Protein 3H3N (pdb70)

Structure (mmCIF, N/CA/C/O backbone):
data_3H3N
#
_entry.id   3H3N
#
_cell.length_a   96.812
_cell.length_b   200.464
_cell.length_c   56.505
_cell.angle_alpha   90.000
_cell.angle_beta   90.000
_cell.angle_gamma   90.000
#
_symmetry.space_group_name_H-M   'P 21 21 2'
#
loop_
_entity.id
_entity.type
_entity.pdbx_description
1 polymer 'Glycerol kinase'
2 non-polymer GLYCEROL
3 non-polymer 1,2-ETHANEDIOL
4 non-polymer 'PHOSPHATE ION'
5 water water
#
loop_
_atom_site.group_PDB
_atom_site.id
_atom_site.type_symbol
_atom_site.label_atom_id
_atom_site.label_alt_id
_atom_site.label_comp_id
_atom_site.label_asym_id
_atom_site.label_entity_id
_atom_site.label_seq_id
_atom_site.pdbx_PDB_ins_code
_atom_site.Cartn_x
_atom_site.Cartn_y
_atom_site.Cartn_z
_atom_site.occupancy
_atom_site.B_iso_or_equiv
_atom_site.auth_seq_id
_atom_site.auth_comp_id
_atom_site.auth_asym_id
_atom_site.auth_atom_id
_atom_site.pdbx_PDB_model_num
ATOM 1 N N . ALA A 1 2 ? -5.429 53.418 27.466 1.00 57.82 2 ALA X N 1
ATOM 2 C CA . ALA A 1 2 ? -4.086 53.766 26.922 1.00 57.05 2 ALA X CA 1
ATOM 3 C C . ALA A 1 2 ? -2.991 53.381 27.909 1.00 56.31 2 ALA X C 1
ATOM 4 O O . ALA A 1 2 ? -1.811 53.626 27.663 1.00 56.49 2 ALA X O 1
ATOM 6 N N . GLU A 1 3 ? -3.389 52.783 29.028 1.00 54.61 3 GLU X N 1
ATOM 7 C CA . GLU A 1 3 ? -2.434 52.355 30.044 1.00 53.13 3 GLU X CA 1
ATOM 8 C C . GLU A 1 3 ? -1.636 51.166 29.509 1.00 50.75 3 GLU X C 1
ATOM 9 O O . GLU A 1 3 ? -2.208 50.146 29.127 1.00 50.18 3 GLU X O 1
ATOM 15 N N . LYS A 1 4 ? -0.314 51.306 29.476 1.00 46.32 4 LYS X N 1
ATOM 16 C CA . LYS A 1 4 ? 0.561 50.247 28.976 1.00 43.20 4 LYS X CA 1
ATOM 17 C C . LYS A 1 4 ? 1.001 49.366 30.140 1.00 40.02 4 LYS X C 1
ATOM 18 O O . LYS A 1 4 ? 1.952 49.698 30.846 1.00 42.02 4 LYS X O 1
ATOM 24 N N . ASN A 1 5 ? 0.323 48.239 30.334 1.00 33.87 5 ASN X N 1
ATOM 25 C CA . ASN A 1 5 ? 0.653 47.340 31.438 1.00 34.80 5 ASN X CA 1
ATOM 26 C C . ASN A 1 5 ? 1.220 45.992 31.032 1.00 29.61 5 ASN X C 1
ATOM 27 O O . ASN A 1 5 ? 1.301 45.091 31.861 1.00 28.44 5 ASN X O 1
ATOM 32 N N . TYR A 1 6 ? 1.621 45.847 29.774 1.00 28.73 6 TYR X N 1
ATOM 33 C CA . TYR A 1 6 ? 2.147 44.569 29.305 1.00 27.55 6 TYR X CA 1
ATOM 34 C C . TYR A 1 6 ? 3.237 44.758 28.250 1.00 26.86 6 TYR X C 1
ATOM 35 O O . TYR A 1 6 ? 3.320 45.804 27.604 1.00 26.89 6 TYR X O 1
ATOM 44 N N . VAL A 1 7 ? 4.068 43.735 28.083 1.00 27.22 7 VAL X N 1
ATOM 45 C CA . VAL A 1 7 ? 5.123 43.748 27.073 1.00 26.58 7 VAL X CA 1
ATOM 46 C C . VAL A 1 7 ? 5.016 42.433 26.318 1.00 28.60 7 VAL X C 1
ATOM 47 O O . VAL A 1 7 ? 4.669 41.403 26.900 1.00 26.96 7 VAL X O 1
ATOM 51 N N . MET A 1 8 ? 5.297 42.458 25.022 1.00 25.74 8 MET X N 1
ATOM 52 C CA . MET A 1 8 ? 5.226 41.232 24.239 1.00 25.76 8 MET X CA 1
ATOM 53 C C . MET A 1 8 ? 6.609 40.826 23.766 1.00 26.00 8 MET X C 1
ATOM 54 O O . MET A 1 8 ? 7.436 41.673 23.437 1.00 26.80 8 MET X O 1
ATOM 59 N N . ALA A 1 9 ? 6.849 39.522 23.740 1.00 26.09 9 ALA X N 1
ATOM 60 C CA . ALA A 1 9 ? 8.114 38.982 23.277 1.00 26.89 9 ALA X CA 1
ATOM 61 C C . ALA A 1 9 ? 7.814 38.021 22.132 1.00 24.14 9 ALA X C 1
ATOM 62 O O . ALA A 1 9 ? 6.886 37.219 22.214 1.00 26.85 9 ALA X O 1
ATOM 64 N N . ILE A 1 10 ? 8.578 38.131 21.052 1.00 26.02 10 ILE X N 1
ATOM 65 C CA . ILE A 1 10 ? 8.416 37.240 19.907 1.00 28.28 10 ILE X CA 1
ATOM 66 C C . ILE A 1 10 ? 9.701 36.424 19.802 1.00 28.38 10 ILE X C 1
ATOM 67 O O . ILE A 1 10 ? 10.789 36.991 19.755 1.00 28.93 10 ILE X O 1
ATOM 72 N N . ASP A 1 11 ? 9.574 35.100 19.785 1.00 27.28 11 ASP X N 1
ATOM 73 C CA . ASP A 1 11 ? 10.728 34.218 19.670 1.00 26.74 11 ASP X CA 1
ATOM 74 C C . ASP A 1 11 ? 10.561 33.413 18.386 1.00 24.61 11 ASP X C 1
ATOM 75 O O . ASP A 1 11 ? 9.768 32.480 18.326 1.00 27.15 11 ASP X O 1
ATOM 80 N N . GLN A 1 12 ? 11.310 33.796 17.361 1.00 26.18 12 GLN X N 1
ATOM 81 C CA . GLN A 1 12 ? 11.245 33.142 16.057 1.00 24.21 12 GLN X CA 1
ATOM 82 C C . GLN A 1 12 ? 12.325 32.066 16.065 1.00 25.37 12 GLN X C 1
ATOM 83 O O . GLN A 1 12 ? 13.500 32.353 15.843 1.00 24.84 12 GLN X O 1
ATOM 89 N N . GLY A 1 13 ? 11.914 30.826 16.324 1.00 24.91 13 GLY X N 1
ATOM 90 C CA . GLY A 1 13 ? 12.860 29.727 16.401 1.00 24.97 13 GLY X CA 1
ATOM 91 C C . GLY A 1 13 ? 13.187 28.973 15.124 1.00 26.82 13 GLY X C 1
ATOM 92 O O . GLY A 1 13 ? 12.763 29.347 14.029 1.00 23.49 13 GLY X O 1
ATOM 93 N N . THR A 1 14 ? 13.944 27.888 15.274 1.00 22.47 14 THR X N 1
ATOM 94 C CA . THR A 1 14 ? 14.353 27.090 14.122 1.00 24.40 14 THR X CA 1
ATOM 95 C C . THR A 1 14 ? 13.208 26.337 13.452 1.00 24.41 14 THR X C 1
ATOM 96 O O . THR A 1 14 ? 13.114 26.308 12.224 1.00 24.79 14 THR X O 1
ATOM 100 N N . THR A 1 15 ? 12.325 25.745 14.245 1.00 22.45 15 THR X N 1
ATOM 101 C CA . THR A 1 15 ? 11.225 24.980 13.673 1.00 24.19 15 THR X CA 1
ATOM 102 C C . THR A 1 15 ? 9.835 25.493 14.053 1.00 24.92 15 THR X C 1
ATOM 103 O O . THR A 1 15 ? 8.831 24.957 13.591 1.00 25.63 15 THR X O 1
ATOM 107 N N . SER A 1 16 ? 9.778 26.530 14.887 1.00 22.95 16 SER X N 1
ATOM 108 C CA . SER A 1 16 ? 8.499 27.115 15.279 1.00 22.16 16 SER X CA 1
ATOM 109 C C . SER A 1 16 ? 8.705 28.551 15.752 1.00 22.82 16 SER X C 1
ATOM 110 O O . SER A 1 16 ? 9.821 28.954 16.062 1.00 23.19 16 SER X O 1
ATOM 113 N N . SER A 1 17 ? 7.620 29.314 15.796 1.00 20.36 17 SER X N 1
ATOM 114 C CA . SER A 1 17 ? 7.661 30.693 16.264 1.00 21.10 17 SER X CA 1
ATOM 115 C C . SER A 1 17 ? 6.749 30.766 17.481 1.00 24.88 17 SER X C 1
ATOM 116 O O . SER A 1 17 ? 5.822 29.970 17.614 1.00 23.51 17 SER X O 1
ATOM 119 N N . ARG A 1 18 ? 7.005 31.711 18.375 1.00 22.82 18 ARG X N 1
ATOM 120 C CA . ARG A 1 18 ? 6.162 31.821 19.552 1.00 26.40 18 ARG X CA 1
ATOM 121 C C . ARG A 1 18 ? 6.082 33.269 19.996 1.00 25.52 18 ARG X C 1
ATOM 122 O O . ARG A 1 18 ? 7.021 34.034 19.797 1.00 25.93 18 ARG X O 1
ATOM 130 N N . ALA A 1 19 ? 4.940 33.650 20.553 1.00 23.94 19 ALA X N 1
ATOM 131 C CA . ALA A 1 19 ? 4.760 35.010 21.051 1.00 22.83 19 ALA X CA 1
ATOM 132 C C . ALA A 1 19 ? 4.157 34.879 22.438 1.00 25.45 19 ALA X C 1
ATOM 133 O O . ALA A 1 19 ? 3.267 34.059 22.663 1.00 25.88 19 ALA X O 1
ATOM 135 N N . ILE A 1 20 ? 4.652 35.693 23.361 1.00 25.07 20 ILE X N 1
ATOM 136 C CA . ILE A 1 20 ? 4.192 35.655 24.744 1.00 26.07 20 ILE X CA 1
ATOM 137 C C . ILE A 1 20 ? 3.999 37.064 25.277 1.00 26.47 20 ILE X C 1
ATOM 138 O O . ILE A 1 20 ? 4.839 37.936 25.060 1.00 25.78 20 ILE X O 1
ATOM 143 N N . ILE A 1 21 ? 2.891 37.279 25.976 1.00 25.12 21 ILE X N 1
ATOM 144 C CA . ILE A 1 21 ? 2.610 38.582 26.564 1.00 26.68 21 ILE X CA 1
ATOM 145 C C . ILE A 1 21 ? 2.828 38.437 28.067 1.00 27.17 21 ILE X C 1
ATOM 146 O O . ILE A 1 21 ? 2.293 37.511 28.681 1.00 28.40 21 ILE X O 1
ATOM 151 N N . PHE A 1 22 ? 3.623 39.342 28.639 1.00 26.92 22 PHE X N 1
ATOM 152 C CA . PHE A 1 22 ? 3.951 39.330 30.073 1.00 27.93 22 PHE X CA 1
ATOM 153 C C . PHE A 1 22 ? 3.448 40.587 30.775 1.00 29.36 22 PHE X C 1
ATOM 154 O O . PHE A 1 22 ? 3.371 41.652 30.164 1.00 29.06 22 PHE X O 1
ATOM 162 N N . ASP A 1 23 ? 3.126 40.471 32.062 1.00 31.10 23 ASP X N 1
ATOM 163 C CA . ASP A 1 23 ? 2.696 41.642 32.823 1.00 33.71 23 ASP X CA 1
ATOM 164 C C . ASP A 1 23 ? 3.897 42.192 33.603 1.00 35.41 23 ASP X C 1
ATOM 165 O O . ASP A 1 23 ? 4.995 41.633 33.539 1.00 32.99 23 ASP X O 1
ATOM 170 N N . ARG A 1 24 ? 3.687 43.283 34.335 1.00 37.62 24 ARG X N 1
ATOM 171 C CA . ARG A 1 24 ? 4.756 43.929 35.102 1.00 40.92 24 ARG X CA 1
ATOM 172 C C . ARG A 1 24 ? 5.508 43.009 36.068 1.00 38.72 24 ARG X C 1
ATOM 173 O O . ARG A 1 24 ? 6.625 43.324 36.486 1.00 37.52 24 ARG X O 1
ATOM 181 N N . ASN A 1 25 ? 4.903 41.882 36.430 1.00 39.21 25 ASN X N 1
ATOM 182 C CA . ASN A 1 25 ? 5.547 40.941 37.345 1.00 37.64 25 ASN X CA 1
ATOM 183 C C . ASN A 1 25 ? 6.277 39.810 36.638 1.00 38.82 25 ASN X C 1
ATOM 184 O O . ASN A 1 25 ? 6.833 38.920 37.285 1.00 37.66 25 ASN X O 1
ATOM 189 N N . GLY A 1 26 ? 6.275 39.846 35.309 1.00 38.53 26 GLY X N 1
ATOM 190 C CA . GLY A 1 26 ? 6.949 38.812 34.548 1.00 37.31 26 GLY X CA 1
ATOM 191 C C . GLY A 1 26 ? 6.113 37.559 34.390 1.00 38.59 26 GLY X C 1
ATOM 192 O O . GLY A 1 26 ? 6.622 36.514 33.992 1.00 39.90 26 GLY X O 1
ATOM 193 N N . LYS A 1 27 ? 4.826 37.662 34.704 1.00 37.74 27 LYS X N 1
ATOM 194 C CA . LYS A 1 27 ? 3.913 36.528 34.591 1.00 38.96 27 LYS X CA 1
ATOM 195 C C . LYS A 1 27 ? 3.328 36.444 33.179 1.00 34.03 27 LYS X C 1
ATOM 196 O O . LYS A 1 27 ? 2.974 37.459 32.588 1.00 36.10 27 LYS X O 1
ATOM 202 N N . LYS A 1 28 ? 3.220 35.230 32.652 1.00 33.03 28 LYS X N 1
ATOM 203 C CA . LYS A 1 28 ? 2.668 35.031 31.314 1.00 34.44 28 LYS X CA 1
ATOM 204 C C . LYS A 1 28 ? 1.154 35.193 31.320 1.00 32.49 28 LYS X C 1
ATOM 205 O O . LYS A 1 28 ? 0.453 34.528 32.078 1.00 36.20 28 LYS X O 1
ATOM 211 N N . ILE A 1 29 ? 0.652 36.081 30.472 1.00 29.94 29 ILE X N 1
ATOM 212 C CA . ILE A 1 29 ? -0.781 36.327 30.379 1.00 31.54 29 ILE X CA 1
ATOM 213 C C . ILE A 1 29 ? -1.388 35.615 29.168 1.00 35.26 29 ILE X C 1
ATOM 214 O O . ILE A 1 29 ? -2.540 35.179 29.204 1.00 31.86 29 ILE X O 1
ATOM 219 N N . GLY A 1 30 ? -0.607 35.499 28.099 1.00 31.82 30 GLY X N 1
ATOM 220 C CA . GLY A 1 30 ? -1.086 34.838 26.895 1.00 30.76 30 GLY X CA 1
ATOM 221 C C . GLY A 1 30 ? 0.091 34.321 26.092 1.00 28.72 30 GLY X C 1
ATOM 222 O O . GLY A 1 30 ? 1.144 34.950 26.073 1.00 30.52 30 GLY X O 1
ATOM 223 N N . SER A 1 31 ? -0.077 33.179 25.434 1.00 28.18 31 SER X N 1
ATOM 224 C CA . SER A 1 31 ? 1.007 32.592 24.656 1.00 30.18 31 SER X CA 1
ATOM 225 C C . SER A 1 31 ? 0.474 31.812 23.458 1.00 31.07 31 SER X C 1
ATOM 226 O O . SER A 1 31 ? -0.636 31.283 23.502 1.00 29.36 31 SER X O 1
ATOM 229 N N . SER A 1 32 ? 1.277 31.738 22.398 1.00 27.99 32 SER X N 1
ATOM 230 C CA . SER A 1 32 ? 0.900 31.007 21.193 1.00 27.40 32 SER X CA 1
ATOM 231 C C . SER A 1 32 ? 2.163 30.526 20.476 1.00 23.36 32 SER X C 1
ATOM 232 O O . SER A 1 32 ? 3.178 31.223 20.448 1.00 24.41 32 SER X O 1
ATOM 235 N N . GLN A 1 33 ? 2.099 29.332 19.902 1.00 24.36 33 GLN X N 1
ATOM 236 C CA . GLN A 1 33 ? 3.245 28.765 19.196 1.00 24.38 33 GLN X CA 1
ATOM 237 C C . GLN A 1 33 ? 2.781 28.075 17.921 1.00 28.14 33 GLN X C 1
ATOM 238 O O . GLN A 1 33 ? 1.708 27.474 17.896 1.00 26.49 33 GLN X O 1
ATOM 244 N N . LYS A 1 34 ? 3.584 28.164 16.861 1.00 26.12 34 LYS X N 1
ATOM 245 C CA . LYS A 1 34 ? 3.217 27.534 15.597 1.00 28.46 34 LYS X CA 1
ATOM 246 C C . LYS A 1 34 ? 4.425 27.125 14.764 1.00 28.22 34 LYS X C 1
ATOM 247 O O . LYS A 1 34 ? 5.357 27.902 14.581 1.00 27.91 34 LYS X O 1
ATOM 253 N N . GLU A 1 35 ? 4.398 25.907 14.237 1.00 26.97 35 GLU X N 1
ATOM 254 C CA . GLU A 1 35 ? 5.498 25.435 13.408 1.00 24.56 35 GLU X CA 1
ATOM 255 C C . GLU A 1 35 ? 5.375 26.003 11.993 1.00 28.88 35 GLU X C 1
ATOM 256 O O . GLU A 1 35 ? 4.316 26.485 11.602 1.00 26.96 35 GLU X O 1
ATOM 262 N N . PHE A 1 36 ? 6.474 25.985 11.245 1.00 26.93 36 PHE X N 1
ATOM 263 C CA . PHE A 1 36 ? 6.461 26.440 9.854 1.00 26.23 36 PHE X CA 1
ATOM 264 C C . PHE A 1 36 ? 7.349 25.470 9.081 1.00 26.64 36 PHE X C 1
ATOM 265 O O . PHE A 1 36 ? 8.220 24.831 9.657 1.00 25.47 36 PHE X O 1
ATOM 273 N N . PRO A 1 37 ? 7.133 25.342 7.762 1.00 28.39 37 PRO X N 1
ATOM 274 C CA . PRO A 1 37 ? 7.892 24.436 6.889 1.00 29.28 37 PRO X CA 1
ATOM 275 C C . PRO A 1 37 ? 9.422 24.469 6.904 1.00 26.12 37 PRO X C 1
ATOM 276 O O . PRO A 1 37 ? 10.034 25.535 6.916 1.00 26.45 37 PRO X O 1
ATOM 280 N N . GLN A 1 38 ? 10.021 23.276 6.889 1.00 24.50 38 GLN X N 1
ATOM 281 C CA . GLN A 1 38 ? 11.475 23.109 6.843 1.00 23.87 38 GLN X CA 1
ATOM 282 C C . GLN A 1 38 ? 11.762 22.482 5.479 1.00 27.68 38 GLN X C 1
ATOM 283 O O . GLN A 1 38 ? 11.097 21.520 5.091 1.00 28.68 38 GLN X O 1
ATOM 289 N N . TYR A 1 39 ? 12.747 23.006 4.762 1.00 28.29 39 TYR X N 1
ATOM 290 C CA . TYR A 1 39 ? 13.076 22.482 3.439 1.00 28.08 39 TYR X CA 1
ATOM 291 C C . TYR A 1 39 ? 14.483 21.893 3.387 1.00 28.87 39 TYR X C 1
ATOM 292 O O . TYR A 1 39 ? 15.435 22.480 3.899 1.00 25.20 39 TYR X O 1
ATOM 301 N N . PHE A 1 40 ? 14.604 20.722 2.770 1.00 28.16 40 PHE X N 1
ATOM 302 C CA . PHE A 1 40 ? 15.890 20.036 2.655 1.00 31.22 40 PHE X CA 1
ATOM 303 C C . PHE A 1 40 ? 16.106 19.663 1.189 1.00 35.28 40 PHE X C 1
ATOM 304 O O . PHE A 1 40 ? 15.991 18.498 0.815 1.00 39.70 40 PHE X O 1
ATOM 312 N N . PRO A 1 41 ? 16.427 20.649 0.341 1.00 35.33 41 PRO X N 1
ATOM 313 C CA . PRO A 1 41 ? 16.645 20.399 -1.088 1.00 39.93 41 PRO X CA 1
ATOM 314 C C . PRO A 1 41 ? 17.759 19.419 -1.459 1.00 39.58 41 PRO X C 1
ATOM 315 O O . PRO A 1 41 ? 17.701 18.773 -2.507 1.00 40.64 41 PRO X O 1
ATOM 319 N N . LYS A 1 42 ? 18.763 19.299 -0.598 1.00 40.49 42 LYS X N 1
ATOM 320 C CA . LYS A 1 42 ? 19.883 18.403 -0.861 1.00 40.81 42 LYS X CA 1
ATOM 321 C C . LYS A 1 42 ? 20.445 17.942 0.478 1.00 39.52 42 LYS X C 1
ATOM 322 O O . LYS A 1 42 ? 20.320 18.647 1.475 1.00 35.65 42 LYS X O 1
ATOM 328 N N . SER A 1 43 ? 21.059 16.764 0.513 1.00 35.44 43 SER X N 1
ATOM 329 C CA . SER A 1 43 ? 21.611 16.273 1.766 1.00 35.84 43 SER X CA 1
ATOM 330 C C . SER A 1 43 ? 22.525 17.315 2.406 1.00 35.18 43 SER X C 1
ATOM 331 O O . SER A 1 43 ? 23.499 17.767 1.800 1.00 36.10 43 SER X O 1
ATOM 334 N N . GLY A 1 44 ? 22.194 17.703 3.633 1.00 31.95 44 GLY X N 1
ATOM 335 C CA . GLY A 1 44 ? 23.000 18.679 4.339 1.00 31.04 44 GLY X CA 1
ATOM 336 C C . GLY A 1 44 ? 22.485 20.101 4.220 1.00 31.02 44 GLY X C 1
ATOM 337 O O . GLY A 1 44 ? 22.908 20.973 4.975 1.00 29.90 44 GLY X O 1
ATOM 338 N N . TRP A 1 45 ? 21.584 20.334 3.269 1.00 29.13 45 TRP X N 1
ATOM 339 C CA . TRP A 1 45 ? 21.003 21.661 3.042 1.00 28.14 45 TRP X CA 1
ATOM 340 C C . TRP A 1 45 ? 19.750 21.859 3.878 1.00 26.96 45 TRP X C 1
ATOM 341 O O . TRP A 1 45 ? 18.906 20.965 3.967 1.00 25.44 45 TRP X O 1
ATOM 352 N N . VAL A 1 46 ? 19.624 23.040 4.477 1.00 26.24 46 VAL X N 1
ATOM 353 C CA . VAL A 1 46 ? 18.456 23.371 5.282 1.00 23.96 46 VAL X CA 1
ATOM 354 C C . VAL A 1 46 ? 18.028 24.791 4.927 1.00 21.70 46 VAL X C 1
ATOM 355 O O . VAL A 1 46 ? 18.823 25.719 5.009 1.00 24.10 46 VAL X O 1
ATOM 359 N N . GLU A 1 47 ? 16.776 24.952 4.511 1.00 21.41 47 GLU X N 1
ATOM 360 C CA . GLU A 1 47 ? 16.284 26.272 4.125 1.00 23.37 47 GLU X CA 1
ATOM 361 C C . GLU A 1 47 ? 14.893 26.540 4.691 1.00 22.74 47 GLU X C 1
ATOM 362 O O . GLU A 1 47 ? 14.147 25.606 4.999 1.00 24.48 47 GLU X O 1
ATOM 368 N N . HIS A 1 48 ? 14.568 27.825 4.839 1.00 22.26 48 HIS X N 1
ATOM 369 C CA . HIS A 1 48 ? 13.258 28.277 5.327 1.00 23.42 48 HIS X CA 1
ATOM 370 C C . HIS A 1 48 ? 12.730 29.309 4.330 1.00 27.31 48 HIS X C 1
ATOM 371 O O . HIS A 1 48 ? 13.513 30.018 3.695 1.00 27.87 48 HIS X O 1
ATOM 378 N N . ASN A 1 49 ? 11.412 29.395 4.199 1.00 22.37 49 ASN X N 1
ATOM 379 C CA . ASN A 1 49 ? 10.814 30.416 3.344 1.00 26.73 49 ASN X CA 1
ATOM 380 C C . ASN A 1 49 ? 10.589 31.600 4.296 1.00 27.34 49 ASN X C 1
ATOM 381 O O . ASN A 1 49 ? 9.807 31.497 5.244 1.00 25.65 49 ASN X O 1
ATOM 386 N N . ALA A 1 50 ? 11.292 32.704 4.058 1.00 28.04 50 ALA X N 1
ATOM 387 C CA . ALA A 1 50 ? 11.186 33.889 4.913 1.00 26.46 50 ALA X CA 1
ATOM 388 C C . ALA A 1 50 ? 9.765 34.451 5.005 1.00 27.77 50 ALA X C 1
ATOM 389 O O . ALA A 1 50 ? 9.400 35.071 6.004 1.00 26.97 50 ALA X O 1
ATOM 391 N N . ASN A 1 51 ? 8.966 34.248 3.962 1.00 27.13 51 ASN X N 1
ATOM 392 C CA . ASN A 1 51 ? 7.594 34.728 3.997 1.00 27.98 51 ASN X CA 1
ATOM 393 C C . ASN A 1 51 ? 6.755 33.825 4.890 1.00 28.84 51 ASN X C 1
ATOM 394 O O . ASN A 1 51 ? 5.832 34.291 5.553 1.00 26.23 51 ASN X O 1
ATOM 399 N N . GLU A 1 52 ? 7.076 32.533 4.913 1.00 26.05 52 GLU X N 1
ATOM 400 C CA . GLU A 1 52 ? 6.337 31.605 5.756 1.00 25.89 52 GLU X CA 1
ATOM 401 C C . GLU A 1 52 ? 6.717 31.872 7.214 1.00 24.57 52 GLU X C 1
ATOM 402 O O . GLU A 1 52 ? 5.896 31.718 8.112 1.00 24.87 52 GLU X O 1
ATOM 408 N N . ILE A 1 53 ? 7.962 32.272 7.442 1.00 24.04 53 ILE X N 1
ATOM 409 C CA . ILE A 1 53 ? 8.390 32.602 8.800 1.00 24.03 53 ILE X CA 1
ATOM 410 C C . ILE A 1 53 ? 7.571 33.821 9.241 1.00 26.82 53 ILE X C 1
ATOM 411 O O . ILE A 1 53 ? 7.040 33.848 10.351 1.00 26.62 53 ILE X O 1
ATOM 416 N N . TRP A 1 54 ? 7.455 34.818 8.363 1.00 24.72 54 TRP X N 1
ATOM 417 C CA . TRP A 1 54 ? 6.692 36.020 8.688 1.00 25.50 54 TRP X CA 1
ATOM 418 C C . TRP A 1 54 ? 5.251 35.653 9.013 1.00 26.35 54 TRP X C 1
ATOM 419 O O . TRP A 1 54 ? 4.684 36.159 9.970 1.00 27.42 54 TRP X O 1
ATOM 430 N N . ASN A 1 55 ? 4.655 34.766 8.226 1.00 23.91 55 ASN X N 1
ATOM 431 C CA . ASN A 1 55 ? 3.277 34.383 8.501 1.00 24.33 55 ASN X CA 1
ATOM 432 C C . ASN A 1 55 ? 3.127 33.655 9.834 1.00 24.56 55 ASN X C 1
ATOM 433 O O . ASN A 1 55 ? 2.124 33.830 10.522 1.00 28.24 55 ASN X O 1
ATOM 438 N N . SER A 1 56 ? 4.123 32.853 10.207 1.00 24.07 56 SER X N 1
ATOM 439 C CA . SER A 1 56 ? 4.044 32.142 11.477 1.00 21.96 56 SER X CA 1
ATOM 440 C C . SER A 1 56 ? 4.105 33.139 12.633 1.00 23.89 56 SER X C 1
ATOM 441 O O . SER A 1 56 ? 3.487 32.919 13.669 1.00 22.30 56 SER X O 1
ATOM 444 N N . VAL A 1 57 ? 4.839 34.234 12.443 1.00 22.84 57 VAL X N 1
ATOM 445 C CA . VAL A 1 57 ? 4.962 35.268 13.475 1.00 23.75 57 VAL X CA 1
ATOM 446 C C . VAL A 1 57 ? 3.645 36.033 13.571 1.00 24.75 57 VAL X C 1
ATOM 447 O O . VAL A 1 57 ? 3.185 36.357 14.666 1.00 25.75 57 VAL X O 1
ATOM 451 N N . GLN A 1 58 ? 3.032 36.314 12.426 1.00 25.14 58 GLN X N 1
ATOM 452 C CA . GLN A 1 58 ? 1.745 36.997 12.433 1.00 24.73 58 GLN X CA 1
ATOM 453 C C . GLN A 1 58 ? 0.732 36.125 13.169 1.00 24.90 58 GLN X C 1
ATOM 454 O O . GLN A 1 58 ? -0.098 36.631 13.929 1.00 25.83 58 GLN X O 1
ATOM 460 N N . SER A 1 59 ? 0.796 34.811 12.942 1.00 19.79 59 SER X N 1
ATOM 461 C CA . SER A 1 59 ? -0.134 33.883 13.572 1.00 22.03 59 SER X CA 1
ATOM 462 C C . SER A 1 59 ? -0.006 33.832 15.088 1.00 24.94 59 SER X C 1
ATOM 463 O O . SER A 1 59 ? -1.015 33.876 15.799 1.00 25.37 59 SER X O 1
ATOM 466 N N . VAL A 1 60 ? 1.222 33.749 15.589 1.00 23.73 60 VAL X N 1
ATOM 467 C CA . VAL A 1 60 ? 1.397 33.655 17.034 1.00 23.43 60 VAL X CA 1
ATOM 468 C C . VAL A 1 60 ? 1.152 34.973 17.758 1.00 23.00 60 VAL X C 1
ATOM 469 O O . VAL A 1 60 ? 0.734 34.970 18.906 1.00 24.47 60 VAL X O 1
ATOM 473 N N . ILE A 1 61 ? 1.402 36.096 17.095 1.00 22.65 61 ILE X N 1
ATOM 474 C CA . ILE A 1 61 ? 1.132 37.390 17.716 1.00 23.97 61 ILE X CA 1
ATOM 475 C C . ILE A 1 61 ? -0.380 37.449 17.946 1.00 27.75 61 ILE X C 1
ATOM 476 O O . ILE A 1 61 ? -0.845 37.792 19.034 1.00 27.53 61 ILE X O 1
ATOM 481 N N . ALA A 1 62 ? -1.148 37.095 16.919 1.00 24.85 62 ALA X N 1
ATOM 482 C CA . ALA A 1 62 ? -2.603 37.100 17.047 1.00 25.92 62 ALA X CA 1
ATOM 483 C C . ALA A 1 62 ? -3.029 36.083 18.103 1.00 27.05 62 ALA X C 1
ATOM 484 O O . ALA A 1 62 ? -3.870 36.376 18.955 1.00 28.76 62 ALA X O 1
ATOM 486 N N . GLY A 1 63 ? -2.444 34.888 18.045 1.00 24.95 63 GLY X N 1
ATOM 487 C CA . GLY A 1 63 ? -2.773 33.850 19.006 1.00 26.51 63 GLY X CA 1
ATOM 488 C C . GLY A 1 63 ? -2.561 34.278 20.452 1.00 27.51 63 GLY X C 1
ATOM 489 O O . GLY A 1 63 ? -3.366 33.941 21.317 1.00 26.44 63 GLY X O 1
ATOM 490 N N . ALA A 1 64 ? -1.483 35.015 20.715 1.00 27.18 64 ALA X N 1
ATOM 491 C CA . ALA A 1 64 ? -1.180 35.475 22.073 1.00 26.93 64 ALA X CA 1
ATOM 492 C C . ALA A 1 64 ? -2.223 36.480 22.539 1.00 26.61 64 ALA X C 1
ATOM 493 O O . ALA A 1 64 ? -2.660 36.440 23.689 1.00 28.95 64 ALA X O 1
ATOM 495 N N . PHE A 1 65 ? -2.613 37.394 21.657 1.00 25.64 65 PHE X N 1
ATOM 496 C CA . PHE A 1 65 ? -3.634 38.367 22.019 1.00 28.03 65 PHE X CA 1
ATOM 497 C C . PHE A 1 65 ? -4.946 37.639 22.270 1.00 31.05 65 PHE X C 1
ATOM 498 O O . PHE A 1 65 ? -5.661 37.950 23.218 1.00 28.60 65 PHE X O 1
ATOM 506 N N . ILE A 1 66 ? -5.271 36.659 21.432 1.00 26.08 66 ILE X N 1
ATOM 507 C CA . ILE A 1 66 ? -6.521 35.933 21.637 1.00 25.90 66 ILE X CA 1
ATOM 508 C C . ILE A 1 66 ? -6.556 35.197 22.980 1.00 28.71 66 ILE X C 1
ATOM 509 O O . ILE A 1 66 ? -7.559 35.253 23.688 1.00 32.13 66 ILE X O 1
ATOM 514 N N . GLU A 1 67 ? -5.474 34.515 23.348 1.00 25.53 67 GLU X N 1
ATOM 515 C CA . GLU A 1 67 ? -5.485 33.788 24.615 1.00 30.74 67 GLU X CA 1
ATOM 516 C C . GLU A 1 67 ? -5.500 34.721 25.822 1.00 33.37 67 GLU X C 1
ATOM 517 O O . GLU A 1 67 ? -6.117 34.410 26.839 1.00 34.92 67 GLU X O 1
ATOM 523 N N . SER A 1 68 ? -4.827 35.860 25.702 1.00 32.64 68 SER X N 1
ATOM 524 C CA . SER A 1 68 ? -4.731 36.819 26.802 1.00 36.51 68 SER X CA 1
ATOM 525 C C . SER A 1 68 ? -5.938 37.732 26.978 1.00 37.63 68 SER X C 1
ATOM 526 O O . SER A 1 68 ? -6.260 38.127 28.100 1.00 37.95 68 SER X O 1
ATOM 529 N N . GLY A 1 69 ? -6.592 38.083 25.876 1.00 37.08 69 GLY X N 1
ATOM 530 C CA . GLY A 1 69 ? -7.740 38.968 25.963 1.00 39.35 69 GLY X CA 1
ATOM 531 C C . GLY A 1 69 ? -7.295 40.404 26.181 1.00 39.10 69 GLY X C 1
ATOM 532 O O . GLY A 1 69 ? -8.093 41.261 26.550 1.00 36.59 69 GLY X O 1
ATOM 533 N N . ILE A 1 70 ? -6.010 40.658 25.945 1.00 37.01 70 ILE X N 1
ATOM 534 C CA . ILE A 1 70 ? -5.417 41.981 26.100 1.00 38.42 70 ILE X CA 1
ATOM 535 C C . ILE A 1 70 ? -5.521 42.762 24.795 1.00 37.18 70 ILE X C 1
ATOM 536 O O . ILE A 1 70 ? -5.473 42.179 23.716 1.00 40.65 70 ILE X O 1
ATOM 541 N N . ARG A 1 71 ? -5.674 44.080 24.892 1.00 35.70 71 ARG X N 1
ATOM 542 C CA . ARG A 1 71 ? -5.753 44.909 23.695 1.00 38.77 71 ARG X CA 1
ATOM 543 C C . ARG A 1 71 ? -4.349 45.308 23.268 1.00 38.18 71 ARG X C 1
ATOM 544 O O . ARG A 1 71 ? -3.471 45.514 24.104 1.00 39.77 71 ARG X O 1
ATOM 552 N N . PRO A 1 72 ? -4.116 45.418 21.954 1.00 39.36 72 PRO X N 1
ATOM 553 C CA . PRO A 1 72 ? -2.792 45.803 21.461 1.00 39.83 72 PRO X CA 1
ATOM 554 C C . PRO A 1 72 ? -2.343 47.164 22.005 1.00 38.76 72 PRO X C 1
ATOM 555 O O . PRO A 1 72 ? -1.158 47.387 22.241 1.00 38.62 72 PRO X O 1
ATOM 559 N N . GLU A 1 73 ? -3.295 48.066 22.222 1.00 36.93 73 GLU X N 1
ATOM 560 C CA . GLU A 1 73 ? -2.976 49.398 22.727 1.00 39.73 73 GLU X CA 1
ATOM 561 C C . GLU A 1 73 ? -2.466 49.387 24.168 1.00 37.14 73 GLU X C 1
ATOM 562 O O . GLU A 1 73 ? -2.058 50.423 24.692 1.00 40.71 73 GLU X O 1
ATOM 568 N N . ALA A 1 74 ? -2.487 48.220 24.804 1.00 35.18 74 ALA X N 1
ATOM 569 C CA . ALA A 1 74 ? -2.025 48.088 26.184 1.00 36.45 74 ALA X CA 1
ATOM 570 C C . ALA A 1 74 ? -0.591 47.567 26.251 1.00 33.05 74 ALA X C 1
ATOM 571 O O . ALA A 1 74 ? -0.055 47.338 27.335 1.00 33.91 74 ALA X O 1
ATOM 573 N N . ILE A 1 75 ? 0.022 47.374 25.088 1.00 33.10 75 ILE X N 1
ATOM 574 C CA . ILE A 1 75 ? 1.399 46.882 25.014 1.00 29.14 75 ILE X CA 1
ATOM 575 C C . ILE A 1 75 ? 2.382 48.051 25.096 1.00 28.24 75 ILE X C 1
ATOM 576 O O . ILE A 1 75 ? 2.309 48.991 24.306 1.00 30.97 75 ILE X O 1
ATOM 581 N N . ALA A 1 76 ? 3.297 47.986 26.060 1.00 31.51 76 ALA X N 1
ATOM 582 C CA . ALA A 1 76 ? 4.297 49.036 26.270 1.00 30.82 76 ALA X CA 1
ATOM 583 C C . ALA A 1 76 ? 5.494 48.930 25.329 1.00 29.91 76 ALA X C 1
ATOM 584 O O . ALA A 1 76 ? 6.124 49.938 24.990 1.00 29.49 76 ALA X O 1
ATOM 586 N N . GLY A 1 77 ? 5.813 47.710 24.912 1.00 28.16 77 GLY X N 1
ATOM 587 C CA . GLY A 1 77 ? 6.947 47.521 24.024 1.00 23.92 77 GLY X CA 1
ATOM 588 C C . GLY A 1 77 ? 7.044 46.094 23.522 1.00 24.62 77 GLY X C 1
ATOM 589 O O . GLY A 1 77 ? 6.458 45.177 24.096 1.00 24.27 77 GLY X O 1
ATOM 590 N N . ILE A 1 78 ? 7.786 45.899 22.442 1.00 24.83 78 ILE X N 1
ATOM 591 C CA . ILE A 1 78 ? 7.942 44.564 21.875 1.00 24.93 78 ILE X CA 1
ATOM 592 C C . ILE A 1 78 ? 9.414 44.184 21.859 1.00 26.60 78 ILE X C 1
ATOM 593 O O . ILE A 1 78 ? 10.262 45.003 21.517 1.00 22.85 78 ILE X O 1
ATOM 598 N N . GLY A 1 79 ? 9.705 42.946 22.245 1.00 26.78 79 GLY X N 1
ATOM 599 C CA . GLY A 1 79 ? 11.067 42.448 22.229 1.00 24.69 79 GLY X CA 1
ATOM 600 C C . GLY A 1 79 ? 11.085 41.328 21.204 1.00 25.33 79 GLY X C 1
ATOM 601 O O . GLY A 1 79 ? 10.125 40.565 21.113 1.00 26.99 79 GLY X O 1
ATOM 602 N N . ILE A 1 80 ? 12.159 41.234 20.428 1.00 24.38 80 ILE X N 1
ATOM 603 C CA . ILE A 1 80 ? 12.278 40.202 19.408 1.00 24.03 80 ILE X CA 1
ATOM 604 C C . ILE A 1 80 ? 13.543 39.383 19.591 1.00 24.70 80 ILE X C 1
ATOM 605 O O . ILE A 1 80 ? 14.633 39.933 19.780 1.00 27.09 80 ILE X O 1
ATOM 610 N N . THR A 1 81 ? 13.398 38.064 19.561 1.00 21.78 81 THR X N 1
ATOM 611 C CA . THR A 1 81 ? 14.557 37.189 19.663 1.00 24.02 81 THR X CA 1
ATOM 612 C C . THR A 1 81 ? 14.442 36.143 18.547 1.00 23.73 81 THR X C 1
ATOM 613 O O . THR A 1 81 ? 13.338 35.813 18.113 1.00 23.34 81 THR X O 1
ATOM 617 N N . ASN A 1 82 ? 15.569 35.608 18.091 1.00 22.56 82 ASN X N 1
ATOM 618 C CA . ASN A 1 82 ? 15.526 34.713 16.931 1.00 22.68 82 ASN X CA 1
ATOM 619 C C . ASN A 1 82 ? 16.638 33.689 16.805 1.00 23.23 82 ASN X C 1
ATOM 620 O O . ASN A 1 82 ? 17.702 33.833 17.405 1.00 23.02 82 ASN X O 1
ATOM 625 N N . GLN A 1 83 ? 16.380 32.682 15.965 1.00 23.40 83 GLN X N 1
ATOM 626 C CA . GLN A 1 83 ? 17.365 31.660 15.625 1.00 23.36 83 GLN X CA 1
ATOM 627 C C . GLN A 1 83 ? 18.463 32.522 14.990 1.00 21.83 83 GLN X C 1
ATOM 628 O O . GLN A 1 83 ? 18.179 33.383 14.144 1.00 22.44 83 GLN X O 1
ATOM 634 N N . ARG A 1 84 ? 19.708 32.307 15.382 1.00 22.07 84 ARG X N 1
ATOM 635 C CA . ARG A 1 84 ? 20.786 33.126 14.855 1.00 24.36 84 ARG X CA 1
ATOM 636 C C . ARG A 1 84 ? 21.356 32.621 13.526 1.00 25.11 84 ARG X C 1
ATOM 637 O O . ARG A 1 84 ? 20.964 31.562 13.042 1.00 25.28 84 ARG X O 1
ATOM 645 N N . GLU A 1 85 ? 22.260 33.410 12.947 1.00 26.99 85 GLU X N 1
ATOM 646 C CA . GLU A 1 85 ? 22.950 33.090 11.689 1.00 25.98 85 GLU X CA 1
ATOM 647 C C . GLU A 1 85 ? 22.104 32.958 10.425 1.00 26.05 85 GLU X C 1
ATOM 648 O O . GLU A 1 85 ? 22.530 33.389 9.346 1.00 30.02 85 GLU X O 1
ATOM 654 N N . THR A 1 86 ? 20.932 32.337 10.550 1.00 22.25 86 THR X N 1
ATOM 655 C CA . THR A 1 86 ? 20.005 32.156 9.439 1.00 23.20 86 THR X CA 1
ATOM 656 C C . THR A 1 86 ? 19.944 33.455 8.641 1.00 26.99 86 THR X C 1
ATOM 657 O O . THR A 1 86 ? 19.728 34.530 9.190 1.00 25.01 86 THR X O 1
ATOM 661 N N . THR A 1 87 ? 20.116 33.329 7.330 1.00 24.65 87 THR X N 1
ATOM 662 C CA . THR A 1 87 ? 20.226 34.486 6.447 1.00 27.03 87 THR X CA 1
ATOM 663 C C . THR A 1 87 ? 19.137 34.723 5.413 1.00 26.55 87 THR X C 1
ATOM 664 O O . THR A 1 87 ? 18.733 33.806 4.713 1.00 24.74 87 THR X O 1
ATOM 668 N N . VAL A 1 88 ? 18.674 35.968 5.318 1.00 23.08 88 VAL X N 1
ATOM 669 C CA . VAL A 1 88 ? 17.668 36.332 4.333 1.00 26.55 88 VAL X CA 1
ATOM 670 C C . VAL A 1 88 ? 18.238 37.473 3.492 1.00 27.73 88 VAL X C 1
ATOM 671 O O . VAL A 1 88 ? 18.933 38.342 4.012 1.00 26.10 88 VAL X O 1
ATOM 675 N N . VAL A 1 89 ? 17.984 37.441 2.188 1.00 27.49 89 VAL X N 1
ATOM 676 C CA . VAL A 1 89 ? 18.416 38.528 1.305 1.00 29.18 89 VAL X CA 1
ATOM 677 C C . VAL A 1 89 ? 17.148 38.884 0.550 1.00 27.80 89 VAL X C 1
ATOM 678 O O . VAL A 1 89 ? 16.493 38.009 0.004 1.00 26.88 89 VAL X O 1
ATOM 682 N N . TRP A 1 90 ? 16.775 40.161 0.544 1.00 28.75 90 TRP X N 1
ATOM 683 C CA . TRP A 1 90 ? 15.546 40.557 -0.131 1.00 29.35 90 TRP X CA 1
ATOM 684 C C . TRP A 1 90 ? 15.654 41.878 -0.898 1.00 27.28 90 TRP X C 1
ATOM 685 O O . TRP A 1 90 ? 16.600 42.639 -0.721 1.00 27.14 90 TRP X O 1
ATOM 696 N N . ASP A 1 91 ? 14.681 42.124 -1.766 1.00 29.05 91 ASP X N 1
ATOM 697 C CA . ASP A 1 91 ? 14.662 43.345 -2.564 1.00 36.80 91 ASP X CA 1
ATOM 698 C C . ASP A 1 91 ? 14.058 44.457 -1.713 1.00 34.45 91 ASP X C 1
ATOM 699 O O . ASP A 1 91 ? 12.951 44.315 -1.198 1.00 36.41 91 ASP X O 1
ATOM 704 N N . LYS A 1 92 ? 14.787 45.558 -1.567 1.00 41.79 92 LYS X N 1
ATOM 705 C CA . LYS A 1 92 ? 14.319 46.670 -0.743 1.00 46.11 92 LYS X CA 1
ATOM 706 C C . LYS A 1 92 ? 13.004 47.287 -1.204 1.00 46.19 92 LYS X C 1
ATOM 707 O O . LYS A 1 92 ? 12.166 47.658 -0.380 1.00 48.05 92 LYS X O 1
ATOM 713 N N . THR A 1 93 ? 12.810 47.392 -2.513 1.00 46.93 93 THR X N 1
ATOM 714 C CA . THR A 1 93 ? 11.586 47.994 -3.026 1.00 47.10 93 THR X CA 1
ATOM 715 C C . THR A 1 93 ? 10.351 47.106 -2.921 1.00 46.78 93 THR X C 1
ATOM 716 O O . THR A 1 93 ? 9.302 47.559 -2.468 1.00 49.08 93 THR X O 1
ATOM 720 N N . THR A 1 94 ? 10.468 45.845 -3.326 1.00 43.88 94 THR X N 1
ATOM 721 C CA . THR A 1 94 ? 9.331 44.930 -3.278 1.00 41.68 94 THR X CA 1
ATOM 722 C C . THR A 1 94 ? 9.215 44.181 -1.951 1.00 41.10 94 THR X C 1
ATOM 723 O O . THR A 1 94 ? 8.137 43.706 -1.594 1.00 40.28 94 THR X O 1
ATOM 727 N N . GLY A 1 95 ? 10.331 44.067 -1.237 1.00 43.47 95 GLY X N 1
ATOM 728 C CA . GLY A 1 95 ? 10.330 43.361 0.032 1.00 41.69 95 GLY X CA 1
ATOM 729 C C . GLY A 1 95 ? 10.242 41.856 -0.149 1.00 43.18 95 GLY X C 1
ATOM 730 O O . GLY A 1 95 ? 9.961 41.116 0.802 1.00 40.24 95 GLY X O 1
ATOM 731 N N . GLN A 1 96 ? 10.474 41.395 -1.375 1.00 39.67 96 GLN X N 1
ATOM 732 C CA . GLN A 1 96 ? 10.420 39.967 -1.662 1.00 38.19 96 GLN X CA 1
ATOM 733 C C . GLN A 1 96 ? 11.792 39.319 -1.565 1.00 33.87 96 GLN X C 1
ATOM 734 O O . GLN A 1 96 ? 12.752 39.791 -2.167 1.00 32.17 96 GLN X O 1
ATOM 740 N N . PRO A 1 97 ? 11.909 38.235 -0.782 1.00 31.49 97 PRO X N 1
ATOM 741 C CA . PRO A 1 97 ? 13.204 37.558 -0.658 1.00 29.75 97 PRO X CA 1
ATOM 742 C C . PRO A 1 97 ? 13.624 37.091 -2.059 1.00 25.28 97 PRO X C 1
ATOM 743 O O . PRO A 1 97 ? 12.765 36.758 -2.875 1.00 32.31 97 PRO X O 1
ATOM 747 N N . ILE A 1 98 ? 14.924 37.062 -2.337 1.00 28.62 98 ILE X N 1
ATOM 748 C CA . ILE A 1 98 ? 15.393 36.629 -3.658 1.00 31.80 98 ILE X CA 1
ATOM 749 C C . ILE A 1 98 ? 15.384 35.111 -3.791 1.00 34.41 98 ILE X C 1
ATOM 750 O O . ILE A 1 98 ? 15.516 34.573 -4.892 1.00 34.10 98 ILE X O 1
ATOM 755 N N . ALA A 1 99 ? 15.216 34.433 -2.658 1.00 31.03 99 ALA X N 1
ATOM 756 C CA . ALA A 1 99 ? 15.179 32.973 -2.594 1.00 30.65 99 ALA X CA 1
ATOM 757 C C . ALA A 1 99 ? 14.913 32.586 -1.141 1.00 30.41 99 ALA X C 1
ATOM 758 O O . ALA A 1 99 ? 14.693 33.455 -0.299 1.00 29.18 99 ALA X O 1
ATOM 760 N N . ASN A 1 100 ? 14.929 31.290 -0.847 1.00 30.92 100 ASN X N 1
ATOM 761 C CA . ASN A 1 100 ? 14.707 30.834 0.521 1.00 29.87 100 ASN X CA 1
ATOM 762 C C . ASN A 1 100 ? 15.820 31.337 1.421 1.00 29.78 100 ASN X C 1
ATOM 763 O O . ASN A 1 100 ? 16.932 31.610 0.964 1.00 28.21 100 ASN X O 1
ATOM 768 N N . ALA A 1 101 ? 15.519 31.468 2.710 1.00 27.25 101 ALA X N 1
ATOM 769 C CA . ALA A 1 101 ? 16.534 31.866 3.666 1.00 22.88 101 ALA X CA 1
ATOM 770 C C . ALA A 1 101 ? 17.369 30.604 3.898 1.00 25.47 101 ALA X C 1
ATOM 771 O O . ALA A 1 101 ? 16.853 29.494 3.784 1.00 26.02 101 ALA X O 1
ATOM 773 N N . ILE A 1 102 ? 18.651 30.772 4.203 1.00 23.27 102 ILE X N 1
ATOM 774 C CA . ILE A 1 102 ? 19.531 29.635 4.471 1.00 19.66 102 ILE X CA 1
ATOM 775 C C . ILE A 1 102 ? 19.659 29.562 5.994 1.00 22.19 102 ILE X C 1
ATOM 776 O O . ILE A 1 102 ? 20.109 30.512 6.636 1.00 23.38 102 ILE X O 1
ATOM 781 N N . VAL A 1 103 ? 19.243 28.434 6.558 1.00 20.62 103 VAL X N 1
ATOM 782 C CA . VAL A 1 103 ? 19.260 28.226 8.006 1.00 18.51 103 VAL X CA 1
ATOM 783 C C . VAL A 1 103 ? 20.657 27.992 8.582 1.00 23.44 103 VAL X C 1
ATOM 784 O O . VAL A 1 103 ? 21.559 27.525 7.885 1.00 23.49 103 VAL X O 1
ATOM 788 N N . TRP A 1 104 ? 20.841 28.332 9.856 1.00 20.50 104 TRP X N 1
ATOM 789 C CA . TRP A 1 104 ? 22.130 28.132 10.505 1.00 21.54 104 TRP X CA 1
ATOM 790 C C . TRP A 1 104 ? 22.598 26.671 10.400 1.00 22.19 104 TRP X C 1
ATOM 791 O O . TRP A 1 104 ? 23.800 26.395 10.385 1.00 23.72 104 TRP X O 1
ATOM 802 N N . GLN A 1 105 ? 21.645 25.750 10.308 1.00 22.50 105 GLN X N 1
ATOM 803 C CA . GLN A 1 105 ? 21.948 24.318 10.217 1.00 24.40 105 GLN X CA 1
ATOM 804 C C . GLN A 1 105 ? 22.518 23.883 8.868 1.00 27.07 105 GLN X C 1
ATOM 805 O O . GLN A 1 105 ? 23.163 22.840 8.771 1.00 26.91 105 GLN X O 1
ATOM 811 N N . SER A 1 106 ? 22.269 24.672 7.831 1.00 24.86 106 SER X N 1
ATOM 812 C CA . SER A 1 106 ? 22.712 24.315 6.481 1.00 26.00 106 SER X CA 1
ATOM 813 C C . SER A 1 106 ? 24.220 24.254 6.250 1.00 26.16 106 SER X C 1
ATOM 814 O O . SER A 1 106 ? 24.973 25.069 6.767 1.00 29.30 106 SER X O 1
ATOM 817 N N . ARG A 1 107 ? 24.644 23.281 5.445 1.00 26.71 107 ARG X N 1
ATOM 818 C CA . ARG A 1 107 ? 26.055 23.114 5.118 1.00 27.74 107 ARG X CA 1
ATOM 819 C C . ARG A 1 107 ? 26.284 23.459 3.648 1.00 29.48 107 ARG X C 1
ATOM 820 O O . ARG A 1 107 ? 27.384 23.275 3.129 1.00 28.10 107 ARG X O 1
ATOM 828 N N . GLN A 1 108 ? 25.259 23.982 2.985 1.00 25.87 108 GLN X N 1
ATOM 829 C CA . GLN A 1 108 ? 25.374 24.289 1.562 1.00 27.22 108 GLN X CA 1
ATOM 830 C C . GLN A 1 108 ? 26.477 25.258 1.165 1.00 30.99 108 GLN X C 1
ATOM 831 O O . GLN A 1 108 ? 26.950 25.218 0.026 1.00 33.33 108 GLN X O 1
ATOM 837 N N . SER A 1 109 ? 26.896 26.124 2.082 1.00 27.75 109 SER X N 1
ATOM 838 C CA . SER A 1 109 ? 27.958 27.070 1.770 1.00 28.05 109 SER X CA 1
ATOM 839 C C . SER A 1 109 ? 29.326 26.614 2.290 1.00 29.82 109 SER X C 1
ATOM 840 O O . SER A 1 109 ? 30.266 27.405 2.338 1.00 32.02 109 SER X O 1
ATOM 843 N N . SER A 1 110 ? 29.454 25.339 2.655 1.00 28.73 110 SER X N 1
ATOM 844 C CA . SER A 1 110 ? 30.730 24.856 3.178 1.00 31.79 110 SER X CA 1
ATOM 845 C C . SER A 1 110 ? 31.895 24.958 2.189 1.00 33.57 110 SER X C 1
ATOM 846 O O . SER A 1 110 ? 33.025 25.196 2.597 1.00 35.07 110 SER X O 1
ATOM 849 N N . PRO A 1 111 ? 31.643 24.777 0.880 1.00 33.33 111 PRO X N 1
ATOM 850 C CA . PRO A 1 111 ? 32.752 24.882 -0.078 1.00 35.57 111 PRO X CA 1
ATOM 851 C C . PRO A 1 111 ? 33.389 26.273 -0.050 1.00 35.28 111 PRO X C 1
ATOM 852 O O . PRO A 1 111 ? 34.591 26.426 -0.272 1.00 38.64 111 PRO X O 1
ATOM 856 N N . ILE A 1 112 ? 32.575 27.287 0.224 1.00 35.35 112 ILE X N 1
ATOM 857 C CA . ILE A 1 112 ? 33.063 28.661 0.301 1.00 35.35 112 ILE X CA 1
ATOM 858 C C . ILE A 1 112 ? 33.900 28.819 1.564 1.00 33.13 112 ILE X C 1
ATOM 859 O O . ILE A 1 112 ? 34.971 29.425 1.542 1.00 36.80 112 ILE X O 1
ATOM 864 N N . ALA A 1 113 ? 33.408 28.266 2.668 1.00 32.81 113 ALA X N 1
ATOM 865 C CA . ALA A 1 113 ? 34.114 28.332 3.937 1.00 33.98 113 ALA X CA 1
ATOM 866 C C . ALA A 1 113 ? 35.460 27.611 3.830 1.00 37.43 113 ALA X C 1
ATOM 867 O O . ALA A 1 113 ? 36.490 28.122 4.282 1.00 38.34 113 ALA X O 1
ATOM 869 N N . ASP A 1 114 ? 35.444 26.424 3.227 1.00 38.28 114 ASP X N 1
ATOM 870 C CA . ASP A 1 114 ? 36.661 25.634 3.050 1.00 40.06 114 ASP X CA 1
ATOM 871 C C . ASP A 1 114 ? 37.720 26.416 2.283 1.00 37.70 114 ASP X C 1
ATOM 872 O O . ASP A 1 114 ? 38.895 26.409 2.653 1.00 39.24 114 ASP X O 1
ATOM 877 N N . GLN A 1 115 ? 37.300 27.087 1.215 1.00 39.30 115 GLN X N 1
ATOM 878 C CA . GLN A 1 115 ? 38.220 27.871 0.402 1.00 41.29 115 GLN X CA 1
ATOM 879 C C . GLN A 1 115 ? 38.864 28.977 1.233 1.00 41.74 115 GLN X C 1
ATOM 880 O O . GLN A 1 115 ? 40.057 29.246 1.099 1.00 40.31 115 GLN X O 1
ATOM 886 N N . LEU A 1 116 ? 38.073 29.615 2.093 1.00 41.32 116 LEU X N 1
ATOM 887 C CA . LEU A 1 116 ? 38.583 30.682 2.951 1.00 39.25 116 LEU X CA 1
ATOM 888 C C . LEU A 1 116 ? 39.681 30.165 3.878 1.00 40.78 116 LEU X C 1
ATOM 889 O O . LEU A 1 116 ? 40.645 30.874 4.169 1.00 39.55 116 LEU X O 1
ATOM 894 N N . LYS A 1 117 ? 39.533 28.927 4.343 1.00 39.99 117 LYS X N 1
ATOM 895 C CA . LYS A 1 117 ? 40.526 28.330 5.226 1.00 41.24 117 LYS X CA 1
ATOM 896 C C . LYS A 1 117 ? 41.815 27.999 4.479 1.00 41.32 117 LYS X C 1
ATOM 897 O O . LYS A 1 117 ? 42.912 28.261 4.975 1.00 40.14 117 LYS X O 1
ATOM 903 N N . VAL A 1 118 ? 41.682 27.427 3.286 1.00 41.67 118 VAL X N 1
ATOM 904 C CA . VAL A 1 118 ? 42.848 27.077 2.483 1.00 42.49 118 VAL X CA 1
ATOM 905 C C . VAL A 1 118 ? 43.694 28.318 2.198 1.00 46.31 118 VAL X C 1
ATOM 906 O O . VAL A 1 118 ? 44.915 28.228 2.060 1.00 44.71 118 VAL X O 1
ATOM 910 N N . ASP A 1 119 ? 43.041 29.474 2.115 1.00 46.16 119 ASP X N 1
ATOM 911 C CA . ASP A 1 119 ? 43.742 30.727 1.853 1.00 48.83 119 ASP X CA 1
ATOM 912 C C . ASP A 1 119 ? 44.426 31.285 3.102 1.00 47.70 119 ASP X C 1
ATOM 913 O O . ASP A 1 119 ? 45.067 32.334 3.046 1.00 52.02 119 ASP X O 1
ATOM 918 N N . GLY A 1 120 ? 44.278 30.586 4.224 1.00 44.02 120 GLY X N 1
ATOM 919 C CA . GLY A 1 120 ? 44.905 31.010 5.465 1.00 45.00 120 GLY X CA 1
ATOM 920 C C . GLY A 1 120 ? 44.264 32.180 6.198 1.00 45.55 120 GLY X C 1
ATOM 921 O O . GLY A 1 120 ? 44.939 32.879 6.956 1.00 44.17 120 GLY X O 1
ATOM 922 N N . HIS A 1 121 ? 42.965 32.385 6.001 1.00 44.36 121 HIS X N 1
ATOM 923 C CA . HIS A 1 121 ? 42.267 33.496 6.645 1.00 43.23 121 HIS X CA 1
ATOM 924 C C . HIS A 1 121 ? 41.749 33.212 8.050 1.00 46.16 121 HIS X C 1
ATOM 925 O O . HIS A 1 121 ? 41.182 34.097 8.691 1.00 44.93 121 HIS X O 1
ATOM 932 N N . THR A 1 122 ? 41.944 31.988 8.530 1.00 45.11 122 THR X N 1
ATOM 933 C CA . THR A 1 122 ? 41.474 31.602 9.857 1.00 46.55 122 THR X CA 1
ATOM 934 C C . THR A 1 122 ? 41.842 32.571 10.985 1.00 49.79 122 THR X C 1
ATOM 935 O O . THR A 1 122 ? 40.959 33.127 11.638 1.00 49.37 122 THR X O 1
ATOM 939 N N . GLU A 1 123 ? 43.134 32.772 11.222 1.00 48.80 123 GLU X N 1
ATOM 940 C CA . GLU A 1 123 ? 43.564 33.672 12.290 1.00 51.73 123 GLU X CA 1
ATOM 941 C C . GLU A 1 123 ? 42.994 35.077 12.101 1.00 49.89 123 GLU X C 1
ATOM 942 O O . GLU A 1 123 ? 42.588 35.725 13.066 1.00 50.67 123 GLU X O 1
ATOM 948 N N . MET A 1 124 ? 42.962 35.535 10.853 1.00 50.09 124 MET X N 1
ATOM 949 C CA . MET A 1 124 ? 42.449 36.858 10.515 1.00 50.81 124 MET X CA 1
ATOM 950 C C . MET A 1 124 ? 40.981 37.005 10.908 1.00 50.48 124 MET X C 1
ATOM 951 O O . MET A 1 124 ? 40.601 37.965 11.579 1.00 46.47 124 MET X O 1
ATOM 956 N N . ILE A 1 125 ? 40.159 36.050 10.483 1.00 45.57 125 ILE X N 1
ATOM 957 C CA . ILE A 1 125 ? 38.737 36.073 10.799 1.00 44.08 125 ILE X CA 1
ATOM 958 C C . ILE A 1 125 ? 38.510 35.987 12.305 1.00 42.91 125 ILE X C 1
ATOM 959 O O . ILE A 1 125 ? 37.678 36.708 12.855 1.00 40.69 125 ILE X O 1
ATOM 964 N N . HIS A 1 126 ? 39.256 35.113 12.973 1.00 41.54 126 HIS X N 1
ATOM 965 C CA . HIS A 1 126 ? 39.102 34.944 14.411 1.00 42.75 126 HIS X CA 1
ATOM 966 C C . HIS A 1 126 ? 39.416 36.220 15.182 1.00 42.36 126 HIS X C 1
ATOM 967 O O . HIS A 1 126 ? 38.728 36.545 16.144 1.00 42.05 126 HIS X O 1
ATOM 974 N N . GLU A 1 127 ? 40.462 36.927 14.762 1.00 42.76 127 GLU X N 1
ATOM 975 C CA . GLU A 1 127 ? 40.872 38.176 15.406 1.00 43.95 127 GLU X CA 1
ATOM 976 C C . GLU A 1 127 ? 39.764 39.221 15.378 1.00 41.72 127 GLU X C 1
ATOM 977 O O . GLU A 1 127 ? 39.483 39.878 16.378 1.00 44.13 127 GLU X O 1
ATOM 983 N N . LYS A 1 128 ? 39.160 39.379 14.208 1.00 37.36 128 LYS X N 1
ATOM 984 C CA . LYS A 1 128 ? 38.109 40.361 13.999 1.00 36.01 128 LYS X CA 1
ATOM 985 C C . LYS A 1 128 ? 36.723 39.990 14.521 1.00 34.63 128 LYS X C 1
ATOM 986 O O . LYS A 1 128 ? 36.040 40.829 15.107 1.00 33.38 128 LYS X O 1
ATOM 992 N N . THR A 1 129 ? 36.315 38.740 14.309 1.00 31.35 129 THR X N 1
ATOM 993 C CA . THR A 1 129 ? 34.975 38.292 14.693 1.00 34.18 129 THR X CA 1
ATOM 994 C C . THR A 1 129 ? 34.832 37.406 15.927 1.00 33.00 129 THR X C 1
ATOM 995 O O . THR A 1 129 ? 33.731 37.279 16.467 1.00 33.59 129 THR X O 1
ATOM 999 N N . GLY A 1 130 ? 35.924 36.787 16.359 1.00 28.82 130 GLY X N 1
ATOM 1000 C CA . GLY A 1 130 ? 35.875 35.894 17.506 1.00 32.34 130 GLY X CA 1
ATOM 1001 C C . GLY A 1 130 ? 35.333 34.525 17.111 1.00 31.93 130 GLY X C 1
ATOM 1002 O O . GLY A 1 130 ? 35.182 33.635 17.951 1.00 32.43 130 GLY X O 1
ATOM 1003 N N . LEU A 1 131 ? 35.060 34.343 15.822 1.00 33.93 131 LEU X N 1
ATOM 1004 C CA . LEU A 1 131 ? 34.502 33.085 15.336 1.00 34.75 131 LEU X CA 1
ATOM 1005 C C . LEU A 1 131 ? 35.486 32.203 14.571 1.00 38.18 131 LEU X C 1
ATOM 1006 O O . LEU A 1 131 ? 36.607 32.608 14.264 1.00 38.81 131 LEU X O 1
ATOM 1011 N N . VAL A 1 132 ? 35.039 30.987 14.272 1.00 40.34 132 VAL X N 1
ATOM 1012 C CA . VAL A 1 132 ? 35.820 30.013 13.517 1.00 42.11 132 VAL X CA 1
ATOM 1013 C C . VAL A 1 132 ? 35.236 30.063 12.107 1.00 43.04 132 VAL X C 1
ATOM 1014 O O . VAL A 1 132 ? 34.050 30.328 11.950 1.00 42.94 132 VAL X O 1
ATOM 1018 N N . ILE A 1 133 ? 36.048 29.828 11.081 1.00 40.89 133 ILE X N 1
ATOM 1019 C CA . ILE A 1 133 ? 35.523 29.859 9.720 1.00 37.61 133 ILE X CA 1
ATOM 1020 C C . ILE A 1 133 ? 34.690 28.604 9.480 1.00 38.30 133 ILE X C 1
ATOM 1021 O O . ILE A 1 133 ? 35.220 27.495 9.473 1.00 35.27 133 ILE X O 1
ATOM 1026 N N . ASP A 1 134 ? 33.387 28.783 9.281 1.00 34.50 134 ASP X N 1
ATOM 1027 C CA . ASP A 1 134 ? 32.493 27.651 9.052 1.00 33.84 134 ASP X CA 1
ATOM 1028 C C . ASP A 1 134 ? 31.219 28.108 8.358 1.00 31.91 134 ASP X C 1
ATOM 1029 O O . ASP A 1 134 ? 30.850 29.277 8.435 1.00 31.35 134 ASP X O 1
ATOM 1034 N N . ALA A 1 135 ? 30.542 27.178 7.692 1.00 29.24 135 ALA X N 1
ATOM 1035 C CA . ALA A 1 135 ? 29.301 27.480 6.984 1.00 28.99 135 ALA X CA 1
ATOM 1036 C C . ALA A 1 135 ? 28.155 27.796 7.956 1.00 32.40 135 ALA X C 1
ATOM 1037 O O . ALA A 1 135 ? 27.072 28.202 7.550 1.00 30.29 135 ALA X O 1
ATOM 1039 N N . TYR A 1 136 ? 28.410 27.604 9.241 1.00 29.18 136 TYR X N 1
ATOM 1040 C CA . TYR A 1 136 ? 27.420 27.861 10.288 1.00 30.33 136 TYR X CA 1
ATOM 1041 C C . TYR A 1 136 ? 27.023 29.341 10.324 1.00 30.10 136 TYR X C 1
ATOM 1042 O O . TYR A 1 136 ? 25.849 29.687 10.499 1.00 30.43 136 TYR X O 1
ATOM 1051 N N . PHE A 1 137 ? 28.003 30.207 10.110 1.00 30.21 137 PHE X N 1
ATOM 1052 C CA . PHE A 1 137 ? 27.775 31.647 10.159 1.00 31.52 137 PHE X CA 1
ATOM 1053 C C . PHE A 1 137 ? 27.225 32.285 8.878 1.00 28.96 137 PHE X C 1
ATOM 1054 O O . PHE A 1 137 ? 27.312 31.718 7.790 1.00 29.44 137 PHE X O 1
ATOM 1062 N N . SER A 1 138 ? 26.643 33.473 9.023 1.00 29.55 138 SER X N 1
ATOM 1063 C CA . SER A 1 138 ? 26.011 34.186 7.914 1.00 26.81 138 SER X CA 1
ATOM 1064 C C . SER A 1 138 ? 26.862 34.535 6.694 1.00 26.38 138 SER X C 1
ATOM 1065 O O . SER A 1 138 ? 26.370 34.472 5.566 1.00 26.38 138 SER X O 1
ATOM 1068 N N . ALA A 1 139 ? 28.118 34.905 6.923 1.00 24.37 139 ALA X N 1
ATOM 1069 C CA . ALA A 1 139 ? 29.022 35.333 5.854 1.00 29.77 139 ALA X CA 1
ATOM 1070 C C . ALA A 1 139 ? 29.015 34.488 4.588 1.00 28.82 139 ALA X C 1
ATOM 1071 O O . ALA A 1 139 ? 28.746 34.995 3.494 1.00 29.99 139 ALA X O 1
ATOM 1073 N N . THR A 1 140 ? 29.301 33.199 4.727 1.00 29.86 140 THR X N 1
ATOM 1074 C CA . THR A 1 140 ? 29.339 32.345 3.551 1.00 30.22 140 THR X CA 1
ATOM 1075 C C . THR A 1 140 ? 27.958 32.092 2.956 1.00 27.51 140 THR X C 1
ATOM 1076 O O . THR A 1 140 ? 27.843 31.764 1.776 1.00 28.91 140 THR X O 1
ATOM 1080 N N . LYS A 1 141 ? 26.905 32.263 3.757 1.00 26.36 141 LYS X N 1
ATOM 1081 C CA . LYS A 1 141 ? 25.541 32.068 3.262 1.00 25.43 141 LYS X CA 1
ATOM 1082 C C . LYS A 1 141 ? 25.160 33.195 2.299 1.00 26.29 141 LYS X C 1
ATOM 1083 O O . LYS A 1 141 ? 24.483 32.968 1.292 1.00 26.89 141 LYS X O 1
ATOM 1089 N N . VAL A 1 142 ? 25.584 34.415 2.615 1.00 28.90 142 VAL X N 1
ATOM 1090 C CA . VAL A 1 142 ? 25.298 35.545 1.741 1.00 27.77 142 VAL X CA 1
ATOM 1091 C C . VAL A 1 142 ? 26.075 35.329 0.437 1.00 26.56 142 VAL X C 1
ATOM 1092 O O . VAL A 1 142 ? 25.536 35.510 -0.660 1.00 31.19 142 VAL X O 1
ATOM 1096 N N . ARG A 1 143 ? 27.336 34.927 0.566 1.00 29.11 143 ARG X N 1
ATOM 1097 C CA . ARG A 1 143 ? 28.173 34.672 -0.607 1.00 31.22 143 ARG X CA 1
ATOM 1098 C C . ARG A 1 143 ? 27.509 33.615 -1.485 1.00 30.91 143 ARG X C 1
ATOM 1099 O O . ARG A 1 143 ? 27.426 33.768 -2.707 1.00 34.91 143 ARG X O 1
ATOM 1107 N N . TRP A 1 144 ? 27.028 32.545 -0.856 1.00 30.31 144 TRP X N 1
ATOM 1108 C CA . TRP A 1 144 ? 26.362 31.480 -1.586 1.00 29.67 144 TRP X CA 1
ATOM 1109 C C . TRP A 1 144 ? 25.199 32.049 -2.383 1.00 30.68 144 TRP X C 1
ATOM 1110 O O . TRP A 1 144 ? 25.019 31.728 -3.561 1.00 31.06 144 TRP X O 1
ATOM 1121 N N . LEU A 1 145 ? 24.396 32.886 -1.731 1.00 31.38 145 LEU X N 1
ATOM 1122 C CA . LEU A 1 145 ? 23.248 33.487 -2.396 1.00 31.15 145 LEU X CA 1
ATOM 1123 C C . LEU A 1 145 ? 23.684 34.402 -3.545 1.00 31.42 145 LEU X C 1
ATOM 1124 O O . LEU A 1 145 ? 23.060 34.409 -4.605 1.00 32.36 145 LEU X O 1
ATOM 1129 N N . LEU A 1 146 ? 24.758 35.158 -3.348 1.00 31.40 146 LEU X N 1
ATOM 1130 C CA . LEU A 1 146 ? 25.221 36.055 -4.406 1.00 35.51 146 LEU X CA 1
ATOM 1131 C C . LEU A 1 146 ? 25.910 35.303 -5.552 1.00 37.04 146 LEU X C 1
ATOM 1132 O O . LEU A 1 146 ? 26.070 35.844 -6.646 1.00 39.94 146 LEU X O 1
ATOM 1137 N N . ASP A 1 147 ? 26.302 34.057 -5.301 1.00 39.67 147 ASP X N 1
ATOM 1138 C CA . ASP A 1 147 ? 26.957 33.230 -6.317 1.00 39.58 147 ASP X CA 1
ATOM 1139 C C . ASP A 1 147 ? 25.951 32.406 -7.105 1.00 39.63 147 ASP X C 1
ATOM 1140 O O . ASP A 1 147 ? 26.056 32.263 -8.324 1.00 41.65 147 ASP X O 1
ATOM 1145 N N . ASN A 1 148 ? 24.968 31.866 -6.395 1.00 37.52 148 ASN X N 1
ATOM 1146 C CA . ASN A 1 148 ? 23.992 30.972 -6.999 1.00 36.67 148 ASN X CA 1
ATOM 1147 C C . ASN A 1 148 ? 22.633 31.482 -7.441 1.00 36.74 148 ASN X C 1
ATOM 1148 O O . ASN A 1 148 ? 21.940 30.789 -8.181 1.00 33.55 148 ASN X O 1
ATOM 1153 N N . ILE A 1 149 ? 22.227 32.664 -6.993 1.00 37.07 149 ILE X N 1
ATOM 1154 C CA . ILE A 1 149 ? 20.932 33.190 -7.414 1.00 33.41 149 ILE X CA 1
ATOM 1155 C C . ILE A 1 149 ? 21.186 34.087 -8.628 1.00 37.80 149 ILE X C 1
ATOM 1156 O O . ILE A 1 149 ? 21.864 35.106 -8.526 1.00 34.15 149 ILE X O 1
ATOM 1161 N N . GLU A 1 150 ? 20.654 33.687 -9.778 1.00 40.02 150 GLU X N 1
ATOM 1162 C CA . GLU A 1 150 ? 20.852 34.430 -11.022 1.00 43.90 150 GLU X CA 1
ATOM 1163 C C . GLU A 1 150 ? 20.606 35.935 -10.932 1.00 41.93 150 GLU X C 1
ATOM 1164 O O . GLU A 1 150 ? 19.513 36.381 -10.573 1.00 41.99 150 GLU X O 1
ATOM 1170 N N . GLY A 1 151 ? 21.643 36.705 -11.256 1.00 40.86 151 GLY X N 1
ATOM 1171 C CA . GLY A 1 151 ? 21.549 38.156 -11.251 1.00 39.95 151 GLY X CA 1
ATOM 1172 C C . GLY A 1 151 ? 21.586 38.843 -9.900 1.00 38.96 151 GLY X C 1
ATOM 1173 O O . GLY A 1 151 ? 21.555 40.071 -9.834 1.00 38.16 151 GLY X O 1
ATOM 1174 N N . ALA A 1 152 ? 21.666 38.064 -8.825 1.00 36.39 152 ALA X N 1
ATOM 1175 C CA . ALA A 1 152 ? 21.683 38.626 -7.475 1.00 35.75 152 ALA X CA 1
ATOM 1176 C C . ALA A 1 152 ? 22.882 39.528 -7.184 1.00 31.03 152 ALA X C 1
ATOM 1177 O O . ALA A 1 152 ? 22.725 40.595 -6.590 1.00 32.13 152 ALA X O 1
ATOM 1179 N N . GLN A 1 153 ? 24.078 39.110 -7.585 1.00 32.26 153 GLN X N 1
ATOM 1180 C CA . GLN A 1 153 ? 25.263 39.922 -7.335 1.00 32.64 153 GLN X CA 1
ATOM 1181 C C . GLN A 1 153 ? 25.120 41.295 -7.992 1.00 35.10 153 GLN X C 1
ATOM 1182 O O . GLN A 1 153 ? 25.479 42.314 -7.403 1.00 32.16 153 GLN X O 1
ATOM 1188 N N . GLU A 1 154 ? 24.589 41.315 -9.213 1.00 38.32 154 GLU X N 1
ATOM 1189 C CA . GLU A 1 154 ? 24.408 42.568 -9.940 1.00 40.79 154 GLU X CA 1
ATOM 1190 C C . GLU A 1 154 ? 23.418 43.465 -9.204 1.00 40.69 154 GLU X C 1
ATOM 1191 O O . GLU A 1 154 ? 23.673 44.656 -9.008 1.00 40.81 154 GLU X O 1
ATOM 1197 N N . LYS A 1 155 ? 22.284 42.891 -8.812 1.00 36.72 155 LYS X N 1
ATOM 1198 C CA . LYS A 1 155 ? 21.266 43.640 -8.081 1.00 36.43 155 LYS X CA 1
ATOM 1199 C C . LYS A 1 155 ? 21.876 44.222 -6.809 1.00 35.92 155 LYS X C 1
ATOM 1200 O O . LYS A 1 155 ? 21.631 45.377 -6.464 1.00 38.54 155 LYS X O 1
ATOM 1206 N N . ALA A 1 156 ? 22.676 43.415 -6.119 1.00 38.48 156 ALA X N 1
ATOM 1207 C CA . ALA A 1 156 ? 23.324 43.852 -4.888 1.00 36.44 156 ALA X CA 1
ATOM 1208 C C . ALA A 1 156 ? 24.286 45.007 -5.156 1.00 38.19 156 ALA X C 1
ATOM 1209 O O . ALA A 1 156 ? 24.341 45.968 -4.383 1.00 37.19 156 ALA X O 1
ATOM 1211 N N . ASP A 1 157 ? 25.043 44.918 -6.246 1.00 39.21 157 ASP X N 1
ATOM 1212 C CA . ASP A 1 157 ? 25.984 45.982 -6.591 1.00 41.04 157 ASP X CA 1
ATOM 1213 C C . ASP A 1 157 ? 25.222 47.251 -6.959 1.00 39.92 157 ASP X C 1
ATOM 1214 O O . ASP A 1 157 ? 25.748 48.357 -6.831 1.00 42.90 157 ASP X O 1
ATOM 1219 N N . ASN A 1 158 ? 23.982 47.088 -7.415 1.00 37.12 158 ASN X N 1
ATOM 1220 C CA . ASN A 1 158 ? 23.146 48.227 -7.780 1.00 37.74 158 ASN X CA 1
ATOM 1221 C C . ASN A 1 158 ? 22.337 48.738 -6.585 1.00 35.63 158 ASN X C 1
ATOM 1222 O O . ASN A 1 158 ? 21.414 49.530 -6.753 1.00 35.09 158 ASN X O 1
ATOM 1227 N N . GLY A 1 159 ? 22.685 48.265 -5.388 1.00 36.51 159 GLY X N 1
ATOM 1228 C CA . GLY A 1 159 ? 22.005 48.689 -4.170 1.00 35.14 159 GLY X CA 1
ATOM 1229 C C . GLY A 1 159 ? 20.519 48.395 -4.089 1.00 33.85 159 GLY X C 1
ATOM 1230 O O . GLY A 1 159 ? 19.765 49.133 -3.455 1.00 38.00 159 GLY X O 1
ATOM 1231 N N . GLU A 1 160 ? 20.087 47.305 -4.711 1.00 30.85 160 GLU X N 1
ATOM 1232 C CA . GLU A 1 160 ? 18.675 46.952 -4.709 1.00 31.88 160 GLU X CA 1
ATOM 1233 C C . GLU A 1 160 ? 18.351 45.840 -3.717 1.00 33.50 160 GLU X C 1
ATOM 1234 O O . GLU A 1 160 ? 17.180 45.552 -3.471 1.00 34.86 160 GLU X O 1
ATOM 1240 N N . LEU A 1 161 ? 19.384 45.221 -3.157 1.00 30.93 161 LEU X N 1
ATOM 1241 C CA . LEU A 1 161 ? 19.191 44.114 -2.222 1.00 32.24 161 LEU X CA 1
ATOM 1242 C C . LEU A 1 161 ? 19.627 44.416 -0.792 1.00 31.49 161 LEU X C 1
ATOM 1243 O O . LEU A 1 161 ? 20.552 45.188 -0.559 1.00 29.79 161 LEU X O 1
ATOM 1248 N N . LEU A 1 162 ? 18.950 43.786 0.166 1.00 31.37 162 LEU X N 1
ATOM 1249 C CA . LEU A 1 162 ? 19.274 43.964 1.575 1.00 28.29 162 LEU X CA 1
ATOM 1250 C C . LEU A 1 162 ? 19.522 42.604 2.227 1.00 28.11 162 LEU X C 1
ATOM 1251 O O . LEU A 1 162 ? 18.869 41.628 1.887 1.00 27.65 162 LEU X O 1
ATOM 1256 N N . PHE A 1 163 ? 20.478 42.556 3.149 1.00 25.53 163 PHE X N 1
ATOM 1257 C CA . PHE A 1 163 ? 20.799 41.335 3.877 1.00 28.52 163 PHE X CA 1
ATOM 1258 C C . PHE A 1 163 ? 20.271 41.477 5.292 1.00 28.98 163 PHE X C 1
ATOM 1259 O O . PHE A 1 163 ? 20.158 42.585 5.819 1.00 27.65 163 PHE X O 1
ATOM 1267 N N . GLY A 1 164 ? 19.958 40.352 5.914 1.00 28.00 164 GLY X N 1
ATOM 1268 C CA . GLY A 1 164 ? 19.496 40.410 7.276 1.00 26.61 164 GLY X CA 1
ATOM 1269 C C . GLY A 1 164 ? 19.321 39.054 7.909 1.00 24.78 164 GLY X C 1
ATOM 1270 O O . GLY A 1 164 ? 18.944 38.078 7.256 1.00 25.91 164 GLY X O 1
ATOM 1271 N N . THR A 1 165 ? 19.645 38.987 9.192 1.00 25.51 165 THR X N 1
ATOM 1272 C CA . THR A 1 165 ? 19.418 37.771 9.938 1.00 27.09 165 THR X CA 1
ATOM 1273 C C . THR A 1 165 ? 17.921 37.908 10.230 1.00 27.94 165 THR X C 1
ATOM 1274 O O . THR A 1 165 ? 17.304 38.894 9.810 1.00 25.26 165 THR X O 1
ATOM 1278 N N . ILE A 1 166 ? 17.328 36.947 10.928 1.00 23.98 166 ILE X N 1
ATOM 1279 C CA . ILE A 1 166 ? 15.895 36.976 11.190 1.00 25.97 166 ILE X CA 1
ATOM 1280 C C . ILE A 1 166 ? 15.383 38.181 11.984 1.00 26.47 166 ILE X C 1
ATOM 1281 O O . ILE A 1 166 ? 14.298 38.683 11.705 1.00 24.74 166 ILE X O 1
ATOM 1286 N N . ASP A 1 167 ? 16.152 38.653 12.958 1.00 25.94 167 ASP X N 1
ATOM 1287 C CA . ASP A 1 167 ? 15.728 39.823 13.727 1.00 28.44 167 ASP X CA 1
ATOM 1288 C C . ASP A 1 167 ? 15.494 41.009 12.782 1.00 27.79 167 ASP X C 1
ATOM 1289 O O . ASP A 1 167 ? 14.457 41.671 12.848 1.00 29.04 167 ASP X O 1
ATOM 1294 N N . SER A 1 168 ? 16.452 41.253 11.888 1.00 27.31 168 SER X N 1
ATOM 1295 C CA . SER A 1 168 ? 16.372 42.362 10.931 1.00 27.64 168 SER X CA 1
ATOM 1296 C C . SER A 1 168 ? 15.181 42.208 9.986 1.00 27.11 168 SER X C 1
ATOM 1297 O O . SER A 1 168 ? 14.504 43.179 9.657 1.00 29.28 168 SER X O 1
ATOM 1300 N N . TRP A 1 169 ? 14.929 40.980 9.549 1.00 23.66 169 TRP X N 1
ATOM 1301 C CA . TRP A 1 169 ? 13.811 40.696 8.653 1.00 25.86 169 TRP X CA 1
ATOM 1302 C C . TRP A 1 169 ? 12.471 41.007 9.330 1.00 25.91 169 TRP X C 1
ATOM 1303 O O . TRP A 1 169 ? 11.577 41.602 8.724 1.00 26.72 169 TRP X O 1
ATOM 1314 N N . LEU A 1 170 ? 12.333 40.621 10.595 1.00 24.33 170 LEU X N 1
ATOM 1315 C CA . LEU A 1 170 ? 11.079 40.857 11.315 1.00 23.46 170 LEU X CA 1
ATOM 1316 C C . LEU A 1 170 ? 10.804 42.335 11.560 1.00 25.82 170 LEU X C 1
ATOM 1317 O O . LEU A 1 170 ? 9.666 42.788 11.450 1.00 28.99 170 LEU X O 1
ATOM 1322 N N . VAL A 1 171 ? 11.842 43.080 11.913 1.00 26.60 171 VAL X N 1
ATOM 1323 C CA . VAL A 1 171 ? 11.677 44.504 12.155 1.00 26.70 171 VAL X CA 1
ATOM 1324 C C . VAL A 1 171 ? 11.354 45.206 10.837 1.00 29.37 171 VAL X C 1
ATOM 1325 O O . VAL A 1 171 ? 10.580 46.163 10.801 1.00 28.34 171 VAL X O 1
ATOM 1329 N N . TRP A 1 172 ? 11.943 44.724 9.749 1.00 27.74 172 TRP X N 1
ATOM 1330 C CA . TRP A 1 172 ? 11.676 45.323 8.446 1.00 26.64 172 TRP X CA 1
ATOM 1331 C C . TRP A 1 172 ? 10.187 45.132 8.153 1.00 25.88 172 TRP X C 1
ATOM 1332 O O . TRP A 1 172 ? 9.506 46.056 7.712 1.00 28.31 172 TRP X O 1
ATOM 1343 N N . LYS A 1 173 ? 9.674 43.934 8.419 1.00 25.84 173 LYS X N 1
ATOM 1344 C CA . LYS A 1 173 ? 8.256 43.654 8.191 1.00 29.86 173 LYS X CA 1
ATOM 1345 C C . LYS A 1 173 ? 7.343 44.479 9.106 1.00 31.42 173 LYS X C 1
ATOM 1346 O O . LYS A 1 173 ? 6.335 45.028 8.657 1.00 31.80 173 LYS X O 1
ATOM 1352 N N . LEU A 1 174 ? 7.691 44.555 10.389 1.00 30.27 174 LEU X N 1
ATOM 1353 C CA . LEU A 1 174 ? 6.883 45.298 11.359 1.00 28.61 174 LEU X CA 1
ATOM 1354 C C . LEU A 1 174 ? 6.820 46.792 11.069 1.00 29.56 174 LEU X C 1
ATOM 1355 O O . LEU A 1 174 ? 5.819 47.440 11.366 1.00 33.03 174 LEU X O 1
ATOM 1360 N N . THR A 1 175 ? 7.886 47.331 10.488 1.00 29.42 175 THR X N 1
ATOM 1361 C CA . THR A 1 175 ? 7.942 48.756 10.160 1.00 31.21 175 THR X CA 1
ATOM 1362 C C . THR A 1 175 ? 7.686 48.971 8.668 1.00 34.65 175 THR X C 1
ATOM 1363 O O . THR A 1 175 ? 7.866 50.075 8.150 1.00 34.12 175 THR X O 1
ATOM 1367 N N . ASP A 1 176 ? 7.256 47.906 7.997 1.00 34.84 176 ASP X N 1
ATOM 1368 C CA . ASP A 1 176 ? 6.980 47.917 6.562 1.00 37.90 176 ASP X CA 1
ATOM 1369 C C . ASP A 1 176 ? 8.046 48.654 5.756 1.00 38.24 176 ASP X C 1
ATOM 1370 O O . ASP A 1 176 ? 7.752 49.594 5.007 1.00 37.98 176 ASP X O 1
ATOM 1375 N N . GLY A 1 177 ? 9.293 48.227 5.937 1.00 35.69 177 GLY X N 1
ATOM 1376 C CA . GLY A 1 177 ? 10.407 48.806 5.204 1.00 36.73 177 GLY X CA 1
ATOM 1377 C C . GLY A 1 177 ? 11.033 50.110 5.666 1.00 36.35 177 GLY X C 1
ATOM 1378 O O . GLY A 1 177 ? 11.950 50.605 5.011 1.00 37.77 177 GLY X O 1
ATOM 1379 N N . GLN A 1 178 ? 10.577 50.677 6.777 1.00 34.80 178 GLN X N 1
ATOM 1380 C CA . GLN A 1 178 ? 11.155 51.938 7.231 1.00 37.82 178 GLN X CA 1
ATOM 1381 C C . GLN A 1 178 ? 12.410 51.797 8.076 1.00 36.39 178 GLN X C 1
ATOM 1382 O O . GLN A 1 178 ? 13.218 52.721 8.148 1.00 34.65 178 GLN X O 1
ATOM 1388 N N . VAL A 1 179 ? 12.581 50.639 8.705 1.00 34.11 179 VAL X N 1
ATOM 1389 C CA . VAL A 1 179 ? 13.743 50.402 9.549 1.00 29.97 179 VAL X CA 1
ATOM 1390 C C . VAL A 1 179 ? 14.466 49.108 9.166 1.00 30.68 179 VAL X C 1
ATOM 1391 O O . VAL A 1 179 ? 13.852 48.050 9.072 1.00 28.72 179 VAL X O 1
ATOM 1395 N N . HIS A 1 180 ? 15.773 49.209 8.947 1.00 31.13 180 HIS X N 1
ATOM 1396 C CA . HIS A 1 180 ? 16.604 48.053 8.600 1.00 32.34 180 HIS X CA 1
ATOM 1397 C C . HIS A 1 180 ? 17.747 48.068 9.605 1.00 30.24 180 HIS X C 1
ATOM 1398 O O . HIS A 1 180 ? 18.753 48.754 9.426 1.00 31.26 180 HIS X O 1
ATOM 1405 N N . VAL A 1 181 ? 17.588 47.299 10.673 1.00 27.77 181 VAL X N 1
ATOM 1406 C CA . VAL A 1 181 ? 18.579 47.287 11.732 1.00 26.19 181 VAL X CA 1
ATOM 1407 C C . VAL A 1 181 ? 18.789 45.885 12.289 1.00 27.31 181 VAL X C 1
ATOM 1408 O O . VAL A 1 181 ? 18.043 44.964 11.982 1.00 26.85 181 VAL X O 1
ATOM 1412 N N . THR A 1 182 ? 19.824 45.744 13.105 1.00 26.64 182 THR X N 1
ATOM 1413 C CA . THR A 1 182 ? 20.143 44.491 13.764 1.00 30.50 182 THR X CA 1
ATOM 1414 C C . THR A 1 182 ? 20.854 44.888 15.052 1.00 30.17 182 THR X C 1
ATOM 1415 O O . THR A 1 182 ? 21.368 46.002 15.153 1.00 29.52 182 THR X O 1
ATOM 1419 N N . ASP A 1 183 ? 20.859 44.001 16.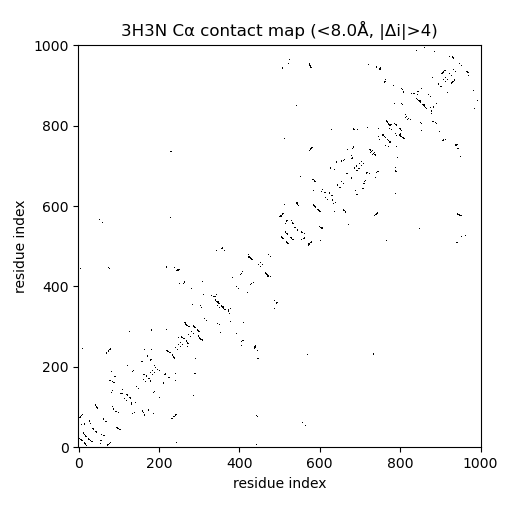040 1.00 29.41 183 ASP X N 1
ATOM 1420 C CA . ASP A 1 183 ? 21.522 44.281 17.310 1.00 30.64 183 ASP X CA 1
ATOM 1421 C C . ASP A 1 183 ? 22.936 43.701 17.324 1.00 28.04 183 ASP X C 1
ATOM 1422 O O . ASP A 1 183 ? 23.288 42.879 16.479 1.00 28.68 183 ASP X O 1
ATOM 1427 N N . TYR A 1 184 ? 23.735 44.117 18.302 1.00 27.16 184 TYR X N 1
ATOM 1428 C CA . TYR A 1 184 ? 25.110 43.632 18.442 1.00 29.79 184 TYR X CA 1
ATOM 1429 C C . TYR A 1 184 ? 25.244 42.113 18.480 1.00 28.63 184 TYR X C 1
ATOM 1430 O O . TYR A 1 184 ? 26.161 41.549 17.877 1.00 30.00 184 TYR X O 1
ATOM 1439 N N . SER A 1 185 ? 24.360 41.454 19.220 1.00 24.95 185 SER X N 1
ATOM 1440 C CA . SER A 1 185 ? 24.460 40.009 19.364 1.00 26.41 185 SER X CA 1
ATOM 1441 C C . SER A 1 185 ? 24.267 39.275 18.047 1.00 29.73 185 SER X C 1
ATOM 1442 O O . SER A 1 185 ? 25.067 38.405 17.704 1.00 32.21 185 SER X O 1
ATOM 1445 N N . ASN A 1 186 ? 23.230 39.629 17.299 1.00 27.91 186 ASN X N 1
ATOM 1446 C CA . ASN A 1 186 ? 22.996 38.984 16.012 1.00 26.87 186 ASN X CA 1
ATOM 1447 C C . ASN A 1 186 ? 24.093 39.358 15.015 1.00 29.90 186 ASN X C 1
ATOM 1448 O O . ASN A 1 186 ? 24.535 38.526 14.230 1.00 27.72 186 ASN X O 1
ATOM 1453 N N . ALA A 1 187 ? 24.543 40.608 15.048 1.00 27.42 187 ALA X N 1
ATOM 1454 C CA . ALA A 1 187 ? 25.588 41.044 14.121 1.00 30.31 187 ALA X CA 1
ATOM 1455 C C . ALA A 1 187 ? 26.894 40.277 14.334 1.00 27.98 187 ALA X C 1
ATOM 1456 O O . ALA A 1 187 ? 27.607 39.960 13.376 1.00 28.00 187 ALA X O 1
ATOM 1458 N N . SER A 1 188 ? 27.208 39.962 15.586 1.00 25.35 188 SER X N 1
ATOM 1459 C CA . SER A 1 188 ? 28.452 39.257 15.871 1.00 28.85 188 SER X CA 1
ATOM 1460 C C . SER A 1 188 ? 28.468 37.823 15.350 1.00 29.61 188 SER X C 1
ATOM 1461 O O . SER A 1 188 ? 29.534 37.233 15.184 1.00 34.16 188 SER X O 1
ATOM 1464 N N . ARG A 1 189 ? 27.291 37.269 15.080 1.00 30.51 189 ARG X N 1
ATOM 1465 C CA . ARG A 1 189 ? 27.183 35.894 14.586 1.00 25.04 189 ARG X CA 1
ATOM 1466 C C . ARG A 1 189 ? 27.274 35.805 13.065 1.00 27.85 189 ARG X C 1
ATOM 1467 O O . ARG A 1 189 ? 27.230 34.713 12.497 1.00 27.97 189 ARG X O 1
ATOM 1475 N N . THR A 1 190 ? 27.401 36.947 12.400 1.00 27.78 190 THR X N 1
ATOM 1476 C CA . THR A 1 190 ? 27.458 36.948 10.935 1.00 26.77 190 THR X CA 1
ATOM 1477 C C . THR A 1 190 ? 28.829 36.632 10.348 1.00 30.27 190 THR X C 1
ATOM 1478 O O . THR A 1 190 ? 28.918 36.204 9.203 1.00 30.97 190 THR X O 1
ATOM 1482 N N . MET A 1 191 ? 29.879 36.851 11.135 1.00 28.53 191 MET X N 1
ATOM 1483 C CA . MET A 1 191 ? 31.269 36.663 10.707 1.00 28.06 191 MET X CA 1
ATOM 1484 C C . MET A 1 191 ? 31.631 37.773 9.713 1.00 31.03 191 MET X C 1
ATOM 1485 O O . MET A 1 191 ? 32.580 37.650 8.937 1.00 33.36 191 MET X O 1
ATOM 1490 N N . LEU A 1 192 ? 30.860 38.859 9.749 1.00 29.31 192 LEU X N 1
ATOM 1491 C CA . LEU A 1 192 ? 31.082 40.018 8.881 1.00 29.98 192 LEU X CA 1
ATOM 1492 C C . LEU A 1 192 ? 31.232 41.258 9.757 1.00 31.66 192 LEU X C 1
ATOM 1493 O O . LEU A 1 192 ? 31.458 42.365 9.260 1.00 31.37 192 LEU X O 1
ATOM 1498 N N . TYR A 1 193 ? 31.110 41.062 11.064 1.00 29.78 193 TYR X N 1
ATOM 1499 C CA . TYR A 1 193 ? 31.171 42.168 12.009 1.00 31.37 193 TYR X CA 1
ATOM 1500 C C . TYR A 1 193 ? 32.386 42.103 12.923 1.00 29.37 193 TYR X C 1
ATOM 1501 O O . TYR A 1 193 ? 32.673 41.062 13.512 1.00 25.68 193 TYR X O 1
ATOM 1510 N N . ASN A 1 194 ? 33.107 43.215 13.027 1.00 30.25 194 ASN X N 1
ATOM 1511 C CA . ASN A 1 194 ? 34.274 43.284 13.896 1.00 32.74 194 ASN X CA 1
ATOM 1512 C C . ASN A 1 194 ? 33.736 43.572 15.292 1.00 32.13 194 ASN X C 1
ATOM 1513 O O . ASN A 1 194 ? 33.208 44.661 15.552 1.00 30.38 194 ASN X O 1
ATOM 1518 N N . ILE A 1 195 ? 33.880 42.597 16.183 1.00 33.76 195 ILE X N 1
ATOM 1519 C CA . ILE A 1 195 ? 33.375 42.715 17.546 1.00 33.16 195 ILE X CA 1
ATOM 1520 C C . ILE A 1 195 ? 34.251 43.513 18.504 1.00 33.88 195 ILE X C 1
ATOM 1521 O O . ILE A 1 195 ? 33.876 43.712 19.660 1.00 34.15 195 ILE X O 1
ATOM 1526 N N . HIS A 1 196 ? 35.412 43.962 18.036 1.00 37.20 196 HIS X N 1
ATOM 1527 C CA . HIS A 1 196 ? 36.307 44.749 18.877 1.00 36.51 196 HIS X CA 1
ATOM 1528 C C . HIS A 1 196 ? 36.197 46.236 18.541 1.00 39.50 196 HIS X C 1
ATOM 1529 O O . HIS A 1 196 ? 36.262 47.090 19.428 1.00 38.78 196 HIS X O 1
ATOM 1536 N N . LYS A 1 197 ? 36.022 46.539 17.259 1.00 35.74 197 LYS X N 1
ATOM 1537 C CA . LYS A 1 197 ? 35.880 47.920 16.810 1.00 34.89 197 LYS X CA 1
ATOM 1538 C C . LYS A 1 197 ? 34.395 48.270 16.729 1.00 34.70 197 LYS X C 1
ATOM 1539 O O . LYS A 1 197 ? 34.025 49.442 16.627 1.00 32.39 197 LYS X O 1
ATOM 1545 N N . LEU A 1 198 ? 33.554 47.239 16.770 1.00 33.59 198 LEU X N 1
ATOM 1546 C CA . LEU A 1 198 ? 32.107 47.391 16.696 1.00 31.59 198 LEU X CA 1
ATOM 1547 C C . LEU A 1 198 ? 31.674 48.081 15.409 1.00 35.69 198 LEU X C 1
ATOM 1548 O O . LEU A 1 198 ? 31.077 49.162 15.433 1.00 32.75 198 LEU X O 1
ATOM 1553 N N . GLU A 1 199 ? 31.996 47.445 14.284 1.00 32.93 199 GLU X N 1
ATOM 1554 C CA . GLU A 1 199 ? 31.647 47.949 12.960 1.00 34.12 199 GLU X CA 1
ATOM 1555 C C . GLU A 1 199 ? 31.712 46.799 11.973 1.00 31.94 199 GLU X C 1
ATOM 1556 O O . GLU A 1 199 ? 32.402 45.811 12.217 1.00 32.30 199 GLU X O 1
ATOM 1562 N N . TRP A 1 200 ? 30.997 46.927 10.860 1.00 31.67 200 TRP X N 1
ATOM 1563 C CA . TRP A 1 200 ? 31.047 45.899 9.831 1.00 31.27 200 TRP X CA 1
ATOM 1564 C C . TRP A 1 200 ? 32.495 45.940 9.339 1.00 35.57 200 TRP X C 1
ATOM 1565 O O . TRP A 1 200 ? 33.062 47.025 9.164 1.00 33.83 200 TRP X O 1
ATOM 1576 N N . ASP A 1 201 ? 33.089 44.771 9.119 1.00 33.80 201 ASP X N 1
ATOM 1577 C CA . ASP A 1 201 ? 34.484 44.694 8.690 1.00 37.78 201 ASP X CA 1
ATOM 1578 C C . ASP A 1 201 ? 34.673 44.814 7.181 1.00 39.30 201 ASP X C 1
ATOM 1579 O O . ASP A 1 201 ? 34.414 43.869 6.439 1.00 35.81 201 ASP X O 1
ATOM 1584 N N . GLN A 1 202 ? 35.146 45.974 6.735 1.00 38.74 202 GLN X N 1
ATOM 1585 C CA . GLN A 1 202 ? 35.358 46.221 5.313 1.00 42.23 202 GLN X CA 1
ATOM 1586 C C . GLN A 1 202 ? 36.298 45.209 4.658 1.00 41.57 202 GLN X C 1
ATOM 1587 O O . GLN A 1 202 ? 36.129 44.865 3.491 1.00 44.66 202 GLN X O 1
ATOM 1593 N N . GLU A 1 203 ? 37.283 44.736 5.410 1.00 41.85 203 GLU X N 1
ATOM 1594 C CA . GLU A 1 203 ? 38.248 43.776 4.885 1.00 45.51 203 GLU X CA 1
ATOM 1595 C C . GLU A 1 203 ? 37.564 42.461 4.513 1.00 44.10 203 GLU X C 1
ATOM 1596 O O . GLU A 1 203 ? 37.792 41.909 3.434 1.00 43.32 203 GLU X O 1
ATOM 1602 N N . ILE A 1 204 ? 36.719 41.963 5.408 1.00 41.77 204 ILE X N 1
ATOM 1603 C CA . ILE A 1 204 ? 36.005 40.717 5.162 1.00 40.51 204 ILE X CA 1
ATOM 1604 C C . ILE A 1 204 ? 34.958 40.902 4.066 1.00 38.54 204 ILE X C 1
ATOM 1605 O O . ILE A 1 204 ? 34.770 40.026 3.217 1.00 39.93 204 ILE X O 1
ATOM 1610 N N . LEU A 1 205 ? 34.280 42.047 4.084 1.00 37.76 205 LEU X N 1
ATOM 1611 C CA . LEU A 1 205 ? 33.266 42.342 3.081 1.00 35.71 205 LEU X CA 1
ATOM 1612 C C . LEU A 1 205 ? 33.891 42.361 1.689 1.00 38.79 205 LEU X C 1
ATOM 1613 O O . LEU A 1 205 ? 33.319 41.840 0.732 1.00 37.50 205 LEU X O 1
ATOM 1618 N N . ASP A 1 206 ? 35.066 42.971 1.588 1.00 41.78 206 ASP X N 1
ATOM 1619 C CA . ASP A 1 206 ? 35.772 43.059 0.318 1.00 46.64 206 ASP X CA 1
ATOM 1620 C C . ASP A 1 206 ? 36.188 41.655 -0.109 1.00 45.94 206 ASP X C 1
ATOM 1621 O O . ASP A 1 206 ? 36.041 41.274 -1.272 1.00 44.87 206 ASP X O 1
ATOM 1626 N N . LEU A 1 207 ? 36.698 40.889 0.849 1.00 44.71 207 LEU X N 1
ATOM 1627 C CA . LEU A 1 207 ? 37.137 39.521 0.602 1.00 44.56 207 LEU X CA 1
ATOM 1628 C C . LEU A 1 207 ? 36.015 38.662 0.013 1.00 44.19 207 LEU X C 1
ATOM 1629 O O . LEU A 1 207 ? 36.248 37.853 -0.887 1.00 43.06 207 LEU X O 1
ATOM 1634 N N . LEU A 1 208 ? 34.795 38.846 0.510 1.00 40.38 208 LEU X N 1
ATOM 1635 C CA . LEU A 1 208 ? 33.656 38.068 0.029 1.00 40.72 208 LEU X CA 1
ATOM 1636 C C . LEU A 1 208 ? 32.811 38.787 -1.015 1.00 38.13 208 LEU X C 1
ATOM 1637 O O . LEU A 1 208 ? 31.766 38.291 -1.422 1.00 34.88 208 LEU X O 1
ATOM 1642 N N . ASN A 1 209 ? 33.269 39.957 -1.446 1.00 40.70 209 ASN X N 1
ATOM 1643 C CA . ASN A 1 209 ? 32.566 40.753 -2.447 1.00 40.05 209 ASN X CA 1
ATOM 1644 C C . ASN A 1 209 ? 31.107 41.035 -2.098 1.00 39.12 209 ASN X C 1
ATOM 1645 O O . ASN A 1 209 ? 30.215 40.927 -2.944 1.00 36.74 209 ASN X O 1
ATOM 1650 N N . ILE A 1 210 ? 30.874 41.399 -0.842 1.00 37.28 210 ILE X N 1
ATOM 1651 C CA . ILE A 1 210 ? 29.535 41.731 -0.370 1.00 35.57 210 ILE X CA 1
ATOM 1652 C C . ILE A 1 210 ? 29.455 43.252 -0.215 1.00 36.50 210 ILE X C 1
ATOM 1653 O O . ILE A 1 210 ? 30.183 43.837 0.590 1.00 35.55 210 ILE X O 1
ATOM 1658 N N . PRO A 1 211 ? 28.578 43.907 -0.990 1.00 35.83 211 PRO X N 1
ATOM 1659 C CA . PRO A 1 211 ? 28.406 45.366 -0.939 1.00 39.48 211 PRO X CA 1
ATOM 1660 C C . PRO A 1 211 ? 27.843 45.845 0.404 1.00 41.04 211 PRO X C 1
ATOM 1661 O O . PRO A 1 211 ? 27.000 45.178 0.998 1.00 42.30 211 PRO X O 1
ATOM 1665 N N . SER A 1 212 ? 28.300 47.007 0.864 1.00 42.53 212 SER X N 1
ATOM 1666 C CA . SER A 1 212 ? 27.841 47.574 2.132 1.00 39.98 212 SER X CA 1
ATOM 1667 C C . SER A 1 212 ? 26.387 48.032 2.078 1.00 39.85 212 SER X C 1
ATOM 1668 O O . SER A 1 212 ? 25.717 48.123 3.107 1.00 40.53 212 SER X O 1
ATOM 1671 N N . SER A 1 213 ? 25.907 48.321 0.872 1.00 35.83 213 SER X N 1
ATOM 1672 C CA . SER A 1 213 ? 24.534 48.757 0.664 1.00 37.38 213 SER X CA 1
ATOM 1673 C C . SER A 1 213 ? 23.528 47.715 1.155 1.00 38.14 213 SER X C 1
ATOM 1674 O O . SER A 1 213 ? 22.359 48.026 1.387 1.00 39.69 213 SER X O 1
ATOM 1677 N N . MET A 1 214 ? 23.981 46.477 1.304 1.00 35.41 214 MET X N 1
ATOM 1678 C CA . MET A 1 214 ? 23.106 45.400 1.761 1.00 34.81 214 MET X CA 1
ATOM 1679 C C . MET A 1 214 ? 22.948 45.362 3.283 1.00 32.12 214 MET X C 1
ATOM 1680 O O . MET A 1 214 ? 21.965 44.826 3.795 1.00 33.56 214 MET X O 1
ATOM 1685 N N . LEU A 1 215 ? 23.921 45.926 3.988 1.00 31.10 215 LEU X N 1
ATOM 1686 C CA . LEU A 1 215 ? 23.967 45.875 5.447 1.00 30.23 215 LEU X CA 1
ATOM 1687 C C . LEU A 1 215 ? 23.112 46.835 6.280 1.00 33.05 215 LEU X C 1
ATOM 1688 O O . LEU A 1 215 ? 23.005 48.021 5.979 1.00 33.57 215 LEU X O 1
ATOM 1693 N N . PRO A 1 216 ? 22.496 46.315 7.356 1.00 34.08 216 PRO X N 1
ATOM 1694 C CA . PRO A 1 216 ? 21.647 47.107 8.256 1.00 33.14 216 PRO X CA 1
ATOM 1695 C C . PRO A 1 216 ? 22.482 47.869 9.273 1.00 34.71 216 PRO X C 1
ATOM 1696 O O . PRO A 1 216 ? 23.655 47.558 9.478 1.00 36.95 216 PRO X O 1
ATOM 1700 N N . GLU A 1 217 ? 21.889 48.878 9.904 1.00 32.13 217 GLU X N 1
ATOM 1701 C CA . GLU A 1 217 ? 22.614 49.614 10.932 1.00 32.30 217 GLU X CA 1
ATOM 1702 C C . GLU A 1 217 ? 22.690 48.666 12.125 1.00 30.19 217 GLU X C 1
ATOM 1703 O O . GLU A 1 217 ? 21.781 47.874 12.342 1.00 33.81 217 GLU X O 1
ATOM 1709 N N . VAL A 1 218 ? 23.767 48.737 12.893 1.00 29.95 218 VAL X N 1
ATOM 1710 C CA . VAL A 1 218 ? 23.895 47.880 14.067 1.00 28.54 218 VAL X CA 1
ATOM 1711 C C . VAL A 1 218 ? 23.693 48.736 15.310 1.00 32.43 218 VAL X C 1
ATOM 1712 O O . VAL A 1 218 ? 24.336 49.774 15.459 1.00 33.23 218 VAL X O 1
ATOM 1716 N N . LYS A 1 219 ? 22.789 48.315 16.191 1.00 27.75 219 LYS X N 1
ATOM 1717 C CA . LYS A 1 219 ? 22.524 49.062 17.419 1.00 31.54 219 LYS X CA 1
ATOM 1718 C C . LYS A 1 219 ? 22.560 48.160 18.651 1.00 29.15 219 LYS X C 1
ATOM 1719 O O . LYS A 1 219 ? 22.825 46.960 18.541 1.00 30.18 219 LYS X O 1
ATOM 1725 N N . SER A 1 220 ? 22.303 48.741 19.821 1.00 28.32 220 SER X N 1
ATOM 1726 C CA . SER A 1 220 ? 22.324 47.984 21.077 1.00 25.54 220 SER X CA 1
ATOM 1727 C C . SER A 1 220 ? 21.135 47.041 21.184 1.00 27.74 220 SER X C 1
ATOM 1728 O O . SER A 1 220 ? 20.235 47.070 20.349 1.00 28.60 220 SER X O 1
ATOM 1731 N N . ASN A 1 221 ? 21.136 46.220 22.230 1.00 24.86 221 ASN X N 1
ATOM 1732 C CA . ASN A 1 221 ? 20.075 45.240 22.459 1.00 27.55 221 ASN X CA 1
ATOM 1733 C C . ASN A 1 221 ? 18.867 45.785 23.210 1.00 28.22 221 ASN X C 1
ATOM 1734 O O . ASN A 1 221 ? 17.848 45.098 23.340 1.00 25.90 221 ASN X O 1
ATOM 1739 N N . SER A 1 222 ? 18.976 47.011 23.711 1.00 27.87 222 SER X N 1
ATOM 1740 C CA . SER A 1 222 ? 17.877 47.603 24.456 1.00 28.62 222 SER X CA 1
ATOM 1741 C C . SER A 1 222 ? 17.719 49.087 24.147 1.00 29.62 222 SER X C 1
ATOM 1742 O O . SER A 1 222 ? 18.349 49.933 24.775 1.00 29.40 222 SER X O 1
ATOM 1745 N N . GLU A 1 223 ? 16.874 49.393 23.172 1.00 30.76 223 GLU X N 1
ATOM 1746 C CA . GLU A 1 223 ? 16.621 50.773 22.789 1.00 31.57 223 GLU X CA 1
ATOM 1747 C C . GLU A 1 223 ? 15.480 50.756 21.783 1.00 31.93 223 GLU X C 1
ATOM 1748 O O . GLU A 1 223 ? 15.231 49.734 21.143 1.00 30.56 223 GLU X O 1
ATOM 1754 N N . VAL A 1 224 ? 14.774 51.872 21.658 1.00 31.98 224 VAL X N 1
ATOM 1755 C CA . VAL A 1 224 ? 13.660 51.944 20.719 1.00 30.90 224 VAL X CA 1
ATOM 1756 C C . VAL A 1 224 ? 14.194 52.091 19.299 1.00 31.66 224 VAL X C 1
ATOM 1757 O O . VAL A 1 224 ? 14.704 53.147 18.923 1.00 31.43 224 VAL X O 1
ATOM 1761 N N . TYR A 1 225 ? 14.069 51.023 18.517 1.00 30.27 225 TYR X N 1
ATOM 1762 C CA . TYR A 1 225 ? 14.540 51.014 17.140 1.00 31.82 225 TYR X CA 1
ATOM 1763 C C . TYR A 1 225 ? 13.543 51.706 16.227 1.00 32.62 225 TYR X C 1
ATOM 1764 O O . TYR A 1 225 ? 13.883 52.171 15.137 1.00 30.93 225 TYR X O 1
ATOM 1773 N N . GLY A 1 226 ? 12.301 51.751 16.686 1.00 32.76 226 GLY X N 1
ATOM 1774 C CA . GLY A 1 226 ? 11.240 52.363 15.916 1.00 31.15 226 GLY X CA 1
ATOM 1775 C C . GLY A 1 226 ? 9.933 51.861 16.476 1.00 29.13 226 GLY X C 1
ATOM 1776 O O . GLY A 1 226 ? 9.883 51.401 17.617 1.00 32.86 226 GLY X O 1
ATOM 1777 N N . HIS A 1 227 ? 8.872 51.944 15.683 1.00 30.49 227 HIS X N 1
ATOM 1778 C CA . HIS A 1 227 ? 7.568 51.487 16.128 1.00 34.49 227 HIS X CA 1
ATOM 1779 C C . HIS A 1 227 ? 6.876 50.758 14.997 1.00 32.46 227 HIS X C 1
ATOM 1780 O O . HIS A 1 227 ? 7.204 50.959 13.824 1.00 31.36 227 HIS X O 1
ATOM 1787 N N . THR A 1 228 ? 5.933 49.894 15.350 1.00 33.26 228 THR X N 1
ATOM 1788 C CA . THR A 1 228 ? 5.197 49.148 14.347 1.00 34.98 228 THR X CA 1
ATOM 1789 C C . THR A 1 228 ? 4.313 50.112 13.566 1.00 36.34 228 THR X C 1
ATOM 1790 O O . THR A 1 228 ? 3.863 51.127 14.102 1.00 34.33 228 THR X O 1
ATOM 1794 N N . ARG A 1 229 ? 4.088 49.810 12.292 1.00 33.92 229 ARG X N 1
ATOM 1795 C CA . ARG A 1 229 ? 3.211 50.642 11.481 1.00 38.03 229 ARG X CA 1
ATOM 1796 C C . ARG A 1 229 ? 1.822 50.389 12.052 1.00 41.03 229 ARG X C 1
ATOM 1797 O O . ARG A 1 229 ? 1.522 49.271 12.480 1.00 37.65 229 ARG X O 1
ATOM 1805 N N . SER A 1 230 ? 0.979 51.416 12.069 1.00 40.76 230 SER X N 1
ATOM 1806 C CA . SER A 1 230 ? -0.369 51.267 12.609 1.00 43.86 230 SER X CA 1
ATOM 1807 C C . SER A 1 230 ? -1.067 50.041 12.035 1.00 43.05 230 SER X C 1
ATOM 1808 O O . SER A 1 230 ? -1.643 49.244 12.776 1.00 44.11 230 SER X O 1
ATOM 1811 N N . TYR A 1 231 ? -1.001 49.878 10.716 1.00 41.34 231 TYR X N 1
ATOM 1812 C CA . TYR A 1 231 ? -1.648 48.741 10.071 1.00 42.17 231 TYR X CA 1
ATOM 1813 C C . TYR A 1 231 ? -0.907 47.425 10.267 1.00 41.68 231 TYR X C 1
ATOM 1814 O O . TYR A 1 231 ? -1.354 46.382 9.799 1.00 41.96 231 TYR X O 1
ATOM 1823 N N . ARG A 1 232 ? 0.226 47.474 10.959 1.00 40.03 232 ARG X N 1
ATOM 1824 C CA . ARG A 1 232 ? 1.002 46.267 11.224 1.00 37.92 232 ARG X CA 1
ATOM 1825 C C . ARG A 1 232 ? 0.795 45.771 12.655 1.00 38.55 232 ARG X C 1
ATOM 1826 O O . ARG A 1 232 ? 1.311 44.722 13.036 1.00 36.03 232 ARG X O 1
ATOM 1834 N N . PHE A 1 233 ? 0.051 46.526 13.456 1.00 40.14 233 PHE X N 1
ATOM 1835 C CA . PHE A 1 233 ? -0.200 46.101 14.825 1.00 38.98 233 PHE X CA 1
ATOM 1836 C C . PHE A 1 233 ? -1.587 46.507 15.318 1.00 38.80 233 PHE X C 1
ATOM 1837 O O . PHE A 1 233 ? -1.749 47.187 16.336 1.00 39.00 233 PHE X O 1
ATOM 1845 N N . TYR A 1 234 ? -2.585 46.088 14.550 1.00 37.91 234 TYR X N 1
ATOM 1846 C CA . TYR A 1 234 ? -3.980 46.318 14.868 1.00 37.69 234 TYR X CA 1
ATOM 1847 C C . TYR A 1 234 ? -4.352 47.758 15.220 1.00 37.85 234 TYR X C 1
ATOM 1848 O O . TYR A 1 234 ? -5.132 47.998 16.142 1.00 38.51 234 TYR X O 1
ATOM 1857 N N . GLY A 1 235 ? -3.791 48.707 14.477 1.00 37.84 235 GLY X N 1
ATOM 1858 C CA . GLY A 1 235 ? -4.099 50.110 14.695 1.00 39.93 235 GLY X CA 1
ATOM 1859 C C . GLY A 1 235 ? -3.172 50.894 15.601 1.00 40.17 235 GLY X C 1
ATOM 1860 O O . GLY A 1 235 ? -3.255 52.121 15.651 1.00 38.21 235 GLY X O 1
ATOM 1861 N N . SER A 1 236 ? -2.287 50.200 16.310 1.00 41.01 236 SER X N 1
ATOM 1862 C CA . SER A 1 236 ? -1.362 50.853 17.229 1.00 40.68 236 SER X CA 1
ATOM 1863 C C . SER A 1 236 ? 0.066 50.942 16.710 1.00 39.69 236 SER X C 1
ATOM 1864 O O . SER A 1 236 ? 0.523 50.095 15.943 1.00 38.37 236 SER X O 1
ATOM 1867 N N . GLU A 1 237 ? 0.762 51.989 17.135 1.00 41.26 237 GLU X N 1
ATOM 1868 C CA . GLU A 1 237 ? 2.155 52.182 16.774 1.00 41.22 237 GLU X CA 1
ATOM 1869 C C . GLU A 1 237 ? 2.896 51.824 18.057 1.00 41.50 237 GLU X C 1
ATOM 1870 O O . GLU A 1 237 ? 3.079 52.664 18.939 1.00 42.92 237 GLU X O 1
ATOM 1876 N N . VAL A 1 238 ? 3.296 50.560 18.162 1.00 37.00 238 VAL X N 1
ATOM 1877 C CA . VAL A 1 238 ? 3.987 50.060 19.342 1.00 35.15 238 VAL X CA 1
ATOM 1878 C C . VAL A 1 238 ? 5.502 50.073 19.183 1.00 33.16 238 VAL X C 1
ATOM 1879 O O . VAL A 1 238 ? 6.036 49.689 18.139 1.00 32.35 238 VAL X O 1
ATOM 1883 N N . PRO A 1 239 ? 6.215 50.517 20.229 1.00 31.16 239 PRO X N 1
ATOM 1884 C CA . PRO A 1 239 ? 7.677 50.587 20.214 1.00 30.08 239 PRO X CA 1
ATOM 1885 C C . PRO A 1 239 ? 8.315 49.207 20.123 1.00 29.52 239 PRO X C 1
ATOM 1886 O O . PRO A 1 239 ? 7.912 48.288 20.833 1.00 28.43 239 PRO X O 1
ATOM 1890 N N . ILE A 1 240 ? 9.289 49.064 19.227 1.00 29.55 240 ILE X N 1
ATOM 1891 C CA . ILE A 1 240 ? 10.037 47.814 19.091 1.00 25.77 240 ILE X CA 1
ATOM 1892 C C . ILE A 1 240 ? 11.300 48.241 19.821 1.00 29.08 240 ILE X C 1
ATOM 1893 O O . ILE A 1 240 ? 12.055 49.072 19.320 1.00 27.74 240 ILE X O 1
ATOM 1898 N N . ALA A 1 241 ? 11.522 47.687 21.009 1.00 25.29 241 ALA X N 1
ATOM 1899 C CA . ALA A 1 241 ? 12.638 48.132 21.838 1.00 28.93 241 ALA X CA 1
ATOM 1900 C C . ALA A 1 241 ? 13.618 47.125 22.417 1.00 29.22 241 ALA X C 1
ATOM 1901 O O . ALA A 1 241 ? 14.449 47.483 23.252 1.00 28.86 241 ALA X O 1
ATOM 1903 N N . GLY A 1 242 ? 13.530 45.875 21.989 1.00 26.50 242 GLY X N 1
ATOM 1904 C CA . GLY A 1 242 ? 14.451 44.871 22.482 1.00 29.56 242 GLY X CA 1
ATOM 1905 C C . GLY A 1 242 ? 14.749 43.914 21.343 1.00 30.04 242 GLY X C 1
ATOM 1906 O O . GLY A 1 242 ? 13.828 43.490 20.653 1.00 26.18 242 GLY X O 1
ATOM 1907 N N . MET A 1 243 ? 16.023 43.600 21.127 1.00 29.40 243 MET X N 1
ATOM 1908 C CA . MET A 1 243 ? 16.437 42.676 20.067 1.00 30.29 243 MET X 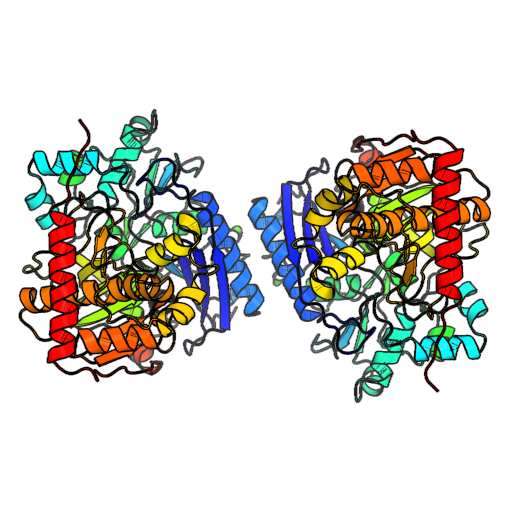CA 1
ATOM 1909 C C . MET A 1 243 ? 17.684 41.912 20.501 1.00 29.72 243 MET X C 1
ATOM 1910 O O . MET A 1 243 ? 18.620 42.501 21.042 1.00 29.41 243 MET X O 1
ATOM 1915 N N . ALA A 1 244 ? 17.702 40.604 20.258 1.00 26.65 244 ALA X N 1
ATOM 1916 C CA . ALA A 1 244 ? 18.864 39.790 20.614 1.00 24.23 244 ALA X CA 1
ATOM 1917 C C . ALA A 1 244 ? 18.755 38.398 20.005 1.00 23.21 244 ALA X C 1
ATOM 1918 O O . ALA A 1 244 ? 17.651 37.902 19.796 1.00 26.57 244 ALA X O 1
ATOM 1920 N N . GLY A 1 245 ? 19.896 37.773 19.719 1.00 24.51 245 GLY X N 1
ATOM 1921 C CA . GLY A 1 245 ? 19.869 36.412 19.191 1.00 23.65 245 GLY X CA 1
ATOM 1922 C C . GLY A 1 245 ? 19.283 35.556 20.304 1.00 26.01 245 GLY X C 1
ATOM 1923 O O . GLY A 1 245 ? 19.500 35.853 21.482 1.00 26.52 245 GLY X O 1
ATOM 1924 N N . ASP A 1 246 ? 18.569 34.487 19.967 1.00 22.72 246 ASP X N 1
ATOM 1925 C CA . ASP A 1 246 ? 17.933 33.680 21.003 1.00 23.57 246 ASP X CA 1
ATOM 1926 C C . ASP A 1 246 ? 18.801 33.175 22.148 1.00 25.80 246 ASP X C 1
ATOM 1927 O O . ASP A 1 246 ? 18.380 33.217 23.309 1.00 29.67 246 ASP X O 1
ATOM 1932 N N . GLN A 1 247 ? 20.009 32.718 21.857 1.00 25.69 247 GLN X N 1
ATOM 1933 C CA . GLN A 1 247 ? 20.858 32.216 22.931 1.00 27.10 247 GLN X CA 1
ATOM 1934 C C . GLN A 1 247 ? 21.322 33.331 23.875 1.00 28.53 247 GLN X C 1
ATOM 1935 O O . GLN A 1 247 ? 21.471 33.104 25.075 1.00 27.11 247 GLN X O 1
ATOM 1941 N N . GLN A 1 248 ? 21.542 34.528 23.337 1.00 28.61 248 GLN X N 1
ATOM 1942 C CA . GLN A 1 248 ? 21.957 35.660 24.162 1.00 28.88 248 GLN X CA 1
ATOM 1943 C C . GLN A 1 248 ? 20.757 36.156 24.966 1.00 29.42 248 GLN X C 1
ATOM 1944 O O . GLN A 1 248 ? 20.902 36.591 26.108 1.00 33.66 248 GLN X O 1
ATOM 1950 N N . ALA A 1 249 ? 19.568 36.083 24.371 1.00 28.04 249 ALA X N 1
ATOM 1951 C CA . ALA A 1 249 ? 18.356 36.504 25.065 1.00 28.85 249 ALA X CA 1
ATOM 1952 C C . ALA A 1 249 ? 18.137 35.589 26.267 1.00 27.98 249 ALA X C 1
ATOM 1953 O O . ALA A 1 249 ? 17.709 36.039 27.328 1.00 33.17 249 ALA X O 1
ATOM 1955 N N . ALA A 1 250 ? 18.438 34.303 26.103 1.00 26.00 250 ALA X N 1
ATOM 1956 C CA . ALA A 1 250 ? 18.269 33.346 27.196 1.00 24.13 250 ALA X CA 1
ATOM 1957 C C . ALA A 1 250 ? 19.255 33.657 28.323 1.00 28.69 250 ALA X C 1
ATOM 1958 O O . ALA A 1 250 ? 18.921 33.522 29.505 1.00 29.19 250 ALA X O 1
ATOM 1960 N N . LEU A 1 251 ? 20.471 34.060 27.957 1.00 28.35 251 LEU X N 1
ATOM 1961 C CA . LEU A 1 251 ? 21.487 34.418 28.943 1.00 31.24 251 LEU X CA 1
ATOM 1962 C C . LEU A 1 251 ? 20.939 35.600 29.746 1.00 32.86 251 LEU X C 1
ATOM 1963 O O . LEU A 1 251 ? 21.038 35.634 30.975 1.00 30.89 251 LEU X O 1
ATOM 1968 N N . PHE A 1 252 ? 20.349 36.565 29.049 1.00 29.83 252 PHE X N 1
ATOM 1969 C CA . PHE A 1 252 ? 19.790 37.732 29.723 1.00 29.99 252 PHE X CA 1
ATOM 1970 C C . PHE A 1 252 ? 18.594 37.329 30.580 1.00 31.86 252 PHE X C 1
ATOM 1971 O O . PHE A 1 252 ? 18.434 37.816 31.699 1.00 32.32 252 PHE X O 1
ATOM 1979 N N . GLY A 1 253 ? 17.763 36.429 30.056 1.00 28.93 253 GLY X N 1
ATOM 1980 C CA . GLY A 1 253 ? 16.594 35.967 30.782 1.00 30.31 253 GLY X CA 1
ATOM 1981 C C . GLY A 1 253 ? 16.929 35.148 32.019 1.00 33.83 253 GLY X C 1
ATOM 1982 O O . GLY A 1 253 ? 16.128 35.070 32.950 1.00 34.53 253 GLY X O 1
ATOM 1983 N N . GLN A 1 254 ? 18.108 34.531 32.024 1.00 33.29 254 GLN X N 1
ATOM 1984 C CA . GLN A 1 254 ? 18.564 33.727 33.157 1.00 34.52 254 GLN X CA 1
ATOM 1985 C C . GLN A 1 254 ? 19.202 34.660 34.176 1.00 35.28 254 GLN X C 1
ATOM 1986 O O . GLN A 1 254 ? 19.640 34.227 35.242 1.00 34.47 254 GLN X O 1
ATOM 1992 N N . MET A 1 255 ? 19.240 35.942 33.828 1.00 33.31 255 MET X N 1
ATOM 1993 C CA . MET A 1 255 ? 19.837 36.984 34.653 1.00 35.00 255 MET X CA 1
ATOM 1994 C C . MET A 1 255 ? 21.324 36.742 34.895 1.00 37.21 255 MET X C 1
ATOM 1995 O O . MET A 1 255 ? 21.856 37.022 35.969 1.00 34.89 255 MET X O 1
ATOM 2000 N N . ALA A 1 256 ? 21.991 36.219 33.869 1.00 34.13 256 ALA X N 1
ATOM 2001 C CA . ALA A 1 256 ? 23.425 35.955 33.931 1.00 33.09 256 ALA X CA 1
ATOM 2002 C C . ALA A 1 256 ? 24.113 37.250 33.506 1.00 32.38 256 ALA X C 1
ATOM 2003 O O . ALA A 1 256 ? 24.706 37.334 32.426 1.00 32.91 256 ALA X O 1
ATOM 2005 N N . PHE A 1 257 ? 24.028 38.255 34.375 1.00 33.09 257 PHE X N 1
ATOM 2006 C CA . PHE A 1 257 ? 24.583 39.574 34.108 1.00 34.61 257 PHE X CA 1
ATOM 2007 C C . PHE A 1 257 ? 26.044 39.765 34.484 1.00 37.61 257 PHE X C 1
ATOM 2008 O O . PHE A 1 257 ? 26.658 40.749 34.076 1.00 37.42 257 PHE X O 1
ATOM 2016 N N . GLU A 1 258 ? 26.605 38.842 35.257 1.00 33.86 258 GLU X N 1
ATOM 2017 C CA . GLU A 1 258 ? 27.990 38.989 35.678 1.00 37.70 258 GLU X CA 1
ATOM 2018 C C . GLU A 1 258 ? 28.970 37.987 35.089 1.00 36.84 258 GLU X C 1
ATOM 2019 O O . GLU A 1 258 ? 28.595 36.892 34.664 1.00 36.66 258 GLU X O 1
ATOM 2025 N N . LYS A 1 259 ? 30.238 38.387 35.086 1.00 36.93 259 LYS X N 1
ATOM 2026 C CA . LYS A 1 259 ? 31.329 37.572 34.576 1.00 37.63 259 LYS X CA 1
ATOM 2027 C C . LYS A 1 259 ? 31.304 36.208 35.253 1.00 37.23 259 LYS X C 1
ATOM 2028 O O . LYS A 1 259 ? 31.159 36.119 36.470 1.00 38.15 259 LYS X O 1
ATOM 2034 N N . GLY A 1 260 ? 31.431 35.147 34.462 1.00 35.15 260 GLY X N 1
ATOM 2035 C CA . GLY A 1 260 ? 31.420 33.810 35.026 1.00 32.37 260 GLY X CA 1
ATOM 2036 C C . GLY A 1 260 ? 30.072 33.108 35.024 1.00 34.62 260 GLY X C 1
ATOM 2037 O O . GLY A 1 260 ? 30.022 31.877 35.044 1.00 36.17 260 GLY X O 1
ATOM 2038 N N . MET A 1 261 ? 28.981 33.869 35.013 1.00 32.59 261 MET X N 1
ATOM 2039 C CA . MET A 1 261 ? 27.650 33.266 35.002 1.00 33.69 261 MET X CA 1
ATOM 2040 C C . MET A 1 261 ? 27.445 32.539 33.674 1.00 31.05 261 MET X C 1
ATOM 2041 O O . MET A 1 261 ? 27.678 33.095 32.592 1.00 31.53 261 MET X O 1
ATOM 2046 N N . ILE A 1 262 ? 27.009 31.288 33.771 1.00 32.48 262 ILE X N 1
ATOM 2047 C CA . ILE A 1 262 ? 26.852 30.440 32.597 1.00 32.42 262 ILE X CA 1
ATOM 2048 C C . ILE A 1 262 ? 25.537 29.664 32.534 1.00 32.59 262 ILE X C 1
ATOM 2049 O O . ILE A 1 262 ? 24.989 29.254 33.556 1.00 30.64 262 ILE X O 1
ATOM 2054 N N . LYS A 1 263 ? 25.038 29.457 31.318 1.00 29.99 263 LYS X N 1
ATOM 2055 C CA . LYS A 1 263 ? 23.795 28.722 31.124 1.00 28.88 263 LYS X CA 1
ATOM 2056 C C . LYS A 1 263 ? 23.867 27.815 29.899 1.00 29.51 263 LYS X C 1
ATOM 2057 O O . LYS A 1 263 ? 24.771 27.938 29.074 1.00 30.82 263 LYS X O 1
ATOM 2063 N N . ASN A 1 264 ? 22.914 26.895 29.804 1.00 26.80 264 ASN X N 1
ATOM 2064 C CA . ASN A 1 264 ? 22.819 25.989 28.663 1.00 25.07 264 ASN X CA 1
ATOM 2065 C C . ASN A 1 264 ? 21.338 25.922 28.293 1.00 28.76 264 ASN X C 1
ATOM 2066 O O . ASN A 1 264 ? 20.489 25.689 29.151 1.00 31.46 264 ASN X O 1
ATOM 2071 N N . THR A 1 265 ? 21.027 26.165 27.024 1.00 26.66 265 THR X N 1
ATOM 2072 C CA . THR A 1 265 ? 19.644 26.110 26.550 1.00 26.64 265 THR X CA 1
ATOM 2073 C C . THR A 1 265 ? 19.501 24.860 25.687 1.00 28.77 265 THR X C 1
ATOM 2074 O O . THR A 1 265 ? 20.235 24.695 24.711 1.00 30.83 265 THR X O 1
ATOM 2078 N N . TYR A 1 266 ? 18.575 23.972 26.054 1.00 25.74 266 TYR X N 1
ATOM 2079 C CA . TYR A 1 266 ? 18.357 22.741 25.297 1.00 30.22 266 TYR X CA 1
ATOM 2080 C C . TYR A 1 266 ? 17.168 22.900 24.350 1.00 30.07 266 TYR X C 1
ATOM 2081 O O . TYR A 1 266 ? 16.019 22.996 24.787 1.00 30.33 266 TYR X O 1
ATOM 2090 N N . GLY A 1 267 ? 17.458 22.937 23.053 1.00 31.28 267 GLY X N 1
ATOM 2091 C CA . GLY A 1 267 ? 16.419 23.084 22.051 1.00 24.99 267 GLY X CA 1
ATOM 2092 C C . GLY A 1 267 ? 16.786 22.273 20.822 1.00 26.09 267 GLY X C 1
ATOM 2093 O O . GLY A 1 267 ? 17.288 21.157 20.939 1.00 25.08 267 GLY X O 1
ATOM 2094 N N . THR A 1 268 ? 16.559 22.832 19.640 1.00 25.92 268 THR X N 1
ATOM 2095 C CA . THR A 1 268 ? 16.879 22.124 18.407 1.00 26.25 268 THR X CA 1
ATOM 2096 C C . THR A 1 268 ? 18.354 21.734 18.466 1.00 25.63 268 THR X C 1
ATOM 2097 O O . THR A 1 268 ? 18.746 20.628 18.070 1.00 24.79 268 THR X O 1
ATOM 2101 N N . GLY A 1 269 ? 19.154 22.666 18.973 1.00 27.23 269 GLY X N 1
ATOM 2102 C CA . GLY A 1 269 ? 20.571 22.443 19.182 1.00 26.33 269 GLY X CA 1
ATOM 2103 C C . GLY A 1 269 ? 20.756 22.802 20.647 1.00 28.41 269 GLY X C 1
ATOM 2104 O O . GLY A 1 269 ? 19.791 23.186 21.297 1.00 28.20 269 GLY X O 1
ATOM 2105 N N . ALA A 1 270 ? 21.960 22.669 21.188 1.00 24.06 270 ALA X N 1
ATOM 2106 C CA . ALA A 1 270 ? 22.190 23.042 22.585 1.00 25.06 270 ALA X CA 1
ATOM 2107 C C . ALA A 1 270 ? 23.300 24.075 22.575 1.00 27.13 270 ALA X C 1
ATOM 2108 O O . ALA A 1 270 ? 24.276 23.939 21.828 1.00 26.16 270 ALA X O 1
ATOM 2110 N N . PHE A 1 271 ? 23.164 25.117 23.389 1.00 23.57 271 PHE X N 1
ATOM 2111 C CA . PHE A 1 271 ? 24.171 26.166 23.393 1.00 24.41 271 PHE X CA 1
ATOM 2112 C C . PHE A 1 271 ? 24.547 26.633 24.785 1.00 26.88 271 PHE X C 1
ATOM 2113 O O . PHE A 1 271 ? 23.715 27.140 25.533 1.00 27.18 271 PHE X O 1
ATOM 2121 N N . ILE A 1 272 ? 25.817 26.436 25.119 1.00 24.81 272 ILE X N 1
ATOM 2122 C CA . ILE A 1 272 ? 26.349 26.832 26.412 1.00 27.89 272 ILE X CA 1
ATOM 2123 C C . ILE A 1 272 ? 26.949 28.217 26.239 1.00 28.43 272 ILE X C 1
ATOM 2124 O O . ILE A 1 272 ? 27.802 28.429 25.368 1.00 27.38 272 ILE X O 1
ATOM 2129 N N . VAL A 1 273 ? 26.500 29.159 27.064 1.00 27.21 273 VAL X N 1
ATOM 2130 C CA . VAL A 1 273 ? 26.973 30.531 26.982 1.00 24.29 273 VAL X CA 1
ATOM 2131 C C . VAL A 1 273 ? 27.404 31.061 28.342 1.00 29.37 273 VAL X C 1
ATOM 2132 O O . VAL A 1 273 ? 26.655 30.958 29.316 1.00 26.72 273 VAL X O 1
ATOM 2136 N N . MET A 1 274 ? 28.610 31.622 28.403 1.00 24.42 274 MET X N 1
ATOM 2137 C CA . MET A 1 274 ? 29.111 32.204 29.648 1.00 27.47 274 MET X CA 1
ATOM 2138 C C . MET A 1 274 ? 29.414 33.688 29.466 1.00 28.98 274 MET X C 1
ATOM 2139 O O . MET A 1 274 ? 30.038 34.091 28.483 1.00 28.21 274 MET X O 1
ATOM 2144 N N . ASN A 1 275 ? 28.955 34.504 30.410 1.00 26.74 275 ASN X N 1
ATOM 2145 C CA . ASN A 1 275 ? 29.189 35.947 30.363 1.00 28.12 275 ASN X CA 1
ATOM 2146 C C . ASN A 1 275 ? 30.650 36.185 30.758 1.00 29.35 275 ASN X C 1
ATOM 2147 O O . ASN A 1 275 ? 31.095 35.679 31.786 1.00 30.97 275 ASN X O 1
ATOM 2152 N N . THR A 1 276 ? 31.397 36.932 29.949 1.00 30.23 276 THR X N 1
ATOM 2153 C CA . THR A 1 276 ? 32.800 37.206 30.266 1.00 32.80 276 THR X CA 1
ATOM 2154 C C . THR A 1 276 ? 33.075 38.677 30.556 1.00 34.56 276 THR X C 1
ATOM 2155 O O . THR A 1 276 ? 34.234 39.100 30.596 1.00 33.39 276 THR X O 1
ATOM 2159 N N . GLY A 1 277 ? 32.011 39.454 30.740 1.00 33.74 277 GLY X N 1
ATOM 2160 C CA . GLY A 1 277 ? 32.168 40.865 31.046 1.00 33.52 277 GLY X CA 1
ATOM 2161 C C . GLY A 1 277 ? 32.515 41.783 29.891 1.00 35.81 277 GLY X C 1
ATOM 2162 O O . GLY A 1 277 ? 32.400 41.415 28.722 1.00 32.41 277 GLY X O 1
ATOM 2163 N N . GLU A 1 278 ? 32.955 42.993 30.224 1.00 34.74 278 GLU X N 1
ATOM 2164 C CA . GLU A 1 278 ? 33.303 43.980 29.209 1.00 38.66 278 GLU X CA 1
ATOM 2165 C C . GLU A 1 278 ? 34.649 43.716 28.553 1.00 43.32 278 GLU X C 1
ATOM 2166 O O . GLU A 1 278 ? 34.975 44.315 27.528 1.00 43.08 278 GLU X O 1
ATOM 2172 N N . GLU A 1 279 ? 35.422 42.812 29.144 1.00 50.97 279 GLU X N 1
ATOM 2173 C CA . GLU A 1 279 ? 36.741 42.467 28.625 1.00 60.55 279 GLU X CA 1
ATOM 2174 C C . GLU A 1 279 ? 36.899 40.971 28.388 1.00 65.32 279 GLU X C 1
ATOM 2175 O O . GLU A 1 279 ? 37.006 40.193 29.336 1.00 69.16 279 GLU X O 1
ATOM 2181 N N . PRO A 1 280 ? 36.908 40.544 27.116 1.00 69.39 280 PRO X N 1
ATOM 2182 C CA . PRO A 1 280 ? 37.066 39.118 26.815 1.00 72.63 280 PRO X CA 1
ATOM 2183 C C . PRO A 1 280 ? 38.499 38.664 27.110 1.00 74.77 280 PRO X C 1
ATOM 2184 O O . PRO A 1 280 ? 39.068 37.845 26.387 1.00 77.50 280 PRO X O 1
ATOM 2188 N N . GLN A 1 281 ? 39.070 39.215 28.178 1.00 75.28 281 GLN X N 1
ATOM 2189 C CA . GLN A 1 281 ? 40.430 38.900 28.607 1.00 74.98 281 GLN X CA 1
ATOM 2190 C C . GLN A 1 281 ? 40.512 37.429 29.003 1.00 74.00 281 GLN X C 1
ATOM 2191 O O . GLN A 1 281 ? 40.155 37.065 30.125 1.00 74.71 281 GLN X O 1
ATOM 2197 N N . LEU A 1 282 ? 40.682 36.530 28.114 1.00 71.03 282 LEU X N 1
ATOM 2198 C CA . LEU A 1 282 ? 41.185 35.172 28.312 1.00 69.16 282 LEU X CA 1
ATOM 2199 C C . LEU A 1 282 ? 41.340 34.377 27.022 1.00 66.25 282 LEU X C 1
ATOM 2200 O O . LEU A 1 282 ? 41.230 34.915 25.920 1.00 67.80 282 LEU X O 1
ATOM 2205 N N . SER A 1 283 ? 41.599 33.086 27.179 1.00 62.49 283 SER X N 1
ATOM 2206 C CA . SER A 1 283 ? 41.750 32.184 26.049 1.00 57.70 283 SER X CA 1
ATOM 2207 C C . SER A 1 283 ? 40.360 31.691 25.655 1.00 53.79 283 SER X C 1
ATOM 2208 O O . SER A 1 283 ? 39.512 31.465 26.516 1.00 54.25 283 SER X O 1
ATOM 2211 N N . ASP A 1 284 ? 40.124 31.538 24.358 1.00 49.55 284 ASP X N 1
ATOM 2212 C CA . ASP A 1 284 ? 38.836 31.056 23.879 1.00 46.74 284 ASP X CA 1
ATOM 2213 C C . ASP A 1 284 ? 39.068 29.874 22.948 1.00 44.58 284 ASP X C 1
ATOM 2214 O O . ASP A 1 284 ? 38.314 29.650 22.002 1.00 43.21 284 ASP X O 1
ATOM 2219 N N . ASN A 1 285 ? 40.125 29.119 23.231 1.00 45.11 285 ASN X N 1
ATOM 2220 C CA . ASN A 1 285 ? 40.488 27.956 22.432 1.00 44.60 285 ASN X CA 1
ATOM 2221 C C . ASN A 1 285 ? 39.347 26.947 22.332 1.00 41.79 285 ASN X C 1
ATOM 2222 O O . ASN A 1 285 ? 38.778 26.539 23.344 1.00 43.27 285 ASN X O 1
ATOM 2227 N N . ASP A 1 286 ? 39.030 26.551 21.103 1.00 37.86 286 ASP X N 1
ATOM 2228 C CA . ASP A 1 286 ? 37.964 25.590 20.817 1.00 37.19 286 ASP X CA 1
ATOM 2229 C C . ASP A 1 286 ? 36.556 26.125 21.050 1.00 36.01 286 ASP X C 1
ATOM 2230 O O . ASP A 1 286 ? 35.577 25.386 20.917 1.00 35.71 286 ASP X O 1
ATOM 2235 N N . LEU A 1 287 ? 36.450 27.405 21.390 1.00 32.38 287 LEU X N 1
ATOM 2236 C CA . LEU A 1 287 ? 35.145 28.017 21.625 1.00 31.04 287 LEU X CA 1
ATOM 2237 C C . LEU A 1 287 ? 34.955 29.244 20.754 1.00 31.53 287 LEU X C 1
ATOM 2238 O O . LEU A 1 287 ? 35.810 29.579 19.933 1.00 32.85 287 LEU X O 1
ATOM 2243 N N . LEU A 1 288 ? 33.819 29.906 20.931 1.00 30.15 288 LEU X N 1
ATOM 2244 C CA . LEU A 1 288 ? 33.508 31.101 20.169 1.00 28.53 288 LEU X CA 1
ATOM 2245 C C . LEU A 1 288 ? 33.458 32.291 21.105 1.00 31.03 288 LEU X C 1
ATOM 2246 O O . LEU A 1 288 ? 32.939 32.186 22.211 1.00 31.07 288 LEU X O 1
ATOM 2251 N N . THR A 1 289 ? 34.012 33.415 20.664 1.00 31.71 289 THR X N 1
ATOM 2252 C CA . THR A 1 289 ? 33.962 34.641 21.445 1.00 33.46 289 THR X CA 1
ATOM 2253 C C . THR A 1 289 ? 32.920 35.452 20.701 1.00 34.85 289 THR X C 1
ATOM 2254 O O . THR A 1 289 ? 33.059 35.710 19.504 1.00 32.10 289 THR X O 1
ATOM 2258 N N . THR A 1 290 ? 31.863 35.839 21.398 1.00 30.39 290 THR X N 1
ATOM 2259 C CA . THR A 1 290 ? 30.801 36.585 20.754 1.00 33.15 290 THR X CA 1
ATOM 2260 C C . THR A 1 290 ? 30.297 37.690 21.667 1.00 32.09 290 THR X C 1
ATOM 2261 O O . THR A 1 290 ? 30.721 37.805 22.820 1.00 32.24 290 THR X O 1
ATOM 2265 N N . ILE A 1 291 ? 29.403 38.516 21.142 1.00 30.41 291 ILE X N 1
ATOM 2266 C CA . ILE A 1 291 ? 28.839 39.588 21.941 1.00 31.26 291 ILE X CA 1
ATOM 2267 C C . ILE A 1 291 ? 27.591 39.073 22.639 1.00 32.23 291 ILE X C 1
ATOM 2268 O O . ILE A 1 291 ? 26.659 38.588 21.993 1.00 33.16 291 ILE X O 1
ATOM 2273 N N . GLY A 1 292 ? 27.589 39.164 23.964 1.00 31.90 292 GLY X N 1
ATOM 2274 C CA . GLY A 1 292 ? 26.445 38.718 24.734 1.00 27.74 292 GLY X CA 1
ATOM 2275 C C . GLY A 1 292 ? 25.311 39.705 24.568 1.00 30.08 292 GLY X C 1
ATOM 2276 O O . GLY A 1 292 ? 24.204 39.339 24.186 1.00 28.67 292 GLY X O 1
ATOM 2277 N N . TYR A 1 293 ? 25.590 40.972 24.849 1.00 27.98 293 TYR X N 1
ATOM 2278 C CA . TYR A 1 293 ? 24.587 42.010 24.717 1.00 27.51 293 TYR X CA 1
ATOM 2279 C C . TYR A 1 293 ? 25.202 43.362 25.037 1.00 26.50 293 TYR X C 1
ATOM 2280 O O . TYR A 1 293 ? 26.207 43.444 25.753 1.00 29.39 293 TYR X O 1
ATOM 2289 N N . GLY A 1 294 ? 24.615 44.405 24.461 1.00 24.87 294 GLY X N 1
ATOM 2290 C CA . GLY A 1 294 ? 25.070 45.759 24.706 1.00 23.55 294 GLY X CA 1
ATOM 2291 C C . GLY A 1 294 ? 23.937 46.548 25.334 1.00 29.36 294 GLY X C 1
ATOM 2292 O O . GLY A 1 294 ? 22.849 46.624 24.766 1.00 30.22 294 GLY X O 1
ATOM 2293 N N . ILE A 1 295 ? 24.172 47.110 26.521 1.00 29.57 295 ILE X N 1
ATOM 2294 C CA . ILE A 1 295 ? 23.156 47.920 27.195 1.00 32.45 295 ILE X CA 1
ATOM 2295 C C . ILE A 1 295 ? 23.829 49.020 28.005 1.00 29.95 295 ILE X C 1
ATOM 2296 O O . ILE A 1 295 ? 24.977 48.878 28.425 1.00 28.98 295 ILE X O 1
ATOM 2301 N N . ASN A 1 296 ? 23.105 50.114 28.219 1.00 37.07 296 ASN X N 1
ATOM 2302 C CA . ASN A 1 296 ? 23.630 51.236 28.987 1.00 36.25 296 ASN X CA 1
ATOM 2303 C C . ASN A 1 296 ? 24.986 51.704 28.459 1.00 34.34 296 ASN X C 1
ATOM 2304 O O . ASN A 1 296 ? 25.875 52.052 29.235 1.00 37.37 296 ASN X O 1
ATOM 2309 N N . GLY A 1 297 ? 25.140 51.697 27.137 1.00 33.72 297 GLY X N 1
ATOM 2310 C CA . GLY A 1 297 ? 26.378 52.149 26.521 1.00 33.59 297 GLY X CA 1
ATOM 2311 C C . GLY A 1 297 ? 27.605 51.271 26.697 1.00 35.93 297 GLY X C 1
ATOM 2312 O O . GLY A 1 297 ? 28.710 51.685 26.347 1.00 36.36 297 GLY X O 1
ATOM 2313 N N . LYS A 1 298 ? 27.418 50.067 27.232 1.00 30.58 298 LYS X N 1
ATOM 2314 C CA . LYS A 1 298 ? 28.517 49.129 27.443 1.00 32.12 298 LYS X CA 1
ATOM 2315 C C . LYS A 1 298 ? 28.266 47.859 26.647 1.00 31.39 298 LYS X C 1
ATOM 2316 O O . LYS A 1 298 ? 27.129 47.558 26.304 1.00 30.54 298 LYS X O 1
ATOM 2322 N N . VAL A 1 299 ? 29.334 47.123 26.355 1.00 30.52 299 VAL X N 1
ATOM 2323 C CA . VAL A 1 299 ? 29.225 45.883 25.599 1.00 30.39 299 VAL X CA 1
ATOM 2324 C C . VAL A 1 299 ? 29.768 44.728 26.420 1.00 29.93 299 VAL X C 1
ATOM 2325 O O . VAL A 1 299 ? 30.915 44.755 26.878 1.00 30.37 299 VAL X O 1
ATOM 2329 N N . TYR A 1 300 ? 28.934 43.713 26.610 1.00 28.69 300 TYR X N 1
ATOM 2330 C CA . TYR A 1 300 ? 29.313 42.542 27.385 1.00 28.13 300 TYR X CA 1
ATOM 2331 C C . TYR A 1 300 ? 29.554 41.360 26.457 1.00 30.95 300 TYR X C 1
ATOM 2332 O O . TYR A 1 300 ? 28.691 40.984 25.669 1.00 28.52 300 TYR X O 1
ATOM 2341 N N . TYR A 1 301 ? 30.749 40.795 26.549 1.00 27.54 301 TYR X N 1
ATOM 2342 C CA . TYR A 1 301 ? 31.136 39.665 25.717 1.00 25.60 301 TYR X CA 1
ATOM 2343 C C . TYR A 1 301 ? 30.775 38.333 26.354 1.00 27.51 301 TYR X C 1
ATOM 2344 O O . TYR A 1 301 ? 30.410 38.262 27.527 1.00 26.46 301 TYR X O 1
ATOM 2353 N N . ALA A 1 302 ? 30.868 37.271 25.565 1.00 28.77 302 ALA X N 1
ATOM 2354 C CA . ALA A 1 302 ? 30.547 35.952 26.065 1.00 28.30 302 ALA X CA 1
ATOM 2355 C C . ALA A 1 302 ? 31.395 34.879 25.391 1.00 29.57 302 ALA X C 1
ATOM 2356 O O . ALA A 1 302 ? 31.971 35.101 24.333 1.00 27.40 302 ALA X O 1
ATOM 2358 N N . LEU A 1 303 ? 31.539 33.774 26.000 1.00 27.01 303 LEU X N 1
ATOM 2359 C CA . LEU A 1 303 ? 32.106 32.638 25.469 1.00 30.61 303 LEU X CA 1
ATOM 2360 C C . LEU A 1 303 ? 31.060 31.588 25.180 1.00 29.90 303 LEU X C 1
ATOM 2361 O O . LEU A 1 303 ? 30.326 31.318 25.961 1.00 29.15 303 LEU X O 1
ATOM 2366 N N . GLU A 1 304 ? 31.094 30.994 24.007 1.00 27.50 304 GLU X N 1
ATOM 2367 C CA . GLU A 1 304 ? 30.047 30.043 23.654 1.00 28.27 304 GLU X CA 1
ATOM 2368 C C . GLU A 1 304 ? 30.531 28.725 23.058 1.00 30.76 304 GLU X C 1
ATOM 2369 O O . GLU A 1 304 ? 31.522 28.680 22.328 1.00 32.00 304 GLU X O 1
ATOM 2375 N N . GLY A 1 305 ? 29.803 27.660 23.381 1.00 29.16 305 GLY X N 1
ATOM 2376 C CA . GLY A 1 305 ? 30.091 26.335 22.860 1.00 30.53 305 GLY X CA 1
ATOM 2377 C C . GLY A 1 305 ? 28.808 25.871 22.189 1.00 31.28 305 GLY X C 1
ATOM 2378 O O . GLY A 1 305 ? 27.775 25.733 22.844 1.00 32.08 305 GLY X O 1
ATOM 2379 N N . SER A 1 306 ? 28.867 25.629 20.886 1.00 31.17 306 SER X N 1
ATOM 2380 C CA . SER A 1 306 ? 27.692 25.223 20.128 1.00 32.56 306 SER X CA 1
ATOM 2381 C C . SER A 1 306 ? 27.607 23.724 19.837 1.00 32.48 306 SER X C 1
ATOM 2382 O O . SER A 1 306 ? 28.559 23.131 19.332 1.00 30.15 306 SER X O 1
ATOM 2385 N N . ILE A 1 307 ? 26.463 23.125 20.166 1.00 29.45 307 ILE X N 1
ATOM 2386 C CA . ILE A 1 307 ? 26.197 21.712 19.903 1.00 28.42 307 ILE X CA 1
ATOM 2387 C C . ILE A 1 307 ? 25.037 21.758 18.905 1.00 28.18 307 ILE X C 1
ATOM 2388 O O . ILE A 1 307 ? 23.884 21.962 19.283 1.00 28.23 307 ILE X O 1
ATOM 2393 N N . PHE A 1 308 ? 25.348 21.566 17.630 1.00 27.90 308 PHE X N 1
ATOM 2394 C CA . PHE A 1 308 ? 24.345 21.679 16.572 1.00 28.79 308 PHE X CA 1
ATOM 2395 C C . PHE A 1 308 ? 23.118 20.780 16.634 1.00 28.51 308 PHE X C 1
ATOM 2396 O O . PHE A 1 308 ? 21.994 21.233 16.399 1.00 26.71 308 PHE X O 1
ATOM 2404 N N . VAL A 1 309 ? 23.331 19.507 16.929 1.00 25.59 309 VAL X N 1
ATOM 2405 C CA . VAL A 1 309 ? 22.236 18.554 16.976 1.00 29.18 309 VAL X CA 1
ATOM 2406 C C . VAL A 1 309 ? 21.930 18.089 18.387 1.00 29.40 309 VAL X C 1
ATOM 2407 O O . VAL A 1 309 ? 22.762 17.454 19.028 1.00 27.98 309 VAL X O 1
ATOM 2411 N N . ALA A 1 310 ? 20.733 18.432 18.857 1.00 28.09 310 ALA X N 1
ATOM 2412 C CA . ALA A 1 310 ? 20.260 18.055 20.184 1.00 28.41 310 ALA X CA 1
ATOM 2413 C C . ALA A 1 310 ? 18.817 17.560 20.207 1.00 27.97 310 ALA X C 1
ATOM 2414 O O . ALA A 1 310 ? 18.568 16.368 20.389 1.00 32.13 310 ALA X O 1
ATOM 2416 N N . GLY A 1 311 ? 17.868 18.473 20.014 1.00 29.05 311 GLY X N 1
ATOM 2417 C CA . GLY A 1 311 ? 16.483 18.097 19.817 1.00 25.80 311 GLY X CA 1
ATOM 2418 C C . GLY A 1 311 ? 16.252 17.546 18.420 1.00 28.37 311 GLY X C 1
ATOM 2419 O O . GLY A 1 311 ? 15.390 16.688 18.222 1.00 28.56 311 GLY X O 1
ATOM 2420 N N . SER A 1 312 ? 17.021 18.023 17.444 1.00 25.03 312 SER X N 1
ATOM 2421 C CA . SER A 1 312 ? 16.856 17.538 16.080 1.00 29.59 312 SER X CA 1
ATOM 2422 C C . SER A 1 312 ? 17.233 16.060 15.964 1.00 30.21 312 SER X C 1
ATOM 2423 O O . SER A 1 312 ? 16.837 15.395 15.010 1.00 29.39 312 SER X O 1
ATOM 2426 N N . ALA A 1 313 ? 17.985 15.543 16.934 1.00 29.53 313 ALA X N 1
ATOM 2427 C CA . ALA A 1 313 ? 18.361 14.127 16.916 1.00 28.73 313 ALA X CA 1
ATOM 2428 C C . ALA A 1 313 ? 17.104 13.318 17.209 1.00 30.27 313 ALA X C 1
ATOM 2429 O O . ALA A 1 313 ? 16.900 12.235 16.662 1.00 33.22 313 ALA X O 1
ATOM 2431 N N . ILE A 1 314 ? 16.259 13.855 18.082 1.00 31.12 314 ILE X N 1
ATOM 2432 C CA . ILE A 1 314 ? 15.011 13.194 18.426 1.00 31.90 314 ILE X CA 1
ATOM 2433 C C . ILE A 1 314 ? 14.040 13.294 17.250 1.00 31.34 314 ILE X C 1
ATOM 2434 O O . ILE A 1 314 ? 13.265 12.373 17.004 1.00 31.84 314 ILE X O 1
ATOM 2439 N N . GLN A 1 315 ? 14.086 14.410 16.524 1.00 30.13 315 GLN X N 1
ATOM 2440 C CA . GLN A 1 315 ? 13.238 14.599 15.351 1.00 31.93 315 GLN X CA 1
ATOM 2441 C C . GLN A 1 315 ? 13.612 13.536 14.320 1.00 29.03 315 GLN X C 1
ATOM 2442 O O . GLN A 1 315 ? 12.760 13.009 13.605 1.00 28.96 315 GLN X O 1
ATOM 2448 N N . TRP A 1 316 ? 14.904 13.235 14.248 1.00 28.77 316 TRP X N 1
ATOM 2449 C CA . TRP A 1 316 ? 15.405 12.239 13.311 1.00 29.39 316 TRP X CA 1
ATOM 2450 C C . TRP A 1 316 ? 14.899 10.841 13.663 1.00 26.15 316 TRP X C 1
ATOM 2451 O O . TRP A 1 316 ? 14.562 10.065 12.772 1.00 27.41 316 TRP X O 1
ATOM 2462 N N . LEU A 1 317 ? 14.841 10.519 14.954 1.00 25.03 317 LEU X N 1
ATOM 2463 C CA . LEU A 1 317 ? 14.354 9.210 15.381 1.00 25.82 317 LEU X CA 1
ATOM 2464 C C . LEU A 1 317 ? 12.895 9.078 14.974 1.00 29.38 317 LEU X C 1
ATOM 2465 O O . LEU A 1 317 ? 12.429 8.001 14.604 1.00 29.81 317 LEU X O 1
ATOM 2470 N N . ARG A 1 318 ? 12.184 10.197 15.045 1.00 29.46 318 ARG X N 1
ATOM 2471 C CA . ARG A 1 318 ? 10.767 10.244 14.707 1.00 28.95 318 ARG X CA 1
ATOM 2472 C C . ARG A 1 318 ? 10.480 10.219 13.202 1.00 31.67 318 ARG X C 1
ATOM 2473 O O . ARG A 1 318 ? 9.676 9.407 12.731 1.00 32.31 318 ARG X O 1
ATOM 2481 N N . ASP A 1 319 ? 11.138 11.098 12.450 1.00 29.47 319 ASP X N 1
ATOM 2482 C CA . ASP A 1 319 ? 10.906 11.204 11.010 1.00 30.72 319 ASP X CA 1
ATOM 2483 C C . ASP A 1 319 ? 11.818 10.380 10.115 1.00 34.55 319 ASP X C 1
ATOM 2484 O O . ASP A 1 319 ? 11.393 9.936 9.047 1.00 35.75 319 ASP X O 1
ATOM 2489 N N . GLY A 1 320 ? 13.067 10.194 10.537 1.00 34.30 320 GLY X N 1
ATOM 2490 C CA . GLY A 1 320 ? 14.016 9.424 9.747 1.00 33.06 320 GLY X CA 1
ATOM 2491 C C . GLY A 1 320 ? 13.887 7.928 9.966 1.00 34.16 320 GLY X C 1
ATOM 2492 O O . GLY A 1 320 ? 13.435 7.201 9.083 1.00 34.01 320 GLY X O 1
ATOM 2493 N N . LEU A 1 321 ? 14.284 7.464 11.146 1.00 34.92 321 LEU X N 1
ATOM 2494 C CA . LEU A 1 321 ? 14.203 6.044 11.467 1.00 36.81 321 LEU X CA 1
ATOM 2495 C C . LEU A 1 321 ? 12.784 5.591 11.807 1.00 37.27 321 LEU X C 1
ATOM 2496 O O . LEU A 1 321 ? 12.483 4.397 11.733 1.00 34.39 321 LEU X O 1
ATOM 2501 N N . ARG A 1 322 ? 11.918 6.536 12.174 1.00 35.59 322 ARG X N 1
ATOM 2502 C CA . ARG A 1 322 ? 10.536 6.215 12.545 1.00 36.07 322 ARG X CA 1
ATOM 2503 C C . ARG A 1 322 ? 10.541 5.225 13.709 1.00 37.37 322 ARG X C 1
ATOM 2504 O O . ARG A 1 322 ? 9.727 4.300 13.775 1.00 38.26 322 ARG X O 1
ATOM 2512 N N . MET A 1 323 ? 11.473 5.448 14.627 1.00 35.07 323 MET X N 1
ATOM 2513 C CA . MET A 1 323 ? 11.661 4.614 15.806 1.00 36.14 323 MET X CA 1
ATOM 2514 C C . MET A 1 323 ? 10.691 4.978 16.932 1.00 35.82 323 MET X C 1
ATOM 2515 O O . MET A 1 323 ? 10.303 4.124 17.730 1.00 38.20 323 MET X O 1
ATOM 2520 N N . ILE A 1 324 ? 10.309 6.248 17.000 1.00 34.67 324 ILE X N 1
ATOM 2521 C CA . ILE A 1 324 ? 9.381 6.714 18.028 1.00 39.97 324 ILE X CA 1
ATOM 2522 C C . ILE A 1 324 ? 8.219 7.414 17.332 1.00 41.93 324 ILE X C 1
ATOM 2523 O O . ILE A 1 324 ? 8.383 7.952 16.234 1.00 41.18 324 ILE X O 1
ATOM 2528 N N . GLU A 1 325 ? 7.052 7.407 17.968 1.00 45.38 325 GLU X N 1
ATOM 2529 C CA . GLU A 1 325 ? 5.865 8.026 17.383 1.00 48.48 325 GLU X CA 1
ATOM 2530 C C . GLU A 1 325 ? 5.854 9.538 17.574 1.00 47.75 325 GLU X C 1
ATOM 2531 O O . GLU A 1 325 ? 5.473 10.283 16.671 1.00 47.99 325 GLU X O 1
ATOM 2537 N N . THR A 1 326 ? 6.263 9.985 18.755 1.00 46.20 326 THR X N 1
ATOM 2538 C CA . THR A 1 326 ? 6.314 11.410 19.060 1.00 49.05 326 THR X CA 1
ATOM 2539 C C . THR A 1 326 ? 7.625 11.704 19.772 1.00 48.36 326 THR X C 1
ATOM 2540 O O . THR A 1 326 ? 8.212 10.820 20.392 1.00 47.78 326 THR X O 1
ATOM 2544 N N . SER A 1 327 ? 8.083 12.946 19.683 1.00 48.71 327 SER X N 1
ATOM 2545 C CA . SER A 1 327 ? 9.331 13.330 20.325 1.00 47.05 327 SER X CA 1
ATOM 2546 C C . SER A 1 327 ? 9.282 13.169 21.843 1.00 47.90 327 SER X C 1
ATOM 2547 O O . SER A 1 327 ? 10.248 12.713 22.451 1.00 48.98 327 SER X O 1
ATOM 2550 N N . PRO A 1 328 ? 8.159 13.541 22.479 1.00 48.53 328 PRO X N 1
ATOM 2551 C CA . PRO A 1 328 ? 8.071 13.399 23.937 1.00 47.74 328 PRO X CA 1
ATOM 2552 C C . PRO A 1 328 ? 8.141 11.932 24.366 1.00 48.93 328 PRO X C 1
ATOM 2553 O O . PRO A 1 328 ? 8.545 11.616 25.488 1.00 49.63 328 PRO X O 1
ATOM 2557 N N . GLN A 1 329 ? 7.738 11.044 23.463 1.00 47.69 329 GLN X N 1
ATOM 2558 C CA . GLN A 1 329 ? 7.747 9.607 23.721 1.00 47.61 329 GLN X CA 1
ATOM 2559 C C . GLN A 1 329 ? 9.167 9.115 24.014 1.00 46.85 329 GLN X C 1
ATOM 2560 O O . GLN A 1 329 ? 9.363 8.116 24.712 1.00 46.58 329 GLN X O 1
ATOM 2566 N N . SER A 1 330 ? 10.155 9.825 23.481 1.00 41.66 330 SER X N 1
ATOM 2567 C CA . SER A 1 330 ? 11.550 9.458 23.686 1.00 42.57 330 SER X CA 1
ATOM 2568 C C . SER A 1 330 ? 11.893 9.345 25.171 1.00 42.67 330 SER X C 1
ATOM 2569 O O . SER A 1 330 ? 12.618 8.437 25.575 1.00 44.04 330 SER X O 1
ATOM 2572 N N . GLU A 1 331 ? 11.369 10.261 25.982 1.00 43.32 331 GLU X N 1
ATOM 2573 C CA . GLU A 1 331 ? 11.638 10.247 27.420 1.00 44.26 331 GLU X CA 1
ATOM 2574 C C . GLU A 1 331 ? 11.093 8.974 28.062 1.00 42.14 331 GLU X C 1
ATOM 2575 O O . GLU A 1 331 ? 11.740 8.370 28.917 1.00 43.38 331 GLU X O 1
ATOM 2581 N N . GLU A 1 332 ? 9.898 8.577 27.639 1.00 42.73 332 GLU X N 1
ATOM 2582 C CA . GLU A 1 332 ? 9.254 7.380 28.159 1.00 44.07 332 GLU X CA 1
ATOM 2583 C C . GLU A 1 332 ? 10.064 6.126 27.833 1.00 43.79 332 GLU X C 1
ATOM 2584 O O . GLU A 1 332 ? 10.263 5.262 28.690 1.00 41.18 332 GLU X O 1
ATOM 2590 N N . LEU A 1 333 ? 10.539 6.038 26.595 1.00 41.48 333 LEU X N 1
ATOM 2591 C CA . LEU A 1 333 ? 11.324 4.893 26.150 1.00 39.26 333 LEU X CA 1
ATOM 2592 C C . LEU A 1 333 ? 12.696 4.806 26.816 1.00 39.70 333 LEU X C 1
ATOM 2593 O O . LEU A 1 333 ? 13.129 3.724 27.218 1.00 41.87 333 LEU X O 1
ATOM 2598 N N . ALA A 1 334 ? 13.376 5.942 26.939 1.00 36.63 334 ALA X N 1
ATOM 2599 C CA . ALA A 1 334 ? 14.706 5.965 27.539 1.00 37.58 334 ALA X CA 1
ATOM 2600 C C . ALA A 1 334 ? 14.688 5.581 29.014 1.00 39.40 334 ALA X C 1
ATOM 2601 O O . ALA A 1 334 ? 15.626 4.958 29.510 1.00 37.94 334 ALA X O 1
ATOM 2603 N N . ALA A 1 335 ? 13.620 5.952 29.711 1.00 40.52 335 ALA X N 1
ATOM 2604 C CA . ALA A 1 335 ? 13.502 5.640 31.129 1.00 41.15 335 ALA X CA 1
ATOM 2605 C C . ALA A 1 335 ? 13.376 4.134 31.353 1.00 40.45 335 ALA X C 1
ATOM 2606 O O . ALA A 1 335 ? 13.623 3.642 32.451 1.00 41.46 335 ALA X O 1
ATOM 2608 N N . LYS A 1 336 ? 13.009 3.403 30.306 1.00 39.95 336 LYS X N 1
ATOM 2609 C CA . LYS A 1 336 ? 12.839 1.958 30.412 1.00 42.67 336 LYS X CA 1
ATOM 2610 C C . LYS A 1 336 ? 14.024 1.132 29.921 1.00 43.26 336 LYS X C 1
ATOM 2611 O O . LYS A 1 336 ? 13.956 -0.097 29.910 1.00 42.43 336 LYS X O 1
ATOM 2617 N N . ALA A 1 337 ? 15.104 1.797 29.517 1.00 43.38 337 ALA X N 1
ATOM 2618 C CA . ALA A 1 337 ? 16.289 1.091 29.027 1.00 44.55 337 ALA X CA 1
ATOM 2619 C C . ALA A 1 337 ? 16.916 0.248 30.136 1.00 47.13 337 ALA X C 1
ATOM 2620 O O . ALA A 1 337 ? 17.124 0.731 31.247 1.00 41.66 337 ALA X O 1
ATOM 2622 N N . LYS A 1 338 ? 17.219 -1.009 29.823 1.00 51.18 338 LYS X N 1
ATOM 2623 C CA . LYS A 1 338 ? 17.815 -1.925 30.794 1.00 53.93 338 LYS X CA 1
ATOM 2624 C C . LYS A 1 338 ? 19.253 -2.304 30.453 1.00 55.50 338 LYS X C 1
ATOM 2625 O O . LYS A 1 338 ? 19.877 -3.090 31.167 1.00 57.83 338 LYS X O 1
ATOM 2631 N N . GLY A 1 339 ? 19.775 -1.745 29.365 1.00 56.12 339 GLY X N 1
ATOM 2632 C CA . GLY A 1 339 ? 21.134 -2.053 28.956 1.00 56.40 339 GLY X CA 1
ATOM 2633 C C . GLY A 1 339 ? 22.210 -1.582 29.920 1.00 57.51 339 GLY X C 1
ATOM 2634 O O . GLY A 1 339 ? 21.945 -0.813 30.846 1.00 56.79 339 GLY X O 1
ATOM 2635 N N . ASP A 1 340 ? 23.435 -2.048 29.699 1.00 58.14 340 ASP X N 1
ATOM 2636 C CA . ASP A 1 340 ? 24.561 -1.678 30.548 1.00 57.85 340 ASP X CA 1
ATOM 2637 C C . ASP A 1 340 ? 24.951 -0.218 30.346 1.00 54.96 340 ASP X C 1
ATOM 2638 O O . ASP A 1 340 ? 25.883 0.279 30.978 1.00 56.86 340 ASP X O 1
ATOM 2643 N N . ASN A 1 341 ? 24.231 0.464 29.461 1.00 51.60 341 ASN X N 1
ATOM 2644 C CA . ASN A 1 341 ? 24.498 1.868 29.172 1.00 47.85 341 ASN X CA 1
ATOM 2645 C C . ASN A 1 341 ? 25.895 2.008 28.571 1.00 44.81 341 ASN X C 1
ATOM 2646 O O . ASN A 1 341 ? 26.672 2.882 28.961 1.00 45.21 341 ASN X O 1
ATOM 2651 N N . GLU A 1 342 ? 26.206 1.140 27.615 1.00 42.03 342 GLU X N 1
ATOM 2652 C CA . GLU A 1 342 ? 27.508 1.161 26.968 1.00 41.13 342 GLU X CA 1
ATOM 2653 C C . GLU A 1 342 ? 27.383 1.482 25.481 1.00 39.55 342 GLU X C 1
ATOM 2654 O O . GLU A 1 342 ? 28.368 1.440 24.747 1.00 34.92 342 GLU X O 1
ATOM 2660 N N . VAL A 1 343 ? 26.161 1.794 25.053 1.00 34.37 343 VAL X N 1
ATOM 2661 C CA . VAL A 1 343 ? 25.879 2.152 23.665 1.00 30.84 343 VAL X CA 1
ATOM 2662 C C . VAL A 1 343 ? 26.068 3.661 23.553 1.00 30.43 343 VAL X C 1
ATOM 2663 O O . VAL A 1 343 ? 25.598 4.412 24.403 1.00 29.77 343 VAL X O 1
ATOM 2667 N N . TYR A 1 344 ? 26.761 4.106 22.512 1.00 25.59 344 TYR X N 1
ATOM 2668 C CA . TYR A 1 344 ? 26.990 5.533 22.325 1.00 24.09 344 TYR X CA 1
ATOM 2669 C C . TYR A 1 344 ? 26.500 5.991 20.965 1.00 27.49 344 TYR X C 1
ATOM 2670 O O . TYR A 1 344 ? 26.790 5.357 19.952 1.00 28.82 344 TYR X O 1
ATOM 2679 N N . VAL A 1 345 ? 25.744 7.085 20.954 1.00 24.59 345 VAL X N 1
ATOM 2680 C CA . VAL A 1 345 ? 25.251 7.658 19.709 1.00 26.14 345 VAL X CA 1
ATOM 2681 C C . VAL A 1 345 ? 25.891 9.037 19.623 1.00 29.28 345 VAL X C 1
ATOM 2682 O O . VAL A 1 345 ? 25.821 9.818 20.570 1.00 28.49 345 VAL X O 1
ATOM 2686 N N . VAL A 1 346 ? 26.546 9.312 18.500 1.00 24.88 346 VAL X N 1
ATOM 2687 C CA . VAL A 1 346 ? 27.206 10.592 18.266 1.00 27.52 346 VAL X CA 1
ATOM 2688 C C . VAL A 1 346 ? 26.472 11.142 17.043 1.00 30.67 346 VAL X C 1
ATOM 2689 O O . VAL A 1 346 ? 26.858 10.887 15.911 1.00 27.26 346 VAL X O 1
ATOM 2693 N N . PRO A 1 347 ? 25.410 11.902 17.298 1.00 32.49 347 PRO X N 1
ATOM 2694 C CA . PRO A 1 347 ? 24.575 12.465 16.231 1.00 32.23 347 PRO X CA 1
ATOM 2695 C C . PRO A 1 347 ? 25.193 13.701 15.581 1.00 35.55 347 PRO X C 1
ATOM 2696 O O . PRO A 1 347 ? 24.602 14.780 15.615 1.00 36.69 347 PRO X O 1
ATOM 2700 N N . ALA A 1 348 ? 26.372 13.532 14.993 1.00 29.26 348 ALA X N 1
ATOM 2701 C CA . ALA A 1 348 ? 27.047 14.609 14.276 1.00 29.93 348 ALA X CA 1
ATOM 2702 C C . ALA A 1 348 ? 26.631 14.621 12.815 1.00 29.58 348 ALA X C 1
ATOM 2703 O O . ALA A 1 348 ? 27.479 14.590 11.928 1.00 29.72 348 ALA X O 1
ATOM 2705 N N . PHE A 1 349 ? 25.324 14.683 12.574 1.00 27.56 349 PHE X N 1
ATOM 2706 C CA . PHE A 1 349 ? 24.777 14.671 11.221 1.00 31.49 349 PHE X CA 1
ATOM 2707 C C . PHE A 1 349 ? 25.444 15.655 10.275 1.00 33.43 349 PHE X C 1
ATOM 2708 O O . PHE A 1 349 ? 25.681 15.339 9.110 1.00 34.48 349 PHE X O 1
ATOM 2716 N N . THR A 1 350 ? 25.728 16.853 10.773 1.00 35.05 350 THR X N 1
ATOM 2717 C CA . THR A 1 350 ? 26.347 17.888 9.955 1.00 34.94 350 THR X CA 1
ATOM 2718 C C . THR A 1 350 ? 27.699 18.312 10.513 1.00 37.09 350 THR X C 1
ATOM 2719 O O . THR A 1 350 ? 28.085 19.477 10.408 1.00 42.52 350 THR X O 1
ATOM 2723 N N . GLY A 1 351 ? 28.415 17.359 11.102 1.00 32.95 351 GLY X N 1
ATOM 2724 C CA . GLY A 1 351 ? 29.715 17.649 11.678 1.00 33.99 351 GLY X CA 1
ATOM 2725 C C . GLY A 1 351 ? 29.645 17.812 13.185 1.00 34.71 351 GLY X C 1
ATOM 2726 O O . GLY A 1 351 ? 28.560 17.901 13.755 1.00 33.32 351 GLY X O 1
ATOM 2727 N N . LEU A 1 352 ? 30.802 17.846 13.837 1.00 33.02 352 LEU X N 1
ATOM 2728 C CA . LEU A 1 352 ? 30.854 18.006 15.286 1.00 34.77 352 LEU X CA 1
ATOM 2729 C C . LEU A 1 352 ? 31.031 19.463 15.663 1.00 34.74 352 LEU X C 1
ATOM 2730 O O . LEU A 1 352 ? 31.834 20.174 15.058 1.00 32.55 352 LEU X O 1
ATOM 2735 N N . GLY A 1 353 ? 30.276 19.898 16.667 1.00 35.35 353 GLY X N 1
ATOM 2736 C CA . GLY A 1 353 ? 30.371 21.265 17.135 1.00 34.52 353 GLY X CA 1
ATOM 2737 C C . GLY A 1 353 ? 31.492 21.402 18.148 1.00 34.95 353 GLY X C 1
ATOM 2738 O O . GLY A 1 353 ? 32.426 20.599 18.157 1.00 33.57 353 GLY X O 1
ATOM 2739 N N . ALA A 1 354 ? 31.394 22.408 19.010 1.00 31.52 354 ALA X N 1
ATOM 2740 C CA . ALA A 1 354 ? 32.412 22.660 20.020 1.00 30.16 354 ALA X CA 1
ATOM 2741 C C . ALA A 1 354 ? 32.515 21.485 20.985 1.00 31.01 354 ALA X C 1
ATOM 2742 O O . ALA A 1 354 ? 31.520 20.839 21.296 1.00 32.12 354 ALA X O 1
ATOM 2744 N N . PRO A 1 355 ? 33.729 21.193 21.475 1.00 33.03 355 PRO X N 1
ATOM 2745 C CA . PRO A 1 355 ? 34.991 21.883 21.185 1.00 34.32 355 PRO X CA 1
ATOM 2746 C C . PRO A 1 355 ? 35.738 21.275 19.996 1.00 33.82 355 PRO X C 1
ATOM 2747 O O . PRO A 1 355 ? 36.904 21.591 19.766 1.00 34.15 355 PRO X O 1
ATOM 2751 N N . TYR A 1 356 ? 35.064 20.410 19.246 1.00 33.55 356 TYR X N 1
ATOM 2752 C CA . TYR A 1 356 ? 35.683 19.722 18.110 1.00 33.85 356 TYR X CA 1
ATOM 2753 C C . TYR A 1 356 ? 35.789 20.526 16.822 1.00 37.86 356 TYR X C 1
ATOM 2754 O O . TYR A 1 356 ? 36.870 20.639 16.245 1.00 37.75 356 TYR X O 1
ATOM 2763 N N . TRP A 1 357 ? 34.663 21.063 16.364 1.00 37.01 357 TRP X N 1
ATOM 2764 C CA . TRP A 1 357 ? 34.625 21.840 15.130 1.00 39.02 357 TRP X CA 1
ATOM 2765 C C . TRP A 1 357 ? 35.168 21.022 13.956 1.00 38.82 357 TRP X C 1
ATOM 2766 O O . TRP A 1 357 ? 36.030 21.475 13.205 1.00 40.05 357 TRP X O 1
ATOM 2777 N N . ASP A 1 358 ? 34.645 19.808 13.816 1.00 33.85 358 ASP X N 1
ATOM 2778 C CA . ASP A 1 358 ? 35.038 18.886 12.753 1.00 31.99 358 ASP X CA 1
ATOM 2779 C C . ASP A 1 358 ? 33.857 18.787 11.793 1.00 35.44 358 ASP X C 1
ATOM 2780 O O . ASP A 1 358 ? 32.924 18.018 12.026 1.00 34.35 358 ASP X O 1
ATOM 2785 N N . SER A 1 359 ? 33.896 19.563 10.714 1.00 33.29 359 SER X N 1
ATOM 2786 C CA . SER A 1 359 ? 32.802 19.571 9.749 1.00 35.59 359 SER X CA 1
ATOM 2787 C C . SER A 1 359 ? 32.701 18.319 8.884 1.00 32.78 359 SER X C 1
ATOM 2788 O O . SER A 1 359 ? 31.676 18.091 8.254 1.00 34.91 359 SER X O 1
ATOM 2791 N N . GLU A 1 360 ? 33.754 17.508 8.864 1.00 32.70 360 GLU X N 1
ATOM 2792 C CA . GLU A 1 360 ? 33.774 16.292 8.051 1.00 33.85 360 GLU X CA 1
ATOM 2793 C C . GLU A 1 360 ? 33.173 15.059 8.728 1.00 31.46 360 GLU X C 1
ATOM 2794 O O . GLU A 1 360 ? 32.799 14.096 8.056 1.00 29.42 360 GLU X O 1
ATOM 2800 N N . ALA A 1 361 ? 33.086 15.079 10.051 1.00 28.11 361 ALA X N 1
ATOM 2801 C CA . ALA A 1 361 ? 32.533 13.942 10.780 1.00 28.49 361 ALA X CA 1
ATOM 2802 C C . ALA A 1 361 ? 31.041 13.803 10.498 1.00 25.30 361 ALA X C 1
ATOM 2803 O O . ALA A 1 361 ? 30.364 14.790 10.207 1.00 25.36 361 ALA X O 1
ATOM 2805 N N . ARG A 1 362 ? 30.529 12.578 10.572 1.00 25.63 362 ARG X N 1
ATOM 2806 C CA . ARG A 1 362 ? 29.105 12.341 10.346 1.00 24.83 362 ARG X CA 1
ATOM 2807 C C . ARG A 1 362 ? 28.565 11.511 11.506 1.00 26.12 362 ARG X C 1
ATOM 2808 O O . ARG A 1 362 ? 29.329 11.079 12.369 1.00 28.63 362 ARG X O 1
ATOM 2816 N N . GLY A 1 363 ? 27.253 11.296 11.534 1.00 25.68 363 GLY X N 1
ATOM 2817 C CA . GLY A 1 363 ? 26.656 10.539 12.623 1.00 26.48 363 GLY X CA 1
ATOM 2818 C C . GLY A 1 363 ? 27.149 9.110 12.765 1.00 26.24 363 GLY X C 1
ATOM 2819 O O . GLY A 1 363 ? 27.349 8.409 11.775 1.00 25.71 363 GLY X O 1
ATOM 2820 N N . ALA A 1 364 ? 27.338 8.670 14.007 1.00 24.85 364 ALA X N 1
ATOM 2821 C CA . ALA A 1 364 ? 27.814 7.312 14.253 1.00 23.68 364 ALA X CA 1
ATOM 2822 C C . ALA A 1 364 ? 27.227 6.703 15.520 1.00 23.86 364 ALA X C 1
ATOM 2823 O O . ALA A 1 364 ? 26.708 7.411 16.394 1.00 24.42 364 ALA X O 1
ATOM 2825 N N . VAL A 1 365 ? 27.307 5.378 15.606 1.00 23.95 365 VAL X N 1
ATOM 2826 C CA . VAL A 1 365 ? 26.813 4.650 16.766 1.00 24.49 365 VAL X CA 1
ATOM 2827 C C . VAL A 1 365 ? 27.837 3.569 17.115 1.00 25.34 365 VAL X C 1
ATOM 2828 O O . VAL A 1 365 ? 28.389 2.936 16.218 1.00 26.68 365 VAL X O 1
ATOM 2832 N N . PHE A 1 366 ? 28.080 3.361 18.411 1.00 24.74 366 PHE X N 1
ATOM 2833 C CA . PHE A 1 366 ? 29.048 2.364 18.884 1.00 26.64 366 PHE X CA 1
ATOM 2834 C C . PHE A 1 366 ? 28.548 1.503 20.048 1.00 30.60 366 PHE X C 1
ATOM 2835 O O . PHE A 1 366 ? 27.587 1.856 20.739 1.00 27.66 366 PHE X O 1
ATOM 2843 N N . GLY A 1 367 ? 29.232 0.381 20.265 1.00 28.57 367 GLY X N 1
ATOM 2844 C CA . GLY A 1 367 ? 28.887 -0.516 21.356 1.00 29.58 367 GLY X CA 1
ATOM 2845 C C . GLY A 1 367 ? 27.608 -1.311 21.207 1.00 30.18 367 GLY X C 1
ATOM 2846 O O . GLY A 1 367 ? 27.011 -1.722 22.204 1.00 31.50 367 GLY X O 1
ATOM 2847 N N . LEU A 1 368 ? 27.187 -1.555 19.972 1.00 26.74 368 LEU X N 1
ATOM 2848 C CA . LEU A 1 368 ? 25.957 -2.302 19.734 1.00 27.57 368 LEU X CA 1
ATOM 2849 C C . LEU A 1 368 ? 26.128 -3.805 19.924 1.00 29.57 368 LEU X C 1
ATOM 2850 O O . LEU A 1 368 ? 27.107 -4.389 19.466 1.00 30.05 368 LEU X O 1
ATOM 2855 N N . THR A 1 369 ? 25.174 -4.423 20.608 1.00 29.28 369 THR X N 1
ATOM 2856 C CA . THR A 1 369 ? 25.213 -5.866 20.830 1.00 32.44 369 THR X CA 1
ATOM 2857 C C . THR A 1 369 ? 23.850 -6.443 20.492 1.00 32.68 369 THR X C 1
ATOM 2858 O O . THR A 1 369 ? 22.903 -5.701 20.231 1.00 30.11 369 THR X O 1
ATOM 2862 N N . ARG A 1 370 ? 23.740 -7.768 20.510 1.00 34.34 370 ARG X N 1
ATOM 2863 C CA . ARG A 1 370 ? 22.473 -8.414 20.192 1.00 33.90 370 ARG X CA 1
ATOM 2864 C C . ARG A 1 370 ? 21.391 -7.996 21.180 1.00 31.55 370 ARG X C 1
ATOM 2865 O O . ARG A 1 370 ? 20.210 -8.023 20.861 1.00 33.98 370 ARG X O 1
ATOM 2873 N N . GLY A 1 371 ? 21.810 -7.617 22.381 1.00 33.62 371 GLY X N 1
ATOM 2874 C CA . GLY A 1 371 ? 20.862 -7.226 23.409 1.00 32.51 371 GLY X CA 1
ATOM 2875 C C . GLY A 1 371 ? 20.428 -5.773 23.391 1.00 33.00 371 GLY X C 1
ATOM 2876 O O . GLY A 1 371 ? 19.608 -5.372 24.213 1.00 33.24 371 GLY X O 1
ATOM 2877 N N . THR A 1 372 ? 20.964 -4.981 22.467 1.00 29.43 372 THR X N 1
ATOM 2878 C CA . THR A 1 372 ? 20.598 -3.565 22.381 1.00 28.33 372 THR X CA 1
ATOM 2879 C C . THR A 1 372 ? 19.158 -3.408 21.912 1.00 29.94 372 THR X C 1
ATOM 2880 O O . THR A 1 372 ? 18.783 -3.895 20.847 1.00 31.43 372 THR X O 1
ATOM 2884 N N . THR A 1 373 ? 18.360 -2.703 22.707 1.00 31.37 373 THR X N 1
ATOM 2885 C CA . THR A 1 373 ? 16.951 -2.483 22.397 1.00 30.48 373 THR X CA 1
ATOM 2886 C C . THR A 1 373 ? 16.675 -1.057 21.931 1.00 29.51 373 THR X C 1
ATOM 2887 O O . THR A 1 373 ? 17.534 -0.184 22.010 1.00 29.23 373 THR X O 1
ATOM 2891 N N . LYS A 1 374 ? 15.455 -0.837 21.457 1.00 29.52 374 LYS X N 1
ATOM 2892 C CA . LYS A 1 374 ? 15.033 0.488 21.024 1.00 29.35 374 LYS X CA 1
ATOM 2893 C C . LYS A 1 374 ? 15.215 1.448 22.199 1.00 30.57 374 LYS X C 1
ATOM 2894 O O . LYS A 1 374 ? 15.690 2.565 22.030 1.00 29.55 374 LYS X O 1
ATOM 2900 N N . GLU A 1 375 ? 14.838 0.994 23.392 1.00 29.00 375 GLU X N 1
ATOM 2901 C CA . GLU A 1 375 ? 14.952 1.806 24.597 1.00 31.57 375 GLU X CA 1
ATOM 2902 C C . GLU A 1 375 ? 16.390 2.262 24.818 1.00 29.51 375 GLU X C 1
ATOM 2903 O O . GLU A 1 375 ? 16.632 3.429 25.103 1.00 31.02 375 GLU X O 1
ATOM 2909 N N . ASP A 1 376 ? 17.337 1.332 24.696 1.00 29.71 376 ASP X N 1
ATOM 2910 C CA . ASP A 1 376 ? 18.756 1.649 24.870 1.00 28.21 376 ASP X CA 1
ATOM 2911 C C . ASP A 1 376 ? 19.231 2.640 23.800 1.00 28.45 376 ASP X C 1
ATOM 2912 O O . ASP A 1 376 ? 19.982 3.571 24.085 1.00 30.54 376 ASP X O 1
ATOM 2917 N N . PHE A 1 377 ? 18.800 2.425 22.564 1.00 28.80 377 PHE X N 1
ATOM 2918 C CA . PHE A 1 377 ? 19.202 3.292 21.462 1.00 28.31 377 PHE X CA 1
ATOM 2919 C C . PHE A 1 377 ? 18.698 4.720 21.695 1.00 28.77 377 PHE X C 1
ATOM 2920 O O . PHE A 1 377 ? 19.445 5.689 21.547 1.00 25.50 377 PHE X O 1
ATOM 2928 N N . VAL A 1 378 ? 17.428 4.850 22.065 1.00 27.50 378 VAL X N 1
ATOM 2929 C CA . VAL A 1 378 ? 16.855 6.169 22.319 1.00 28.08 378 VAL X CA 1
ATOM 2930 C C . VAL A 1 378 ? 17.549 6.838 23.512 1.00 27.22 378 VAL X C 1
ATOM 2931 O O . VAL A 1 378 ? 17.824 8.036 23.481 1.00 25.60 378 VAL X O 1
ATOM 2935 N N . ARG A 1 379 ? 17.829 6.070 24.564 1.00 27.46 379 ARG X N 1
ATOM 2936 C CA . ARG A 1 379 ? 18.502 6.632 25.730 1.00 25.92 379 ARG X CA 1
ATOM 2937 C C . ARG A 1 379 ? 19.879 7.164 25.343 1.00 27.56 379 ARG X C 1
ATOM 2938 O O . ARG A 1 379 ? 20.271 8.251 25.763 1.00 27.99 379 ARG X O 1
ATOM 2946 N N . ALA A 1 380 ? 20.610 6.398 24.542 1.00 26.75 380 ALA X N 1
ATOM 2947 C CA . ALA A 1 380 ? 21.947 6.823 24.120 1.00 27.16 380 ALA X CA 1
ATOM 2948 C C . ALA A 1 380 ? 21.860 8.125 23.317 1.00 25.66 380 ALA X C 1
ATOM 2949 O O . ALA A 1 380 ? 22.703 9.018 23.456 1.00 29.08 380 ALA X O 1
ATOM 2951 N N . THR A 1 381 ? 20.840 8.227 22.474 1.00 26.60 381 THR X N 1
ATOM 2952 C CA . THR A 1 381 ? 20.661 9.423 21.656 1.00 25.49 381 THR X CA 1
ATOM 2953 C C . THR A 1 381 ? 20.415 10.644 22.550 1.00 26.89 381 THR X C 1
ATOM 2954 O O . THR A 1 381 ? 20.968 11.714 22.315 1.00 28.40 381 THR X O 1
ATOM 2958 N N . LEU A 1 382 ? 19.606 10.477 23.593 1.00 26.81 382 LEU X N 1
ATOM 2959 C CA . LEU A 1 382 ? 19.318 11.576 24.517 1.00 28.15 382 LEU X CA 1
ATOM 2960 C C . LEU A 1 382 ? 20.546 11.997 25.320 1.00 31.74 382 LEU X C 1
ATOM 2961 O O . LEU A 1 382 ? 20.791 13.187 25.527 1.00 29.58 382 LEU X O 1
ATOM 2966 N N . GLN A 1 383 ? 21.321 11.015 25.765 1.00 28.61 383 GLN X N 1
ATOM 2967 C CA . GLN A 1 383 ? 22.511 11.280 26.564 1.00 27.65 383 GLN X CA 1
ATOM 2968 C C . GLN A 1 383 ? 23.624 12.023 25.827 1.00 28.72 383 GLN X C 1
ATOM 2969 O O . GLN A 1 383 ? 24.464 12.667 26.447 1.00 24.14 383 GLN X O 1
ATOM 2975 N N . ALA A 1 384 ? 23.625 11.941 24.503 1.00 26.16 384 ALA X N 1
ATOM 2976 C CA . ALA A 1 384 ? 24.660 12.591 23.713 1.00 25.90 384 ALA X CA 1
ATOM 2977 C C . ALA A 1 384 ? 24.814 14.079 24.009 1.00 25.57 384 ALA X C 1
ATOM 2978 O O . ALA A 1 384 ? 25.935 14.595 24.085 1.00 25.19 384 ALA X O 1
ATOM 2980 N N . VAL A 1 385 ? 23.701 14.778 24.186 1.00 25.06 385 VAL X N 1
ATOM 2981 C CA . VAL A 1 385 ? 23.792 16.208 24.439 1.00 28.16 385 VAL X CA 1
ATOM 2982 C C . VAL A 1 385 ? 24.378 16.481 25.822 1.00 27.74 385 VAL X C 1
ATOM 2983 O O . VAL A 1 385 ? 25.033 17.498 26.033 1.00 27.97 385 VAL X O 1
ATOM 2987 N N . ALA A 1 386 ? 24.160 15.560 26.755 1.00 29.68 386 ALA X N 1
ATOM 2988 C CA . ALA A 1 386 ? 24.692 15.723 28.103 1.00 29.87 386 ALA X CA 1
ATOM 2989 C C . ALA A 1 386 ? 26.213 15.550 28.077 1.00 30.27 386 ALA X C 1
ATOM 2990 O O . ALA A 1 386 ? 26.941 16.285 28.746 1.00 29.06 386 ALA X O 1
ATOM 2992 N N . TYR A 1 387 ? 26.687 14.578 27.299 1.00 28.28 387 TYR X N 1
ATOM 2993 C CA . TYR A 1 387 ? 28.121 14.323 27.188 1.00 27.78 387 TYR X CA 1
ATOM 2994 C C . TYR A 1 387 ? 28.852 15.487 26.529 1.00 27.62 387 TYR X C 1
ATOM 2995 O O . TYR A 1 387 ? 29.872 15.959 27.032 1.00 28.46 387 TYR X O 1
ATOM 3004 N N . GLN A 1 388 ? 28.326 15.963 25.407 1.00 25.58 388 GLN X N 1
ATOM 3005 C CA . GLN A 1 388 ? 28.985 17.056 24.722 1.00 26.46 388 GLN X CA 1
ATOM 3006 C C . GLN A 1 388 ? 28.918 18.348 25.520 1.00 25.69 388 GLN X C 1
ATOM 3007 O O . GLN A 1 388 ? 29.796 19.203 25.392 1.00 27.53 388 GLN X O 1
ATOM 3013 N N . SER A 1 389 ? 27.891 18.505 26.352 1.00 26.14 389 SER X N 1
ATOM 3014 C CA . SER A 1 389 ? 27.810 19.707 27.179 1.00 27.04 389 SER X CA 1
ATOM 3015 C C . SER A 1 389 ? 28.981 19.676 28.164 1.00 29.65 389 SER X C 1
ATOM 3016 O O . SER A 1 389 ? 29.533 20.718 28.523 1.00 30.27 389 SER X O 1
ATOM 3019 N N . LYS A 1 390 ? 29.364 18.478 28.598 1.00 28.61 390 LYS X N 1
ATOM 3020 C CA . LYS A 1 390 ? 30.500 18.352 29.498 1.00 31.23 390 LYS X CA 1
ATOM 3021 C C . LYS A 1 390 ? 31.783 18.692 28.733 1.00 30.45 390 LYS X C 1
ATOM 3022 O O . LYS A 1 390 ? 32.663 19.367 29.269 1.00 31.71 390 LYS X O 1
ATOM 3028 N N . ASP A 1 391 ? 31.892 18.235 27.483 1.00 32.13 391 ASP X N 1
ATOM 3029 C CA . ASP A 1 391 ? 33.078 18.532 26.675 1.00 30.89 391 ASP X CA 1
ATOM 3030 C C . ASP A 1 391 ? 33.266 20.051 26.612 1.00 31.66 391 ASP X C 1
ATOM 3031 O O . ASP A 1 391 ? 34.383 20.560 26.725 1.00 30.49 391 ASP X O 1
ATOM 3036 N N . VAL A 1 392 ? 32.162 20.768 26.414 1.00 27.06 392 VAL X N 1
ATOM 3037 C CA . VAL A 1 392 ? 32.194 22.223 26.315 1.00 30.20 392 VAL X CA 1
ATOM 3038 C C . VAL A 1 392 ? 32.514 22.918 27.639 1.00 28.36 392 VAL X C 1
ATOM 3039 O O . VAL A 1 392 ? 33.332 23.835 27.684 1.00 30.52 392 VAL X O 1
ATOM 3043 N N . ILE A 1 393 ? 31.864 22.489 28.713 1.00 30.23 393 ILE X N 1
ATOM 3044 C CA . ILE A 1 393 ? 32.088 23.096 30.021 1.00 34.39 393 ILE X CA 1
ATOM 3045 C C . ILE A 1 393 ? 33.509 22.849 30.523 1.00 35.10 393 ILE X C 1
ATOM 3046 O O . ILE A 1 393 ? 34.107 23.721 31.160 1.00 36.68 393 ILE X O 1
ATOM 3051 N N . ASP A 1 394 ? 34.057 21.670 30.241 1.00 34.60 394 ASP X N 1
ATOM 3052 C CA . ASP A 1 394 ? 35.428 21.38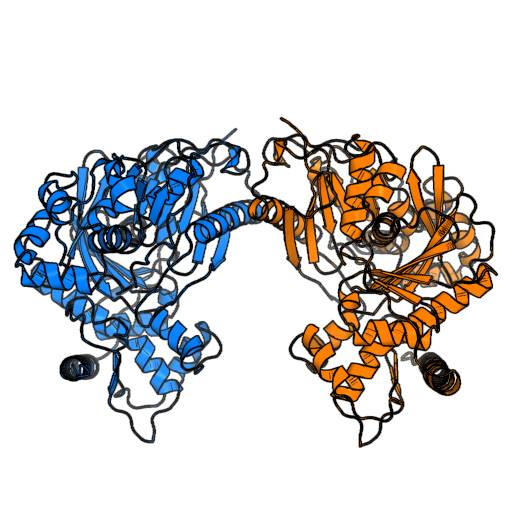4 30.658 1.00 35.21 394 ASP X CA 1
ATOM 3053 C C . ASP A 1 394 ? 36.366 22.322 29.912 1.00 36.77 394 ASP X C 1
ATOM 3054 O O . ASP A 1 394 ? 37.358 22.794 30.469 1.00 36.58 394 ASP X O 1
ATOM 3059 N N . THR A 1 395 ? 36.048 22.585 28.647 1.00 30.27 395 THR X N 1
ATOM 3060 C CA . THR A 1 395 ? 36.851 23.483 27.824 1.00 33.01 395 THR X CA 1
ATOM 3061 C C . THR A 1 395 ? 36.772 24.917 28.347 1.00 36.33 395 THR X C 1
ATOM 3062 O O . THR A 1 395 ? 37.776 25.629 28.374 1.00 38.41 395 THR X O 1
ATOM 3066 N N . MET A 1 396 ? 35.580 25.349 28.750 1.00 36.60 396 MET X N 1
ATOM 3067 C CA . MET A 1 396 ? 35.418 26.704 29.270 1.00 36.85 396 MET X CA 1
ATOM 3068 C C . MET A 1 396 ? 36.225 26.890 30.547 1.00 40.91 396 MET X C 1
ATOM 3069 O O . MET A 1 396 ? 36.865 27.925 30.746 1.00 42.16 396 MET X O 1
ATOM 3074 N N . LYS A 1 397 ? 36.186 25.883 31.411 1.00 42.21 397 LYS X N 1
ATOM 3075 C CA . LYS A 1 397 ? 36.918 25.936 32.667 1.00 45.89 397 LYS X CA 1
ATOM 3076 C C . LYS A 1 397 ? 38.416 26.082 32.390 1.00 47.80 397 LYS X C 1
ATOM 3077 O O . LYS A 1 397 ? 39.094 26.880 33.035 1.00 48.04 397 LYS X O 1
ATOM 3083 N N . LYS A 1 398 ? 38.928 25.328 31.418 1.00 47.86 398 LYS X N 1
ATOM 3084 C CA . LYS A 1 398 ? 40.345 25.410 31.071 1.00 49.69 398 LYS X CA 1
ATOM 3085 C C . LYS A 1 398 ? 40.717 26.754 30.453 1.00 50.41 398 LYS X C 1
ATOM 3086 O O . LYS A 1 398 ? 41.778 27.305 30.748 1.00 51.17 398 LYS X O 1
ATOM 3092 N N . ASP A 1 399 ? 39.846 27.281 29.597 1.00 49.62 399 ASP X N 1
ATOM 3093 C CA . ASP A 1 399 ? 40.106 28.560 28.946 1.00 52.35 399 ASP X CA 1
ATOM 3094 C C . ASP A 1 399 ? 40.005 29.737 29.913 1.00 54.53 399 ASP X C 1
ATOM 3095 O O . ASP A 1 399 ? 40.824 30.654 29.872 1.00 54.87 399 ASP X O 1
ATOM 3100 N N . SER A 1 400 ? 38.999 29.707 30.782 1.00 56.95 400 SER X N 1
ATOM 3101 C CA . SER A 1 400 ? 38.792 30.780 31.749 1.00 60.16 400 SER X CA 1
ATOM 3102 C C . SER A 1 400 ? 39.656 30.589 32.990 1.00 61.99 400 SER X C 1
ATOM 3103 O O . SER A 1 400 ? 39.951 31.547 33.706 1.00 62.08 400 SER X O 1
ATOM 3106 N N . GLY A 1 401 ? 40.056 29.348 33.242 1.00 64.69 401 GLY X N 1
ATOM 3107 C CA . GLY A 1 401 ? 40.886 29.058 34.397 1.00 66.21 401 GLY X CA 1
ATOM 3108 C C . GLY A 1 401 ? 40.118 29.017 35.705 1.00 67.92 401 GLY X C 1
ATOM 3109 O O . GLY A 1 401 ? 40.625 28.514 36.708 1.00 69.12 401 GLY X O 1
ATOM 3110 N N . ILE A 1 402 ? 38.896 29.543 35.701 1.00 68.81 402 ILE X N 1
ATOM 3111 C CA . ILE A 1 402 ? 38.068 29.558 36.903 1.00 69.11 402 ILE X CA 1
ATOM 3112 C C . ILE A 1 402 ? 37.316 28.245 37.083 1.00 68.83 402 ILE X C 1
ATOM 3113 O O . ILE A 1 402 ? 37.441 27.327 36.274 1.00 68.39 402 ILE X O 1
ATOM 3118 N N . ASP A 1 403 ? 36.531 28.165 38.152 1.00 69.03 403 ASP X N 1
ATOM 3119 C CA . ASP A 1 403 ? 35.758 26.965 38.440 1.00 67.23 403 ASP X CA 1
ATOM 3120 C C . ASP A 1 403 ? 34.281 27.244 38.176 1.00 62.38 403 ASP X C 1
ATOM 3121 O O . ASP A 1 403 ? 33.810 28.364 38.369 1.00 62.55 403 ASP X O 1
ATOM 3126 N N . ILE A 1 404 ? 33.556 26.224 37.727 1.00 56.69 404 ILE X N 1
ATOM 3127 C CA . ILE A 1 404 ? 32.135 26.366 37.428 1.00 51.48 404 ILE X CA 1
ATOM 3128 C C . ILE A 1 404 ? 31.309 25.447 38.322 1.00 49.19 404 ILE X C 1
ATOM 3129 O O . ILE A 1 404 ? 31.095 24.279 38.000 1.00 50.42 404 ILE X O 1
ATOM 3134 N N . PRO A 1 405 ? 30.835 25.967 39.462 1.00 46.82 405 PRO X N 1
ATOM 3135 C CA . PRO A 1 405 ? 30.032 25.195 40.412 1.00 45.17 405 PRO X CA 1
ATOM 3136 C C . PRO A 1 405 ? 28.533 25.142 40.122 1.00 43.02 405 PRO X C 1
ATOM 3137 O O . PRO A 1 405 ? 27.815 24.340 40.718 1.00 40.63 405 PRO X O 1
ATOM 3141 N N . LEU A 1 406 ? 28.054 25.984 39.212 1.00 42.16 406 LEU X N 1
ATOM 3142 C CA . LEU A 1 406 ? 26.626 26.005 38.914 1.00 38.98 406 LEU X CA 1
ATOM 3143 C C . LEU A 1 406 ? 26.281 26.273 37.451 1.00 37.44 406 LEU X C 1
ATOM 3144 O O . LEU A 1 406 ? 26.801 27.207 36.838 1.00 37.88 406 LEU X O 1
ATOM 3149 N N . LEU A 1 407 ? 25.394 25.451 36.901 1.00 36.22 407 LEU X N 1
ATOM 3150 C CA . LEU A 1 407 ? 24.957 25.625 35.519 1.00 34.80 407 LEU X CA 1
ATOM 3151 C C . LEU A 1 407 ? 23.451 25.870 35.493 1.00 34.48 407 LEU X C 1
ATOM 3152 O O . LEU A 1 407 ? 22.681 25.072 36.019 1.00 34.45 407 LEU X O 1
ATOM 3157 N N . LYS A 1 408 ? 23.036 26.988 34.904 1.00 33.00 408 LYS X N 1
ATOM 3158 C CA . LYS A 1 408 ? 21.613 27.297 34.795 1.00 32.93 408 LYS X CA 1
ATOM 3159 C C . LYS A 1 408 ? 21.146 26.718 33.467 1.00 31.13 408 LYS X C 1
ATOM 3160 O O . LYS A 1 408 ? 21.854 26.822 32.467 1.00 31.95 408 LYS X O 1
ATOM 3166 N N . VAL A 1 409 ? 19.974 26.090 33.457 1.00 30.05 409 VAL X N 1
ATOM 3167 C CA . VAL A 1 409 ? 19.461 25.503 32.227 1.00 28.58 409 VAL X CA 1
ATOM 3168 C C . VAL A 1 409 ? 18.025 25.903 31.912 1.00 31.45 409 VAL X C 1
ATOM 3169 O O . VAL A 1 409 ? 17.250 26.282 32.796 1.00 30.26 409 VAL X O 1
ATOM 3173 N N . ASP A 1 410 ? 17.682 25.817 30.633 1.00 28.55 410 ASP X N 1
ATOM 3174 C CA . ASP A 1 410 ? 16.353 26.173 30.162 1.00 31.86 410 ASP X CA 1
ATOM 3175 C C . ASP A 1 410 ? 16.147 25.535 28.795 1.00 33.09 410 ASP X C 1
ATOM 3176 O O . ASP A 1 410 ? 17.021 24.813 28.304 1.00 29.63 410 ASP X O 1
ATOM 3181 N N . GLY A 1 411 ? 14.999 25.804 28.183 1.00 33.57 411 GLY X N 1
ATOM 3182 C CA . GLY A 1 411 ? 14.711 25.226 26.885 1.00 37.62 411 GLY X CA 1
ATOM 3183 C C . GLY A 1 411 ? 13.742 24.066 27.009 1.00 41.10 411 GLY X C 1
ATOM 3184 O O . GLY A 1 411 ? 13.556 23.514 28.093 1.00 38.50 411 GLY X O 1
ATOM 3185 N N . GLY A 1 412 ? 13.133 23.686 25.891 1.00 42.53 412 GLY X N 1
ATOM 3186 C CA . GLY A 1 412 ? 12.173 22.598 25.896 1.00 45.13 412 GLY X CA 1
ATOM 3187 C C . GLY A 1 412 ? 12.627 21.279 26.497 1.00 46.75 412 GLY X C 1
ATOM 3188 O O . GLY A 1 412 ? 11.930 20.710 27.337 1.00 48.45 412 GLY X O 1
ATOM 3189 N N . ALA A 1 413 ? 13.787 20.786 26.073 1.00 47.32 413 ALA X N 1
ATOM 3190 C CA . ALA A 1 413 ? 14.303 19.510 26.562 1.00 46.43 413 ALA X CA 1
ATOM 3191 C C . ALA A 1 413 ? 14.656 19.502 28.046 1.00 46.48 413 ALA X C 1
ATOM 3192 O O . ALA A 1 413 ? 14.813 18.437 28.646 1.00 46.80 413 ALA X O 1
ATOM 3194 N N . ALA A 1 414 ? 14.786 20.684 28.639 1.00 42.81 414 ALA X N 1
ATOM 3195 C CA . ALA A 1 414 ? 15.122 20.784 30.052 1.00 41.42 414 ALA X CA 1
ATOM 3196 C C . ALA A 1 414 ? 13.976 20.263 30.917 1.00 40.84 414 ALA X C 1
ATOM 3197 O O . ALA A 1 414 ? 14.141 20.044 32.118 1.00 41.35 414 ALA X O 1
ATOM 3199 N N . LYS A 1 415 ? 12.819 20.060 30.296 1.00 41.03 415 LYS X N 1
ATOM 3200 C CA . LYS A 1 415 ? 11.637 19.567 31.002 1.00 42.15 415 LYS X CA 1
ATOM 3201 C C . LYS A 1 415 ? 11.792 18.110 31.444 1.00 40.62 415 LYS X C 1
ATOM 3202 O O . LYS A 1 415 ? 11.097 17.652 32.348 1.00 38.38 415 LYS X O 1
ATOM 3208 N N . ASN A 1 416 ? 12.710 17.392 30.801 1.00 40.95 416 ASN X N 1
ATOM 3209 C CA . ASN A 1 416 ? 12.981 15.982 31.100 1.00 37.43 416 ASN X CA 1
ATOM 3210 C C . ASN A 1 416 ? 13.827 15.845 32.372 1.00 39.66 416 ASN X C 1
ATOM 3211 O O . ASN A 1 416 ? 15.042 16.049 32.336 1.00 35.21 416 ASN X O 1
ATOM 3216 N N . ASP A 1 417 ? 13.196 15.483 33.488 1.00 35.33 417 ASP X N 1
ATOM 3217 C CA . ASP A 1 417 ? 13.912 15.353 34.757 1.00 38.70 417 ASP X CA 1
ATOM 3218 C C . ASP A 1 417 ? 15.052 14.343 34.738 1.00 38.09 417 ASP X C 1
ATOM 3219 O O . ASP A 1 417 ? 16.108 14.583 35.324 1.00 39.19 417 ASP X O 1
ATOM 3224 N N . LEU A 1 418 ? 14.839 13.212 34.075 1.00 38.52 418 LEU X N 1
ATOM 3225 C CA . LEU A 1 418 ? 15.866 12.186 34.003 1.00 38.39 418 LEU X CA 1
ATOM 3226 C C . LEU A 1 418 ? 17.108 12.698 33.284 1.00 36.39 418 LEU X C 1
ATOM 3227 O O . LEU A 1 418 ? 18.229 12.403 33.695 1.00 33.16 418 LEU X O 1
ATOM 3232 N N . LEU A 1 419 ? 16.905 13.472 32.219 1.00 34.36 419 LEU X N 1
ATOM 3233 C CA . LEU A 1 419 ? 18.026 14.015 31.459 1.00 33.21 419 LEU X CA 1
ATOM 3234 C C . LEU A 1 419 ? 18.785 15.082 32.244 1.00 30.76 419 LEU X C 1
ATOM 3235 O O . LEU A 1 419 ? 20.015 15.110 32.221 1.00 30.89 419 LEU X O 1
ATOM 3240 N N . MET A 1 420 ? 18.063 15.960 32.937 1.00 30.08 420 MET X N 1
ATOM 3241 C CA . MET A 1 420 ? 18.729 17.002 33.711 1.00 31.48 420 MET X CA 1
ATOM 3242 C C . MET A 1 420 ? 19.507 16.392 34.875 1.00 31.86 420 MET X C 1
ATOM 3243 O O . MET A 1 420 ? 20.584 16.874 35.230 1.00 31.58 420 MET X O 1
ATOM 3248 N N . GLN A 1 421 ? 18.976 15.321 35.458 1.00 33.35 421 GLN X N 1
ATOM 3249 C CA . GLN A 1 421 ? 19.669 14.662 36.561 1.00 34.44 421 GLN X CA 1
ATOM 3250 C C . GLN A 1 421 ? 20.940 14.023 36.008 1.00 34.61 421 GLN X C 1
ATOM 3251 O O . GLN A 1 421 ? 21.996 14.059 36.643 1.00 35.51 421 GLN X O 1
ATOM 3257 N N . PHE A 1 422 ? 20.829 13.438 34.818 1.00 33.72 422 PHE X N 1
ATOM 3258 C CA . PHE A 1 422 ? 21.974 12.803 34.174 1.00 31.72 422 PHE X CA 1
ATOM 3259 C C . PHE A 1 422 ? 23.031 13.865 33.889 1.00 31.88 422 PHE X C 1
ATOM 3260 O O . PHE A 1 422 ? 24.228 13.638 34.073 1.00 29.71 422 PHE X O 1
ATOM 3268 N N . GLN A 1 423 ? 22.582 15.029 33.433 1.00 30.31 423 GLN X N 1
ATOM 3269 C CA . GLN A 1 423 ? 23.499 16.124 33.134 1.00 31.66 423 GLN X CA 1
ATOM 3270 C C . GLN A 1 423 ? 24.289 16.521 34.377 1.00 33.52 423 GLN X C 1
ATOM 3271 O O . GLN A 1 423 ? 25.508 16.669 34.325 1.00 29.94 423 GLN X O 1
ATOM 3277 N N . ALA A 1 424 ? 23.596 16.699 35.497 1.00 33.85 424 ALA X N 1
ATOM 3278 C CA . ALA A 1 424 ? 24.268 17.080 36.733 1.00 35.49 424 ALA X CA 1
ATOM 3279 C C . ALA A 1 424 ? 25.210 15.968 37.185 1.00 35.34 424 ALA X C 1
ATOM 3280 O O . ALA A 1 424 ? 26.323 16.234 37.646 1.00 36.04 424 ALA X O 1
ATOM 3282 N N . ASP A 1 425 ? 24.760 14.723 37.044 1.00 36.25 425 ASP X N 1
ATOM 3283 C CA . ASP A 1 425 ? 25.560 13.566 37.438 1.00 35.49 425 ASP X CA 1
ATOM 3284 C C . ASP A 1 425 ? 26.888 13.477 36.697 1.00 37.84 425 ASP X C 1
ATOM 3285 O O . ASP A 1 425 ? 27.934 13.273 37.309 1.00 35.71 425 ASP X O 1
ATOM 3290 N N . ILE A 1 426 ? 26.845 13.633 35.377 1.00 35.78 426 ILE X N 1
ATOM 3291 C CA . ILE A 1 426 ? 28.054 13.539 34.571 1.00 35.24 426 ILE X CA 1
ATOM 3292 C C . ILE A 1 426 ? 28.991 14.734 34.766 1.00 35.39 426 ILE X C 1
ATOM 3293 O O . ILE A 1 426 ? 30.212 14.583 34.725 1.00 34.00 426 ILE X O 1
ATOM 3298 N N . LEU A 1 427 ? 28.429 15.919 34.989 1.00 35.25 427 LEU X N 1
ATOM 3299 C CA . LEU A 1 427 ? 29.241 17.122 35.186 1.00 39.24 427 LEU X CA 1
ATOM 3300 C C . LEU A 1 427 ? 29.799 17.220 36.603 1.00 40.35 427 LEU X C 1
ATOM 3301 O O . LEU A 1 427 ? 30.868 17.799 36.825 1.00 38.15 427 LEU X O 1
ATOM 3306 N N . ASP A 1 428 ? 29.057 16.658 37.552 1.00 41.82 428 ASP X N 1
ATOM 3307 C CA . ASP A 1 428 ? 29.420 16.695 38.964 1.00 43.15 428 ASP X CA 1
ATOM 3308 C C . ASP A 1 428 ? 29.338 18.126 39.494 1.00 45.34 428 ASP X C 1
ATOM 3309 O O . ASP A 1 428 ? 30.181 18.567 40.274 1.00 45.92 428 ASP X O 1
ATOM 3314 N N . ILE A 1 429 ? 28.323 18.854 39.040 1.00 42.91 429 ILE X N 1
ATOM 3315 C CA . ILE A 1 429 ? 28.087 20.228 39.475 1.00 44.07 429 ILE X CA 1
ATOM 3316 C C . ILE A 1 429 ? 26.577 20.410 39.520 1.00 43.02 429 ILE X C 1
ATOM 3317 O O . ILE A 1 429 ? 25.841 19.638 38.905 1.00 44.15 429 ILE X O 1
ATOM 3322 N N . ASP A 1 430 ? 26.109 21.415 40.250 1.00 41.36 430 ASP X N 1
ATOM 3323 C CA . ASP A 1 430 ? 24.674 21.642 40.348 1.00 39.56 430 ASP X CA 1
ATOM 3324 C C . ASP A 1 430 ? 24.095 22.226 39.067 1.00 36.06 430 ASP X C 1
ATOM 3325 O O . ASP A 1 430 ? 24.702 23.088 38.428 1.00 37.89 430 ASP X O 1
ATOM 3330 N N . VAL A 1 431 ? 22.917 21.736 38.704 1.00 34.66 431 VAL X N 1
ATOM 3331 C CA . VAL A 1 431 ? 22.213 22.188 37.515 1.00 35.76 431 VAL X CA 1
ATOM 3332 C C . VAL A 1 431 ? 20.884 22.773 37.970 1.00 37.54 431 VAL X C 1
ATOM 3333 O O . VAL A 1 431 ? 20.025 22.056 38.489 1.00 37.98 431 VAL X O 1
ATOM 3337 N N . GLN A 1 432 ? 20.721 24.078 37.781 1.00 34.48 432 GLN X N 1
ATOM 3338 C CA . GLN A 1 432 ? 19.500 24.753 38.200 1.00 34.55 432 GLN X CA 1
ATOM 3339 C C . GLN A 1 432 ? 18.603 25.096 37.018 1.00 30.71 432 GLN X C 1
ATOM 3340 O O . GLN A 1 432 ? 18.956 25.928 36.182 1.00 32.59 432 GLN X O 1
ATOM 3346 N N . ARG A 1 433 ? 17.442 24.456 36.960 1.00 30.84 433 ARG X N 1
ATOM 3347 C CA . ARG A 1 433 ? 16.493 24.691 35.878 1.00 32.85 433 ARG X CA 1
ATOM 3348 C C . ARG A 1 433 ? 15.642 25.926 36.146 1.00 36.08 433 ARG X C 1
ATOM 3349 O O . ARG A 1 433 ? 15.217 26.166 37.279 1.00 35.80 433 ARG X O 1
ATOM 3357 N N . ALA A 1 434 ? 15.401 26.715 35.101 1.00 34.37 434 ALA X N 1
ATOM 3358 C CA . ALA A 1 434 ? 14.599 27.928 35.227 1.00 36.96 434 ALA X CA 1
ATOM 3359 C C . ALA A 1 434 ? 13.141 27.606 35.549 1.00 38.93 434 ALA X C 1
ATOM 3360 O O . ALA A 1 434 ? 12.599 26.606 35.080 1.00 38.25 434 ALA X O 1
ATOM 3362 N N . ALA A 1 435 ? 12.513 28.465 36.349 1.00 41.56 435 ALA X N 1
ATOM 3363 C CA . ALA A 1 435 ? 11.114 28.290 36.732 1.00 47.42 435 ALA X CA 1
ATOM 3364 C C . ALA A 1 435 ? 10.257 28.098 35.486 1.00 49.87 435 ALA X C 1
ATOM 3365 O O . ALA A 1 435 ? 9.348 27.271 35.465 1.00 50.93 435 ALA X O 1
ATOM 3367 N N . ASN A 1 436 ? 10.544 28.880 34.451 1.00 54.58 436 ASN X N 1
ATOM 3368 C CA . ASN A 1 436 ? 9.824 28.772 33.189 1.00 56.36 436 ASN X CA 1
ATOM 3369 C C . ASN A 1 436 ? 10.845 28.568 32.073 1.00 56.49 436 ASN X C 1
ATOM 3370 O O . ASN A 1 436 ? 11.757 29.374 31.888 1.00 56.19 436 ASN X O 1
ATOM 3375 N N . LEU A 1 437 ? 10.681 27.473 31.339 1.00 56.08 437 LEU X N 1
ATOM 3376 C CA . LEU A 1 437 ? 11.587 27.100 30.258 1.00 55.65 437 LEU X CA 1
ATOM 3377 C C . LEU A 1 437 ? 11.832 28.150 29.177 1.00 53.91 437 LEU X C 1
ATOM 3378 O O . LEU A 1 437 ? 12.922 28.204 28.611 1.00 49.46 437 LEU X O 1
ATOM 3383 N N . GLU A 1 438 ? 10.833 28.973 28.880 1.00 52.98 438 GLU X N 1
ATOM 3384 C CA . GLU A 1 438 ? 10.998 30.001 27.857 1.00 51.56 438 GLU X CA 1
ATOM 3385 C C . GLU A 1 438 ? 11.682 31.258 28.407 1.00 48.44 438 GLU X C 1
ATOM 3386 O O . GLU A 1 438 ? 11.101 32.348 28.432 1.00 45.02 438 GLU X O 1
ATOM 3392 N N . THR A 1 439 ? 12.925 31.098 28.849 1.00 43.98 439 THR X N 1
ATOM 3393 C CA . THR A 1 439 ? 13.685 32.219 29.379 1.00 40.40 439 THR X CA 1
ATOM 3394 C C . THR A 1 439 ? 14.173 33.053 28.206 1.00 38.37 439 THR X C 1
ATOM 3395 O O . THR A 1 439 ? 14.604 34.192 28.374 1.00 35.51 439 THR X O 1
ATOM 3399 N N . THR A 1 440 ? 14.110 32.466 27.014 1.00 29.97 440 THR X N 1
ATOM 3400 C CA . THR A 1 440 ? 14.516 33.157 25.803 1.00 30.44 440 THR X CA 1
ATOM 3401 C C . THR A 1 440 ? 13.561 34.333 25.590 1.00 31.32 440 THR X C 1
ATOM 3402 O O . THR A 1 440 ? 13.991 35.474 25.395 1.00 28.77 440 THR X O 1
ATOM 3406 N N . ALA A 1 441 ? 12.262 34.048 25.637 1.00 27.03 441 ALA X N 1
ATOM 3407 C CA . ALA A 1 441 ? 11.245 35.080 25.459 1.00 28.94 441 ALA X CA 1
ATOM 3408 C C . ALA A 1 441 ? 11.303 36.076 26.613 1.00 28.04 441 ALA X C 1
ATOM 3409 O O . ALA A 1 441 ? 11.131 37.274 26.414 1.00 27.63 441 ALA X O 1
ATOM 3411 N N . LEU A 1 442 ? 11.533 35.569 27.820 1.00 27.54 442 LEU X N 1
ATOM 3412 C CA . LEU A 1 442 ? 11.620 36.416 29.007 1.00 30.30 442 LEU X CA 1
ATOM 3413 C C . LEU A 1 442 ? 12.776 37.406 28.831 1.00 29.54 442 LEU X C 1
ATOM 3414 O O . LEU A 1 442 ? 12.646 38.593 29.143 1.00 28.22 442 LEU X O 1
ATOM 3419 N N . GLY A 1 443 ? 13.899 36.916 28.311 1.00 27.59 443 GLY X N 1
ATOM 3420 C CA . GLY A 1 443 ? 15.046 37.782 28.083 1.00 25.43 443 GLY X CA 1
ATOM 3421 C C . GLY A 1 443 ? 14.730 38.908 27.110 1.00 28.30 443 GLY X C 1
ATOM 3422 O O . GLY A 1 443 ? 15.130 40.055 27.325 1.00 25.86 443 GLY X O 1
ATOM 3423 N N . ALA A 1 444 ? 14.011 38.588 26.033 1.00 23.94 444 ALA X N 1
ATOM 3424 C CA . ALA A 1 444 ? 13.639 39.596 25.046 1.00 27.54 444 ALA X CA 1
ATOM 3425 C C . ALA A 1 444 ? 12.698 40.623 25.673 1.00 25.63 444 ALA X C 1
ATOM 3426 O O . ALA A 1 444 ? 12.821 41.824 25.424 1.00 24.67 444 ALA X O 1
ATOM 3428 N N . ALA A 1 445 ? 11.754 40.139 26.478 1.00 24.38 445 ALA X N 1
ATOM 3429 C CA . ALA A 1 445 ? 10.795 41.008 27.154 1.00 25.06 445 ALA X CA 1
ATOM 3430 C C . ALA A 1 445 ? 11.525 41.961 28.100 1.00 26.67 445 ALA X C 1
ATOM 3431 O O . ALA A 1 445 ? 11.196 43.149 28.160 1.00 27.20 445 ALA X O 1
ATOM 3433 N N . TYR A 1 446 ? 12.509 41.444 28.836 1.00 25.99 446 TYR X N 1
ATOM 3434 C CA . TYR A 1 446 ? 13.276 42.287 29.758 1.00 25.81 446 TYR X CA 1
ATOM 3435 C C . TYR A 1 446 ? 14.015 43.396 29.013 1.00 26.39 446 TYR X C 1
ATOM 3436 O O . TYR A 1 446 ? 14.037 44.543 29.457 1.00 26.46 446 TYR X O 1
ATOM 3445 N N . LEU A 1 447 ? 14.643 43.048 27.891 1.00 25.56 447 LEU X N 1
ATOM 3446 C CA . LEU A 1 447 ? 15.379 44.036 27.106 1.00 27.94 447 LEU X CA 1
ATOM 3447 C C . LEU A 1 447 ? 14.458 45.146 26.610 1.00 28.50 447 LEU X C 1
ATOM 3448 O O . LEU A 1 447 ? 14.796 46.327 26.688 1.00 27.59 447 LEU X O 1
ATOM 3453 N N . ALA A 1 448 ? 13.286 44.770 26.113 1.00 27.12 448 ALA X N 1
ATOM 3454 C CA . ALA A 1 448 ? 12.332 45.757 25.621 1.00 24.89 448 ALA X CA 1
ATOM 3455 C C . ALA A 1 448 ? 11.765 46.570 26.786 1.00 27.13 448 ALA X C 1
ATOM 3456 O O . ALA A 1 448 ? 11.610 47.791 26.686 1.00 28.37 448 ALA X O 1
ATOM 3458 N N . GLY A 1 449 ? 11.462 45.877 27.880 1.00 26.71 449 GLY X N 1
ATOM 3459 C CA . GLY A 1 449 ? 10.896 46.521 29.057 1.00 27.16 449 GLY X CA 1
ATOM 3460 C C . GLY A 1 449 ? 11.789 47.614 29.611 1.00 28.15 449 GLY X C 1
ATOM 3461 O O . GLY A 1 449 ? 11.318 48.699 29.973 1.00 26.90 449 GLY X O 1
ATOM 3462 N N . LEU A 1 450 ? 13.087 47.328 29.671 1.00 26.21 450 LEU X N 1
ATOM 3463 C CA . LEU A 1 450 ? 14.060 48.287 30.166 1.00 28.78 450 LEU X CA 1
ATOM 3464 C C . LEU A 1 450 ? 14.135 49.512 29.259 1.00 30.15 450 LEU X C 1
ATOM 3465 O O . LEU A 1 450 ? 14.254 50.639 29.736 1.00 29.67 450 LEU X O 1
ATOM 3470 N N . ALA A 1 451 ? 14.055 49.289 27.949 1.00 23.59 451 ALA X N 1
ATOM 3471 C CA . ALA A 1 451 ? 14.140 50.372 26.979 1.00 28.20 451 ALA X CA 1
ATOM 3472 C C . ALA A 1 451 ? 12.980 51.362 27.046 1.00 28.74 451 ALA X C 1
ATOM 3473 O O . ALA A 1 451 ? 13.166 52.557 26.802 1.00 30.70 451 ALA X O 1
ATOM 3475 N N . VAL A 1 452 ? 11.786 50.876 27.370 1.00 29.91 452 VAL X N 1
ATOM 3476 C CA . VAL A 1 452 ? 10.625 51.759 27.441 1.00 31.93 452 VAL X CA 1
ATOM 3477 C C . VAL A 1 452 ? 10.257 52.169 28.864 1.00 33.57 452 VAL X C 1
ATOM 3478 O O . VAL A 1 452 ? 9.242 52.827 29.072 1.00 34.79 452 VAL X O 1
ATOM 3482 N N . GLY A 1 453 ? 11.079 51.782 29.834 1.00 33.56 453 GLY X N 1
ATOM 3483 C CA . GLY A 1 453 ? 10.808 52.138 31.217 1.00 36.39 453 GLY X CA 1
ATOM 3484 C C . GLY A 1 453 ? 9.772 51.277 31.923 1.00 38.24 453 GLY X C 1
ATOM 3485 O O . GLY A 1 453 ? 9.344 51.609 33.028 1.00 38.22 453 GLY X O 1
ATOM 3486 N N . PHE A 1 454 ? 9.363 50.177 31.294 1.00 32.71 454 PHE X N 1
ATOM 3487 C CA . PHE A 1 454 ? 8.379 49.269 31.884 1.00 33.64 454 PHE X CA 1
ATOM 3488 C C . PHE A 1 454 ? 8.960 48.786 33.209 1.00 33.10 454 PHE X C 1
ATOM 3489 O O . PHE A 1 454 ? 8.245 48.600 34.199 1.00 34.40 454 PHE X O 1
ATOM 3497 N N . TRP A 1 455 ? 10.272 48.568 33.194 1.00 36.47 455 TRP X N 1
ATOM 3498 C CA . TRP A 1 455 ? 11.045 48.158 34.362 1.00 36.54 455 TRP X CA 1
ATOM 3499 C C . TRP A 1 455 ? 12.140 49.219 34.409 1.00 35.44 455 TRP X C 1
ATOM 3500 O O . TRP A 1 455 ? 12.712 49.563 33.377 1.00 35.51 455 TRP X O 1
ATOM 3511 N N . LYS A 1 456 ? 12.417 49.745 35.598 1.00 37.20 456 LYS X N 1
ATOM 3512 C CA . LYS A 1 456 ? 13.395 50.819 35.766 1.00 39.63 456 LYS X CA 1
ATOM 3513 C C . LYS A 1 456 ? 14.878 50.490 35.679 1.00 40.08 456 LYS X C 1
ATOM 3514 O O . LYS A 1 456 ? 15.661 51.307 35.189 1.00 43.25 456 LYS X O 1
ATOM 3520 N N . ASP A 1 457 ? 15.280 49.320 36.162 1.00 40.32 457 ASP X N 1
ATOM 3521 C CA . ASP A 1 457 ? 16.687 48.939 36.105 1.00 40.51 457 ASP X CA 1
ATOM 3522 C C . ASP A 1 457 ? 16.888 47.453 36.355 1.00 39.76 457 ASP X C 1
ATOM 3523 O O . ASP A 1 457 ? 15.943 46.739 36.696 1.00 35.76 457 ASP X O 1
ATOM 3528 N N . LEU A 1 458 ? 18.122 46.992 36.173 1.00 40.30 458 LEU X N 1
ATOM 3529 C CA . LEU A 1 458 ? 18.454 45.585 36.361 1.00 39.32 458 LEU X CA 1
ATOM 3530 C C . LEU A 1 458 ? 18.075 45.072 37.742 1.00 39.14 458 LEU X C 1
ATOM 3531 O O . LEU A 1 458 ? 17.710 43.905 37.894 1.00 37.45 458 LEU X O 1
ATOM 3536 N N . ASP A 1 459 ? 18.160 45.934 38.751 1.00 39.57 459 ASP X N 1
ATOM 3537 C CA . ASP A 1 459 ? 17.813 45.511 40.103 1.00 44.24 459 ASP X CA 1
ATOM 3538 C C . ASP A 1 459 ? 16.336 45.141 40.195 1.00 42.31 459 ASP X C 1
ATOM 3539 O O . ASP A 1 459 ? 15.967 44.202 40.903 1.00 40.75 459 ASP X O 1
ATOM 3544 N N . GLU A 1 460 ? 15.489 45.879 39.485 1.00 42.42 460 GLU X N 1
ATOM 3545 C CA . GLU A 1 460 ? 14.062 45.583 39.510 1.00 43.40 460 GLU X CA 1
ATOM 3546 C C . GLU A 1 460 ? 13.861 44.221 38.853 1.00 42.83 460 GLU X C 1
ATOM 3547 O O . GLU A 1 460 ? 13.019 43.433 39.271 1.00 40.77 460 GLU X O 1
ATOM 3553 N N . LEU A 1 461 ? 14.589 43.915 37.781 1.00 40.96 461 LEU X N 1
ATOM 3554 C CA . LEU A 1 461 ? 14.543 42.601 37.180 1.00 41.64 461 LEU X CA 1
ATOM 3555 C C . LEU A 1 461 ? 14.901 41.548 38.131 1.00 41.10 461 LEU X C 1
ATOM 3556 O O . LEU A 1 461 ? 14.248 40.685 38.240 1.00 41.44 461 LEU X O 1
ATOM 3561 N N . LYS A 1 462 ? 16.033 41.667 38.760 1.00 41.15 462 LYS X N 1
ATOM 3562 C CA . LYS A 1 462 ? 16.467 40.641 39.695 1.00 42.77 462 LYS X CA 1
ATOM 3563 C C . LYS A 1 462 ? 15.439 40.370 40.793 1.00 41.75 462 LYS X C 1
ATOM 3564 O O . LYS A 1 462 ? 15.371 39.260 41.318 1.00 41.77 462 LYS X O 1
ATOM 3570 N N . SER A 1 463 ? 14.627 41.371 41.128 1.00 44.07 463 SER X N 1
ATOM 3571 C CA . SER A 1 463 ? 13.620 41.198 42.172 1.00 47.17 463 SER X CA 1
ATOM 3572 C C . SER A 1 463 ? 12.476 40.286 41.726 1.00 46.77 463 SER X C 1
ATOM 3573 O O . SER A 1 463 ? 11.666 39.854 42.543 1.00 48.14 463 SER X O 1
ATOM 3576 N N . MET A 1 464 ? 12.417 39.987 40.431 1.00 48.65 464 MET X N 1
ATOM 3577 C CA . MET A 1 464 ? 11.379 39.108 39.899 1.00 49.64 464 MET X CA 1
ATOM 3578 C C . MET A 1 464 ? 11.872 37.665 39.838 1.00 50.09 464 MET X C 1
ATOM 3579 O O . MET A 1 464 ? 11.090 36.748 39.596 1.00 51.08 464 MET X O 1
ATOM 3584 N N . ALA A 1 465 ? 13.171 37.474 40.046 1.00 50.50 465 ALA X N 1
ATOM 3585 C CA . ALA A 1 465 ? 13.774 36.144 40.012 1.00 54.18 465 ALA X CA 1
ATOM 3586 C C . ALA A 1 465 ? 12.931 35.136 40.787 1.00 56.08 465 ALA X C 1
ATOM 3587 O O . ALA A 1 465 ? 12.570 35.374 41.938 1.00 56.33 465 ALA X O 1
ATOM 3589 N N . GLU A 1 466 ? 12.714 33.978 40.259 1.00 59.27 466 GLU X N 1
ATOM 3590 C CA . GLU A 1 466 ? 12.041 32.867 40.874 1.00 62.36 466 GLU X CA 1
ATOM 3591 C C . GLU A 1 466 ? 13.025 31.654 40.924 1.00 64.07 466 GLU X C 1
ATOM 3592 O O . GLU A 1 466 ? 13.795 31.547 40.016 1.00 62.27 466 GLU X O 1
ATOM 3598 N N . GLU A 1 467 ? 12.957 30.821 41.957 1.00 63.35 467 GLU X N 1
ATOM 3599 C CA . GLU A 1 467 ? 13.849 29.674 42.077 1.00 64.65 467 GLU X CA 1
ATOM 3600 C C . GLU A 1 467 ? 13.266 28.443 41.391 1.00 61.76 467 GLU X C 1
ATOM 3601 O O . GLU A 1 467 ? 12.151 28.020 41.698 1.00 60.21 467 GLU X O 1
ATOM 3607 N N . GLY A 1 468 ? 14.027 27.874 40.462 1.00 59.50 468 GLY X N 1
ATOM 3608 C CA . GLY A 1 468 ? 13.593 26.693 39.739 1.00 56.22 468 GLY X CA 1
ATOM 3609 C C . GLY A 1 468 ? 14.221 25.424 40.279 1.00 53.77 468 GLY X C 1
ATOM 3610 O O . GLY A 1 468 ? 15.180 25.474 41.050 1.00 52.85 468 GLY X O 1
ATOM 3611 N N . GLN A 1 469 ? 13.679 24.281 39.872 1.00 51.31 469 GLN X N 1
ATOM 3612 C CA . GLN A 1 469 ? 14.188 22.992 40.318 1.00 47.92 469 GLN X CA 1
ATOM 3613 C C . GLN A 1 469 ? 15.708 22.866 40.247 1.00 46.84 469 GLN X C 1
ATOM 3614 O O . GLN A 1 469 ? 16.318 23.102 39.204 1.00 45.61 469 GLN X O 1
ATOM 3620 N N . MET A 1 470 ? 16.309 22.486 41.370 1.00 43.25 470 MET X N 1
ATOM 3621 C CA . MET A 1 470 ? 17.752 22.304 41.457 1.00 43.83 470 MET X CA 1
ATOM 3622 C C . MET A 1 470 ? 18.097 20.814 41.394 1.00 42.89 470 MET X C 1
ATOM 3623 O O . MET A 1 470 ? 17.542 20.005 42.138 1.00 42.56 470 MET X O 1
ATOM 3628 N N . PHE A 1 471 ? 19.010 20.459 40.495 1.00 42.04 471 PHE X N 1
ATOM 3629 C CA . PHE A 1 471 ? 19.449 19.076 40.339 1.00 40.78 471 PHE X CA 1
ATOM 3630 C C . PHE A 1 471 ? 20.878 18.968 40.858 1.00 40.00 471 PHE X C 1
ATOM 3631 O O . PHE A 1 471 ? 21.782 19.637 40.357 1.00 40.93 471 PHE X O 1
ATOM 3639 N N . THR A 1 472 ? 21.068 18.132 41.873 1.00 40.68 472 THR X N 1
ATOM 3640 C CA . THR A 1 472 ? 22.375 17.933 42.482 1.00 41.24 472 THR X CA 1
ATOM 3641 C C . THR A 1 472 ? 22.966 16.576 42.092 1.00 37.98 472 THR X C 1
ATOM 3642 O O . THR A 1 472 ? 22.245 15.588 41.965 1.00 38.88 472 THR X O 1
ATOM 3646 N N . PRO A 1 473 ? 24.292 16.513 41.899 1.00 37.81 473 PRO X N 1
ATOM 3647 C CA . PRO A 1 473 ? 24.950 15.258 41.519 1.00 39.91 473 PRO X CA 1
ATOM 3648 C C . PRO A 1 473 ? 24.720 14.154 42.551 1.00 44.40 473 PRO X C 1
ATOM 3649 O O . PRO A 1 473 ? 24.647 14.419 43.753 1.00 44.49 473 PRO X O 1
ATOM 3653 N N . GLU A 1 474 ? 24.599 12.920 42.072 1.00 47.20 474 GLU X N 1
ATOM 3654 C CA . GLU A 1 474 ? 24.378 11.772 42.945 1.00 50.29 474 GLU X CA 1
ATOM 3655 C C . GLU A 1 474 ? 24.946 10.505 42.315 1.00 50.58 474 GLU X C 1
ATOM 3656 O O . GLU A 1 474 ? 24.445 9.404 42.544 1.00 54.46 474 GLU X O 1
ATOM 3662 N N . MET A 1 475 ? 25.995 10.676 41.519 1.00 48.51 475 MET X N 1
ATOM 3663 C CA . MET A 1 475 ? 26.638 9.567 40.830 1.00 45.84 475 MET X CA 1
ATOM 3664 C C . MET A 1 475 ? 28.108 9.513 41.248 1.00 44.70 475 MET X C 1
ATOM 3665 O O . MET A 1 475 ? 28.798 10.533 41.249 1.00 43.94 475 MET X O 1
ATOM 3670 N N . PRO A 1 476 ? 28.600 8.322 41.623 1.00 44.25 476 PRO X N 1
ATOM 3671 C CA . PRO A 1 476 ? 29.995 8.143 42.044 1.00 44.96 476 PRO X CA 1
ATOM 3672 C C . PRO A 1 476 ? 30.990 8.549 40.958 1.00 44.44 476 PRO X C 1
ATOM 3673 O O . PRO A 1 476 ? 30.691 8.465 39.765 1.00 43.03 476 PRO X O 1
ATOM 3677 N N . ALA A 1 477 ? 32.176 8.973 41.385 1.00 42.66 477 ALA X N 1
ATOM 3678 C CA . ALA A 1 477 ? 33.224 9.400 40.469 1.00 43.61 477 ALA X CA 1
ATOM 3679 C C . ALA A 1 477 ? 33.619 8.309 39.482 1.00 45.35 477 ALA X C 1
ATOM 3680 O O . ALA A 1 477 ? 33.876 8.587 38.312 1.00 47.71 477 ALA X O 1
ATOM 3682 N N . GLU A 1 478 ? 33.666 7.068 39.956 1.00 42.81 478 GLU X N 1
ATOM 3683 C CA . GLU A 1 478 ? 34.040 5.945 39.105 1.00 42.45 478 GLU X CA 1
ATOM 3684 C C . GLU A 1 478 ? 33.064 5.728 37.951 1.00 42.48 478 GLU X C 1
ATOM 3685 O O . GLU A 1 478 ? 33.479 5.500 36.814 1.00 43.34 478 GLU X O 1
ATOM 3691 N N . GLU A 1 479 ? 31.770 5.791 38.248 1.00 40.01 479 GLU X N 1
ATOM 3692 C CA . GLU A 1 479 ? 30.754 5.576 37.226 1.00 42.33 479 GLU X CA 1
ATOM 3693 C C . GLU A 1 479 ? 30.741 6.687 36.187 1.00 40.47 479 GLU X C 1
ATOM 3694 O O . GLU A 1 479 ? 30.816 6.421 34.987 1.00 37.88 479 GLU X O 1
ATOM 3700 N N . ARG A 1 480 ? 30.649 7.932 36.643 1.00 38.80 480 ARG X N 1
ATOM 3701 C CA . ARG A 1 480 ? 30.617 9.050 35.711 1.00 37.16 480 ARG X CA 1
ATOM 3702 C C . ARG A 1 480 ? 31.906 9.139 34.899 1.00 39.81 480 ARG X C 1
ATOM 3703 O O . ARG A 1 480 ? 31.887 9.574 33.747 1.00 37.17 480 ARG X O 1
ATOM 3711 N N . ASP A 1 481 ? 33.020 8.718 35.492 1.00 36.51 481 ASP X N 1
ATOM 3712 C CA . ASP A 1 481 ? 34.298 8.731 34.788 1.00 39.31 481 ASP X CA 1
ATOM 3713 C C . ASP A 1 481 ? 34.278 7.700 33.659 1.00 39.19 481 ASP X C 1
ATOM 3714 O O . ASP A 1 481 ? 34.768 7.963 32.559 1.00 36.99 481 ASP X O 1
ATOM 3719 N N . ASN A 1 482 ? 33.709 6.527 33.926 1.00 39.52 482 ASN X N 1
ATOM 3720 C CA . ASN A 1 482 ? 33.634 5.489 32.906 1.00 40.18 482 ASN X CA 1
ATOM 3721 C C . ASN A 1 482 ? 32.662 5.860 31.794 1.00 37.97 482 ASN X C 1
ATOM 3722 O O . ASN A 1 482 ? 32.934 5.611 30.622 1.00 38.98 482 ASN X O 1
ATOM 3727 N N . LEU A 1 483 ? 31.531 6.453 32.162 1.00 35.97 483 LEU X N 1
ATOM 3728 C CA . LEU A 1 483 ? 30.537 6.856 31.176 1.00 35.11 483 LEU X CA 1
ATOM 3729 C C . LEU A 1 483 ? 31.131 7.880 30.223 1.00 31.43 483 LEU X C 1
ATOM 3730 O O . LEU A 1 483 ? 31.032 7.739 29.007 1.00 33.35 483 LEU X O 1
ATOM 3735 N N . TYR A 1 484 ? 31.761 8.906 30.784 1.00 31.82 484 TYR X N 1
ATOM 3736 C CA . TYR A 1 484 ? 32.359 9.963 29.979 1.00 32.71 484 TYR X CA 1
ATOM 3737 C C . TYR A 1 484 ? 33.549 9.475 29.146 1.00 34.31 484 TYR X C 1
ATOM 3738 O O . TYR A 1 484 ? 33.766 9.946 28.024 1.00 31.35 484 TYR X O 1
ATOM 3747 N N . GLU A 1 485 ? 34.313 8.530 29.692 1.00 34.45 485 GLU X N 1
ATOM 3748 C CA . GLU A 1 485 ? 35.467 7.978 28.986 1.00 36.81 485 GLU X CA 1
ATOM 3749 C C . GLU A 1 485 ? 34.987 7.250 27.731 1.00 34.37 485 GLU X C 1
ATOM 3750 O O . GLU A 1 485 ? 35.601 7.350 26.669 1.00 35.37 485 GLU X O 1
ATOM 3756 N N . GLY A 1 486 ? 33.886 6.516 27.859 1.00 30.21 486 GLY X N 1
ATOM 3757 C CA . GLY A 1 486 ? 33.344 5.806 26.714 1.00 30.84 486 GLY X CA 1
ATOM 3758 C C . GLY A 1 486 ? 32.952 6.797 25.633 1.00 29.62 486 GLY X C 1
ATOM 3759 O O . GLY A 1 486 ? 33.193 6.570 24.444 1.00 30.53 486 GLY X O 1
ATOM 3760 N N . TRP A 1 487 ? 32.356 7.909 26.050 1.00 30.21 487 TRP X N 1
ATOM 3761 C CA . TRP A 1 487 ? 31.934 8.946 25.114 1.00 30.23 487 TRP X CA 1
ATOM 3762 C C . TRP A 1 487 ? 33.139 9.523 24.382 1.00 32.33 487 TRP X C 1
ATOM 3763 O O . TRP A 1 487 ? 33.117 9.682 23.161 1.00 28.99 487 TRP X O 1
ATOM 3774 N N . LYS A 1 488 ? 34.192 9.830 25.130 1.00 30.28 488 LYS X N 1
ATOM 3775 C CA . LYS A 1 488 ? 35.397 10.379 24.530 1.00 29.99 488 LYS X CA 1
ATOM 3776 C C . LYS A 1 488 ? 35.938 9.429 23.467 1.00 28.30 488 LYS X C 1
ATOM 3777 O O . LYS A 1 488 ? 36.319 9.864 22.379 1.00 30.25 488 LYS X O 1
ATOM 3783 N N . GLN A 1 489 ? 35.950 8.131 23.765 1.00 27.56 489 GLN X N 1
ATOM 3784 C CA . GLN A 1 489 ? 36.453 7.151 22.803 1.00 31.24 489 GLN X CA 1
ATOM 3785 C C . GLN A 1 489 ? 35.513 6.975 21.618 1.00 30.45 489 GLN X C 1
ATOM 3786 O O . GLN A 1 489 ? 35.949 6.637 20.515 1.00 33.52 489 GLN X O 1
ATOM 3792 N N . ALA A 1 490 ? 34.223 7.203 21.843 1.00 29.23 490 ALA X N 1
ATOM 3793 C CA . ALA A 1 490 ? 33.236 7.094 20.773 1.00 26.47 490 ALA X CA 1
ATOM 3794 C C . ALA A 1 490 ? 33.425 8.259 19.798 1.00 25.28 490 ALA X C 1
ATOM 3795 O O . ALA A 1 490 ? 33.388 8.078 18.578 1.00 29.61 490 ALA X O 1
ATOM 3797 N N . VAL A 1 491 ? 33.625 9.457 20.334 1.00 26.55 491 VAL X N 1
ATOM 3798 C CA . VAL A 1 491 ? 33.825 10.626 19.483 1.00 27.98 491 VAL X CA 1
ATOM 3799 C C . VAL A 1 491 ? 35.126 10.469 18.693 1.00 28.63 491 VAL X C 1
ATOM 3800 O O . VAL A 1 491 ? 35.187 10.796 17.508 1.00 30.17 491 VAL X O 1
ATOM 3804 N N . ALA A 1 492 ? 36.161 9.958 19.354 1.00 29.98 492 ALA X N 1
ATOM 3805 C CA . ALA A 1 492 ? 37.452 9.754 18.704 1.00 29.91 492 ALA X CA 1
ATOM 3806 C C . ALA A 1 492 ? 37.298 8.801 17.519 1.00 31.45 492 ALA X C 1
ATOM 3807 O O . ALA A 1 492 ? 37.835 9.048 16.439 1.00 32.74 492 ALA X O 1
ATOM 3809 N N . ALA A 1 493 ? 36.559 7.715 17.720 1.00 31.69 493 ALA X N 1
ATOM 3810 C CA . ALA A 1 493 ? 36.339 6.753 16.648 1.00 27.31 493 ALA X CA 1
ATOM 3811 C C . ALA A 1 493 ? 35.517 7.397 15.529 1.00 31.71 493 ALA X C 1
ATOM 3812 O O . ALA A 1 493 ? 35.755 7.135 14.352 1.00 31.23 493 ALA X O 1
ATOM 3814 N N . THR A 1 494 ? 34.558 8.246 15.897 1.00 29.39 494 THR X N 1
ATOM 3815 C CA . THR A 1 494 ? 33.721 8.934 14.913 1.00 31.75 494 THR X CA 1
ATOM 3816 C C . THR A 1 494 ? 34.601 9.807 14.024 1.00 30.04 494 THR X C 1
ATOM 3817 O O . THR A 1 494 ? 34.407 9.881 12.812 1.00 32.77 494 THR X O 1
ATOM 3821 N N . GLN A 1 495 ? 35.570 10.468 14.643 1.00 31.22 495 GLN X N 1
ATOM 3822 C CA . GLN A 1 495 ? 36.478 11.335 13.911 1.00 32.24 495 GLN X CA 1
ATOM 3823 C C . GLN A 1 495 ? 37.456 10.605 12.996 1.00 32.62 495 GLN X C 1
ATOM 3824 O O . GLN A 1 495 ? 38.045 11.225 12.117 1.00 29.90 495 GLN X O 1
ATOM 3830 N N . THR A 1 496 ? 37.622 9.295 13.180 1.00 31.74 496 THR X N 1
ATOM 3831 C CA . THR A 1 496 ? 38.528 8.549 12.310 1.00 33.26 496 THR X CA 1
ATOM 3832 C C . THR A 1 496 ? 37.839 8.147 11.005 1.00 35.32 496 THR X C 1
ATOM 3833 O O . THR A 1 496 ? 38.512 7.850 10.017 1.00 38.54 496 THR X O 1
ATOM 3837 N N . PHE A 1 497 ? 36.506 8.134 10.992 1.00 34.56 497 PHE X N 1
ATOM 3838 C CA . PHE A 1 497 ? 35.773 7.775 9.777 1.00 31.28 497 PHE X CA 1
ATOM 3839 C C . PHE A 1 497 ? 35.600 9.014 8.905 1.00 34.67 497 PHE X C 1
ATOM 3840 O O . PHE A 1 497 ? 34.702 9.834 9.133 1.00 30.95 497 PHE X O 1
ATOM 3848 N N . LYS A 1 498 ? 36.461 9.144 7.900 1.00 34.55 498 LYS X N 1
ATOM 3849 C CA . LYS A 1 498 ? 36.413 10.295 7.007 1.00 36.21 498 LYS X CA 1
ATOM 3850 C C . LYS A 1 498 ? 36.347 9.909 5.531 1.00 39.44 498 LYS X C 1
ATOM 3851 O O . LYS A 1 498 ? 36.944 10.567 4.677 1.00 41.78 498 LYS X O 1
ATOM 3857 N N . PHE A 1 499 ? 35.608 8.845 5.237 1.00 37.49 499 PHE X N 1
ATOM 3858 C CA . PHE A 1 499 ? 35.450 8.369 3.869 1.00 38.05 499 PHE X CA 1
ATOM 3859 C C . PHE A 1 499 ? 34.941 9.442 2.912 1.00 41.05 499 PHE X C 1
ATOM 3860 O O . PHE A 1 499 ? 33.909 10.066 3.147 1.00 40.55 499 PHE X O 1
ATOM 3868 N N . LYS A 1 500 ? 35.676 9.640 1.823 1.00 44.02 500 LYS X N 1
ATOM 3869 C CA . LYS A 1 500 ? 35.304 10.615 0.805 1.00 48.79 500 LYS X CA 1
ATOM 3870 C C . LYS A 1 500 ? 35.306 9.876 -0.524 1.00 48.91 500 LYS X C 1
ATOM 3871 O O . LYS A 1 500 ? 36.364 9.468 -1.001 1.00 45.88 500 LYS X O 1
ATOM 3877 N N . ALA A 1 501 ? 34.228 9.613 -1.196 1.00 50.47 501 ALA X N 1
ATOM 3878 C CA . ALA A 1 501 ? 34.356 8.901 -2.433 1.00 55.87 501 ALA X CA 1
ATOM 3879 C C . ALA A 1 501 ? 35.256 9.567 -3.464 1.00 59.43 501 ALA X C 1
ATOM 3880 O O . ALA A 1 501 ? 35.135 10.656 -3.673 1.00 61.78 501 ALA X O 1
ATOM 3882 N N . LYS A 1 502 ? 36.154 8.798 -4.070 1.00 60.40 502 LYS X N 1
ATOM 3883 C CA . LYS A 1 502 ? 37.067 9.331 -5.074 1.00 62.18 502 LYS X CA 1
ATOM 3884 C C . LYS A 1 502 ? 36.580 9.017 -6.485 1.00 63.03 502 LYS X C 1
ATOM 3885 O O . LYS A 1 502 ? 35.385 8.822 -6.710 1.00 65.57 502 LYS X O 1
ATOM 3886 N N . ALA B 1 2 ? -10.147 53.883 3.690 1.00 45.12 2 ALA O N 1
ATOM 3887 C CA . ALA B 1 2 ? -9.472 52.949 2.744 1.00 45.05 2 ALA O CA 1
ATOM 3888 C C . ALA B 1 2 ? -10.473 52.330 1.779 1.00 45.06 2 ALA O C 1
ATOM 3889 O O . ALA B 1 2 ? -11.673 52.284 2.057 1.00 44.75 2 ALA O O 1
ATOM 3891 N N . GLU B 1 3 ? -9.967 51.847 0.648 1.00 44.61 3 GLU O N 1
ATOM 3892 C CA . GLU B 1 3 ? -10.803 51.225 -0.370 1.00 45.93 3 GLU O CA 1
ATOM 3893 C C . GLU B 1 3 ? -11.243 49.825 0.048 1.00 48.45 3 GLU O C 1
ATOM 3894 O O . GLU B 1 3 ? -10.417 48.994 0.426 1.00 47.87 3 GLU O O 1
ATOM 3900 N N . LYS B 1 4 ? -12.549 49.578 -0.019 1.00 47.46 4 LYS O N 1
ATOM 3901 C CA . LYS B 1 4 ? -13.118 48.285 0.349 1.00 45.89 4 LYS O CA 1
ATOM 3902 C C . LYS B 1 4 ? -13.270 47.414 -0.899 1.00 43.58 4 LYS O C 1
ATOM 3903 O O . LYS B 1 4 ? -14.098 47.701 -1.759 1.00 46.02 4 LYS O O 1
ATOM 3909 N N . ASN B 1 5 ? -12.483 46.349 -0.996 1.00 39.49 5 ASN O N 1
ATOM 3910 C CA . ASN B 1 5 ? -12.558 45.466 -2.154 1.00 38.13 5 ASN O CA 1
ATOM 3911 C C . ASN B 1 5 ? -12.806 44.008 -1.794 1.00 37.04 5 ASN O C 1
ATOM 3912 O O . ASN B 1 5 ? -12.679 43.126 -2.644 1.00 37.59 5 ASN O O 1
ATOM 3917 N N . TYR B 1 6 ? -13.179 43.750 -0.544 1.00 35.99 6 TYR O N 1
ATOM 3918 C CA . TYR B 1 6 ? -13.416 42.378 -0.110 1.00 31.23 6 TYR O CA 1
ATOM 3919 C C . TYR B 1 6 ? -14.551 42.266 0.900 1.00 31.38 6 TYR O C 1
ATOM 3920 O O . TYR B 1 6 ? -14.951 43.248 1.519 1.00 29.39 6 TYR O O 1
ATOM 3929 N N . VAL B 1 7 ? -15.057 41.049 1.052 1.00 30.69 7 VAL O N 1
ATOM 3930 C CA . VAL B 1 7 ? -16.119 40.755 1.998 1.00 32.09 7 VAL O CA 1
ATOM 3931 C C . VAL B 1 7 ? -15.678 39.519 2.764 1.00 32.99 7 VAL O C 1
ATOM 3932 O O . VAL B 1 7 ? -15.052 38.625 2.193 1.00 29.49 7 VAL O O 1
ATOM 3936 N N . MET B 1 8 ? -15.979 39.470 4.056 1.00 32.05 8 MET O N 1
ATOM 3937 C CA . MET B 1 8 ? -15.602 38.308 4.844 1.00 31.23 8 MET O CA 1
ATOM 3938 C C . MET B 1 8 ? -16.818 37.560 5.332 1.00 29.43 8 MET O C 1
ATOM 3939 O O . MET B 1 8 ? -17.826 38.158 5.715 1.00 33.18 8 MET O O 1
ATOM 3944 N N . ALA B 1 9 ? -16.716 36.240 5.316 1.00 27.88 9 ALA O N 1
ATOM 3945 C CA . ALA B 1 9 ? -17.791 35.394 5.793 1.00 27.43 9 ALA O CA 1
ATOM 3946 C C . ALA B 1 9 ? -17.249 34.552 6.945 1.00 28.42 9 ALA O C 1
ATOM 3947 O O . ALA B 1 9 ? -16.134 34.032 6.876 1.00 31.16 9 ALA O O 1
ATOM 3949 N N . ILE B 1 10 ? -18.029 34.454 8.014 1.00 27.43 10 ILE O N 1
ATOM 3950 C CA . ILE B 1 10 ? -17.651 33.649 9.166 1.00 29.43 10 ILE O CA 1
ATOM 3951 C C . ILE B 1 10 ? -18.683 32.531 9.254 1.00 24.97 10 ILE O C 1
ATOM 3952 O O . ILE B 1 10 ? -19.878 32.798 9.270 1.00 28.47 10 ILE O O 1
ATOM 3957 N N . ASP B 1 11 ? -18.223 31.283 9.290 1.00 25.69 11 ASP O N 1
ATOM 3958 C CA . ASP B 1 11 ? -19.115 30.134 9.402 1.00 24.92 11 ASP O CA 1
ATOM 3959 C C . ASP B 1 11 ? -18.742 29.389 10.673 1.00 26.66 11 ASP O C 1
ATOM 3960 O O . ASP B 1 11 ? -17.717 28.708 10.730 1.00 25.54 11 ASP O O 1
ATOM 3965 N N . GLN B 1 12 ? -19.576 29.537 11.693 1.00 26.69 12 GLN O N 1
ATOM 3966 C CA . GLN B 1 12 ? -19.345 28.901 12.988 1.00 26.67 12 GLN O CA 1
ATOM 3967 C C . GLN B 1 12 ? -20.122 27.579 12.995 1.00 25.50 12 GLN O C 1
ATOM 3968 O O . GLN B 1 12 ? -21.323 27.552 13.271 1.00 25.72 12 GLN O O 1
ATOM 3974 N N . GLY B 1 13 ? -19.420 26.483 12.705 1.00 24.88 13 GLY O N 1
ATOM 3975 C CA . GLY B 1 13 ? -20.055 25.174 12.632 1.00 22.84 13 GLY O CA 1
ATOM 3976 C C . GLY B 1 13 ? -20.149 24.377 13.919 1.00 25.28 13 GLY O C 1
ATOM 3977 O O . GLY B 1 13 ? -19.777 24.851 14.993 1.00 24.91 13 GLY O O 1
ATOM 3978 N N . THR B 1 14 ? -20.631 23.146 13.804 1.00 22.42 14 THR O N 1
ATOM 3979 C CA . THR B 1 14 ? -20.805 22.297 14.970 1.00 24.79 14 THR O CA 1
ATOM 3980 C C . THR B 1 14 ? -19.495 21.829 15.605 1.00 26.64 14 THR O C 1
ATOM 3981 O O . THR B 1 14 ? -19.397 21.743 16.828 1.00 27.20 14 THR O O 1
ATOM 3985 N N . THR B 1 15 ? -18.495 21.522 14.786 1.00 24.49 15 THR O N 1
ATOM 3986 C CA . THR B 1 15 ? -17.222 21.051 15.316 1.00 27.96 15 THR O CA 1
ATOM 3987 C C . THR B 1 15 ? -16.037 21.943 14.979 1.00 28.69 15 THR O C 1
ATOM 3988 O O . THR B 1 15 ? -14.930 21.731 15.479 1.00 28.31 15 THR O O 1
ATOM 3992 N N . SER B 1 16 ? -16.256 22.942 14.133 1.00 27.79 16 SER O N 1
ATOM 3993 C CA . SER B 1 16 ? -15.183 23.850 13.764 1.00 24.73 16 SER O CA 1
ATOM 3994 C C . SER B 1 16 ? -15.736 25.183 13.281 1.00 24.72 16 SER O C 1
ATOM 3995 O O . SER B 1 16 ? -16.923 25.295 12.959 1.00 25.71 16 SER O O 1
ATOM 3998 N N . SER B 1 17 ? -14.868 26.186 13.241 1.00 22.53 17 SER O N 1
ATOM 3999 C CA . SER B 1 17 ? -15.242 27.513 12.759 1.00 21.60 17 SER O CA 1
ATOM 4000 C C . SER B 1 17 ? -14.384 27.775 11.545 1.00 25.75 17 SER O C 1
ATOM 4001 O O . SER B 1 17 ? -13.310 27.187 11.407 1.00 22.55 17 SER O O 1
ATOM 4004 N N . ARG B 1 18 ? -14.853 28.648 10.662 1.00 25.64 18 ARG O N 1
ATOM 4005 C CA . ARG B 1 18 ? -14.105 28.972 9.462 1.00 27.81 18 ARG O CA 1
ATOM 4006 C C . ARG B 1 18 ? -14.386 30.397 9.010 1.00 25.72 18 ARG O C 1
ATOM 4007 O O . ARG B 1 18 ? -15.484 30.909 9.199 1.00 24.37 18 ARG O O 1
ATOM 4015 N N . ALA B 1 19 ? -13.379 31.039 8.436 1.00 23.17 19 ALA O N 1
ATOM 4016 C CA . ALA B 1 19 ? -13.533 32.394 7.923 1.00 24.14 19 ALA O CA 1
ATOM 4017 C C . ALA B 1 19 ? -12.945 32.386 6.526 1.00 26.80 19 ALA O C 1
ATOM 4018 O O . ALA B 1 19 ? -11.895 31.780 6.289 1.00 25.25 19 ALA O O 1
ATOM 4020 N N . ILE B 1 20 ? -13.636 33.046 5.605 1.00 27.35 20 ILE O N 1
ATOM 4021 C CA . ILE B 1 20 ? -13.211 33.121 4.215 1.00 28.27 20 ILE O CA 1
ATOM 4022 C C . ILE B 1 20 ? -13.380 34.559 3.738 1.00 28.18 20 ILE O C 1
ATOM 4023 O O . ILE B 1 20 ? -14.363 35.226 4.079 1.00 25.59 20 ILE O O 1
ATOM 4028 N N . ILE B 1 21 ? -12.410 35.030 2.967 1.00 28.05 21 ILE O N 1
ATOM 4029 C CA . ILE B 1 21 ? -12.451 36.379 2.413 1.00 28.92 21 ILE O CA 1
ATOM 4030 C C . ILE B 1 21 ? -12.666 36.229 0.912 1.00 32.95 21 ILE O C 1
ATOM 4031 O O . ILE B 1 21 ? -11.945 35.472 0.258 1.00 33.25 21 ILE O O 1
ATOM 4036 N N . PHE B 1 22 ? -13.662 36.941 0.383 1.00 30.99 22 PHE O N 1
ATOM 4037 C CA . PHE B 1 22 ? -13.999 36.896 -1.043 1.00 31.63 22 PHE O CA 1
ATOM 4038 C C . PHE B 1 22 ? -13.761 38.244 -1.724 1.00 33.55 22 PHE O C 1
ATOM 4039 O O . PHE B 1 22 ? -13.841 39.296 -1.084 1.00 32.63 22 PHE O O 1
ATOM 4047 N N . ASP B 1 23 ? -13.492 38.211 -3.028 1.00 38.87 23 ASP O N 1
ATOM 4048 C CA . ASP B 1 23 ? -13.291 39.445 -3.775 1.00 40.94 23 ASP O CA 1
ATOM 4049 C C . ASP B 1 23 ? -14.556 39.781 -4.560 1.00 41.91 23 ASP O C 1
ATOM 4050 O O . ASP B 1 23 ? -15.539 39.045 -4.509 1.00 37.21 23 ASP O O 1
ATOM 4055 N N . ARG B 1 24 ? -14.519 40.893 -5.289 1.00 42.67 24 ARG O N 1
ATOM 4056 C CA . ARG B 1 24 ? -15.655 41.354 -6.082 1.00 45.21 24 ARG O CA 1
ATOM 4057 C C . ARG B 1 24 ? -16.208 40.272 -7.016 1.00 44.21 24 ARG O C 1
ATOM 4058 O O . ARG B 1 24 ? -17.406 40.244 -7.303 1.00 43.87 24 ARG O O 1
ATOM 4066 N N . ASN B 1 25 ? -15.335 39.389 -7.490 1.00 42.22 25 ASN O N 1
ATOM 4067 C CA . ASN B 1 25 ? -15.749 38.318 -8.393 1.00 44.39 25 ASN O CA 1
ATOM 4068 C C . ASN B 1 25 ? -16.236 37.067 -7.668 1.00 46.72 25 ASN O C 1
ATOM 4069 O O . ASN B 1 25 ? -16.639 36.085 -8.299 1.00 43.63 25 ASN O O 1
ATOM 4074 N N . GLY B 1 26 ? -16.203 37.104 -6.340 1.00 47.11 26 GLY O N 1
ATOM 4075 C CA . GLY B 1 26 ? -16.656 35.965 -5.565 1.00 45.56 26 GLY O CA 1
ATOM 4076 C C . GLY B 1 26 ? -15.611 34.876 -5.417 1.00 46.02 26 GLY O C 1
ATOM 4077 O O . GLY B 1 26 ? -15.931 33.748 -5.032 1.00 48.26 26 GLY O O 1
ATOM 4078 N N . LYS B 1 27 ? -14.361 35.204 -5.725 1.00 45.65 27 LYS O N 1
ATOM 4079 C CA . LYS B 1 27 ? -13.282 34.230 -5.606 1.00 47.27 27 LYS O CA 1
ATOM 4080 C C . LYS B 1 27 ? -12.666 34.275 -4.210 1.00 44.52 27 LYS O C 1
ATOM 4081 O O . LYS B 1 27 ? -12.519 35.345 -3.616 1.00 40.41 27 LYS O O 1
ATOM 4087 N N . LYS B 1 28 ? -12.309 33.103 -3.696 1.00 44.10 28 LYS O N 1
ATOM 4088 C CA . LYS B 1 28 ? -11.700 32.980 -2.376 1.00 41.92 28 LYS O CA 1
ATOM 4089 C C . LYS B 1 28 ? -10.268 33.508 -2.405 1.00 42.33 28 LYS O C 1
ATOM 4090 O O . LYS B 1 28 ? -9.445 33.047 -3.195 1.00 41.64 28 LYS O O 1
ATOM 4096 N N . ILE B 1 29 ? -9.969 34.472 -1.542 1.00 38.76 29 ILE O N 1
ATOM 4097 C CA . ILE B 1 29 ? -8.630 35.044 -1.489 1.00 39.67 29 ILE O CA 1
ATOM 4098 C C . ILE B 1 29 ? -7.868 34.534 -0.268 1.00 40.35 29 ILE O C 1
ATOM 4099 O O . ILE B 1 29 ? -6.637 34.548 -0.240 1.00 37.27 29 ILE O O 1
ATOM 4104 N N . GLY B 1 30 ? -8.608 34.086 0.740 1.00 36.17 30 GLY O N 1
ATOM 4105 C CA . GLY B 1 30 ? -7.980 33.578 1.950 1.00 34.61 30 GLY O CA 1
ATOM 4106 C C . GLY B 1 30 ? -8.973 32.803 2.786 1.00 32.90 30 GLY O C 1
ATOM 4107 O O . GLY B 1 30 ? -10.152 33.151 2.823 1.00 30.54 30 GLY O O 1
ATOM 4108 N N . SER B 1 31 ? -8.503 31.756 3.461 1.00 29.38 31 SER O N 1
ATOM 4109 C CA . SER B 1 31 ? -9.375 30.923 4.276 1.00 29.20 31 SER O CA 1
ATOM 4110 C C . SER B 1 31 ? -8.632 30.357 5.483 1.00 29.61 31 SER O C 1
ATOM 4111 O O . SER B 1 31 ? -7.415 30.211 5.456 1.00 29.30 31 SER O O 1
ATOM 4114 N N . SER B 1 32 ? -9.373 30.047 6.540 1.00 27.34 32 SER O N 1
ATOM 4115 C CA . SER B 1 32 ? -8.786 29.477 7.749 1.00 27.26 32 SER O CA 1
ATOM 4116 C C . SER B 1 32 ? -9.872 28.721 8.502 1.00 26.28 32 SER O C 1
ATOM 4117 O O . SER B 1 32 ? -11.025 29.150 8.530 1.00 25.19 32 SER O O 1
ATOM 4120 N N . GLN B 1 33 ? -9.500 27.597 9.112 1.00 25.83 33 GLN O N 1
ATOM 4121 C CA . GLN B 1 33 ? -10.449 26.778 9.850 1.00 26.05 33 GLN O CA 1
ATOM 4122 C C . GLN B 1 33 ? -9.827 26.238 11.131 1.00 27.51 33 GLN O C 1
ATOM 4123 O O . GLN B 1 33 ? -8.632 25.938 11.172 1.00 27.51 33 GLN O O 1
ATOM 4129 N N . LYS B 1 34 ? -10.640 26.106 12.174 1.00 25.98 34 LYS O N 1
ATOM 4130 C CA . LYS B 1 34 ? -10.136 25.616 13.446 1.00 27.22 34 LYS O CA 1
ATOM 4131 C C . LYS B 1 34 ? -11.197 24.890 14.254 1.00 29.15 34 LYS O C 1
ATOM 4132 O O . LYS B 1 34 ? -12.320 25.372 14.394 1.00 27.79 34 LYS O O 1
ATOM 4138 N N . GLU B 1 35 ? -10.842 23.723 14.785 1.00 26.94 35 GLU O N 1
ATOM 4139 C CA . GLU B 1 35 ? -11.778 22.966 15.598 1.00 27.06 35 GLU O CA 1
ATOM 4140 C C . GLU B 1 35 ? -11.791 23.531 17.010 1.00 28.05 35 GLU O C 1
ATOM 4141 O O . GLU B 1 35 ? -10.877 24.251 17.405 1.00 28.27 35 GLU O O 1
ATOM 4147 N N . PHE B 1 36 ? -12.852 23.228 17.751 1.00 26.68 36 PHE O N 1
ATOM 4148 C CA . PHE B 1 36 ? -12.977 23.658 19.136 1.00 23.99 36 PHE O CA 1
ATOM 4149 C C . PHE B 1 36 ? -13.586 22.499 19.919 1.00 26.96 36 PHE O C 1
ATOM 4150 O O . PHE B 1 36 ? -14.251 21.638 19.348 1.00 26.57 36 PHE O O 1
ATOM 4158 N N . PRO B 1 37 ? -13.364 22.460 21.243 1.00 28.20 37 PRO O N 1
ATOM 4159 C CA . PRO B 1 37 ? -13.866 21.396 22.124 1.00 26.00 37 PRO O CA 1
ATOM 4160 C C . PRO B 1 37 ? -15.350 21.034 22.107 1.00 28.63 37 PRO O C 1
ATOM 4161 O O . PRO B 1 37 ? -16.218 21.902 22.090 1.00 26.24 37 PRO O O 1
ATOM 4165 N N . GLN B 1 38 ? -15.614 19.730 22.132 1.00 27.96 38 GLN O N 1
ATOM 4166 C CA . GLN B 1 38 ? -16.964 19.183 22.160 1.00 25.72 38 GLN O CA 1
ATOM 4167 C C . GLN B 1 38 ? -17.086 18.488 23.515 1.00 29.88 38 GLN O C 1
ATOM 4168 O O . GLN B 1 38 ? -16.245 17.658 23.867 1.00 31.15 38 GLN O O 1
ATOM 4174 N N . TYR B 1 39 ? -18.125 18.812 24.273 1.00 26.10 39 TYR O N 1
ATOM 4175 C CA . TYR B 1 39 ? -18.309 18.202 25.591 1.00 27.94 39 TYR O CA 1
ATOM 4176 C C . TYR B 1 39 ? -19.521 17.278 25.665 1.00 30.73 39 TYR O C 1
ATOM 4177 O O . TYR B 1 39 ? -20.615 17.635 25.237 1.00 28.84 39 TYR O O 1
ATOM 4186 N N . PHE B 1 40 ? -19.316 16.082 26.213 1.00 30.90 40 PHE O N 1
ATOM 4187 C CA . PHE B 1 40 ? -20.387 15.099 26.348 1.00 33.38 40 PHE O CA 1
ATOM 4188 C C . PHE B 1 40 ? -20.464 14.660 27.819 1.00 34.97 40 PHE O C 1
ATOM 4189 O O . PHE B 1 40 ? -19.974 13.589 28.178 1.00 35.85 40 PHE O O 1
ATOM 4197 N N . PRO B 1 41 ? -21.076 15.490 28.686 1.00 36.07 41 PRO O N 1
ATOM 4198 C CA . PRO B 1 41 ? -21.220 15.209 30.123 1.00 39.35 41 PRO O CA 1
ATOM 4199 C C . PRO B 1 41 ? -21.976 13.933 30.482 1.00 39.73 41 PRO O C 1
ATOM 4200 O O . PRO B 1 41 ? -21.585 13.220 31.402 1.00 42.62 41 PRO O O 1
ATOM 4204 N N . LYS B 1 42 ? -23.063 13.663 29.767 1.00 36.14 42 LYS O N 1
ATOM 4205 C CA . LYS B 1 42 ? -23.862 12.456 29.972 1.00 37.55 42 LYS O CA 1
ATOM 4206 C C . LYS B 1 42 ? -24.204 11.915 28.590 1.00 37.07 42 LYS O C 1
ATOM 4207 O O . LYS B 1 42 ? -24.153 12.652 27.610 1.00 35.38 42 LYS O O 1
ATOM 4213 N N . SER B 1 43 ? -24.557 10.636 28.507 1.00 38.30 43 SER O N 1
ATOM 4214 C CA . SER B 1 43 ? -24.913 10.043 27.218 1.00 38.43 43 SER O CA 1
ATOM 4215 C C . SER B 1 43 ? -26.106 10.776 26.611 1.00 36.98 43 SER O C 1
ATOM 4216 O O . SER B 1 43 ? -27.173 10.843 27.215 1.00 38.47 43 SER O O 1
ATOM 4219 N N . GLY B 1 44 ? -25.924 11.319 25.411 1.00 34.75 44 GLY O N 1
ATOM 4220 C CA . GLY B 1 44 ? -27.000 12.043 24.757 1.00 32.04 44 GLY O CA 1
ATOM 4221 C C . GLY B 1 44 ? -26.871 13.554 24.905 1.00 30.95 44 GLY O C 1
ATOM 4222 O O . GLY B 1 44 ? -27.512 14.315 24.180 1.00 33.47 44 GLY O O 1
ATOM 4223 N N . TRP B 1 45 ? -26.048 13.994 25.849 1.00 28.88 45 TRP O N 1
ATOM 4224 C CA . TRP B 1 45 ? -25.839 15.426 26.075 1.00 30.02 45 TRP O CA 1
ATOM 4225 C C . TRP B 1 45 ? -24.673 15.916 25.228 1.00 27.56 45 TRP O C 1
ATOM 4226 O O . TRP B 1 45 ? -23.664 15.225 25.098 1.00 26.91 45 TRP O O 1
ATOM 4237 N N . VAL B 1 46 ? -24.813 17.109 24.659 1.00 26.13 46 VAL O N 1
ATOM 4238 C CA . VAL B 1 46 ? -23.759 17.700 23.848 1.00 25.59 46 VAL O CA 1
ATOM 4239 C C . VAL B 1 46 ? -23.702 19.186 24.161 1.00 28.51 46 VAL O C 1
ATOM 4240 O O . VAL B 1 46 ? -24.699 19.896 24.019 1.00 27.11 46 VAL O O 1
ATOM 4244 N N . GLU B 1 47 ? -22.530 19.652 24.582 1.00 24.63 47 GLU O N 1
ATOM 4245 C CA . GLU B 1 47 ? -22.362 21.055 24.938 1.00 26.01 47 GLU O CA 1
ATOM 4246 C C . GLU B 1 47 ? -21.089 21.659 24.360 1.00 24.06 47 GLU O C 1
ATOM 4247 O O . GLU B 1 47 ? -20.133 20.952 24.027 1.00 25.87 47 GLU O O 1
ATOM 4253 N N . HIS B 1 48 ? -21.093 22.983 24.242 1.00 22.83 48 HIS O N 1
ATOM 4254 C CA . HIS B 1 48 ? -19.950 23.736 23.744 1.00 21.58 48 HIS O CA 1
ATOM 4255 C C . HIS B 1 48 ? -19.680 24.844 24.752 1.00 25.37 48 HIS O C 1
ATOM 4256 O O . HIS B 1 48 ? -20.604 25.344 25.380 1.00 26.29 48 HIS O O 1
ATOM 4263 N N . ASN B 1 49 ? -18.424 25.222 24.921 1.00 21.73 49 ASN O N 1
ATOM 4264 C CA . ASN B 1 49 ? -18.137 26.352 25.797 1.00 26.76 49 ASN O CA 1
ATOM 4265 C C . ASN B 1 49 ? -18.213 27.553 24.843 1.00 24.66 49 ASN O C 1
ATOM 4266 O O . ASN B 1 49 ? -17.440 27.643 23.888 1.00 23.93 49 ASN O O 1
ATOM 4271 N N . ALA B 1 50 ? -19.153 28.465 25.086 1.00 25.86 50 ALA O N 1
ATOM 4272 C CA . ALA B 1 50 ? -19.342 29.621 24.208 1.00 25.91 50 ALA O CA 1
ATOM 4273 C C . ALA B 1 50 ? -18.139 30.547 24.080 1.00 24.02 50 ALA O C 1
ATOM 4274 O O . ALA B 1 50 ? -17.964 31.209 23.050 1.00 24.53 50 ALA O O 1
ATOM 4276 N N . ASN B 1 51 ? -17.309 30.613 25.119 1.00 26.13 51 ASN O N 1
ATOM 4277 C CA . ASN B 1 51 ? -16.112 31.441 25.043 1.00 25.37 51 ASN O CA 1
ATOM 4278 C C . ASN B 1 51 ? -15.085 30.770 24.121 1.00 25.07 51 ASN O C 1
ATOM 4279 O O . ASN B 1 51 ? -14.358 31.453 23.403 1.00 26.31 51 ASN O O 1
ATOM 4284 N N . GLU B 1 52 ? -15.025 29.437 24.139 1.00 24.78 52 GLU O N 1
ATOM 4285 C CA . GLU B 1 52 ? -14.088 28.719 23.269 1.00 23.80 52 GLU O CA 1
ATOM 4286 C C . GLU B 1 52 ? -14.557 28.876 21.817 1.00 23.27 52 GLU O C 1
ATOM 4287 O O . GLU B 1 52 ? -13.746 28.930 20.893 1.00 25.65 52 GLU O O 1
ATOM 4293 N N . ILE B 1 53 ? -15.870 28.959 21.613 1.00 23.00 53 ILE O N 1
ATOM 4294 C CA . ILE B 1 53 ? -16.374 29.168 20.258 1.00 21.84 53 ILE O CA 1
ATOM 4295 C C . ILE B 1 53 ? -15.913 30.558 19.792 1.00 24.92 53 ILE O C 1
ATOM 4296 O O . ILE B 1 53 ? -15.413 30.726 18.681 1.00 22.84 53 ILE O O 1
ATOM 4301 N N . TRP B 1 54 ? -16.048 31.560 20.654 1.00 21.70 54 TRP O N 1
ATOM 4302 C CA . TRP B 1 54 ? -15.619 32.901 20.286 1.00 22.35 54 TRP O CA 1
ATOM 4303 C C . TRP B 1 54 ? -14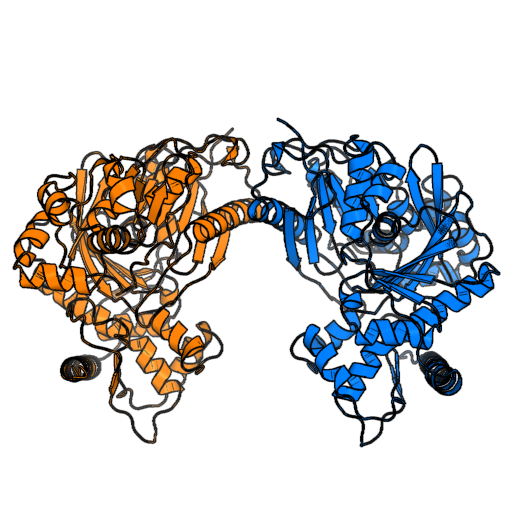.122 32.922 19.961 1.00 21.88 54 TRP O C 1
ATOM 4304 O O . TRP B 1 54 ? -13.696 33.543 18.980 1.00 23.73 54 TRP O O 1
ATOM 4315 N N . ASN B 1 55 ? -13.319 32.229 20.761 1.00 22.26 55 ASN O N 1
ATOM 4316 C CA . ASN B 1 55 ? -11.884 32.212 20.504 1.00 25.21 55 ASN O CA 1
ATOM 4317 C C . ASN B 1 55 ? -11.571 31.527 19.166 1.00 23.28 55 ASN O C 1
ATOM 4318 O O . ASN B 1 55 ? -10.655 31.943 18.453 1.00 26.15 55 ASN O O 1
ATOM 4323 N N . SER B 1 56 ? -12.335 30.500 18.811 1.00 24.09 56 SER O N 1
ATOM 4324 C CA . SER B 1 56 ? -12.101 29.823 17.535 1.00 25.31 56 SER O CA 1
ATOM 4325 C C . SER B 1 56 ? -12.415 30.784 16.378 1.00 24.31 56 SER O C 1
ATOM 4326 O O . SER B 1 56 ? -11.741 30.768 15.354 1.00 24.23 56 SER O O 1
ATOM 4329 N N . VAL B 1 57 ? -13.435 31.620 16.551 1.00 24.36 57 VAL O N 1
ATOM 4330 C CA . VAL B 1 57 ? -13.805 32.592 15.530 1.00 24.96 57 VAL O CA 1
ATOM 4331 C C . VAL B 1 57 ? -12.739 33.679 15.418 1.00 25.85 57 VAL O C 1
ATOM 4332 O O . VAL B 1 57 ? -12.366 34.070 14.319 1.00 24.97 57 VAL O O 1
ATOM 4336 N N . GLN B 1 58 ? -12.243 34.171 16.551 1.00 23.54 58 GLN O N 1
ATOM 4337 C CA . GLN B 1 58 ? -11.182 35.170 16.509 1.00 26.03 58 GLN O CA 1
ATOM 4338 C C . GLN B 1 58 ? -9.977 34.573 15.787 1.00 22.56 58 GLN O C 1
ATOM 4339 O O . GLN B 1 58 ? -9.307 35.257 15.019 1.00 23.95 58 GLN O O 1
ATOM 4345 N N . SER B 1 59 ? -9.711 33.292 16.046 1.00 22.75 59 SER O N 1
ATOM 4346 C CA . SER B 1 59 ? -8.568 32.613 15.439 1.00 22.48 59 SER O CA 1
ATOM 4347 C C . SER B 1 59 ? -8.671 32.517 13.919 1.00 22.36 59 SER O C 1
ATOM 4348 O O . SER B 1 59 ? -7.715 32.835 13.215 1.00 23.94 59 SER O O 1
ATOM 4351 N N . VAL B 1 60 ? -9.820 32.088 13.405 1.00 19.20 60 VAL O N 1
ATOM 4352 C CA . VAL B 1 60 ? -9.937 31.953 11.951 1.00 23.88 60 VAL O CA 1
ATOM 4353 C C . VAL B 1 60 ? -10.059 33.294 11.223 1.00 27.64 60 VAL O C 1
ATOM 4354 O O . VAL B 1 60 ? -9.669 33.401 10.068 1.00 24.30 60 VAL O O 1
ATOM 4358 N N . ILE B 1 61 ? -10.583 34.319 11.892 1.00 23.21 61 ILE O N 1
ATOM 4359 C CA . ILE B 1 61 ? -10.658 35.642 11.283 1.00 23.40 61 ILE O CA 1
ATOM 4360 C C . ILE B 1 61 ? -9.213 36.066 11.032 1.00 25.70 61 ILE O C 1
ATOM 4361 O O . ILE B 1 61 ? -8.852 36.499 9.934 1.00 29.14 61 ILE O O 1
ATOM 4366 N N . ALA B 1 62 ? -8.379 35.921 12.059 1.00 26.10 62 ALA O N 1
ATOM 4367 C CA . ALA B 1 62 ? -6.967 36.281 11.950 1.00 26.05 62 ALA O CA 1
ATOM 4368 C C . ALA B 1 62 ? -6.265 35.436 10.889 1.00 28.30 62 ALA O C 1
ATOM 4369 O O . ALA B 1 62 ? -5.487 35.950 10.089 1.00 29.47 62 ALA O O 1
ATOM 4371 N N . GLY B 1 63 ? -6.543 34.137 10.890 1.00 25.14 63 GLY O N 1
ATOM 4372 C CA . GLY B 1 63 ? -5.919 33.247 9.922 1.00 23.85 63 GLY O CA 1
ATOM 4373 C C . GLY B 1 63 ? -6.268 33.582 8.481 1.00 27.15 63 GLY O C 1
ATOM 4374 O O . GLY B 1 63 ? -5.425 33.460 7.593 1.00 27.32 63 GLY O O 1
ATOM 4375 N N . ALA B 1 64 ? -7.510 33.994 8.241 1.00 27.28 64 ALA O N 1
ATOM 4376 C CA . ALA B 1 64 ? -7.936 34.340 6.889 1.00 27.75 64 ALA O CA 1
ATOM 4377 C C . ALA B 1 64 ? -7.200 35.591 6.412 1.00 30.35 64 ALA O C 1
ATOM 4378 O O . ALA B 1 64 ? -6.777 35.667 5.256 1.00 30.04 64 ALA O O 1
ATOM 4380 N N . PHE B 1 65 ? -7.030 36.570 7.297 1.00 25.80 65 PHE O N 1
ATOM 4381 C CA . PHE B 1 65 ? -6.313 37.780 6.918 1.00 28.68 65 PHE O CA 1
ATOM 4382 C C . PHE B 1 65 ? -4.858 37.462 6.606 1.00 32.15 65 PHE O C 1
ATOM 4383 O O . PHE B 1 65 ? -4.296 37.962 5.628 1.00 30.02 65 PHE O O 1
ATOM 4391 N N . ILE B 1 66 ? -4.250 36.624 7.441 1.00 28.63 66 ILE O N 1
ATOM 4392 C CA . ILE B 1 66 ? -2.852 36.251 7.256 1.00 30.80 66 ILE O CA 1
ATOM 4393 C C . ILE B 1 66 ? -2.617 35.507 5.942 1.00 32.28 66 ILE O C 1
ATOM 4394 O O . ILE B 1 66 ? -1.640 35.779 5.233 1.00 30.28 66 ILE O O 1
ATOM 4399 N N . GLU B 1 67 ? -3.504 34.574 5.614 1.00 34.10 67 GLU O N 1
ATOM 4400 C CA . GLU B 1 67 ? -3.360 33.813 4.375 1.00 35.37 67 GLU O CA 1
ATOM 4401 C C . GLU B 1 67 ? -3.644 34.680 3.149 1.00 39.46 67 GLU O C 1
ATOM 4402 O O . GLU B 1 67 ? -2.989 34.538 2.119 1.00 37.68 67 GLU O O 1
ATOM 4408 N N . SER B 1 68 ? -4.616 35.579 3.266 1.00 38.47 68 SER O N 1
ATOM 4409 C CA . SER B 1 68 ? -4.992 36.449 2.155 1.00 40.80 68 SER O CA 1
ATOM 4410 C C . SER B 1 68 ? -4.025 37.598 1.900 1.00 42.39 68 SER O C 1
ATOM 4411 O O . SER B 1 68 ? -3.815 37.996 0.754 1.00 43.68 68 SER O O 1
ATOM 4414 N N . GLY B 1 69 ? -3.438 38.135 2.964 1.00 38.36 69 GLY O N 1
ATOM 4415 C CA . GLY B 1 69 ? -2.535 39.259 2.806 1.00 39.57 69 GLY O CA 1
ATOM 4416 C C . GLY B 1 69 ? -3.340 40.547 2.722 1.00 39.59 69 GLY O C 1
ATOM 4417 O O . GLY B 1 69 ? -2.800 41.615 2.446 1.00 38.79 69 GLY O O 1
ATOM 4418 N N . ILE B 1 70 ? -4.643 40.434 2.967 1.00 39.65 70 ILE O N 1
ATOM 4419 C CA . ILE B 1 70 ? -5.564 41.570 2.923 1.00 40.79 70 ILE O CA 1
ATOM 4420 C C . ILE B 1 70 ? -5.672 42.236 4.293 1.00 41.88 70 ILE O C 1
ATOM 4421 O O . ILE B 1 70 ? -5.558 41.567 5.320 1.00 40.42 70 ILE O O 1
ATOM 4426 N N . ARG B 1 71 ? -5.885 43.551 4.306 1.00 39.06 71 ARG O N 1
ATOM 4427 C CA . ARG B 1 71 ? -6.016 44.290 5.559 1.00 41.20 71 ARG O CA 1
ATOM 4428 C C . ARG B 1 71 ? -7.475 44.403 5.966 1.00 38.88 71 ARG O C 1
ATOM 4429 O O . ARG B 1 71 ? -8.359 44.494 5.116 1.00 38.58 71 ARG O O 1
ATOM 4437 N N . PRO B 1 72 ? -7.752 44.403 7.278 1.00 39.24 72 PRO O N 1
ATOM 4438 C CA . PRO B 1 72 ? -9.148 44.517 7.710 1.00 38.26 72 PRO O CA 1
ATOM 4439 C C . PRO B 1 72 ? -9.818 45.801 7.206 1.00 36.72 72 PRO O C 1
ATOM 4440 O O . PRO B 1 72 ? -11.029 45.832 6.992 1.00 33.30 72 PRO O O 1
ATOM 4444 N N . GLU B 1 73 ? -9.029 46.854 7.010 1.00 38.38 73 GLU O N 1
ATOM 4445 C CA . GLU B 1 73 ? -9.561 48.131 6.527 1.00 38.08 73 GLU O CA 1
ATOM 4446 C C . GLU B 1 73 ? -10.090 48.014 5.098 1.00 36.47 73 GLU O C 1
ATOM 4447 O O . GLU B 1 73 ? -10.743 48.929 4.594 1.00 40.01 73 GLU O O 1
ATOM 4453 N N . ALA B 1 74 ? -9.805 46.888 4.451 1.00 33.42 74 ALA O N 1
ATOM 4454 C CA . ALA B 1 74 ? -10.241 46.658 3.079 1.00 34.90 74 ALA O CA 1
ATOM 4455 C C . ALA B 1 74 ? -11.515 45.821 2.995 1.00 35.76 74 ALA O C 1
ATOM 4456 O O . ALA B 1 74 ? -11.974 45.487 1.900 1.00 36.23 74 ALA O O 1
ATOM 4458 N N . ILE B 1 75 ? -12.084 45.482 4.150 1.00 33.79 75 ILE O N 1
ATOM 4459 C CA . ILE B 1 75 ? -13.309 44.691 4.190 1.00 32.11 75 ILE O CA 1
ATOM 4460 C C . ILE B 1 75 ? -14.556 45.575 4.133 1.00 33.11 75 ILE O C 1
ATOM 4461 O O . ILE B 1 75 ? -14.766 46.432 4.993 1.00 30.27 75 ILE O O 1
ATOM 4466 N N . ALA B 1 76 ? -15.389 45.348 3.122 1.00 31.29 76 ALA O N 1
ATOM 4467 C CA . ALA B 1 76 ? -16.606 46.128 2.936 1.00 32.62 76 ALA O CA 1
ATOM 4468 C C . ALA B 1 76 ? -17.710 45.705 3.896 1.00 30.50 76 ALA O C 1
ATOM 4469 O O . ALA B 1 76 ? -18.537 46.518 4.306 1.00 32.22 76 ALA O O 1
ATOM 4471 N N . GLY B 1 77 ? -17.723 44.427 4.256 1.00 28.58 77 GLY O N 1
ATOM 4472 C CA . GLY B 1 77 ? -18.740 43.940 5.165 1.00 27.04 77 GLY O CA 1
ATOM 4473 C C . GLY B 1 77 ? -18.492 42.512 5.604 1.00 27.52 77 GLY O C 1
ATOM 4474 O O . GLY B 1 77 ? -17.752 41.776 4.952 1.00 29.19 77 GLY O O 1
ATOM 4475 N N . ILE B 1 78 ? -19.125 42.125 6.706 1.00 29.97 78 ILE O N 1
ATOM 4476 C CA . ILE B 1 78 ? -18.984 40.786 7.270 1.00 29.44 78 ILE O CA 1
ATOM 4477 C C . ILE B 1 78 ? -20.317 40.051 7.276 1.00 29.60 78 ILE O C 1
ATOM 4478 O O . ILE B 1 78 ? -21.339 40.613 7.653 1.00 28.20 78 ILE O O 1
ATOM 4483 N N . GLY B 1 79 ? -20.296 38.786 6.866 1.00 29.66 79 GLY O N 1
ATOM 4484 C CA . GLY B 1 79 ? -21.502 37.981 6.871 1.00 26.83 79 GLY O CA 1
ATOM 4485 C C . GLY B 1 79 ? -21.279 36.882 7.896 1.00 25.13 79 GLY O C 1
ATOM 4486 O O . GLY B 1 79 ? -20.180 36.349 7.990 1.00 29.62 79 GLY O O 1
ATOM 4487 N N . ILE B 1 80 ? -22.304 36.553 8.671 1.00 25.23 80 ILE O N 1
ATOM 4488 C CA . ILE B 1 80 ? -22.175 35.527 9.695 1.00 26.61 80 ILE O CA 1
ATOM 4489 C C . ILE B 1 80 ? -23.186 34.406 9.518 1.00 29.25 80 ILE O C 1
ATOM 4490 O O . ILE B 1 80 ? -24.385 34.649 9.341 1.00 28.04 80 ILE O O 1
ATOM 4495 N N . THR B 1 81 ? -22.699 33.171 9.555 1.00 26.98 81 THR O N 1
ATOM 4496 C CA . THR B 1 81 ? -23.581 32.025 9.438 1.00 28.20 81 THR O CA 1
ATOM 4497 C C . THR B 1 81 ? -23.202 31.068 10.562 1.00 28.28 81 THR O C 1
ATOM 4498 O O . THR B 1 81 ? -22.056 31.062 11.014 1.00 27.09 81 THR O O 1
ATOM 4502 N N . ASN B 1 82 ? -24.146 30.248 11.002 1.00 23.68 82 ASN O N 1
ATOM 4503 C CA . ASN B 1 82 ? -23.895 29.422 12.179 1.00 26.69 82 ASN O CA 1
ATOM 4504 C C . ASN B 1 82 ? -24.721 28.165 12.346 1.00 29.19 82 ASN O C 1
ATOM 4505 O O . ASN B 1 82 ? -25.811 28.046 11.789 1.00 25.22 82 ASN O O 1
ATOM 4510 N N . GLN B 1 83 ? -24.205 27.267 13.188 1.00 27.45 83 GLN O N 1
ATOM 4511 C CA . GLN B 1 83 ? -24.905 26.050 13.566 1.00 26.74 83 GLN O CA 1
ATOM 4512 C C . GLN B 1 83 ? -26.155 26.615 14.234 1.00 27.85 83 GLN O C 1
ATOM 4513 O O . GLN B 1 83 ? -26.060 27.463 15.129 1.00 25.22 83 GLN O O 1
ATOM 4519 N N . ARG B 1 84 ? -27.319 26.115 13.832 1.00 24.11 84 ARG O N 1
ATOM 4520 C CA . ARG B 1 84 ? -28.590 26.598 14.366 1.00 26.12 84 ARG O CA 1
ATOM 4521 C C . ARG B 1 84 ? -29.059 25.869 15.629 1.00 27.41 84 ARG O C 1
ATOM 4522 O O . ARG B 1 84 ? -28.588 24.778 15.952 1.00 26.24 84 ARG O O 1
ATOM 4530 N N . GLU B 1 85 ? -30.000 26.498 16.327 1.00 27.34 85 GLU O N 1
ATOM 4531 C CA . GLU B 1 85 ? -30.596 25.986 17.475 1.00 28.13 85 GLU O CA 1
ATOM 4532 C C . GLU B 1 85 ? -29.715 26.026 18.726 1.00 29.54 85 GLU O C 1
ATOM 4533 O O . GLU B 1 85 ? -30.182 26.180 19.695 1.00 30.07 85 GLU O O 1
ATOM 4539 N N . THR B 1 86 ? -28.432 25.804 18.570 1.00 24.02 86 THR O N 1
ATOM 4540 C CA . THR B 1 86 ? -27.496 25.824 19.701 1.00 23.73 86 THR O CA 1
ATOM 4541 C C . THR B 1 86 ? -27.737 27.089 20.519 1.00 23.97 86 THR O C 1
ATOM 4542 O O . THR B 1 86 ? -27.716 28.196 19.992 1.00 22.87 86 THR O O 1
ATOM 4546 N N . THR B 1 87 ? -27.944 26.889 21.818 1.00 26.14 87 THR O N 1
ATOM 4547 C CA . THR B 1 87 ? -28.310 27.949 22.747 1.00 28.43 87 THR O CA 1
ATOM 4548 C C . THR B 1 87 ? -27.302 28.417 23.793 1.00 27.36 87 THR O C 1
ATOM 4549 O O . THR B 1 87 ? -26.708 27.609 24.508 1.00 28.32 87 THR O O 1
ATOM 4553 N N . VAL B 1 88 ? -27.151 29.738 23.887 1.00 24.88 88 VAL O N 1
ATOM 4554 C CA . VAL B 1 88 ? -26.261 30.365 24.851 1.00 28.76 88 VAL O CA 1
ATOM 4555 C C . VAL B 1 88 ? -27.074 31.353 25.691 1.00 29.30 88 VAL O C 1
ATOM 4556 O O . VAL B 1 88 ? -27.888 32.109 25.155 1.00 27.23 88 VAL O O 1
ATOM 4560 N N . VAL B 1 89 ? -26.880 31.326 27.006 1.00 25.63 89 VAL O N 1
ATOM 4561 C CA . VAL B 1 89 ? -27.558 32.277 27.891 1.00 27.33 89 VAL O CA 1
ATOM 4562 C C . VAL B 1 89 ? -26.414 32.909 28.672 1.00 27.89 89 VAL O C 1
ATOM 4563 O O . VAL B 1 89 ? -25.609 32.196 29.276 1.00 29.72 89 VAL O O 1
ATOM 4567 N N . TRP B 1 90 ? -26.314 34.237 28.630 1.00 28.97 90 TRP O N 1
ATOM 4568 C CA . TRP B 1 90 ? -25.223 34.924 29.315 1.00 28.88 90 TRP O CA 1
ATOM 4569 C C . TRP B 1 90 ? -25.651 36.113 30.165 1.00 31.51 90 TRP O C 1
ATOM 4570 O O . TRP B 1 90 ? -26.749 36.642 30.005 1.00 27.94 90 TRP O O 1
ATOM 4581 N N . ASP B 1 91 ? -24.768 36.515 31.076 1.00 30.34 91 ASP O N 1
ATOM 4582 C CA . ASP B 1 91 ? -25.030 37.649 31.963 1.00 34.61 91 ASP O CA 1
ATOM 4583 C C . ASP B 1 91 ? -24.723 38.941 31.210 1.00 34.20 91 ASP O C 1
ATOM 4584 O O . ASP B 1 91 ? -23.609 39.147 30.737 1.00 32.96 91 ASP O O 1
ATOM 4589 N N . LYS B 1 92 ? -25.719 39.811 31.114 1.00 37.53 92 LYS O N 1
ATOM 4590 C CA . LYS B 1 92 ? -25.579 41.073 30.401 1.00 41.22 92 LYS O CA 1
ATOM 4591 C C . LYS B 1 92 ? -24.437 41.950 30.911 1.00 42.73 92 LYS O C 1
ATOM 4592 O O . LYS B 1 92 ? -23.813 42.671 30.137 1.00 45.51 92 LYS O O 1
ATOM 4598 N N . THR B 1 93 ? -24.161 41.883 32.209 1.00 43.25 93 THR O N 1
ATOM 4599 C CA . THR B 1 93 ? -23.109 42.701 32.808 1.00 44.72 93 THR O CA 1
ATOM 4600 C C . THR B 1 93 ? -21.688 42.176 32.628 1.00 43.86 93 THR O C 1
ATOM 4601 O O . THR B 1 93 ? -20.817 42.883 32.117 1.00 45.15 93 THR O O 1
ATOM 4605 N N . THR B 1 94 ? -21.452 40.945 33.070 1.00 40.84 94 THR O N 1
ATOM 4606 C CA . THR B 1 94 ? -20.130 40.337 32.965 1.00 40.39 94 THR O CA 1
ATOM 4607 C C . THR B 1 94 ? -19.871 39.793 31.567 1.00 39.45 94 THR O C 1
ATOM 4608 O O . THR B 1 94 ? -18.722 39.581 31.181 1.00 42.74 94 THR O O 1
ATOM 4612 N N . GLY B 1 95 ? -20.944 39.564 30.816 1.00 39.38 95 GLY O N 1
ATOM 4613 C CA . GLY B 1 95 ? -20.805 39.023 29.474 1.00 38.18 95 GLY O CA 1
ATOM 4614 C C . GLY B 1 95 ? -20.457 37.547 29.523 1.00 37.06 95 GLY O C 1
ATOM 4615 O O . GLY B 1 95 ? -20.185 36.923 28.499 1.00 36.26 95 GLY O O 1
ATOM 4616 N N . GLN B 1 96 ? -20.476 36.974 30.721 1.00 32.69 96 GLN O N 1
ATOM 4617 C CA . GLN B 1 96 ? -20.134 35.569 30.877 1.00 33.15 96 GLN O CA 1
ATOM 4618 C C . GLN B 1 96 ? -21.314 34.622 30.742 1.00 32.70 96 GLN O C 1
ATOM 4619 O O . GLN B 1 96 ? -22.383 34.862 31.295 1.00 28.91 96 GLN O O 1
ATOM 4625 N N . PRO B 1 97 ? -21.138 33.531 29.980 1.00 30.01 97 PRO O N 1
ATOM 4626 C CA . PRO B 1 97 ? -22.224 32.562 29.817 1.00 28.01 97 PRO O CA 1
ATOM 4627 C C . PRO B 1 97 ? -22.513 32.005 31.214 1.00 28.86 97 PRO O C 1
ATOM 4628 O O . PRO B 1 97 ? -21.594 31.877 32.022 1.00 31.57 97 PRO O O 1
ATOM 4632 N N . ILE B 1 98 ? -23.767 31.676 31.505 1.00 28.12 98 ILE O N 1
ATOM 4633 C CA . ILE B 1 98 ? -24.103 31.130 32.820 1.00 28.07 98 ILE O CA 1
ATOM 4634 C C . ILE B 1 98 ? -23.751 29.645 32.916 1.00 32.52 98 ILE O C 1
ATOM 4635 O O . ILE B 1 98 ? -23.759 29.056 34.002 1.00 32.44 98 ILE O O 1
ATOM 4640 N N . ALA B 1 99 ? -23.427 29.054 31.768 1.00 28.26 99 ALA O N 1
ATOM 4641 C CA . ALA B 1 99 ? -23.066 27.644 31.673 1.00 28.37 99 ALA O CA 1
ATOM 4642 C C . ALA B 1 99 ? -22.641 27.360 30.233 1.00 27.18 99 ALA O C 1
ATOM 4643 O O . ALA B 1 99 ? -22.586 28.269 29.400 1.00 25.51 99 ALA O O 1
ATOM 4645 N N . ASN B 1 100 ? -22.322 26.108 29.940 1.00 29.25 100 ASN O N 1
ATOM 4646 C CA . ASN B 1 100 ? -21.953 25.761 28.573 1.00 29.55 100 ASN O CA 1
ATOM 4647 C C . ASN B 1 100 ? -23.181 25.968 27.695 1.00 27.52 100 ASN O C 1
ATOM 4648 O O . ASN B 1 100 ? -24.317 25.906 28.177 1.00 29.22 100 ASN O O 1
ATOM 4653 N N . ALA B 1 101 ? -22.944 26.218 26.411 1.00 28.06 101 ALA O N 1
ATOM 4654 C CA . ALA B 1 101 ? -24.030 26.370 25.447 1.00 26.65 101 ALA O CA 1
ATOM 4655 C C . ALA B 1 101 ? -24.538 24.952 25.190 1.00 26.67 101 ALA O C 1
ATOM 4656 O O . ALA B 1 101 ? -23.757 24.002 25.221 1.00 27.72 101 ALA O O 1
ATOM 4658 N N . ILE B 1 102 ? -25.837 24.789 24.969 1.00 25.97 102 ILE O N 1
ATOM 4659 C CA . ILE B 1 102 ? -26.374 23.459 24.685 1.00 22.23 102 ILE O CA 1
ATOM 4660 C C . ILE B 1 102 ? -26.477 23.370 23.169 1.00 26.01 102 ILE O C 1
ATOM 4661 O O . ILE B 1 102 ? -27.137 24.194 22.540 1.00 23.79 102 ILE O O 1
ATOM 4666 N N . VAL B 1 103 ? -25.815 22.374 22.589 1.00 25.29 103 VAL O N 1
ATOM 4667 C CA . VAL B 1 103 ? -25.800 22.207 21.135 1.00 24.85 103 VAL O CA 1
ATOM 4668 C C . VAL B 1 103 ? -27.103 21.631 20.589 1.00 23.25 103 VAL O C 1
ATOM 4669 O O . VAL B 1 103 ? -27.835 20.942 21.296 1.00 23.36 103 VAL O O 1
ATOM 4673 N N . TRP B 1 104 ? -27.383 21.917 19.320 1.00 23.05 104 TRP O N 1
ATOM 4674 C CA . TRP B 1 104 ? -28.577 21.399 18.676 1.00 24.66 104 TRP O CA 1
ATOM 4675 C C . TRP B 1 104 ? -28.644 19.871 18.781 1.00 23.72 104 TRP O C 1
ATOM 4676 O O . TRP B 1 104 ? -29.731 19.292 18.825 1.00 27.53 104 TRP O O 1
ATOM 4687 N N . GLN B 1 105 ? -27.482 19.224 18.835 1.00 24.03 105 GLN O N 1
ATOM 4688 C CA . GLN B 1 105 ? -27.405 17.760 18.927 1.00 25.50 105 GLN O CA 1
ATOM 4689 C C . GLN B 1 105 ? -27.856 17.190 20.271 1.00 26.98 105 GLN O C 1
ATOM 4690 O O . GLN B 1 105 ? -28.208 16.011 20.377 1.00 28.97 105 GLN O O 1
ATOM 4696 N N . SER B 1 106 ? -27.836 18.028 21.301 1.00 27.76 106 SER O N 1
ATOM 4697 C CA . SER B 1 106 ? -28.173 17.574 22.641 1.00 24.36 106 SER O CA 1
ATOM 4698 C C . SER B 1 106 ? -29.619 17.154 22.875 1.00 29.28 106 SER O C 1
ATOM 4699 O O . SER B 1 106 ? -30.556 17.755 22.343 1.00 30.55 106 SER O O 1
ATOM 4702 N N . ARG B 1 107 ? -29.777 16.114 23.689 1.00 30.40 107 ARG O N 1
ATOM 4703 C CA . ARG B 1 107 ? -31.086 15.596 24.043 1.00 32.73 107 ARG O CA 1
ATOM 4704 C C . ARG B 1 107 ? -31.338 15.835 25.531 1.00 31.13 107 ARG O C 1
ATOM 4705 O O . ARG B 1 107 ? -32.334 15.371 26.079 1.00 30.75 107 ARG O O 1
ATOM 4713 N N . GLN B 1 108 ? -30.453 16.585 26.180 1.00 31.30 108 GLN O N 1
ATOM 4714 C CA . GLN B 1 108 ? -30.606 16.825 27.612 1.00 29.80 108 GLN O CA 1
ATOM 4715 C C . GLN B 1 108 ? -31.930 17.485 27.989 1.00 34.63 108 GLN O C 1
ATOM 4716 O O . GLN B 1 108 ? -32.422 17.289 29.101 1.00 32.74 108 GLN O O 1
ATOM 4722 N N . SER B 1 109 ? -32.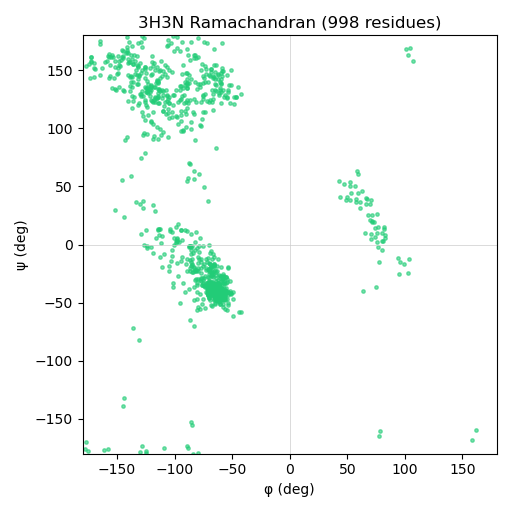519 18.247 27.069 1.00 31.07 109 SER O N 1
ATOM 4723 C CA . SER B 1 109 ? -33.795 18.896 27.354 1.00 33.75 109 SER O CA 1
ATOM 4724 C C . SER B 1 109 ? -35.008 18.084 26.880 1.00 35.40 109 SER O C 1
ATOM 4725 O O . SER B 1 109 ? -36.131 18.594 26.858 1.00 33.95 109 SER O O 1
ATOM 4728 N N . SER B 1 110 ? -34.793 16.819 26.519 1.00 35.05 110 SER O N 1
ATOM 4729 C CA . SER B 1 110 ? -35.891 15.980 26.043 1.00 38.52 110 SER O CA 1
ATOM 4730 C C . SER B 1 110 ? -37.013 15.786 27.069 1.00 39.46 110 SER O C 1
ATOM 4731 O O . SER B 1 110 ? -38.180 15.679 26.699 1.00 40.69 110 SER O O 1
ATOM 4734 N N . PRO B 1 111 ? -36.678 15.725 28.370 1.00 40.68 111 PRO O N 1
ATOM 4735 C CA . PRO B 1 111 ? -37.750 15.547 29.357 1.00 41.34 111 PRO O CA 1
ATOM 4736 C C . PRO B 1 111 ? -38.733 16.718 29.321 1.00 40.27 111 PRO O C 1
ATOM 4737 O O . PRO B 1 111 ? -39.937 16.542 29.521 1.00 41.84 111 PRO O O 1
ATOM 4741 N N . ILE B 1 112 ? -38.208 17.913 29.064 1.00 38.23 112 ILE O N 1
ATOM 4742 C CA . ILE B 1 112 ? -39.028 19.115 28.994 1.00 38.97 112 ILE O CA 1
ATOM 4743 C C . ILE B 1 112 ? -39.903 19.095 27.741 1.00 40.52 112 ILE O C 1
ATOM 4744 O O . ILE B 1 112 ? -41.058 19.513 27.778 1.00 42.47 112 ILE O O 1
ATOM 4749 N N . ALA B 1 113 ? -39.349 18.606 26.636 1.00 37.52 113 ALA O N 1
ATOM 4750 C CA . ALA B 1 113 ? -40.091 18.531 25.384 1.00 40.05 113 ALA O CA 1
ATOM 4751 C C . ALA B 1 113 ? -41.194 17.482 25.486 1.00 42.08 113 ALA O C 1
ATOM 4752 O O . ALA B 1 113 ? -42.300 17.685 24.988 1.00 43.63 113 ALA O O 1
ATOM 4754 N N . ASP B 1 114 ? -40.890 16.360 26.132 1.00 43.27 114 ASP O N 1
ATOM 4755 C CA . ASP B 1 114 ? -41.873 15.294 26.290 1.00 45.33 114 ASP O CA 1
ATOM 4756 C C . ASP B 1 114 ? -43.053 15.781 27.122 1.00 46.50 114 ASP O C 1
ATOM 4757 O O . ASP B 1 114 ? -44.210 15.485 26.813 1.00 44.09 114 ASP O O 1
ATOM 4762 N N . GLN B 1 115 ? -42.753 16.535 28.174 1.00 44.69 115 GLN O N 1
ATOM 4763 C CA . GLN B 1 115 ? -43.786 17.075 29.047 1.00 47.28 115 GLN O CA 1
ATOM 4764 C C . GLN B 1 115 ? -44.702 18.034 28.284 1.00 48.11 115 GLN O C 1
ATOM 4765 O O . GLN B 1 115 ? -45.894 18.124 28.577 1.00 51.69 115 GLN O O 1
ATOM 4771 N N . LEU B 1 116 ? -44.150 18.755 27.311 1.00 45.97 116 LEU O N 1
ATOM 4772 C CA . LEU B 1 116 ? -44.959 19.681 26.523 1.00 45.43 116 LEU O CA 1
ATOM 4773 C C . LEU B 1 116 ? -45.937 18.918 25.631 1.00 47.18 116 LEU O C 1
ATOM 4774 O O . LEU B 1 116 ? -47.067 19.361 25.418 1.00 43.39 116 LEU O O 1
ATOM 4779 N N . LYS B 1 117 ? -45.499 17.773 25.111 1.00 46.62 117 LYS O N 1
ATOM 4780 C CA . LYS B 1 117 ? -46.350 16.957 24.248 1.00 50.28 117 LYS O CA 1
ATOM 4781 C C . LYS B 1 117 ? -47.493 16.332 25.042 1.00 52.35 117 LYS O C 1
ATOM 4782 O O . LYS B 1 117 ? -48.651 16.390 24.625 1.00 52.35 117 LYS O O 1
ATOM 4788 N N . VAL B 1 118 ? -47.164 15.734 26.184 1.00 54.26 118 VAL O N 1
ATOM 4789 C CA . VAL B 1 118 ? -48.175 15.099 27.022 1.00 56.48 118 VAL O CA 1
ATOM 4790 C C . VAL B 1 118 ? -49.243 16.110 27.424 1.00 56.12 118 VAL O C 1
ATOM 4791 O O . VAL B 1 118 ? -50.401 15.752 27.644 1.00 57.51 118 VAL O O 1
ATOM 4795 N N . ASP B 1 119 ? -48.850 17.377 27.509 1.00 54.38 119 ASP O N 1
ATOM 4796 C CA . ASP B 1 119 ? -49.779 18.439 27.872 1.00 53.72 119 ASP O CA 1
ATOM 4797 C C . ASP B 1 119 ? -50.580 18.902 26.653 1.00 51.49 119 ASP O C 1
ATOM 4798 O O . ASP B 1 119 ? -51.390 19.823 26.743 1.00 51.81 119 ASP O O 1
ATOM 4803 N N . GLY B 1 120 ? -50.334 18.254 25.517 1.00 50.60 120 GLY O N 1
ATOM 4804 C CA . GLY B 1 120 ? -51.047 18.562 24.286 1.00 48.36 120 GLY O CA 1
ATOM 4805 C C . GLY B 1 120 ? -50.777 19.884 23.590 1.00 48.61 120 GLY O C 1
ATOM 4806 O O . GLY B 1 120 ? -51.685 20.458 22.991 1.00 46.96 120 GLY O O 1
ATOM 4807 N N . HIS B 1 121 ? -49.539 20.365 23.635 1.00 48.16 121 HIS O N 1
ATOM 4808 C CA . HIS B 1 121 ? -49.205 21.636 22.995 1.00 45.73 121 HIS O CA 1
ATOM 4809 C C . HIS B 1 121 ? -48.672 21.501 21.566 1.00 47.06 121 HIS O C 1
ATOM 4810 O O . HIS B 1 121 ? -48.309 22.496 20.940 1.00 43.68 121 HIS O O 1
ATOM 4817 N N . THR B 1 122 ? -48.642 20.278 21.047 1.00 44.37 122 THR O N 1
ATOM 4818 C CA . THR B 1 122 ? -48.130 20.036 19.699 1.00 44.68 122 THR O CA 1
ATOM 4819 C C . THR B 1 122 ? -48.790 20.879 18.611 1.00 44.69 122 THR O C 1
ATOM 4820 O O . THR B 1 122 ? -48.109 21.597 17.880 1.00 42.30 122 THR O O 1
ATOM 4824 N N . GLU B 1 123 ? -50.111 20.789 18.499 1.00 44.64 123 GLU O N 1
ATOM 4825 C CA . GLU B 1 123 ? -50.838 21.541 17.482 1.00 47.31 123 GLU O CA 1
ATOM 4826 C C . GLU B 1 123 ? -50.552 23.039 17.590 1.00 45.13 123 GLU O C 1
ATOM 4827 O O . GLU B 1 123 ? -50.257 23.700 16.595 1.00 41.44 123 GLU O O 1
ATOM 4833 N N . MET B 1 124 ? -50.638 23.565 18.806 1.00 44.47 124 MET O N 1
ATOM 4834 C CA . MET B 1 124 ? -50.401 24.982 19.056 1.00 44.61 124 MET O CA 1
ATOM 4835 C C . MET B 1 124 ? -49.007 25.409 18.598 1.00 42.39 124 MET O C 1
ATOM 4836 O O . MET B 1 124 ? -48.858 26.381 17.858 1.00 42.73 124 MET O O 1
ATOM 4841 N N . ILE B 1 125 ? -47.983 24.679 19.028 1.00 41.74 125 ILE O N 1
ATOM 4842 C CA . ILE B 1 125 ? -46.620 25.024 18.643 1.00 39.26 125 ILE O CA 1
ATOM 4843 C C . ILE B 1 125 ? -46.404 24.913 17.136 1.00 39.27 125 ILE O C 1
ATOM 4844 O O . ILE B 1 125 ? -45.804 25.796 16.527 1.00 37.90 125 ILE O O 1
ATOM 4849 N N . HIS B 1 126 ? -46.903 23.843 16.525 1.00 37.89 126 HIS O N 1
ATOM 4850 C CA . HIS B 1 126 ? -46.729 23.681 15.087 1.00 39.29 126 HIS O CA 1
ATOM 4851 C C . HIS B 1 126 ? -47.375 24.817 14.302 1.00 39.66 126 HIS O C 1
ATOM 4852 O O . HIS B 1 126 ? -46.807 25.313 13.330 1.00 37.83 126 HIS O O 1
ATOM 4859 N N . GLU B 1 127 ? -48.570 25.217 14.722 1.00 41.35 127 GLU O N 1
ATOM 4860 C CA . GLU B 1 127 ? -49.291 26.286 14.045 1.00 44.00 127 GLU O CA 1
ATOM 4861 C C . GLU B 1 127 ? -48.584 27.637 14.150 1.00 42.24 127 GLU O C 1
ATOM 4862 O O . GLU B 1 127 ? -48.602 28.429 13.206 1.00 41.74 127 GLU O O 1
ATOM 4868 N N . LYS B 1 128 ? -47.958 27.896 15.293 1.00 38.22 128 LYS O N 1
ATOM 4869 C CA . LYS B 1 128 ? -47.257 29.161 15.503 1.00 34.98 128 LYS O CA 1
ATOM 4870 C C . LYS B 1 128 ? -45.839 29.212 14.935 1.00 34.82 128 LYS O C 1
ATOM 4871 O O . LYS B 1 128 ? -45.412 30.243 14.420 1.00 34.38 128 LYS O O 1
ATOM 4877 N N . THR B 1 129 ? -45.117 28.098 15.016 1.00 30.03 129 THR O N 1
ATOM 4878 C CA . THR B 1 129 ? -43.722 28.068 14.574 1.00 31.15 129 THR O CA 1
ATOM 4879 C C . THR B 1 129 ? -43.370 27.266 13.331 1.00 32.54 129 THR O C 1
ATOM 4880 O O . THR B 1 129 ? -42.307 27.486 12.743 1.00 31.37 129 THR O O 1
ATOM 4884 N N . GLY B 1 130 ? -44.238 26.335 12.949 1.00 32.98 130 GLY O N 1
ATOM 4885 C CA . GLY B 1 130 ? -43.972 25.506 11.787 1.00 34.89 130 GLY O CA 1
ATOM 4886 C C . GLY B 1 130 ? -43.060 24.345 12.144 1.00 32.94 130 GLY O C 1
ATOM 4887 O O . GLY B 1 130 ? -42.640 23.573 11.278 1.00 33.84 130 GLY O O 1
ATOM 4888 N N . LEU B 1 131 ? -42.764 24.206 13.432 1.00 34.28 131 LEU O N 1
ATOM 4889 C CA . LEU B 1 131 ? -41.874 23.145 13.893 1.00 34.52 131 LEU O CA 1
ATOM 4890 C C . LEU B 1 131 ? -42.622 22.071 14.672 1.00 38.55 131 LEU O C 1
ATOM 4891 O O . LEU B 1 131 ? -43.849 22.096 14.765 1.00 40.37 131 LEU O O 1
ATOM 4896 N N . VAL B 1 132 ? -41.866 21.126 15.221 1.00 40.99 132 VAL O N 1
ATOM 4897 C CA . VAL B 1 132 ? -42.418 20.030 16.013 1.00 45.57 132 VAL O CA 1
ATOM 4898 C C . VAL B 1 132 ? -41.812 20.136 17.410 1.00 44.93 132 VAL O C 1
ATOM 4899 O O . VAL B 1 132 ? -40.672 20.565 17.552 1.00 47.08 132 VAL O O 1
ATOM 4903 N N . ILE B 1 133 ? -42.559 19.759 18.443 1.00 41.13 133 ILE O N 1
ATOM 4904 C CA . ILE B 1 133 ? -42.012 19.837 19.792 1.00 42.00 133 ILE O CA 1
ATOM 4905 C C . ILE B 1 133 ? -40.871 18.832 19.923 1.00 41.20 133 ILE O C 1
ATOM 4906 O O . ILE B 1 133 ? -41.086 17.626 19.819 1.00 38.99 133 ILE O O 1
ATOM 4911 N N . ASP B 1 134 ? -39.655 19.331 20.139 1.00 38.12 134 ASP O N 1
ATOM 4912 C CA . ASP B 1 134 ? -38.491 18.457 20.274 1.00 35.25 134 ASP O CA 1
ATOM 4913 C C . ASP B 1 134 ? -37.307 19.181 20.910 1.00 35.16 134 ASP O C 1
ATOM 4914 O O . ASP B 1 134 ? -37.166 20.392 20.763 1.00 33.69 134 ASP O O 1
ATOM 4919 N N . ALA B 1 135 ? -36.452 18.428 21.598 1.00 33.70 135 ALA O N 1
ATOM 4920 C CA . ALA B 1 135 ? -35.272 18.988 22.258 1.00 33.73 135 ALA O CA 1
ATOM 4921 C C . ALA B 1 135 ? -34.283 19.617 21.269 1.00 34.49 135 ALA O C 1
ATOM 4922 O O . ALA B 1 135 ? -33.356 20.324 21.665 1.00 37.07 135 ALA O O 1
ATOM 4924 N N . TYR B 1 136 ? -34.486 19.350 19.984 1.00 28.93 136 TYR O N 1
ATOM 4925 C CA . TYR B 1 136 ? -33.639 19.877 18.916 1.00 29.55 136 TYR O CA 1
ATOM 4926 C C . TYR B 1 136 ? -33.608 21.412 18.877 1.00 32.23 136 TYR O C 1
ATOM 4927 O O . TYR B 1 136 ? -32.557 22.031 18.669 1.00 31.35 136 TYR O O 1
ATOM 4936 N N . PHE B 1 137 ? -34.761 22.022 19.118 1.00 27.90 137 PHE O N 1
ATOM 4937 C CA . PHE B 1 137 ? -34.890 23.473 19.059 1.00 30.40 137 PHE O CA 1
ATOM 4938 C C . PHE B 1 137 ? -34.541 24.206 20.360 1.00 30.70 137 PHE O C 1
ATOM 4939 O O . PHE B 1 137 ? -34.561 23.617 21.439 1.00 30.00 137 PHE O O 1
ATOM 4947 N N . SER B 1 138 ? -34.222 25.495 20.238 1.00 29.93 138 SER O N 1
ATOM 4948 C CA . SER B 1 138 ? -33.797 26.318 21.373 1.00 29.47 138 SER O CA 1
ATOM 4949 C C . SER B 1 138 ? -34.715 26.423 22.586 1.00 31.64 138 SER O C 1
ATOM 4950 O O . SER B 1 138 ? -34.237 26.438 23.723 1.00 31.31 138 SER O O 1
ATOM 4953 N N . ALA B 1 139 ? -36.020 26.509 22.345 1.00 33.84 139 ALA O N 1
ATOM 4954 C CA . ALA B 1 139 ? -36.998 26.673 23.422 1.00 31.49 139 ALA O CA 1
ATOM 4955 C C . ALA B 1 139 ? -36.781 25.834 24.675 1.00 33.36 139 ALA O C 1
ATOM 4956 O O . ALA B 1 139 ? -36.660 26.385 25.774 1.00 29.83 139 ALA O O 1
ATOM 4958 N N . THR B 1 140 ? -36.734 24.511 24.532 1.00 30.11 140 THR O N 1
ATOM 4959 C CA . THR B 1 140 ? -36.542 23.662 25.706 1.00 29.58 140 THR O CA 1
ATOM 4960 C C . THR B 1 140 ? -35.138 23.762 26.291 1.00 29.28 140 THR O C 1
ATOM 4961 O O . THR B 1 140 ? -34.935 23.459 27.470 1.00 32.60 140 THR O O 1
ATOM 4965 N N . LYS B 1 141 ? -34.172 24.188 25.480 1.00 27.91 141 LYS O N 1
ATOM 4966 C CA . LYS B 1 141 ? -32.798 24.336 25.966 1.00 28.41 141 LYS O CA 1
ATOM 4967 C C . LYS B 1 141 ? -32.719 25.503 26.950 1.00 31.01 141 LYS O C 1
ATOM 4968 O O . LYS B 1 141 ? -32.083 25.400 28.006 1.00 30.56 141 LYS O O 1
ATOM 4974 N N . VAL B 1 142 ? -33.366 26.612 26.603 1.00 31.81 142 VAL O N 1
ATOM 4975 C CA . VAL B 1 142 ? -33.382 27.778 27.484 1.00 33.06 142 VAL O CA 1
ATOM 4976 C C . VAL B 1 142 ? -34.078 27.396 28.793 1.00 33.56 142 VAL O C 1
ATOM 4977 O O . VAL B 1 142 ? -33.602 27.732 29.878 1.00 33.89 142 VAL O O 1
ATOM 4981 N N . ARG B 1 143 ? -35.197 26.682 28.686 1.00 33.63 143 ARG O N 1
ATOM 4982 C CA . ARG B 1 143 ? -35.946 26.254 29.867 1.00 33.62 143 ARG O CA 1
ATOM 4983 C C . ARG B 1 143 ? -35.110 25.308 30.724 1.00 37.54 143 ARG O C 1
ATOM 4984 O O . ARG B 1 143 ? -35.201 25.332 31.954 1.00 36.15 143 ARG O O 1
ATOM 4992 N N . TRP B 1 144 ? -34.284 24.488 30.077 1.00 33.35 144 TRP O N 1
ATOM 4993 C CA . TRP B 1 144 ? -33.434 23.558 30.810 1.00 36.45 144 TRP O CA 1
ATOM 4994 C C . TRP B 1 144 ? -32.431 24.359 31.642 1.00 33.51 144 TRP O C 1
ATOM 4995 O O . TRP B 1 144 ? -32.185 24.057 32.814 1.00 34.36 144 TRP O O 1
ATOM 5006 N N . LEU B 1 145 ? -31.850 25.377 31.016 1.00 32.49 145 LEU O N 1
ATOM 5007 C CA . LEU B 1 145 ? -30.876 26.236 31.678 1.00 32.54 145 LEU O CA 1
ATOM 5008 C C . LEU B 1 145 ? -31.484 26.991 32.861 1.00 36.37 145 LEU O C 1
ATOM 5009 O O . LEU B 1 145 ? -30.864 27.097 33.925 1.00 31.94 145 LEU O O 1
ATOM 5014 N N . LEU B 1 146 ? -32.696 27.505 32.678 1.00 36.85 146 LEU O N 1
ATOM 5015 C CA . LEU B 1 146 ? -33.374 28.248 33.738 1.00 39.13 146 LEU O CA 1
ATOM 5016 C C . LEU B 1 146 ? -33.870 27.327 34.857 1.00 41.06 146 LEU O C 1
ATOM 5017 O O . LEU B 1 146 ? -34.125 27.781 35.972 1.00 43.16 146 LEU O O 1
ATOM 5022 N N . ASP B 1 147 ? -34.000 26.037 34.555 1.00 41.13 147 ASP O N 1
ATOM 5023 C CA . ASP B 1 147 ? -34.444 25.048 35.536 1.00 41.36 147 ASP O CA 1
ATOM 5024 C C . ASP B 1 147 ? -33.288 24.469 36.345 1.00 43.15 147 ASP O C 1
ATOM 5025 O O . ASP B 1 147 ? -33.425 24.221 37.544 1.00 45.01 147 ASP O O 1
ATOM 5030 N N . ASN B 1 148 ? -32.155 24.253 35.681 1.00 37.82 148 ASN O N 1
ATOM 5031 C CA . ASN B 1 148 ? -31.002 23.619 36.312 1.00 39.49 148 ASN O CA 1
ATOM 5032 C C . ASN B 1 148 ? -29.811 24.461 36.742 1.00 39.09 148 ASN O C 1
ATOM 5033 O O . ASN B 1 148 ? -28.956 23.976 37.485 1.00 38.79 148 ASN O O 1
ATOM 5038 N N . ILE B 1 149 ? -29.723 25.700 36.277 1.00 36.96 149 ILE O N 1
ATOM 5039 C CA . ILE B 1 149 ? -28.619 26.548 36.704 1.00 38.96 149 ILE O CA 1
ATOM 5040 C C . ILE B 1 149 ? -29.156 27.355 37.886 1.00 41.51 149 ILE O C 1
ATOM 5041 O O . ILE B 1 149 ? -29.963 28.266 37.707 1.00 38.21 149 ILE O O 1
ATOM 5046 N N . GLU B 1 150 ? -28.721 27.003 39.092 1.00 39.95 150 GLU O N 1
ATOM 5047 C CA . GLU B 1 150 ? -29.190 27.680 40.300 1.00 42.03 150 GLU O CA 1
ATOM 5048 C C . GLU B 1 150 ? -29.187 29.205 40.210 1.00 40.60 150 GLU O C 1
ATOM 5049 O O . GLU B 1 150 ? -28.174 29.816 39.872 1.00 38.29 150 GLU O O 1
ATOM 5055 N N . GLY B 1 151 ? -30.338 29.806 40.509 1.00 38.22 151 GLY O N 1
ATOM 5056 C CA . GLY B 1 151 ? -30.471 31.252 40.484 1.00 38.82 151 GLY O CA 1
ATOM 5057 C C . GLY B 1 151 ? -30.681 31.890 39.120 1.00 39.22 151 GLY O C 1
ATOM 5058 O O . GLY B 1 151 ? -30.913 33.095 39.028 1.00 39.37 151 GLY O O 1
ATOM 5059 N N . ALA B 1 152 ? -30.622 31.092 38.058 1.00 37.27 152 ALA O N 1
ATOM 5060 C CA . ALA B 1 152 ? -30.781 31.632 36.712 1.00 35.46 152 ALA O CA 1
ATOM 5061 C C . ALA B 1 152 ? -32.158 32.230 36.423 1.00 34.66 152 ALA O C 1
ATOM 5062 O O . ALA B 1 152 ? -32.250 33.305 35.841 1.00 32.63 152 ALA O O 1
ATOM 5064 N N . GLN B 1 153 ? -33.223 31.543 36.827 1.00 36.76 153 GLN O N 1
ATOM 5065 C CA . GLN B 1 153 ? -34.575 32.040 36.582 1.00 36.61 153 GLN O CA 1
ATOM 5066 C C . GLN B 1 153 ? -34.778 33.419 37.205 1.00 39.31 153 GLN O C 1
ATOM 5067 O O . GLN B 1 153 ? -35.326 34.323 36.571 1.00 35.97 153 GLN O O 1
ATOM 5073 N N . GLU B 1 154 ? -34.332 33.583 38.446 1.00 39.73 154 GLU O N 1
ATOM 5074 C CA . GLU B 1 154 ? -34.483 34.866 39.119 1.00 43.30 154 GLU O CA 1
ATOM 5075 C C . GLU B 1 154 ? -33.698 35.968 38.422 1.00 41.21 154 GLU O C 1
ATOM 5076 O O . GLU B 1 154 ? -34.202 37.082 38.261 1.00 41.37 154 GLU O O 1
ATOM 5082 N N . LYS B 1 155 ? -32.471 35.667 38.001 1.00 39.07 155 LYS O N 1
ATOM 5083 C CA . LYS B 1 155 ? -31.669 36.668 37.308 1.00 39.03 155 LYS O CA 1
ATOM 5084 C C . LYS B 1 155 ? -32.351 37.028 35.991 1.00 37.95 155 LYS O C 1
ATOM 5085 O O . LYS B 1 155 ? -32.309 38.178 35.550 1.00 37.78 155 LYS O O 1
ATOM 5091 N N . ALA B 1 156 ? -32.988 36.038 35.373 1.00 38.06 156 ALA O N 1
ATOM 5092 C CA . ALA B 1 156 ? -33.691 36.257 34.116 1.00 39.15 156 ALA O CA 1
ATOM 5093 C C . ALA B 1 156 ? -34.923 37.125 34.366 1.00 40.02 156 ALA O C 1
ATOM 5094 O O . ALA B 1 156 ? -35.218 38.033 33.590 1.00 39.32 156 ALA O O 1
ATOM 5096 N N . ASP B 1 157 ? -35.641 36.847 35.450 1.00 42.17 157 ASP O N 1
ATOM 5097 C CA . ASP B 1 157 ? -36.827 37.632 35.776 1.00 45.25 157 ASP O CA 1
ATOM 5098 C C . ASP B 1 157 ? -36.452 39.094 36.005 1.00 46.31 157 ASP O C 1
ATOM 5099 O O . ASP B 1 157 ? -37.223 39.998 35.674 1.00 48.66 157 ASP O O 1
ATOM 5104 N N . ASN B 1 158 ? -35.267 39.323 36.566 1.00 44.86 158 ASN O N 1
ATOM 5105 C CA . ASN B 1 158 ? -34.795 40.682 36.832 1.00 46.14 158 ASN O CA 1
ATOM 5106 C C . ASN B 1 158 ? -34.097 41.310 35.627 1.00 45.44 158 ASN O C 1
ATOM 5107 O O . ASN B 1 158 ? -33.488 42.372 35.744 1.00 44.49 158 ASN O O 1
ATOM 5112 N N . GLY B 1 159 ? -34.177 40.647 34.476 1.00 43.24 159 GLY O N 1
ATOM 5113 C CA . GLY B 1 159 ? -33.566 41.171 33.266 1.00 42.40 159 GLY O CA 1
ATOM 5114 C C . GLY B 1 159 ? -32.048 41.215 33.213 1.00 38.68 159 GLY O C 1
ATOM 5115 O O . GLY B 1 159 ? -31.476 42.013 32.470 1.00 36.98 159 GLY O O 1
ATOM 5116 N N . GLU B 1 160 ? -31.388 40.354 33.979 1.00 38.59 160 GLU O N 1
ATOM 5117 C CA . GLU B 1 160 ? -29.930 40.323 34.001 1.00 34.59 160 GLU O CA 1
ATOM 5118 C C . GLU B 1 160 ? -29.343 39.370 32.958 1.00 35.58 160 GLU O C 1
ATOM 5119 O O . GLU B 1 160 ? -28.157 39.458 32.632 1.00 35.57 160 GLU O O 1
ATOM 5125 N N . LEU B 1 161 ? -30.171 38.471 32.434 1.00 36.27 161 LEU O N 1
ATOM 5126 C CA . LEU B 1 161 ? -29.701 37.491 31.458 1.00 32.14 161 LEU O CA 1
ATOM 5127 C C . LEU B 1 161 ? -30.202 37.682 30.034 1.00 33.79 161 LEU O C 1
ATOM 5128 O O . LEU B 1 161 ? -31.311 38.163 29.802 1.00 32.28 161 LEU O O 1
ATOM 5133 N N . LEU B 1 162 ? -29.374 37.276 29.078 1.00 33.06 162 LEU O N 1
ATOM 5134 C CA . LEU B 1 162 ? -29.735 37.363 27.672 1.00 27.88 162 LEU O CA 1
ATOM 5135 C C . LEU B 1 162 ? -29.611 35.987 27.028 1.00 30.55 162 LEU O C 1
ATOM 5136 O O . LEU B 1 162 ? -28.761 35.181 27.416 1.00 29.78 162 LEU O O 1
ATOM 5141 N N . PHE B 1 163 ? -30.475 35.732 26.053 1.00 29.34 163 PHE O N 1
ATOM 5142 C CA . PHE B 1 163 ? -30.478 34.478 25.315 1.00 29.51 163 PHE O CA 1
ATOM 5143 C C . PHE B 1 163 ? -30.061 34.767 23.883 1.00 30.71 163 PHE O C 1
ATOM 5144 O O . PHE B 1 163 ? -30.316 35.850 23.351 1.00 27.83 163 PHE O O 1
ATOM 5152 N N . GLY B 1 164 ? -29.425 33.791 23.254 1.00 26.46 164 GLY O N 1
ATOM 5153 C CA . GLY B 1 164 ? -29.035 33.979 21.878 1.00 26.72 164 GLY O CA 1
ATOM 5154 C C . GLY B 1 164 ? -28.546 32.701 21.240 1.00 25.20 164 GLY O C 1
ATOM 5155 O O . GLY B 1 164 ? -27.936 31.850 21.893 1.00 25.75 164 GLY O O 1
ATOM 5156 N N . THR B 1 165 ? -28.867 32.540 19.962 1.00 26.92 165 THR O N 1
ATOM 5157 C CA . THR B 1 165 ? -28.370 31.398 19.229 1.00 28.31 165 THR O CA 1
ATOM 5158 C C . THR B 1 165 ? -26.952 31.881 18.923 1.00 27.52 165 THR O C 1
ATOM 5159 O O . THR B 1 165 ? -26.601 33.019 19.276 1.00 24.39 165 THR O O 1
ATOM 5163 N N . ILE B 1 166 ? -26.140 31.054 18.273 1.00 22.67 166 ILE O N 1
ATOM 5164 C CA . ILE B 1 166 ? -24.761 31.433 17.997 1.00 24.20 166 ILE O CA 1
ATOM 5165 C C . ILE B 1 166 ? -24.565 32.732 17.215 1.00 26.04 166 ILE O C 1
ATOM 5166 O O . ILE B 1 166 ? -23.640 33.481 17.503 1.00 25.79 166 ILE O O 1
ATOM 5171 N N . ASP B 1 167 ? -25.426 33.014 16.239 1.00 25.76 167 ASP O N 1
ATOM 5172 C CA . ASP B 1 167 ? -25.296 34.251 15.476 1.00 26.77 167 ASP O CA 1
ATOM 5173 C C . ASP B 1 167 ? -25.380 35.463 16.407 1.00 23.63 167 ASP O C 1
ATOM 5174 O O . ASP B 1 167 ? -24.581 36.393 16.315 1.00 27.18 167 ASP O O 1
ATOM 5179 N N . SER B 1 168 ? -26.352 35.441 17.307 1.00 25.92 168 SER O N 1
ATOM 5180 C CA . SER B 1 168 ? -26.542 36.555 18.227 1.00 27.63 168 SER O CA 1
ATOM 5181 C C . SER B 1 168 ? -25.354 36.709 19.181 1.00 28.68 168 SER O C 1
ATOM 5182 O O . SER B 1 168 ? -24.919 37.824 19.476 1.00 28.55 168 SER O O 1
ATOM 5185 N N . TRP B 1 169 ? -24.831 35.585 19.659 1.00 23.48 169 TRP O N 1
ATOM 5186 C CA . TRP B 1 169 ? -23.688 35.599 20.565 1.00 23.59 169 TRP O CA 1
ATOM 5187 C C . TRP B 1 169 ? -22.470 36.187 19.857 1.00 25.31 169 TRP O C 1
ATOM 5188 O O . TRP B 1 169 ? -21.733 36.982 20.442 1.00 23.90 169 TRP O O 1
ATOM 5199 N N . LEU B 1 170 ? -22.264 35.835 18.589 1.00 23.99 170 LEU O N 1
ATOM 5200 C CA . LEU B 1 170 ? -21.119 36.359 17.859 1.00 21.79 170 LEU O CA 1
ATOM 5201 C C . LEU B 1 170 ? -21.218 37.866 17.622 1.00 23.06 170 LEU O C 1
ATOM 5202 O O . LEU B 1 170 ? -20.228 38.587 17.759 1.00 24.38 170 LEU O O 1
ATOM 5207 N N . VAL B 1 171 ? -22.406 38.350 17.268 1.00 23.73 171 VAL O N 1
ATOM 5208 C CA . VAL B 1 171 ? -22.566 39.783 17.039 1.00 21.64 171 VAL O CA 1
ATOM 5209 C C . VAL B 1 171 ? -22.396 40.505 18.383 1.00 22.81 171 VAL O C 1
ATOM 5210 O O . VAL B 1 171 ? -21.840 41.603 18.438 1.00 25.05 171 VAL O O 1
ATOM 5214 N N . TRP B 1 172 ? -22.868 39.885 19.460 1.00 25.37 172 TRP O N 1
ATOM 5215 C CA . TRP B 1 172 ? -22.723 40.485 20.783 1.00 28.43 172 TRP O CA 1
ATOM 5216 C C . TRP B 1 172 ? -21.232 40.643 21.090 1.00 29.48 172 TRP O C 1
ATOM 5217 O O . TRP B 1 172 ? -20.805 41.680 21.601 1.00 28.01 172 TRP O O 1
ATOM 5228 N N . LYS B 1 173 ? -20.437 39.626 20.758 1.00 28.19 173 LYS O N 1
ATOM 5229 C CA . LYS B 1 173 ? -19.000 39.702 21.002 1.00 24.70 173 LYS O CA 1
ATOM 5230 C C . LYS B 1 173 ? -18.298 40.695 20.074 1.00 25.79 173 LYS O C 1
ATOM 5231 O O . LYS B 1 173 ? -17.423 41.446 20.507 1.00 24.13 173 LYS O O 1
ATOM 5237 N N . LEU B 1 174 ? -18.682 40.717 18.799 1.00 21.00 174 LEU O N 1
ATOM 5238 C CA . LEU B 1 174 ? -18.052 41.616 17.843 1.00 19.88 174 LEU O CA 1
ATOM 5239 C C . LEU B 1 174 ? -18.322 43.091 18.126 1.00 23.42 174 LEU O C 1
ATOM 5240 O O . LEU B 1 174 ? -17.510 43.949 17.782 1.00 24.38 174 LEU O O 1
ATOM 5245 N N . THR B 1 175 ? -19.457 43.384 18.754 1.00 25.03 175 THR O N 1
ATOM 5246 C CA . THR B 1 175 ? -19.822 44.772 19.066 1.00 26.32 175 THR O CA 1
ATOM 5247 C C . THR B 1 175 ? -19.601 45.081 20.549 1.00 27.81 175 THR O C 1
ATOM 5248 O O . THR B 1 175 ? -20.043 46.119 21.047 1.00 29.57 175 THR O O 1
ATOM 5252 N N . ASP B 1 176 ? -18.914 44.170 21.236 1.00 28.31 176 ASP O N 1
ATOM 5253 C CA . ASP B 1 176 ? -18.632 44.284 22.668 1.00 29.56 176 ASP O CA 1
ATOM 5254 C C . ASP B 1 176 ? -19.879 44.664 23.470 1.00 32.49 176 ASP O C 1
ATOM 5255 O O . ASP B 1 176 ? -19.880 45.629 24.240 1.00 30.33 176 ASP O O 1
ATOM 5260 N N . GLY B 1 177 ? -20.945 43.899 23.258 1.00 29.35 177 GLY O N 1
ATOM 5261 C CA . GLY B 1 177 ? -22.191 44.103 23.978 1.00 30.58 177 GLY O CA 1
ATOM 5262 C C . GLY B 1 177 ? -23.077 45.263 23.572 1.00 32.56 177 GLY O C 1
ATOM 5263 O O . GLY B 1 177 ? -24.054 45.561 24.260 1.00 31.54 177 GLY O O 1
ATOM 5264 N N . GLN B 1 178 ? -22.770 45.911 22.458 1.00 29.14 178 GLN O N 1
ATOM 5265 C CA . GLN B 1 178 ? -23.568 47.049 22.025 1.00 33.14 178 GLN O CA 1
ATOM 5266 C C . GLN B 1 178 ? -24.782 46.662 21.197 1.00 31.71 178 GLN O C 1
ATOM 5267 O O . GLN B 1 178 ? -25.717 47.451 21.063 1.00 31.86 178 GLN O O 1
ATOM 5273 N N . VAL B 1 179 ? -24.775 45.447 20.657 1.00 29.38 179 VAL O N 1
ATOM 5274 C CA . VAL B 1 179 ? -25.871 44.974 19.815 1.00 28.53 179 VAL O CA 1
ATOM 5275 C C . VAL B 1 179 ? -26.299 43.550 20.159 1.00 28.51 179 VAL O C 1
ATOM 5276 O O . VAL B 1 179 ? -25.469 42.650 20.219 1.00 27.72 179 VAL O O 1
ATOM 5280 N N . HIS B 1 180 ? -27.595 43.360 20.401 1.00 27.49 180 HIS O N 1
ATOM 5281 C CA . HIS B 1 180 ? -28.148 42.043 20.705 1.00 28.12 180 HIS O CA 1
ATOM 5282 C C . HIS B 1 180 ? -29.255 41.813 19.678 1.00 30.61 180 HIS O C 1
ATOM 5283 O O . HIS B 1 180 ? -30.395 42.247 19.861 1.00 30.64 180 HIS O O 1
ATOM 5290 N N . VAL B 1 181 ? -28.903 41.121 18.596 1.00 27.70 181 VAL O N 1
ATOM 5291 C CA . VAL B 1 181 ? -29.833 40.891 17.492 1.00 27.20 181 VAL O CA 1
ATOM 5292 C C . VAL B 1 181 ? -29.710 39.484 16.896 1.00 29.27 181 VAL O C 1
ATOM 5293 O O . VAL B 1 181 ? -28.760 38.759 17.169 1.00 29.47 181 VAL O O 1
ATOM 5297 N N . THR B 1 182 ? -30.687 39.121 16.075 1.00 27.28 182 THR O N 1
ATOM 5298 C CA . THR B 1 182 ? -30.694 37.835 15.383 1.00 28.35 182 THR O CA 1
ATOM 5299 C C . THR B 1 182 ? -31.513 38.041 14.113 1.00 32.18 182 THR O C 1
ATOM 5300 O O . THR B 1 182 ? -32.268 39.009 14.013 1.00 30.98 182 THR O O 1
ATOM 5304 N N . ASP B 1 183 ? -31.357 37.143 13.143 1.00 30.81 183 ASP O N 1
ATOM 5305 C CA . ASP B 1 183 ? -32.089 37.238 11.882 1.00 28.83 183 ASP O CA 1
ATOM 5306 C C . ASP B 1 183 ? -33.329 36.342 11.886 1.00 30.12 183 ASP O C 1
ATOM 5307 O O . ASP B 1 183 ? -33.503 35.496 12.766 1.00 29.09 183 ASP O O 1
ATOM 5312 N N . TYR B 1 184 ? -34.183 36.523 10.882 1.00 29.50 184 TYR O N 1
ATOM 5313 C CA . TYR B 1 184 ? -35.406 35.733 10.755 1.00 31.10 184 TYR O CA 1
ATOM 5314 C C . TYR B 1 184 ? -35.175 34.227 10.764 1.00 30.75 184 TYR O C 1
ATOM 5315 O O . TYR B 1 184 ? -35.882 33.487 11.453 1.00 31.66 184 TYR O O 1
ATOM 5324 N N . SER B 1 185 ? -34.195 33.773 9.989 1.00 28.61 185 SER O N 1
ATOM 5325 C CA . SER B 1 185 ? -33.938 32.341 9.896 1.00 29.35 185 SER O CA 1
ATOM 5326 C C . SER B 1 185 ? -33.551 31.726 11.239 1.00 29.83 185 SER O C 1
ATOM 5327 O O . SER B 1 185 ? -34.106 30.700 11.628 1.00 31.79 185 SER O O 1
ATOM 5330 N N . ASN B 1 186 ? -32.618 32.352 11.954 1.00 29.70 186 ASN O N 1
ATOM 5331 C CA . ASN B 1 186 ? -32.206 31.820 13.250 1.00 27.12 186 ASN O CA 1
ATOM 5332 C C . ASN B 1 186 ? -33.325 31.881 14.281 1.00 27.92 186 ASN O C 1
ATOM 5333 O O . ASN B 1 186 ? -33.507 30.942 15.061 1.00 27.41 186 ASN O O 1
ATOM 5338 N N . ALA B 1 187 ? -34.089 32.973 14.282 1.00 27.01 187 ALA O N 1
ATOM 5339 C CA . ALA B 1 187 ? -35.189 33.106 15.237 1.00 26.84 187 ALA O CA 1
ATOM 5340 C C . ALA B 1 187 ? -36.265 32.051 14.985 1.00 25.27 187 ALA O C 1
ATOM 5341 O O . ALA B 1 187 ? -36.859 31.509 15.927 1.00 25.73 187 ALA O O 1
ATOM 5343 N N . SER B 1 188 ? -36.511 31.743 13.714 1.00 27.29 188 SER O N 1
ATOM 5344 C CA . SER B 1 188 ? -37.531 30.758 13.376 1.00 29.60 188 SER O CA 1
ATOM 5345 C C . SER B 1 188 ? -37.201 29.358 13.894 1.00 30.87 188 SER O C 1
ATOM 5346 O O . SER B 1 188 ? -38.103 28.543 14.100 1.00 32.53 188 SER O O 1
ATOM 5349 N N . ARG B 1 189 ? -35.919 29.082 14.127 1.00 27.80 189 ARG O N 1
ATOM 5350 C CA . ARG B 1 189 ? -35.502 27.759 14.602 1.00 28.50 189 ARG O CA 1
ATOM 5351 C C . ARG B 1 189 ? -35.539 27.611 16.124 1.00 25.93 189 ARG O C 1
ATOM 5352 O O . ARG B 1 189 ? -35.260 26.531 16.655 1.00 27.65 189 ARG O O 1
ATOM 5360 N N . THR B 1 190 ? -35.897 28.681 16.828 1.00 27.03 190 THR O N 1
ATOM 5361 C CA . THR B 1 190 ? -35.936 28.640 18.290 1.00 24.84 190 THR O CA 1
ATOM 5362 C C . THR B 1 190 ? -37.177 27.998 18.905 1.00 27.14 190 THR O C 1
ATOM 5363 O O . THR B 1 190 ? -37.148 27.567 20.056 1.00 27.96 190 THR O O 1
ATOM 5367 N N . MET B 1 191 ? -38.263 27.953 18.137 1.00 27.50 191 MET O N 1
ATOM 5368 C CA . MET B 1 191 ? -39.541 27.415 18.584 1.00 29.80 191 MET O CA 1
ATOM 5369 C C . MET B 1 191 ? -40.167 28.384 19.588 1.00 31.79 191 MET O C 1
ATOM 5370 O O . MET B 1 191 ? -41.033 28.000 20.374 1.00 34.29 191 MET O O 1
ATOM 5375 N N . LEU B 1 192 ? -39.712 29.635 19.564 1.00 30.80 192 LEU O N 1
ATOM 5376 C CA . LEU B 1 192 ? -40.231 30.681 20.449 1.00 31.51 192 LEU O CA 1
ATOM 5377 C C . LEU B 1 192 ? -40.719 31.844 19.593 1.00 31.56 192 LEU O C 1
ATOM 5378 O O . LEU B 1 192 ? -41.249 32.835 20.103 1.00 34.05 192 LEU O O 1
ATOM 5383 N N . TYR B 1 193 ? -40.530 31.715 18.286 1.00 32.06 193 TYR O N 1
ATOM 5384 C CA . TYR B 1 193 ? -40.871 32.776 17.356 1.00 30.27 193 TYR O CA 1
ATOM 5385 C C . TYR B 1 193 ? -42.026 32.398 16.436 1.00 33.98 193 TYR O C 1
ATOM 5386 O O . TYR B 1 193 ? -42.042 31.304 15.869 1.00 31.29 193 TYR O O 1
ATOM 5395 N N . ASN B 1 194 ? -42.994 33.302 16.307 1.00 32.27 194 ASN O N 1
ATOM 5396 C CA . ASN B 1 194 ? -44.149 33.081 15.438 1.00 32.01 194 ASN O CA 1
ATOM 5397 C C . ASN B 1 194 ? -43.731 33.489 14.026 1.00 33.14 194 ASN O C 1
ATOM 5398 O O . ASN B 1 194 ? -43.463 34.663 13.763 1.00 30.84 194 ASN O O 1
ATOM 5403 N N . ILE B 1 195 ? -43.668 32.518 13.117 1.00 30.21 195 ILE O N 1
ATOM 5404 C CA . ILE B 1 195 ? -43.247 32.786 11.744 1.00 32.69 195 ILE O CA 1
ATOM 5405 C C . ILE B 1 195 ? -44.321 33.400 10.848 1.00 31.54 195 ILE O C 1
ATOM 5406 O O . ILE B 1 195 ? -44.041 33.764 9.704 1.00 32.71 195 ILE O O 1
ATOM 5411 N N . HIS B 1 196 ? -45.547 33.498 11.354 1.00 36.38 196 HIS O N 1
ATOM 5412 C CA . HIS B 1 196 ? -46.628 34.093 10.573 1.00 37.05 196 HIS O CA 1
ATOM 5413 C C . HIS B 1 196 ? -46.768 35.568 10.949 1.00 37.91 196 HIS O C 1
ATOM 5414 O O . HIS B 1 196 ? -46.795 36.444 10.082 1.00 37.77 196 HIS O O 1
ATOM 5421 N N . LYS B 1 197 ? -46.840 35.838 12.248 1.00 37.99 197 LYS O N 1
ATOM 5422 C CA . LYS B 1 197 ? -46.954 37.205 12.744 1.00 39.25 197 LYS O CA 1
ATOM 5423 C C . LYS B 1 197 ? -45.589 37.885 12.731 1.00 39.52 197 LYS O C 1
ATOM 5424 O O . LYS B 1 197 ? -45.496 39.107 12.831 1.00 40.02 197 LYS O O 1
ATOM 5430 N N . LEU B 1 198 ? -44.536 37.082 12.612 1.00 35.41 198 LEU O N 1
ATOM 5431 C CA . LEU B 1 198 ? -43.163 37.580 12.615 1.00 35.71 198 LEU O CA 1
ATOM 5432 C C . LEU B 1 198 ? -42.844 38.347 13.894 1.00 33.90 198 LEU O C 1
ATOM 5433 O O . 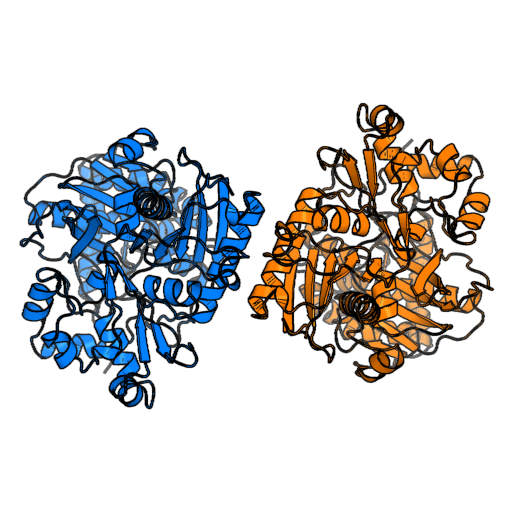LEU B 1 198 ? -42.558 39.545 13.865 1.00 34.82 198 LEU O O 1
ATOM 5438 N N . GLU B 1 199 ? -42.897 37.639 15.017 1.00 36.13 199 GLU O N 1
ATOM 5439 C CA . GLU B 1 199 ? -42.607 38.217 16.324 1.00 36.69 199 GLU O CA 1
ATOM 5440 C C . GLU B 1 199 ? -42.509 37.110 17.366 1.00 35.82 199 GLU O C 1
ATOM 5441 O O . GLU B 1 199 ? -43.050 36.017 17.178 1.00 32.38 199 GLU O O 1
ATOM 5447 N N . TRP B 1 200 ? -41.800 37.377 18.457 1.00 34.79 200 TRP O N 1
ATOM 5448 C CA . TRP B 1 200 ? -41.683 36.380 19.509 1.00 33.88 200 TRP O CA 1
ATOM 5449 C C . TRP B 1 200 ? -43.105 36.091 19.981 1.00 35.36 200 TRP O C 1
ATOM 5450 O O . TRP B 1 200 ? -43.911 37.007 20.117 1.00 38.83 200 TRP O O 1
ATOM 5461 N N . ASP B 1 201 ? -43.416 34.822 20.219 1.00 37.58 201 ASP O N 1
ATOM 5462 C CA . ASP B 1 201 ? -44.760 34.440 20.644 1.00 38.62 201 ASP O CA 1
ATOM 5463 C C . ASP B 1 201 ? -44.910 34.455 22.162 1.00 39.58 201 ASP O C 1
ATOM 5464 O O . ASP B 1 201 ? -44.323 33.624 22.854 1.00 38.66 201 ASP O O 1
ATOM 5469 N N . GLN B 1 202 ? -45.709 35.393 22.671 1.00 41.86 202 GLN O N 1
ATOM 5470 C CA . GLN B 1 202 ? -45.942 35.520 24.109 1.00 42.33 202 GLN O CA 1
ATOM 5471 C C . GLN B 1 202 ? -46.554 34.287 24.755 1.00 42.69 202 GLN O C 1
ATOM 5472 O O . GLN B 1 202 ? -46.185 33.924 25.873 1.00 42.65 202 GLN O O 1
ATOM 5478 N N . GLU B 1 203 ? -47.493 33.650 24.061 1.00 41.82 203 GLU O N 1
ATOM 5479 C CA . GLU B 1 203 ? -48.144 32.462 24.595 1.00 43.51 203 GLU O CA 1
ATOM 5480 C C . GLU B 1 203 ? -47.124 31.358 24.864 1.00 42.51 203 GLU O C 1
ATOM 5481 O O . GLU B 1 203 ? -47.200 30.672 25.881 1.00 41.06 203 GLU O O 1
ATOM 5487 N N . ILE B 1 204 ? -46.167 31.187 23.957 1.00 38.52 204 ILE O N 1
ATOM 5488 C CA . ILE B 1 204 ? -45.150 30.161 24.150 1.00 39.04 204 ILE O CA 1
ATOM 5489 C C . ILE B 1 204 ? -44.190 30.591 25.259 1.00 36.36 204 ILE O C 1
ATOM 5490 O O . ILE B 1 204 ? -43.804 29.781 26.101 1.00 36.09 204 ILE O O 1
ATOM 5495 N N . LEU B 1 205 ? -43.815 31.869 25.261 1.00 37.76 205 LEU O N 1
ATOM 5496 C CA . LEU B 1 205 ? -42.911 32.397 26.282 1.00 40.52 205 LEU O CA 1
ATOM 5497 C C . LEU B 1 205 ? -43.512 32.201 27.672 1.00 42.33 205 LEU O C 1
ATOM 5498 O O . LEU B 1 205 ? -42.821 31.797 28.610 1.00 43.68 205 LEU O O 1
ATOM 5503 N N . ASP B 1 206 ? -44.803 32.487 27.800 1.00 44.46 206 ASP O N 1
ATOM 5504 C CA . ASP B 1 206 ? -45.490 32.328 29.074 1.00 45.36 206 ASP O CA 1
ATOM 5505 C C . ASP B 1 206 ? -45.559 30.852 29.442 1.00 44.24 206 ASP O C 1
ATOM 5506 O O . ASP B 1 206 ? -45.378 30.479 30.602 1.00 42.36 206 ASP O O 1
ATOM 5511 N N . LEU B 1 207 ? -45.812 30.011 28.445 1.00 43.56 207 LEU O N 1
ATOM 5512 C CA . LEU B 1 207 ? -45.896 28.577 28.673 1.00 42.42 207 LEU O CA 1
ATOM 5513 C C . LEU B 1 207 ? -44.596 28.027 29.253 1.00 42.77 207 LEU O C 1
ATOM 5514 O O . LEU B 1 207 ? -44.616 27.163 30.133 1.00 42.59 207 LEU O O 1
ATOM 5519 N N . LEU B 1 208 ? -43.466 28.532 28.767 1.00 38.06 208 LEU O N 1
ATOM 5520 C CA . LEU B 1 208 ? -42.164 28.068 29.242 1.00 41.75 208 LEU O CA 1
ATOM 5521 C C . LEU B 1 208 ? -41.558 28.978 30.308 1.00 40.84 208 LEU O C 1
ATOM 5522 O O . LEU B 1 208 ? -40.429 28.763 30.750 1.00 42.45 208 LEU O O 1
ATOM 5527 N N . ASN B 1 209 ? -42.315 29.991 30.717 1.00 41.47 209 ASN O N 1
ATOM 5528 C CA . ASN B 1 209 ? -41.857 30.947 31.720 1.00 38.86 209 ASN O CA 1
ATOM 5529 C C . ASN B 1 209 ? -40.497 31.542 31.354 1.00 40.70 209 ASN O C 1
ATOM 5530 O O . ASN B 1 209 ? -39.567 31.565 32.164 1.00 39.11 209 ASN O O 1
ATOM 5535 N N . ILE B 1 210 ? -40.392 32.027 30.121 1.00 34.44 210 ILE O N 1
ATOM 5536 C CA . ILE B 1 210 ? -39.162 32.634 29.633 1.00 36.51 210 ILE O CA 1
ATOM 5537 C C . ILE B 1 210 ? -39.390 34.135 29.482 1.00 38.28 210 ILE O C 1
ATOM 5538 O O . ILE B 1 210 ? -40.193 34.562 28.659 1.00 35.32 210 ILE O O 1
ATOM 5543 N N . PRO B 1 211 ? -38.687 34.955 30.285 1.00 37.81 211 PRO O N 1
ATOM 5544 C CA . PRO B 1 211 ? -38.823 36.417 30.238 1.00 39.51 211 PRO O CA 1
ATOM 5545 C C . PRO B 1 211 ? -38.470 37.014 28.882 1.00 40.32 211 PRO O C 1
ATOM 5546 O O . PRO B 1 211 ? -37.420 36.711 28.319 1.00 38.56 211 PRO O O 1
ATOM 5550 N N . SER B 1 212 ? -39.345 37.875 28.370 1.00 40.29 212 SER O N 1
ATOM 5551 C CA . SER B 1 212 ? -39.117 38.514 27.081 1.00 40.02 212 SER O CA 1
ATOM 5552 C C . SER B 1 212 ? -37.870 39.394 27.125 1.00 38.39 212 SER O C 1
ATOM 5553 O O . SER B 1 212 ? -37.310 39.738 26.083 1.00 37.62 212 SER O O 1
ATOM 5556 N N . SER B 1 213 ? -37.437 39.749 28.333 1.00 34.99 213 SER O N 1
ATOM 5557 C CA . SER B 1 213 ? -36.253 40.588 28.510 1.00 32.57 213 SER O CA 1
ATOM 5558 C C . SER B 1 213 ? -34.965 39.889 28.052 1.00 35.36 213 SER O C 1
ATOM 5559 O O . SER B 1 213 ? -33.937 40.536 27.851 1.00 34.38 213 SER O O 1
ATOM 5562 N N . MET B 1 214 ? -35.021 38.569 27.898 1.00 35.31 214 MET O N 1
ATOM 5563 C CA . MET B 1 214 ? -33.858 37.798 27.455 1.00 34.56 214 MET O CA 1
ATOM 5564 C C . MET B 1 214 ? -33.679 37.819 25.936 1.00 34.01 214 MET O C 1
ATOM 5565 O O . MET B 1 214 ? -32.580 37.592 25.423 1.00 32.77 214 MET O O 1
ATOM 5570 N N . LEU B 1 215 ? -34.767 38.096 25.227 1.00 31.84 215 LEU O N 1
ATOM 5571 C CA . LEU B 1 215 ? -34.784 38.050 23.767 1.00 33.82 215 LEU O CA 1
ATOM 5572 C C . LEU B 1 215 ? -34.175 39.193 22.964 1.00 31.56 215 LEU O C 1
ATOM 5573 O O . LEU B 1 215 ? -34.344 40.366 23.292 1.00 33.88 215 LEU O O 1
ATOM 5578 N N . PRO B 1 216 ? -33.449 38.852 21.883 1.00 29.97 216 PRO O N 1
ATOM 5579 C CA . PRO B 1 216 ? -32.809 39.838 21.006 1.00 30.23 216 PRO O CA 1
ATOM 5580 C C . PRO B 1 216 ? -33.811 40.375 19.986 1.00 31.71 216 PRO O C 1
ATOM 5581 O O . PRO B 1 216 ? -34.867 39.781 19.777 1.00 35.71 216 PRO O O 1
ATOM 5585 N N . GLU B 1 217 ? -33.481 41.500 19.362 1.00 32.41 217 GLU O N 1
ATOM 5586 C CA . GLU B 1 217 ? -34.352 42.072 18.345 1.00 36.07 217 GLU O CA 1
ATOM 5587 C C . GLU B 1 217 ? -34.181 41.192 17.116 1.00 34.03 217 GLU O C 1
ATOM 5588 O O . GLU B 1 217 ? -33.084 40.708 16.849 1.00 32.41 217 GLU O O 1
ATOM 5594 N N . VAL B 1 218 ? -35.254 40.972 16.369 1.00 32.32 218 VAL O N 1
ATOM 5595 C CA . VAL B 1 218 ? -35.148 40.150 15.167 1.00 31.72 218 VAL O CA 1
ATOM 5596 C C . VAL B 1 218 ? -35.180 41.049 13.936 1.00 31.27 218 VAL O C 1
ATOM 5597 O O . VAL B 1 218 ? -36.082 41.876 13.781 1.00 33.87 218 VAL O O 1
ATOM 5601 N N . LYS B 1 219 ? -34.187 40.895 13.070 1.00 30.12 219 LYS O N 1
ATOM 5602 C CA . LYS B 1 219 ? -34.096 41.688 11.857 1.00 33.56 219 LYS O CA 1
ATOM 5603 C C . LYS B 1 219 ? -33.996 40.796 10.624 1.00 32.01 219 LYS O C 1
ATOM 5604 O O . LYS B 1 219 ? -34.017 39.569 10.733 1.00 31.43 219 LYS O O 1
ATOM 5610 N N . SER B 1 220 ? -33.889 41.416 9.454 1.00 32.65 220 SER O N 1
ATOM 5611 C CA . SER B 1 220 ? -33.785 40.666 8.207 1.00 32.29 220 SER O CA 1
ATOM 5612 C C . SER B 1 220 ? -32.399 40.045 8.070 1.00 32.29 220 SER O C 1
ATOM 5613 O O . SER B 1 220 ? -31.508 40.310 8.873 1.00 35.79 220 SER O O 1
ATOM 5616 N N . ASN B 1 221 ? -32.216 39.238 7.031 1.00 28.75 221 ASN O N 1
ATOM 5617 C CA . ASN B 1 221 ? -30.945 38.557 6.800 1.00 29.12 221 ASN O CA 1
ATOM 5618 C C . ASN B 1 221 ? -29.915 39.371 6.033 1.00 30.92 221 ASN O C 1
ATOM 5619 O O . ASN B 1 221 ? -28.772 38.938 5.873 1.00 30.23 221 ASN O O 1
ATOM 5624 N N . SER B 1 222 ? -30.303 40.556 5.566 1.00 28.82 222 SER O N 1
ATOM 5625 C CA . SER B 1 222 ? -29.388 41.387 4.798 1.00 27.06 222 SER O CA 1
ATOM 5626 C C . SER B 1 222 ? -29.564 42.875 5.103 1.00 32.26 222 SER O C 1
ATOM 5627 O O . SER B 1 222 ? -30.359 43.561 4.460 1.00 32.76 222 SER O O 1
ATOM 5630 N N . GLU B 1 223 ? -28.822 43.362 6.094 1.00 30.27 223 GLU O N 1
ATOM 5631 C CA . GLU B 1 223 ? -28.864 44.769 6.487 1.00 31.99 223 GLU O CA 1
ATOM 5632 C C . GLU B 1 223 ? -27.756 44.989 7.515 1.00 30.85 223 GLU O C 1
ATOM 5633 O O . GLU B 1 223 ? -27.294 44.035 8.129 1.00 27.22 223 GLU O O 1
ATOM 5639 N N . VAL B 1 224 ? -27.307 46.229 7.684 1.00 31.29 224 VAL O N 1
ATOM 5640 C CA . VAL B 1 224 ? -26.245 46.497 8.652 1.00 29.50 224 VAL O CA 1
ATOM 5641 C C . VAL B 1 224 ? -26.801 46.462 10.069 1.00 32.21 224 VAL O C 1
ATOM 5642 O O . VAL B 1 224 ? -27.620 47.298 10.442 1.00 31.73 224 VAL O O 1
ATOM 5646 N N . TYR B 1 225 ? -26.366 45.479 10.854 1.00 29.18 225 TYR O N 1
ATOM 5647 C CA . TYR B 1 225 ? -26.834 45.338 12.228 1.00 29.39 225 TYR O CA 1
ATOM 5648 C C . TYR B 1 225 ? -26.010 46.211 13.155 1.00 31.80 225 TYR O C 1
ATOM 5649 O O . TYR B 1 225 ? -26.416 46.478 14.283 1.00 32.04 225 TYR O O 1
ATOM 5658 N N . GLY B 1 226 ? -24.848 46.631 12.668 1.00 31.07 226 GLY O N 1
ATOM 5659 C CA . GLY B 1 226 ? -23.945 47.459 13.449 1.00 33.37 226 GLY O CA 1
ATOM 5660 C C . GLY B 1 226 ? -22.536 47.340 12.894 1.00 33.89 226 GLY O C 1
ATOM 5661 O O . GLY B 1 226 ? -22.341 46.811 11.795 1.00 31.93 226 GLY O O 1
ATOM 5662 N N . HIS B 1 227 ? -21.552 47.840 13.636 1.00 28.99 227 HIS O N 1
ATOM 5663 C CA . HIS B 1 227 ? -20.158 47.772 13.205 1.00 29.16 227 HIS O CA 1
ATOM 5664 C C . HIS B 1 227 ? -19.331 47.119 14.302 1.00 30.51 227 HIS O C 1
ATOM 5665 O O . HIS B 1 227 ? -19.680 47.196 15.480 1.00 28.53 227 HIS O O 1
ATOM 5672 N N . THR B 1 228 ? -18.236 46.478 13.911 1.00 29.54 228 THR O N 1
ATOM 5673 C CA . THR B 1 228 ? -17.351 45.843 14.878 1.00 27.70 228 THR O CA 1
ATOM 5674 C C . THR B 1 228 ? -16.694 46.979 15.673 1.00 28.93 228 THR O C 1
ATOM 5675 O O . THR B 1 228 ? -16.504 48.076 15.150 1.00 28.84 228 THR O O 1
ATOM 5679 N N . ARG B 1 229 ? -16.346 46.674 16.920 1.00 30.17 229 ARG O N 1
ATOM 5680 C CA . ARG B 1 229 ? -15.495 47.526 17.729 1.00 34.36 229 ARG O CA 1
ATOM 5681 C C . ARG B 1 229 ? -14.067 47.246 17.288 1.00 42.69 229 ARG O C 1
ATOM 5682 O O . ARG B 1 229 ? -13.675 46.092 17.121 1.00 49.78 229 ARG O O 1
ATOM 5690 N N . SER B 1 230 ? -13.297 48.306 17.085 1.00 44.24 230 SER O N 1
ATOM 5691 C CA . SER B 1 230 ? -11.970 48.194 16.465 1.00 41.66 230 SER O CA 1
ATOM 5692 C C . SER B 1 230 ? -11.011 47.187 17.119 1.00 39.44 230 SER O C 1
ATOM 5693 O O . SER B 1 230 ? -10.034 46.760 16.504 1.00 40.08 230 SER O O 1
ATOM 5696 N N . TYR B 1 231 ? -11.294 46.821 18.364 1.00 36.04 231 TYR O N 1
ATOM 5697 C CA . TYR B 1 231 ? -10.446 45.942 19.154 1.00 33.85 231 TYR O CA 1
ATOM 5698 C C . TYR B 1 231 ? -11.026 44.531 19.142 1.00 35.50 231 TYR O C 1
ATOM 5699 O O . TYR B 1 231 ? -10.462 43.604 19.725 1.00 37.60 231 TYR O O 1
ATOM 5708 N N . ARG B 1 232 ? -12.152 44.370 18.448 1.00 33.28 232 ARG O N 1
ATOM 5709 C CA . ARG B 1 232 ? -12.792 43.066 18.336 1.00 31.73 232 ARG O CA 1
ATOM 5710 C C . ARG B 1 232 ? -12.639 42.522 16.913 1.00 32.36 232 ARG O C 1
ATOM 5711 O O . ARG B 1 232 ? -12.976 41.369 16.639 1.00 30.12 232 ARG O O 1
ATOM 5719 N N . PHE B 1 233 ? -12.134 43.353 16.008 1.00 31.69 233 PHE O N 1
ATOM 5720 C CA . PHE B 1 233 ? -11.932 42.914 14.630 1.00 35.92 233 PHE O CA 1
ATOM 5721 C C . PHE B 1 233 ? -10.600 43.422 14.095 1.00 36.46 233 PHE O C 1
ATOM 5722 O O . PHE B 1 233 ? -10.540 44.158 13.113 1.00 37.26 233 PHE O O 1
ATOM 5730 N N . TYR B 1 234 ? -9.537 43.030 14.785 1.00 37.55 234 TYR O N 1
ATOM 5731 C CA . TYR B 1 234 ? -8.169 43.372 14.424 1.00 38.15 234 TYR O CA 1
ATOM 5732 C C . TYR B 1 234 ? -7.842 44.796 13.995 1.00 36.58 234 TYR O C 1
ATOM 5733 O O . TYR B 1 234 ? -7.061 45.006 13.064 1.00 36.77 234 TYR O O 1
ATOM 5742 N N . GLY B 1 235 ? -8.428 45.768 14.685 1.00 34.86 235 GLY O N 1
ATOM 5743 C CA . GLY B 1 235 ? -8.141 47.162 14.391 1.00 37.89 235 GLY O CA 1
ATOM 5744 C C . GLY B 1 235 ? -9.137 48.001 13.611 1.00 39.68 235 GLY O C 1
ATOM 5745 O O . GLY B 1 235 ? -8.995 49.224 13.583 1.00 39.58 235 GLY O O 1
ATOM 5746 N N . SER B 1 236 ? -10.138 47.381 12.989 1.00 41.05 236 SER O N 1
ATOM 5747 C CA . SER B 1 236 ? -11.109 48.146 12.203 1.00 39.32 236 SER O CA 1
ATOM 5748 C C . SER B 1 236 ? -12.575 48.026 12.618 1.00 37.53 236 SER O C 1
ATOM 5749 O O . SER B 1 236 ? -13.005 47.011 13.166 1.00 37.31 236 SER O O 1
ATOM 5752 N N . GLU B 1 237 ? -13.331 49.085 12.343 1.00 35.81 237 GLU O N 1
ATOM 5753 C CA . GLU B 1 237 ? -14.766 49.127 12.614 1.00 35.34 237 GLU O CA 1
ATOM 5754 C C . GLU B 1 237 ? -15.404 48.764 11.276 1.00 37.90 237 GLU O C 1
ATOM 5755 O O . GLU B 1 237 ? -15.467 49.588 10.364 1.00 35.34 237 GLU O O 1
ATOM 5761 N N . VAL B 1 238 ? -15.875 47.530 11.165 1.00 32.95 238 VAL O N 1
ATOM 5762 C CA . VAL B 1 238 ? -16.458 47.038 9.922 1.00 29.47 238 VAL O CA 1
ATOM 5763 C C . VAL B 1 238 ? -17.940 46.705 10.044 1.00 27.30 238 VAL O C 1
ATOM 5764 O O . VAL B 1 238 ? -18.392 46.189 11.065 1.00 27.73 238 VAL O O 1
ATOM 5768 N N . PRO B 1 239 ? -18.724 47.005 8.997 1.00 28.77 239 PRO O N 1
ATOM 5769 C CA . PRO B 1 239 ? -20.157 46.704 9.055 1.00 28.18 239 PRO O CA 1
ATOM 5770 C C . PRO B 1 239 ? -20.424 45.197 9.161 1.00 28.08 239 PRO O C 1
ATOM 5771 O O . PRO B 1 239 ? -19.782 44.401 8.475 1.00 30.92 239 PRO O O 1
ATOM 5775 N N . ILE B 1 240 ? -21.366 44.816 10.017 1.00 26.75 240 ILE O N 1
ATOM 5776 C CA . ILE B 1 240 ? -21.778 43.422 10.157 1.00 25.43 240 ILE O CA 1
ATOM 5777 C C . ILE B 1 240 ? -23.104 43.540 9.408 1.00 27.84 240 ILE O C 1
ATOM 5778 O O . ILE B 1 240 ? -24.047 44.162 9.911 1.00 27.47 240 ILE O O 1
ATOM 5783 N N . ALA B 1 241 ? -23.177 42.955 8.211 1.00 28.57 241 ALA O N 1
ATOM 5784 C CA . ALA B 1 241 ? -24.365 43.131 7.370 1.00 29.30 241 ALA O CA 1
ATOM 5785 C C . ALA B 1 241 ? -25.114 41.922 6.820 1.00 30.99 241 ALA O C 1
ATOM 5786 O O . ALA B 1 241 ? -26.109 42.083 6.108 1.00 32.69 241 ALA O O 1
ATOM 5788 N N . GLY B 1 242 ? -24.645 40.722 7.124 1.00 27.10 242 GLY O N 1
ATOM 5789 C CA . GLY B 1 242 ? -25.316 39.535 6.636 1.00 30.51 242 GLY O CA 1
ATOM 5790 C C . GLY B 1 242 ? -25.348 38.520 7.755 1.00 31.06 242 GLY O C 1
ATOM 5791 O O . GLY B 1 242 ? -24.349 38.339 8.451 1.00 31.76 242 GLY O O 1
ATOM 5792 N N . MET B 1 243 ? -26.490 37.871 7.936 1.00 33.05 243 MET O N 1
ATOM 5793 C CA . MET B 1 243 ? -26.643 36.883 8.994 1.00 32.01 243 MET O CA 1
ATOM 5794 C C . MET B 1 243 ? -27.732 35.876 8.639 1.00 32.90 243 MET O C 1
ATOM 5795 O O . MET B 1 243 ? -28.816 36.253 8.187 1.00 32.42 243 MET O O 1
ATOM 5800 N N . ALA B 1 244 ? -27.448 34.594 8.845 1.00 29.09 244 ALA O N 1
ATOM 5801 C CA . ALA B 1 244 ? -28.429 33.560 8.542 1.00 26.62 244 ALA O CA 1
ATOM 5802 C C . ALA B 1 244 ? -27.988 32.212 9.086 1.00 28.14 244 ALA O C 1
ATOM 5803 O O . ALA B 1 244 ? -26.791 31.969 9.223 1.00 27.70 244 ALA O O 1
ATOM 5805 N N . GLY B 1 245 ? -28.957 31.352 9.399 1.00 25.53 245 GLY O N 1
ATOM 5806 C CA . GLY B 1 245 ? -28.648 30.012 9.879 1.00 26.76 245 GLY O CA 1
ATOM 5807 C C . GLY B 1 245 ? -27.822 29.350 8.793 1.00 28.22 245 GLY O C 1
ATOM 5808 O O . GLY B 1 245 ? -28.012 29.651 7.613 1.00 26.58 245 GLY O O 1
ATOM 5809 N N . ASP B 1 246 ? -26.916 28.444 9.152 1.00 25.30 246 ASP O N 1
ATOM 5810 C CA . ASP B 1 246 ? -26.074 27.854 8.118 1.00 25.86 246 ASP O CA 1
ATOM 5811 C C . ASP B 1 246 ? -26.809 27.176 6.967 1.00 24.01 246 ASP O C 1
ATOM 5812 O O . ASP B 1 246 ? -26.435 27.374 5.809 1.00 27.88 246 ASP O O 1
ATOM 5817 N N . GLN B 1 247 ? -27.856 26.414 7.260 1.00 26.88 247 GLN O N 1
ATOM 5818 C CA . GLN B 1 247 ? -28.576 25.724 6.189 1.00 29.61 247 GLN O CA 1
ATOM 5819 C C . GLN B 1 247 ? -29.296 26.704 5.262 1.00 31.85 247 GLN O C 1
ATOM 5820 O O . GLN B 1 247 ? -29.376 26.472 4.057 1.00 31.64 247 GLN O O 1
ATOM 5826 N N . GLN B 1 248 ? -29.815 27.797 5.821 1.00 32.87 248 GLN O N 1
ATOM 5827 C CA . GLN B 1 248 ? -30.494 28.805 5.011 1.00 33.66 248 GLN O CA 1
ATOM 5828 C C . GLN B 1 248 ? -29.460 29.590 4.204 1.00 32.91 248 GLN O C 1
ATOM 5829 O O . GLN B 1 248 ? -29.727 30.010 3.081 1.00 33.80 248 GLN O O 1
ATOM 5835 N N . ALA B 1 249 ? -28.275 29.781 4.780 1.00 31.95 249 ALA O N 1
ATOM 5836 C CA . ALA B 1 249 ? -27.203 30.486 4.092 1.00 31.76 249 ALA O CA 1
ATOM 5837 C C . ALA B 1 249 ? -26.763 29.661 2.886 1.00 32.77 249 ALA O C 1
ATOM 5838 O O . ALA B 1 249 ? -26.390 30.208 1.847 1.00 31.31 249 ALA O O 1
ATOM 5840 N N . ALA B 1 250 ? -26.800 28.338 3.033 1.00 30.01 250 ALA O N 1
ATOM 5841 C CA . ALA B 1 250 ? -26.420 27.440 1.944 1.00 30.81 250 ALA O CA 1
ATOM 5842 C C . ALA B 1 250 ? -27.451 27.559 0.826 1.00 32.35 250 ALA O C 1
ATOM 5843 O O . ALA B 1 250 ? -27.104 27.614 -0.352 1.00 33.79 250 ALA O O 1
ATOM 5845 N N . LEU B 1 251 ? -28.722 27.594 1.206 1.00 30.63 251 LEU O N 1
ATOM 5846 C CA . LEU B 1 251 ? -29.806 27.729 0.239 1.00 31.18 251 LEU O CA 1
ATOM 5847 C C . LEU B 1 251 ? -29.571 28.992 -0.592 1.00 33.41 251 LEU O C 1
ATOM 5848 O O . LEU B 1 251 ? -29.686 28.976 -1.820 1.00 34.94 251 LEU O O 1
ATOM 5853 N N . PHE B 1 252 ? -29.228 30.085 0.082 1.00 30.54 252 PHE O N 1
ATOM 5854 C CA . PHE B 1 252 ? -28.981 31.350 -0.605 1.00 33.89 252 PHE O CA 1
ATOM 5855 C C . PHE B 1 252 ? -27.725 31.252 -1.467 1.00 32.81 252 PHE O C 1
ATOM 5856 O O . PHE B 1 252 ? -27.689 31.769 -2.582 1.00 35.73 252 PHE O O 1
ATOM 5864 N N . GLY B 1 253 ? -26.697 30.581 -0.949 1.00 32.76 253 GLY O N 1
ATOM 5865 C CA . GLY B 1 253 ? -25.455 30.427 -1.689 1.00 32.87 253 GLY O CA 1
ATOM 5866 C C . GLY B 1 253 ? -25.597 29.555 -2.931 1.00 33.91 253 GLY O C 1
ATOM 5867 O O . GLY B 1 253 ? -24.801 29.660 -3.868 1.00 34.72 253 GLY O O 1
ATOM 5868 N N . GLN B 1 254 ? -26.600 28.684 -2.928 1.00 33.47 254 GLN O N 1
ATOM 5869 C CA . GLN B 1 254 ? -26.875 27.795 -4.059 1.00 36.52 254 GLN O CA 1
ATOM 5870 C C . GLN B 1 254 ? -27.723 28.565 -5.064 1.00 40.25 254 GLN O C 1
ATOM 5871 O O . GLN B 1 254 ? -27.996 28.092 -6.173 1.00 40.20 254 GLN O O 1
ATOM 5877 N N . MET B 1 255 ? -28.138 29.757 -4.652 1.00 39.57 255 MET O N 1
ATOM 5878 C CA . MET B 1 255 ? -28.967 30.624 -5.469 1.00 40.05 255 MET O CA 1
ATOM 5879 C C . MET B 1 255 ? -30.351 30.032 -5.712 1.00 37.99 255 MET O C 1
ATOM 5880 O O . MET B 1 255 ? -30.949 30.207 -6.775 1.00 40.65 255 MET O O 1
ATOM 5885 N N . ALA B 1 256 ? -30.856 29.333 -4.700 1.00 35.11 256 ALA O N 1
ATOM 5886 C CA . ALA B 1 256 ? -32.182 28.734 -4.754 1.00 35.69 256 ALA O CA 1
ATOM 5887 C C . ALA B 1 256 ? -33.160 29.815 -4.299 1.00 38.66 256 ALA O C 1
ATOM 5888 O O . ALA B 1 256 ? -33.750 29.727 -3.217 1.00 37.43 256 ALA O O 1
ATOM 5890 N N . PHE B 1 257 ? -33.323 30.833 -5.143 1.00 37.95 257 PHE O N 1
ATOM 5891 C CA . PHE B 1 257 ? -34.197 31.966 -4.845 1.00 38.59 257 PHE O CA 1
ATOM 5892 C C . PHE B 1 257 ? -35.671 31.788 -5.205 1.00 38.82 257 PHE O C 1
ATOM 5893 O O . PHE B 1 257 ? -36.509 32.571 -4.756 1.00 38.50 257 PHE O O 1
ATOM 5901 N N . GLU B 1 258 ? -35.996 30.781 -6.010 1.00 38.67 258 GLU O N 1
ATOM 5902 C CA . GLU B 1 258 ? -37.383 30.582 -6.427 1.00 40.84 258 GLU O CA 1
ATOM 5903 C C . GLU B 1 258 ? -38.093 29.386 -5.814 1.00 39.66 258 GLU O C 1
ATOM 5904 O O . GLU B 1 258 ? -37.465 28.402 -5.424 1.00 37.07 258 GLU O O 1
ATOM 5910 N N . LYS B 1 259 ? -39.419 29.487 -5.749 1.00 38.32 259 LYS O N 1
ATOM 5911 C CA . LYS B 1 259 ? -40.267 28.437 -5.201 1.00 37.57 259 LYS O CA 1
ATOM 5912 C C . LYS B 1 259 ? -39.988 27.104 -5.896 1.00 39.44 259 LYS O C 1
ATOM 5913 O O . LYS B 1 259 ? -40.023 27.010 -7.123 1.00 40.31 259 LYS O O 1
ATOM 5919 N N . GLY B 1 260 ? -39.700 26.075 -5.108 1.00 39.44 260 GLY O N 1
ATOM 5920 C CA . GLY B 1 260 ? -39.419 24.775 -5.686 1.00 38.62 260 GLY O CA 1
ATOM 5921 C C . GLY B 1 260 ? -37.950 24.392 -5.729 1.00 36.34 260 GLY O C 1
ATOM 5922 O O . GLY B 1 260 ? -37.628 23.204 -5.765 1.00 34.62 260 GLY O O 1
ATOM 5923 N N . MET B 1 261 ? -37.052 25.374 -5.739 1.00 35.30 261 MET O N 1
ATOM 5924 C CA . MET B 1 261 ? -35.624 25.069 -5.772 1.00 36.29 261 MET O CA 1
ATOM 5925 C C . MET B 1 261 ? -35.238 24.412 -4.446 1.00 38.11 261 MET O C 1
ATOM 5926 O O . MET B 1 261 ? -35.606 24.888 -3.368 1.00 33.65 261 MET O O 1
ATOM 5931 N N . ILE B 1 262 ? -34.491 23.315 -4.543 1.00 34.83 262 ILE O N 1
ATOM 5932 C CA . ILE B 1 262 ? -34.112 22.527 -3.379 1.00 34.89 262 ILE O CA 1
ATOM 5933 C C . ILE B 1 262 ? -32.632 22.140 -3.340 1.00 33.70 262 ILE O C 1
ATOM 5934 O O . ILE B 1 262 ? -31.992 21.979 -4.377 1.00 30.82 262 ILE O O 1
ATOM 5939 N N . LYS B 1 263 ? -32.090 21.997 -2.131 1.00 33.12 263 LYS O N 1
ATOM 5940 C CA . LYS B 1 263 ? -30.689 21.617 -1.966 1.00 30.28 263 LYS O CA 1
ATOM 5941 C C . LYS B 1 263 ? -30.515 20.726 -0.745 1.00 28.42 263 LYS O C 1
ATOM 5942 O O . LYS B 1 263 ? -31.417 20.602 0.082 1.00 28.19 263 LYS O O 1
ATOM 5948 N N . ASN B 1 264 ? -29.353 20.093 -0.651 1.00 28.33 264 ASN O N 1
ATOM 5949 C CA . ASN B 1 264 ? -29.032 19.241 0.489 1.00 30.88 264 ASN O CA 1
ATOM 5950 C C . ASN B 1 264 ? -27.578 19.548 0.814 1.00 28.90 264 ASN O C 1
ATOM 5951 O O . ASN B 1 264 ? -26.744 19.606 -0.083 1.00 29.40 264 ASN O O 1
ATOM 5956 N N . THR B 1 265 ? -27.283 19.775 2.092 1.00 29.76 265 THR O N 1
ATOM 5957 C CA . THR B 1 265 ? -25.923 20.076 2.523 1.00 30.86 265 THR O CA 1
ATOM 5958 C C . THR B 1 265 ? -25.446 18.940 3.410 1.00 33.32 265 THR O C 1
ATOM 5959 O O . THR B 1 265 ? -26.061 18.648 4.430 1.00 31.86 265 THR O O 1
ATOM 5963 N N . TYR B 1 266 ? -24.349 18.306 3.015 1.00 30.77 266 TYR O N 1
ATOM 5964 C CA . TYR B 1 266 ? -23.801 17.184 3.764 1.00 32.13 266 TYR O CA 1
ATOM 5965 C C . TYR B 1 266 ? -22.661 17.626 4.674 1.00 31.32 266 TYR O C 1
ATOM 5966 O O . TYR B 1 266 ? -21.583 17.984 4.210 1.00 34.64 266 TYR O O 1
ATOM 5975 N N . GLY B 1 267 ? -22.918 17.609 5.975 1.00 30.40 267 GLY O N 1
ATOM 5976 C CA . GLY B 1 267 ? -21.907 17.996 6.940 1.00 28.42 267 GLY O CA 1
ATOM 5977 C C . GLY B 1 267 ? -22.047 17.118 8.164 1.00 28.12 267 GLY O C 1
ATOM 5978 O O . GLY B 1 267 ? -22.150 15.899 8.045 1.00 25.81 267 GLY O O 1
ATOM 5979 N N . THR B 1 268 ? -22.046 17.726 9.345 1.00 27.06 268 THR O N 1
ATOM 5980 C CA . THR B 1 268 ? -22.193 16.968 10.584 1.00 24.07 268 THR O CA 1
ATOM 5981 C C . THR B 1 268 ? -23.508 16.216 10.510 1.00 26.66 268 THR O C 1
ATOM 5982 O O . THR B 1 268 ? -23.608 15.045 10.900 1.00 27.36 268 THR O O 1
ATOM 5986 N N . GLY B 1 269 ? -24.514 16.914 9.999 1.00 25.94 269 GLY O N 1
ATOM 5987 C CA . GLY B 1 269 ? -25.819 16.327 9.789 1.00 23.78 269 GLY O CA 1
ATOM 5988 C C . GLY B 1 269 ? -26.097 16.667 8.339 1.00 26.07 269 GLY O C 1
ATOM 5989 O O . GLY B 1 269 ? -25.264 17.308 7.696 1.00 28.46 269 GLY O O 1
ATOM 5990 N N . ALA B 1 270 ? -27.240 16.247 7.807 1.00 27.88 270 ALA O N 1
ATOM 5991 C CA . ALA B 1 270 ? -27.578 16.580 6.429 1.00 24.65 270 ALA O CA 1
ATOM 5992 C C . ALA B 1 270 ? -28.940 17.253 6.496 1.00 23.98 270 ALA O C 1
ATOM 5993 O O . ALA B 1 270 ? -29.841 16.794 7.204 1.00 30.06 270 ALA O O 1
ATOM 5995 N N . PHE B 1 271 ? -29.085 18.356 5.774 1.00 25.92 271 PHE O N 1
ATOM 5996 C CA . PHE B 1 271 ? -30.334 19.096 5.796 1.00 26.32 271 PHE O CA 1
ATOM 5997 C C . PHE B 1 271 ? -30.815 19.443 4.399 1.00 24.23 271 PHE O C 1
ATOM 5998 O O . PHE B 1 271 ? -30.126 20.120 3.636 1.00 29.09 271 PHE O O 1
ATOM 6006 N N . ILE B 1 272 ? -32.001 18.950 4.071 1.00 27.44 272 ILE O N 1
ATOM 6007 C CA . ILE B 1 272 ? -32.601 19.205 2.772 1.00 28.08 272 ILE O CA 1
ATOM 6008 C C . ILE B 1 272 ? -33.532 20.395 2.957 1.00 28.21 272 ILE O C 1
ATOM 6009 O O . ILE B 1 272 ? -34.413 20.375 3.815 1.00 29.84 272 ILE O O 1
ATOM 6014 N N . VAL B 1 273 ? -33.324 21.435 2.160 1.00 27.53 273 VAL O N 1
ATOM 6015 C CA . VAL B 1 273 ? -34.142 22.632 2.264 1.00 27.62 273 VAL O CA 1
ATOM 6016 C C . VAL B 1 273 ? -34.690 23.051 0.910 1.00 26.60 273 VAL O C 1
ATOM 6017 O O . VAL B 1 273 ? -33.941 23.153 -0.063 1.00 27.81 273 VAL O O 1
ATOM 6021 N N . MET B 1 274 ? -35.996 23.288 0.850 1.00 29.81 274 MET O N 1
ATOM 6022 C CA . MET B 1 274 ? -36.613 23.724 -0.396 1.00 31.99 274 MET O CA 1
ATOM 6023 C C . MET B 1 274 ? -37.300 25.064 -0.189 1.00 30.39 274 MET O C 1
ATOM 6024 O O . MET B 1 274 ? -38.025 25.259 0.788 1.00 31.66 274 MET O O 1
ATOM 6029 N N . ASN B 1 275 ? -37.061 25.980 -1.120 1.00 31.13 275 ASN O N 1
ATOM 6030 C CA . ASN B 1 275 ? -37.651 27.312 -1.073 1.00 32.88 275 ASN O CA 1
ATOM 6031 C C . ASN B 1 275 ? -39.132 27.207 -1.440 1.00 34.19 275 ASN O C 1
ATOM 6032 O O . ASN B 1 275 ? -39.477 26.589 -2.451 1.00 36.79 275 ASN O O 1
ATOM 6037 N N . THR B 1 276 ? -40.009 27.791 -0.626 1.00 34.19 276 THR O N 1
ATOM 6038 C CA . THR B 1 276 ? -41.438 27.729 -0.923 1.00 34.77 276 THR O CA 1
ATOM 6039 C C . THR B 1 276 ? -42.033 29.093 -1.262 1.00 36.79 276 THR O C 1
ATOM 6040 O O . THR B 1 276 ? -43.254 29.254 -1.291 1.00 40.08 276 THR O O 1
ATOM 6044 N N . GLY B 1 277 ? -41.170 30.069 -1.517 1.00 37.80 277 GLY O N 1
ATOM 6045 C CA . GLY B 1 277 ? -41.637 31.401 -1.862 1.00 38.37 277 GLY O CA 1
ATOM 6046 C C . GLY B 1 277 ? -42.106 32.239 -0.687 1.00 40.35 277 GLY O C 1
ATOM 6047 O O . GLY B 1 277 ? -41.783 31.958 0.470 1.00 35.72 277 GLY O O 1
ATOM 6048 N N . GLU B 1 278 ? -42.887 33.273 -0.981 1.00 39.83 278 GLU O N 1
ATOM 6049 C CA . GLU B 1 278 ? -43.381 34.164 0.062 1.00 41.70 278 GLU O CA 1
ATOM 6050 C C . GLU B 1 278 ? -44.541 33.566 0.837 1.00 43.93 278 GLU O C 1
ATOM 6051 O O . GLU B 1 278 ? -45.127 34.219 1.699 1.00 45.41 278 GLU O O 1
ATOM 6057 N N . GLU B 1 279 ? -44.851 32.310 0.539 1.00 47.91 279 GLU O N 1
ATOM 6058 C CA . GLU B 1 279 ? -45.952 31.614 1.188 1.00 52.00 279 GLU O CA 1
ATOM 6059 C C . GLU B 1 279 ? -45.513 30.385 1.985 1.00 52.19 279 GLU O C 1
ATOM 6060 O O . GLU B 1 279 ? -44.859 29.493 1.450 1.00 50.42 279 GLU O O 1
ATOM 6066 N N . PRO B 1 280 ? -45.858 30.329 3.281 1.00 52.39 280 PRO O N 1
ATOM 6067 C CA . PRO B 1 280 ? -45.475 29.167 4.090 1.00 53.45 280 PRO O CA 1
ATOM 6068 C C . PRO B 1 280 ? -46.402 27.993 3.753 1.00 55.95 280 PRO O C 1
ATOM 6069 O O . PRO B 1 280 ? -47.624 28.103 3.871 1.00 57.89 280 PRO O O 1
ATOM 6073 N N . GLN B 1 281 ? -45.818 26.878 3.327 1.00 55.19 281 GLN O N 1
ATOM 6074 C CA . GLN B 1 281 ? -46.598 25.702 2.948 1.00 54.58 281 GLN O CA 1
ATOM 6075 C C . GLN B 1 281 ? -47.304 25.037 4.124 1.00 54.50 281 GLN O C 1
ATOM 6076 O O . GLN B 1 281 ? -46.669 24.633 5.097 1.00 55.65 281 GLN O O 1
ATOM 6082 N N . LEU B 1 282 ? -48.625 24.923 4.022 1.00 53.76 282 LEU O N 1
ATOM 6083 C CA . LEU B 1 282 ? -49.428 24.310 5.073 1.00 52.83 282 LEU O CA 1
ATOM 6084 C C . LEU B 1 282 ? -49.314 22.786 5.064 1.00 49.89 282 LEU O C 1
ATOM 6085 O O . LEU B 1 282 ? -49.350 22.147 6.115 1.00 48.44 282 LEU O O 1
ATOM 6090 N N . SER B 1 283 ? -49.182 22.203 3.877 1.00 48.48 283 SER O N 1
ATOM 6091 C CA . SER B 1 283 ? -49.038 20.758 3.763 1.00 46.09 283 SER O CA 1
ATOM 6092 C C . SER B 1 283 ? -47.567 20.429 4.007 1.00 45.84 283 SER O C 1
ATOM 6093 O O . SER B 1 283 ? -46.769 20.399 3.071 1.00 43.20 283 SER O O 1
ATOM 6096 N N . ASP B 1 284 ? -47.218 20.187 5.267 1.00 43.85 284 ASP O N 1
ATOM 6097 C CA . ASP B 1 284 ? -45.837 19.887 5.637 1.00 42.41 284 ASP O CA 1
ATOM 6098 C C . ASP B 1 284 ? -45.737 18.683 6.572 1.00 43.41 284 ASP O C 1
ATOM 6099 O O . ASP B 1 284 ? -44.899 18.658 7.480 1.00 41.55 284 ASP O O 1
ATOM 6104 N N . ASN B 1 285 ? -46.589 17.688 6.352 1.00 39.42 285 ASN O N 1
ATOM 6105 C CA . ASN B 1 285 ? -46.586 16.497 7.189 1.00 40.13 285 ASN O CA 1
ATOM 6106 C C . ASN B 1 285 ? -45.193 15.873 7.255 1.00 37.50 285 ASN O C 1
ATOM 6107 O O . ASN B 1 285 ? -44.540 15.679 6.229 1.00 37.06 285 ASN O O 1
ATOM 6112 N N . ASP B 1 286 ? -44.755 15.573 8.475 1.00 38.36 286 ASP O N 1
ATOM 6113 C CA . ASP B 1 286 ? -43.451 14.960 8.746 1.00 38.54 286 ASP O CA 1
ATOM 6114 C C . ASP B 1 286 ? -42.221 15.805 8.413 1.00 36.20 286 ASP O C 1
ATOM 6115 O O . ASP B 1 286 ? -41.097 15.303 8.445 1.00 32.90 286 ASP O O 1
ATOM 6120 N N . LEU B 1 287 ? -42.426 17.080 8.101 1.00 31.93 287 LEU O N 1
ATOM 6121 C CA . LEU B 1 287 ? -41.317 17.974 7.774 1.00 29.57 287 LEU O CA 1
ATOM 6122 C C . LEU B 1 287 ? -41.413 19.244 8.617 1.00 30.37 287 LEU O C 1
ATOM 6123 O O . LEU B 1 287 ? -42.252 19.333 9.513 1.00 32.20 287 LEU O O 1
ATOM 6128 N N . LEU B 1 288 ? -40.548 20.213 8.340 1.00 30.86 288 LEU O N 1
ATOM 6129 C CA . LEU B 1 288 ? -40.539 21.473 9.079 1.00 30.62 288 LEU O CA 1
ATOM 6130 C C . LEU B 1 288 ? -40.772 22.661 8.169 1.00 31.42 288 LEU O C 1
ATOM 6131 O O . LEU B 1 288 ? -40.213 22.736 7.081 1.00 31.39 288 LEU O O 1
ATOM 6136 N N . THR B 1 289 ? -41.604 23.592 8.622 1.00 37.01 289 THR O N 1
ATOM 6137 C CA . THR B 1 289 ? -41.861 24.812 7.873 1.00 36.32 289 THR O CA 1
ATOM 6138 C C . THR B 1 289 ? -41.079 25.870 8.638 1.00 35.78 289 THR O C 1
ATOM 6139 O O . THR B 1 289 ? -41.286 26.064 9.831 1.00 35.84 289 THR O O 1
ATOM 6143 N N . THR B 1 290 ? -40.160 26.539 7.960 1.00 34.67 290 THR O N 1
ATOM 6144 C CA . THR B 1 290 ? -39.356 27.542 8.629 1.00 38.00 290 THR O CA 1
ATOM 6145 C C . THR B 1 290 ? -39.148 28.726 7.705 1.00 36.44 290 THR O C 1
ATOM 6146 O O . THR B 1 290 ? -39.630 28.734 6.569 1.00 38.25 290 THR O O 1
ATOM 6150 N N . ILE B 1 291 ? -38.448 29.740 8.194 1.00 36.32 291 ILE O N 1
ATOM 6151 C CA . ILE B 1 291 ? -38.178 30.904 7.374 1.00 35.32 291 ILE O CA 1
ATOM 6152 C C . ILE B 1 291 ? -36.851 30.698 6.664 1.00 32.88 291 ILE O C 1
ATOM 6153 O O . ILE B 1 291 ? -35.849 30.348 7.291 1.00 37.46 291 ILE O O 1
ATOM 6158 N N . GLY B 1 292 ? -36.852 30.890 5.350 1.00 34.08 292 GLY O N 1
ATOM 6159 C CA . GLY B 1 292 ? -35.632 30.730 4.583 1.00 30.06 292 GLY O CA 1
ATOM 6160 C C . GLY B 1 292 ? -34.759 31.954 4.765 1.00 35.29 292 GLY O C 1
ATOM 6161 O O . GLY B 1 292 ? -33.598 31.860 5.167 1.00 34.11 292 GLY O O 1
ATOM 6162 N N . TYR B 1 293 ? -35.324 33.117 4.459 1.00 33.60 293 TYR O N 1
ATOM 6163 C CA . TYR B 1 293 ? -34.598 34.371 4.600 1.00 32.86 293 TYR O CA 1
ATOM 6164 C C . TYR B 1 293 ? -35.493 35.569 4.322 1.00 36.21 293 TYR O C 1
ATOM 6165 O O . TYR B 1 293 ? -36.503 35.459 3.622 1.00 31.68 293 TYR O O 1
ATOM 6174 N N . GLY B 1 294 ? -35.123 36.707 4.900 1.00 31.51 294 GLY O N 1
ATOM 6175 C CA . GLY B 1 294 ? -35.877 37.929 4.699 1.00 33.18 294 GLY O CA 1
ATOM 6176 C C . GLY B 1 294 ? -34.969 38.915 3.997 1.00 35.21 294 GLY O C 1
ATOM 6177 O O . GLY B 1 294 ? -33.860 39.193 4.465 1.00 34.12 294 GLY O O 1
ATOM 6178 N N . ILE B 1 295 ? -35.429 39.446 2.871 1.00 33.91 295 ILE O N 1
ATOM 6179 C CA . ILE B 1 295 ? -34.635 40.393 2.107 1.00 34.58 295 ILE O CA 1
ATOM 6180 C C . ILE B 1 295 ? -35.529 41.285 1.240 1.00 36.84 295 ILE O C 1
ATOM 6181 O O . ILE B 1 295 ? -36.644 40.899 0.882 1.00 34.79 295 ILE O O 1
ATOM 6186 N N . ASN B 1 296 ? -35.039 42.479 0.921 1.00 37.00 296 ASN O N 1
ATOM 6187 C CA . ASN B 1 296 ? -35.779 43.433 0.095 1.00 38.08 296 ASN O CA 1
ATOM 6188 C C . ASN B 1 296 ? -37.215 43.639 0.567 1.00 38.84 296 ASN O C 1
ATOM 6189 O O . ASN B 1 296 ? -38.132 43.754 -0.248 1.00 41.36 296 ASN O O 1
ATOM 6194 N N . GLY B 1 297 ? -37.409 43.670 1.881 1.00 36.53 297 GLY O N 1
ATOM 6195 C CA . GLY B 1 297 ? -38.735 43.877 2.432 1.00 37.34 297 GLY O CA 1
ATOM 6196 C C . GLY B 1 297 ? -39.684 42.692 2.390 1.00 37.63 297 GLY O C 1
ATOM 6197 O O . GLY B 1 297 ? -40.836 42.807 2.810 1.00 38.98 297 GLY O O 1
ATOM 6198 N N . LYS B 1 298 ? -39.217 41.555 1.888 1.00 38.97 298 LYS O N 1
ATOM 6199 C CA . LYS B 1 298 ? -40.060 40.368 1.821 1.00 37.01 298 LYS O CA 1
ATOM 6200 C C . LYS B 1 298 ? -39.477 39.212 2.627 1.00 37.51 298 LYS O C 1
ATOM 6201 O O . LYS B 1 298 ? -38.295 39.213 2.976 1.00 38.21 298 LYS O O 1
ATOM 6207 N N . VAL B 1 299 ? -40.322 38.233 2.921 1.00 34.25 299 VAL O N 1
ATOM 6208 C CA . VAL B 1 299 ? -39.907 37.060 3.670 1.00 35.82 299 VAL O CA 1
ATOM 6209 C C . VAL B 1 299 ? -40.173 35.827 2.826 1.00 36.61 299 VAL O C 1
ATOM 6210 O O . VAL B 1 299 ? -41.278 35.638 2.308 1.00 35.85 299 VAL O O 1
ATOM 6214 N N . TYR B 1 300 ? -39.146 35.002 2.675 1.00 33.51 300 TYR O N 1
ATOM 6215 C CA . TYR B 1 300 ? -39.243 33.780 1.894 1.00 34.62 300 TYR O CA 1
ATOM 6216 C C . TYR B 1 300 ? -39.155 32.600 2.844 1.00 34.73 300 TYR O C 1
ATOM 6217 O O . TYR B 1 300 ? -38.229 32.506 3.648 1.00 33.42 300 TYR O O 1
ATOM 6226 N N . TYR B 1 301 ? -40.144 31.718 2.753 1.00 31.58 301 TYR O N 1
ATOM 6227 C CA . TYR B 1 301 ? -40.237 30.542 3.600 1.00 31.48 301 TYR O CA 1
ATOM 6228 C C . TYR B 1 301 ? -39.605 29.329 2.942 1.00 31.80 301 TYR O C 1
ATOM 6229 O O . TYR B 1 301 ? -39.192 29.379 1.780 1.00 30.30 301 TYR O O 1
ATOM 6238 N N . ALA B 1 302 ? -39.528 28.236 3.692 1.00 31.06 302 ALA O N 1
ATOM 6239 C CA . ALA B 1 302 ? -38.928 27.012 3.174 1.00 29.74 302 ALA O CA 1
ATOM 6240 C C . ALA B 1 302 ? -39.450 25.773 3.887 1.00 32.16 302 ALA O C 1
ATOM 6241 O O . ALA B 1 302 ? -40.017 25.860 4.980 1.00 33.22 302 ALA O O 1
ATOM 6243 N N . LEU B 1 303 ? -39.262 24.624 3.242 1.00 31.59 303 LEU O N 1
ATOM 6244 C CA . LEU B 1 303 ? -39.664 23.325 3.780 1.00 30.82 303 LEU O CA 1
ATOM 6245 C C . LEU B 1 303 ? -38.346 22.621 4.083 1.00 28.71 303 LEU O C 1
ATOM 6246 O O . LEU B 1 303 ? -37.447 22.611 3.238 1.00 28.48 303 LEU O O 1
ATOM 6251 N N . GLU B 1 304 ? -38.224 22.028 5.268 1.00 30.02 304 GLU O N 1
ATOM 6252 C CA . GLU B 1 304 ? -36.969 21.376 5.638 1.00 32.63 304 GLU O CA 1
ATOM 6253 C C . GLU B 1 304 ? -37.080 19.962 6.181 1.00 31.43 304 GLU O C 1
ATOM 6254 O O . GLU B 1 304 ? -38.037 19.618 6.872 1.00 31.62 304 GLU O O 1
ATOM 6260 N N . GLY B 1 305 ? -36.070 19.158 5.858 1.00 30.81 305 GLY O N 1
ATOM 6261 C CA . GLY B 1 305 ? -35.991 17.786 6.329 1.00 31.90 305 GLY O CA 1
ATOM 6262 C C . GLY B 1 305 ? -34.639 17.667 7.015 1.00 31.24 305 GLY O C 1
ATOM 6263 O O . GLY B 1 305 ? -33.601 17.883 6.388 1.00 33.25 305 GLY O O 1
ATOM 6264 N N . SER B 1 306 ? -34.639 17.325 8.298 1.00 31.32 306 SER O N 1
ATOM 6265 C CA . SER B 1 306 ? -33.390 17.227 9.046 1.00 32.41 306 SER O CA 1
ATOM 6266 C C . SER B 1 306 ? -32.918 15.810 9.345 1.00 30.41 306 SER O C 1
ATOM 6267 O O . SER B 1 306 ? -33.649 15.013 9.929 1.00 32.97 306 SER O O 1
ATOM 6270 N N . ILE B 1 307 ? -31.685 15.516 8.941 1.00 27.94 307 ILE O N 1
ATOM 6271 C CA . ILE B 1 307 ? -31.053 14.220 9.181 1.00 27.57 307 ILE O CA 1
ATOM 6272 C C . ILE B 1 307 ? -29.925 14.556 10.162 1.00 27.39 307 ILE O C 1
ATOM 6273 O O . ILE B 1 307 ? -28.869 15.040 9.769 1.00 27.75 307 ILE O O 1
ATOM 6278 N N . PHE B 1 308 ? -30.168 14.300 11.443 1.00 28.07 308 PHE O N 1
ATOM 6279 C CA . PHE B 1 308 ? -29.218 14.661 12.493 1.00 28.21 308 PHE O CA 1
ATOM 6280 C C . PHE B 1 308 ? -27.809 14.106 12.415 1.00 28.36 308 PHE O C 1
ATOM 6281 O O . PHE B 1 308 ? -26.844 14.846 12.582 1.00 28.96 308 PHE O O 1
ATOM 6289 N N . VAL B 1 309 ? -27.700 12.812 12.122 1.00 29.93 309 VAL O N 1
ATOM 6290 C CA . VAL B 1 309 ? -26.406 12.143 12.033 1.00 31.11 309 VAL O CA 1
ATOM 6291 C C . VAL B 1 309 ? -25.987 11.809 10.598 1.00 33.83 309 VAL O C 1
ATOM 6292 O O . VAL B 1 309 ? -26.591 10.963 9.939 1.00 30.07 309 VAL O O 1
ATOM 6296 N N . ALA B 1 310 ? -24.943 12.493 10.136 1.00 31.80 310 ALA O N 1
ATOM 6297 C CA . ALA B 1 310 ? -24.380 12.275 8.809 1.00 32.65 310 ALA O CA 1
ATOM 6298 C C . ALA B 1 310 ? -22.865 12.121 8.911 1.00 32.26 310 ALA O C 1
ATOM 6299 O O . ALA B 1 310 ? -22.349 11.004 8.938 1.00 30.61 310 ALA O O 1
ATOM 6301 N N . GLY B 1 311 ? -22.156 13.245 8.977 1.00 30.16 311 GLY O N 1
ATOM 6302 C CA . GLY B 1 311 ? -20.718 13.219 9.169 1.00 28.33 311 GLY O CA 1
ATOM 6303 C C . GLY B 1 311 ? -20.350 12.764 10.573 1.00 30.83 311 GLY O C 1
ATOM 6304 O O . GLY B 1 311 ? -19.259 12.229 10.800 1.00 28.24 311 GLY O O 1
ATOM 6305 N N . SER B 1 312 ? -21.254 12.966 11.528 1.00 27.28 312 SER O N 1
ATOM 6306 C CA . SER B 1 312 ? -20.974 12.562 12.904 1.00 29.35 312 SER O CA 1
ATOM 6307 C C . SER B 1 312 ? -20.949 11.034 13.047 1.00 31.31 312 SER O C 1
ATOM 6308 O O . SER B 1 312 ? -20.438 10.507 14.033 1.00 30.81 312 SER O O 1
ATOM 6311 N N . ALA B 1 313 ? -21.494 10.318 12.066 1.00 29.20 313 ALA O N 1
ATOM 6312 C CA . ALA B 1 313 ? -21.475 8.857 12.122 1.00 28.71 313 ALA O CA 1
ATOM 6313 C C . ALA B 1 313 ? -20.046 8.399 11.831 1.00 29.91 313 ALA O C 1
ATOM 6314 O O . ALA B 1 313 ? -19.562 7.420 12.410 1.00 30.22 313 ALA O O 1
ATOM 6316 N N . ILE B 1 314 ? -19.380 9.121 10.933 1.00 30.50 314 ILE O N 1
ATOM 6317 C CA . ILE B 1 314 ? -18.006 8.810 10.551 1.00 33.55 314 ILE O CA 1
ATOM 6318 C C . ILE B 1 314 ? -17.075 9.154 11.706 1.00 33.46 314 ILE O C 1
ATOM 6319 O O . ILE B 1 314 ? -16.094 8.447 11.974 1.00 31.73 314 ILE O O 1
ATOM 6324 N N . GLN B 1 315 ? -17.390 10.253 12.380 1.00 32.92 315 GLN O N 1
ATOM 6325 C CA . GLN B 1 315 ? -16.617 10.700 13.525 1.00 33.53 315 GLN O CA 1
ATOM 6326 C C . GLN B 1 315 ? -16.712 9.595 14.580 1.00 32.18 315 GLN O C 1
ATOM 6327 O O . GLN B 1 315 ? -15.744 9.296 15.276 1.00 29.92 315 GLN O O 1
ATOM 6333 N N . TRP B 1 316 ? -17.884 8.978 14.673 1.00 29.98 316 TRP O N 1
ATOM 6334 C CA . TRP B 1 316 ? -18.100 7.896 15.623 1.00 30.31 316 TRP O CA 1
ATOM 6335 C C . TRP B 1 316 ? -17.243 6.675 15.274 1.00 30.61 316 TRP O C 1
ATOM 6336 O O . TRP B 1 316 ? -16.707 6.019 16.163 1.00 28.25 316 TRP O O 1
ATOM 6347 N N . LEU B 1 317 ? -17.128 6.366 13.985 1.00 28.43 317 LEU O N 1
ATOM 6348 C CA . LEU B 1 317 ? -16.313 5.231 13.551 1.00 30.84 317 LEU O CA 1
ATOM 6349 C C . LEU B 1 317 ? -14.855 5.483 13.906 1.00 33.32 317 LEU O C 1
ATOM 6350 O O . LEU B 1 317 ? -14.089 4.551 14.144 1.00 32.12 317 LEU O O 1
ATOM 6355 N N . ARG B 1 318 ? -14.482 6.757 13.946 1.00 33.01 318 ARG O N 1
ATOM 6356 C CA . ARG B 1 318 ? -13.114 7.143 14.239 1.00 33.56 318 ARG O CA 1
ATOM 6357 C C . ARG B 1 318 ? -12.805 7.195 15.732 1.00 35.81 318 ARG O C 1
ATOM 6358 O O . ARG B 1 318 ? -11.799 6.642 16.177 1.00 37.63 318 ARG O O 1
ATOM 6366 N N . ASP B 1 319 ? -13.673 7.843 16.504 1.00 36.08 319 ASP O N 1
ATOM 6367 C CA . ASP B 1 319 ? -13.442 8.001 17.939 1.00 37.26 319 ASP O CA 1
ATOM 6368 C C . ASP B 1 319 ? -14.134 7.002 18.848 1.00 37.49 319 ASP O C 1
ATOM 6369 O O . ASP B 1 319 ? -13.656 6.738 19.951 1.00 41.49 319 ASP O O 1
ATOM 6374 N N . GLY B 1 320 ? -15.264 6.464 18.408 1.00 34.93 320 GLY O N 1
ATOM 6375 C CA . GLY B 1 320 ? -15.983 5.510 19.233 1.00 37.11 320 GLY O CA 1
ATOM 6376 C C . GLY B 1 320 ? -15.483 4.094 19.048 1.00 35.90 320 GLY O C 1
ATOM 6377 O O . GLY B 1 320 ? -14.934 3.494 19.975 1.00 39.46 320 GLY O O 1
ATOM 6378 N N . LEU B 1 321 ? -15.670 3.556 17.847 1.00 36.15 321 LEU O N 1
ATOM 6379 C CA . LEU B 1 321 ? -15.234 2.196 17.545 1.00 35.68 321 LEU O CA 1
ATOM 6380 C C . LEU B 1 321 ? -13.766 2.125 17.163 1.00 32.99 321 LEU O C 1
ATOM 6381 O O . LEU B 1 321 ? -13.167 1.053 17.215 1.00 34.85 321 LEU O O 1
ATOM 6386 N N . ARG B 1 322 ? -13.193 3.262 16.775 1.00 33.85 322 ARG O N 1
ATOM 6387 C CA . ARG B 1 322 ? -11.794 3.314 16.353 1.00 35.91 322 ARG O CA 1
ATOM 6388 C C . ARG B 1 322 ? -11.573 2.356 15.190 1.00 37.21 322 ARG O C 1
ATOM 6389 O O . ARG B 1 322 ? -10.521 1.720 15.074 1.00 34.44 322 ARG O O 1
ATOM 6397 N N . MET B 1 323 ? -12.580 2.276 14.327 1.00 35.18 323 MET O N 1
ATOM 6398 C CA . MET B 1 323 ? -12.558 1.411 13.155 1.00 37.34 323 MET O CA 1
ATOM 6399 C C . MET B 1 323 ? -11.722 2.002 12.024 1.00 38.09 323 MET O C 1
ATOM 6400 O O . MET B 1 323 ? -11.140 1.271 11.228 1.00 37.81 323 MET O O 1
ATOM 6405 N N . ILE B 1 324 ? -11.673 3.328 11.952 1.00 39.01 324 ILE O N 1
ATOM 6406 C CA . ILE B 1 324 ? -10.903 4.016 10.923 1.00 40.50 324 ILE O CA 1
ATOM 6407 C C . ILE B 1 324 ? -9.942 4.986 11.606 1.00 41.70 324 ILE O C 1
ATOM 6408 O O . ILE B 1 324 ? -10.224 5.476 12.699 1.00 42.82 324 ILE O O 1
ATOM 6413 N N . GLU B 1 325 ? -8.807 5.255 10.967 1.00 46.07 325 GLU O N 1
ATOM 6414 C CA . GLU B 1 325 ? -7.803 6.147 11.540 1.00 49.28 325 GLU O CA 1
ATOM 6415 C C . GLU B 1 325 ? -8.121 7.631 11.344 1.00 49.86 325 GLU O C 1
ATOM 6416 O O . GLU B 1 325 ? -7.828 8.454 12.215 1.00 49.30 325 GLU O O 1
ATOM 6422 N N . THR B 1 326 ? -8.720 7.970 10.207 1.00 50.36 326 THR O N 1
ATOM 6423 C CA . THR B 1 326 ? -9.099 9.352 9.922 1.00 49.86 326 THR O CA 1
ATOM 6424 C C . THR B 1 326 ? -10.454 9.331 9.228 1.00 49.58 326 THR O C 1
ATOM 6425 O O . THR B 1 326 ? -10.858 8.308 8.674 1.00 47.48 326 THR O O 1
ATOM 6429 N N . SER B 1 327 ? -11.154 10.460 9.253 1.00 48.51 327 SER O N 1
ATOM 6430 C CA . SER B 1 327 ? -12.465 10.543 8.621 1.00 49.98 327 SER O CA 1
ATOM 6431 C C . SER B 1 327 ? -12.411 10.312 7.109 1.00 49.91 327 SER O C 1
ATOM 6432 O O . SER B 1 327 ? -13.255 9.605 6.557 1.00 48.32 327 SER O O 1
ATOM 6435 N N . PRO B 1 328 ? -11.426 10.914 6.419 1.00 49.42 328 PRO O N 1
ATOM 6436 C CA . PRO B 1 328 ? -11.306 10.739 4.967 1.00 49.69 328 PRO O CA 1
ATOM 6437 C C . PRO B 1 328 ? -10.990 9.299 4.568 1.00 50.32 328 PRO O C 1
ATOM 6438 O O . PRO B 1 328 ? -11.244 8.885 3.434 1.00 50.07 328 PRO O O 1
ATOM 6442 N N . GLN B 1 329 ? -10.436 8.537 5.506 1.00 49.62 329 GLN O N 1
ATOM 6443 C CA . GLN B 1 329 ? -10.096 7.145 5.243 1.00 48.47 329 GLN O CA 1
ATOM 6444 C C . GLN B 1 329 ? -11.353 6.328 4.943 1.00 47.43 329 GLN O C 1
ATOM 6445 O O . GLN B 1 329 ? -11.283 5.283 4.296 1.00 45.55 329 GLN O O 1
ATOM 6451 N N . SER B 1 330 ? -12.500 6.818 5.406 1.00 41.90 330 SER O N 1
ATOM 6452 C CA . SER B 1 330 ? -13.769 6.127 5.197 1.00 42.32 330 SER O CA 1
ATOM 6453 C C . SER B 1 330 ? -14.111 5.914 3.723 1.00 42.19 330 SER O C 1
ATOM 6454 O O . SER B 1 330 ? -14.617 4.857 3.349 1.00 44.14 330 SER O O 1
ATOM 6457 N N . GLU B 1 331 ? -13.845 6.914 2.888 1.00 41.55 331 GLU O N 1
ATOM 6458 C CA . GLU B 1 331 ? -14.135 6.795 1.462 1.00 44.33 331 GLU O CA 1
ATOM 6459 C C . GLU B 1 331 ? -13.284 5.713 0.803 1.00 45.41 331 GLU O C 1
ATOM 6460 O O . GLU B 1 331 ? -13.774 4.939 -0.018 1.00 44.77 331 GLU O O 1
ATOM 6466 N N . GLU B 1 332 ? -12.008 5.669 1.167 1.00 44.93 332 GLU O N 1
ATOM 6467 C CA . GLU B 1 332 ? -11.075 4.690 0.620 1.00 46.67 332 GLU O CA 1
ATOM 6468 C C . GLU B 1 332 ? -11.494 3.270 0.994 1.00 45.08 332 GLU O C 1
ATOM 6469 O O . GLU B 1 332 ? -11.397 2.348 0.182 1.00 43.02 332 GLU O O 1
ATOM 6475 N N . LEU B 1 333 ? -11.962 3.107 2.229 1.00 42.15 333 LEU O N 1
ATOM 6476 C CA . LEU B 1 333 ? -12.401 1.809 2.727 1.00 39.91 333 LEU O CA 1
ATOM 6477 C C . LEU B 1 333 ? -13.697 1.367 2.069 1.00 40.97 333 LEU O C 1
ATOM 6478 O O . LEU B 1 333 ? -13.826 0.220 1.642 1.00 39.57 333 LEU O O 1
ATOM 6483 N N . ALA B 1 334 ? -14.655 2.285 1.992 1.00 38.16 334 ALA O N 1
ATOM 6484 C CA . ALA B 1 334 ? -15.957 2.000 1.392 1.00 37.08 334 ALA O CA 1
ATOM 6485 C C . ALA B 1 334 ? -15.838 1.578 -0.070 1.00 37.33 334 ALA O C 1
ATOM 6486 O O . ALA B 1 334 ? -16.587 0.723 -0.544 1.00 33.54 334 ALA O O 1
ATOM 6488 N N . ALA B 1 335 ? -14.896 2.185 -0.783 1.00 39.84 335 ALA O N 1
ATOM 6489 C CA . ALA B 1 335 ? -14.682 1.871 -2.189 1.00 40.25 335 ALA O CA 1
ATOM 6490 C C . ALA B 1 335 ? -14.186 0.439 -2.370 1.00 43.03 335 ALA O C 1
ATOM 6491 O O . ALA B 1 335 ? -14.262 -0.117 -3.466 1.00 43.50 335 ALA O O 1
ATOM 6493 N N . LYS B 1 336 ? -13.688 -0.158 -1.291 1.00 42.00 336 LYS O N 1
ATOM 6494 C CA . LYS B 1 336 ? -13.162 -1.517 -1.350 1.00 43.02 336 LYS O CA 1
ATOM 6495 C C . LYS B 1 336 ? -14.115 -2.607 -0.866 1.00 43.03 336 LYS O C 1
ATOM 6496 O O . LYS B 1 336 ? -13.758 -3.786 -0.863 1.00 43.07 336 LYS O O 1
ATOM 6502 N N . ALA B 1 337 ? -15.323 -2.223 -0.464 1.00 42.75 337 ALA O N 1
ATOM 6503 C CA . ALA B 1 337 ? -16.308 -3.194 0.013 1.00 42.53 337 ALA O CA 1
ATOM 6504 C C . ALA B 1 337 ? -16.642 -4.208 -1.083 1.00 44.54 337 ALA O C 1
ATOM 6505 O O . ALA B 1 337 ? -16.876 -3.831 -2.229 1.00 41.36 337 ALA O O 1
ATOM 6507 N N . LYS B 1 338 ? -16.677 -5.489 -0.722 1.00 46.77 338 LYS O N 1
ATOM 6508 C CA . LYS B 1 338 ? -16.970 -6.554 -1.683 1.00 51.74 338 LYS O CA 1
ATOM 6509 C C . LYS B 1 338 ? -18.299 -7.272 -1.432 1.00 51.73 338 LYS O C 1
ATOM 6510 O O . LYS B 1 338 ? -18.756 -8.047 -2.272 1.00 53.08 338 LYS O O 1
ATOM 6516 N N . GLY B 1 339 ? -18.914 -7.014 -0.282 1.00 51.27 339 GLY O N 1
ATOM 6517 C CA . GLY B 1 339 ? -20.179 -7.652 0.047 1.00 52.46 339 GLY O CA 1
ATOM 6518 C C . GLY B 1 339 ? -21.293 -7.379 -0.949 1.00 52.81 339 GLY O C 1
ATOM 6519 O O . GLY B 1 339 ? -21.133 -6.577 -1.871 1.00 52.95 339 GLY O O 1
ATOM 6520 N N . ASP B 1 340 ? -22.429 -8.045 -0.759 1.00 53.98 340 ASP O N 1
ATOM 6521 C CA . ASP B 1 340 ? -23.582 -7.883 -1.642 1.00 54.11 340 ASP O CA 1
ATOM 6522 C C . ASP B 1 340 ? -24.418 -6.648 -1.301 1.00 53.33 340 ASP O C 1
ATOM 6523 O O . ASP B 1 340 ? -25.524 -6.475 -1.813 1.00 55.57 340 ASP O O 1
ATOM 6528 N N . ASN B 1 341 ? -23.883 -5.799 -0.432 1.00 50.49 341 ASN O N 1
ATOM 6529 C CA . ASN B 1 341 ? -24.553 -4.567 -0.019 1.00 44.65 341 ASN O CA 1
ATOM 6530 C C . ASN B 1 341 ? -25.924 -4.781 0.633 1.00 43.42 341 ASN O C 1
ATOM 6531 O O . ASN B 1 341 ? -26.889 -4.072 0.323 1.00 43.27 341 ASN O O 1
ATOM 6536 N N . GLU B 1 342 ? -26.012 -5.759 1.532 1.00 37.67 342 GLU O N 1
ATOM 6537 C CA . GLU B 1 342 ? -27.258 -6.031 2.236 1.00 39.84 342 GLU O CA 1
ATOM 6538 C C . GLU B 1 342 ? -27.108 -5.739 3.724 1.00 35.02 342 GLU O C 1
ATOM 6539 O O . GLU B 1 342 ? -27.933 -6.147 4.541 1.00 34.55 342 GLU O O 1
ATOM 6545 N N . VAL B 1 343 ? -26.030 -5.049 4.070 1.00 31.31 343 VAL O N 1
ATOM 6546 C CA . VAL B 1 343 ? -25.801 -4.651 5.448 1.00 30.64 343 VAL O CA 1
ATOM 6547 C C . VAL B 1 343 ? -26.344 -3.235 5.555 1.00 26.93 343 VAL O C 1
ATOM 6548 O O . VAL B 1 343 ? -26.072 -2.393 4.697 1.00 26.59 343 VAL O O 1
ATOM 6552 N N . TYR B 1 344 ? -27.118 -2.978 6.600 1.00 25.70 344 TYR O N 1
ATOM 6553 C CA . TYR B 1 344 ? -27.696 -1.660 6.803 1.00 26.04 344 TYR O CA 1
ATOM 6554 C C . TYR B 1 344 ? -27.317 -1.100 8.155 1.00 26.94 344 TYR O C 1
ATOM 6555 O O . TYR B 1 344 ? -27.428 -1.779 9.179 1.00 28.55 344 TYR O O 1
ATOM 6564 N N . VAL B 1 345 ? -26.859 0.143 8.146 1.00 28.70 345 VAL O N 1
ATOM 6565 C CA . VAL B 1 345 ? -26.497 0.824 9.376 1.00 28.84 345 VAL O CA 1
ATOM 6566 C C . VAL B 1 345 ? -27.455 2.010 9.489 1.00 28.87 345 VAL O C 1
ATOM 6567 O O . VAL B 1 345 ? -27.556 2.825 8.571 1.00 29.00 345 VAL O O 1
ATOM 6571 N N . VAL B 1 346 ? -28.186 2.062 10.599 1.00 28.14 346 VAL O N 1
ATOM 6572 C CA . VAL B 1 346 ? -29.142 3.132 10.870 1.00 27.57 346 VAL O CA 1
ATOM 6573 C C . VAL B 1 346 ? -28.554 3.863 12.079 1.00 28.35 346 VAL O C 1
ATOM 6574 O O . VAL B 1 346 ? -28.835 3.508 13.225 1.00 25.39 346 VAL O O 1
ATOM 6578 N N . PRO B 1 347 ? -27.729 4.892 11.831 1.00 28.15 347 PRO O N 1
ATOM 6579 C CA . PRO B 1 347 ? -27.057 5.700 12.857 1.00 31.66 347 PRO O CA 1
ATOM 6580 C C . PRO B 1 347 ? -27.913 6.709 13.624 1.00 32.09 347 PRO O C 1
ATOM 6581 O O . PRO B 1 347 ? -27.529 7.874 13.766 1.00 31.71 347 PRO O O 1
ATOM 6585 N N . ALA B 1 348 ? -29.053 6.253 14.133 1.00 30.47 348 ALA O N 1
ATOM 6586 C CA . ALA B 1 348 ? -29.965 7.115 14.883 1.00 32.41 348 ALA O CA 1
ATOM 6587 C C . ALA B 1 348 ? -29.528 7.233 16.342 1.00 29.55 348 ALA O C 1
ATOM 6588 O O . ALA B 1 348 ? -30.302 6.941 17.248 1.00 30.52 348 ALA O O 1
ATOM 6590 N N . PHE B 1 349 ? -28.291 7.669 16.560 1.00 31.43 349 PHE O N 1
ATOM 6591 C CA . PHE B 1 349 ? -27.742 7.790 17.911 1.00 31.21 349 PHE O CA 1
ATOM 6592 C C . PHE B 1 349 ? -28.615 8.557 18.895 1.00 35.10 349 PHE O C 1
ATOM 6593 O O . PHE B 1 349 ? -28.747 8.167 20.058 1.00 35.41 349 PHE O O 1
ATOM 6601 N N . THR B 1 350 ? -29.194 9.654 18.423 1.00 37.78 350 THR O N 1
ATOM 6602 C CA . THR B 1 350 ? -30.041 10.501 19.249 1.00 38.37 350 THR O CA 1
ATOM 6603 C C . THR B 1 350 ? -31.474 10.535 18.729 1.00 39.81 350 THR O C 1
ATOM 6604 O O . THR B 1 350 ? -32.183 11.525 18.908 1.00 40.12 350 THR O O 1
ATOM 6608 N N . GLY B 1 351 ? -31.890 9.449 18.086 1.00 34.27 351 GLY O N 1
ATOM 6609 C CA . GLY B 1 351 ? -33.238 9.365 17.549 1.00 32.90 351 GLY O CA 1
ATOM 6610 C C . GLY B 1 351 ? -33.267 9.543 16.044 1.00 30.75 351 GLY O C 1
ATOM 6611 O O . GLY B 1 351 ? -32.267 9.919 15.437 1.00 32.20 351 GLY O O 1
ATOM 6612 N N . LEU B 1 352 ? -34.414 9.262 15.435 1.00 29.72 352 LEU O N 1
ATOM 6613 C CA . LEU B 1 352 ? -34.563 9.413 13.992 1.00 32.86 352 LEU O CA 1
ATOM 6614 C C . LEU B 1 352 ? -35.117 10.789 13.643 1.00 33.94 352 LEU O C 1
ATOM 6615 O O . LEU B 1 352 ? -36.078 11.259 14.260 1.00 33.84 352 LEU O O 1
ATOM 6620 N N . GLY B 1 353 ? -34.508 11.424 12.649 1.00 31.58 353 GLY O N 1
ATOM 6621 C CA . GLY B 1 353 ? -34.963 12.731 12.216 1.00 32.90 353 GLY O CA 1
ATOM 6622 C C . GLY B 1 353 ? -36.076 12.595 11.193 1.00 33.80 353 GLY O C 1
ATOM 6623 O O . GLY B 1 353 ? -36.798 11.601 11.181 1.00 33.40 353 GLY O O 1
ATOM 6624 N N . ALA B 1 354 ? -36.208 13.588 10.323 1.00 34.24 354 ALA O N 1
ATOM 6625 C CA . ALA B 1 354 ? -37.248 13.573 9.300 1.00 31.56 354 ALA O CA 1
ATOM 6626 C C . ALA B 1 354 ? -37.069 12.393 8.340 1.00 32.35 354 ALA O C 1
ATOM 6627 O O . ALA B 1 354 ? -35.941 12.037 7.982 1.00 30.74 354 ALA O O 1
ATOM 6629 N N . PRO B 1 355 ? -38.181 11.780 7.896 1.00 33.32 355 PRO O N 1
ATOM 6630 C CA . PRO B 1 355 ? -39.575 12.110 8.224 1.00 30.67 355 PRO O CA 1
ATOM 6631 C C . PRO B 1 355 ? -40.145 11.292 9.381 1.00 32.17 355 PRO O C 1
ATOM 6632 O O . PRO B 1 355 ? -41.351 11.301 9.613 1.00 33.76 355 PRO O O 1
ATOM 6636 N N . TYR B 1 356 ? -39.280 10.588 10.105 1.00 29.18 356 TYR O N 1
ATOM 6637 C CA . TYR B 1 356 ? -39.723 9.741 11.211 1.00 31.08 356 TYR O CA 1
ATOM 6638 C C . TYR B 1 356 ? -39.993 10.472 12.523 1.00 33.90 356 TYR O C 1
ATOM 6639 O O . TYR B 1 356 ? -41.022 10.244 13.161 1.00 36.40 356 TYR O O 1
ATOM 6648 N N . TRP B 1 357 ? -39.066 11.336 12.925 1.00 33.61 357 TRP O N 1
ATOM 6649 C CA . TRP B 1 357 ? -39.192 12.082 14.175 1.00 35.24 357 TRP O CA 1
ATOM 6650 C C . TRP B 1 357 ? -39.477 11.138 15.344 1.00 35.33 357 TRP O C 1
ATOM 6651 O O . TRP B 1 357 ? -40.451 11.303 16.078 1.00 38.22 357 TRP O O 1
ATOM 6662 N N . ASP B 1 358 ? -38.613 10.138 15.496 1.00 33.23 358 ASP O N 1
ATOM 6663 C CA . ASP B 1 358 ? -38.733 9.143 16.556 1.00 33.25 358 ASP O CA 1
ATOM 6664 C C . ASP B 1 358 ? -37.573 9.361 17.526 1.00 36.22 358 ASP O C 1
ATOM 6665 O O . ASP B 1 358 ? -36.476 8.837 17.321 1.00 36.45 358 ASP O O 1
ATOM 6670 N N . SER B 1 359 ? -37.816 10.128 18.584 1.00 33.36 359 SER O N 1
ATOM 6671 C CA . SER B 1 359 ? -36.764 10.437 19.550 1.00 35.05 359 SER O CA 1
ATOM 6672 C C . SER B 1 359 ? -36.300 9.262 20.396 1.00 34.35 359 SER O C 1
ATOM 6673 O O . SER B 1 359 ? -35.234 9.326 21.000 1.00 33.28 359 SER O O 1
ATOM 6676 N N . GLU B 1 360 ? -37.088 8.192 20.429 1.00 33.77 360 GLU O N 1
ATOM 6677 C CA . GLU B 1 360 ? -36.755 7.008 21.225 1.00 35.89 360 GLU O CA 1
ATOM 6678 C C . GLU B 1 360 ? -35.905 5.962 20.502 1.00 34.16 360 GLU O C 1
ATOM 6679 O O . GLU B 1 360 ? -35.383 5.040 21.128 1.00 33.77 360 GLU O O 1
ATOM 6685 N N . ALA B 1 361 ? -35.775 6.089 19.190 1.00 33.02 361 ALA O N 1
ATOM 6686 C CA . ALA B 1 361 ? -34.982 5.128 18.431 1.00 30.02 361 ALA O CA 1
ATOM 6687 C C . ALA B 1 361 ? -33.493 5.339 18.705 1.00 30.17 361 ALA O C 1
ATOM 6688 O O . ALA B 1 361 ? -33.065 6.452 19.010 1.00 28.18 361 ALA O O 1
ATOM 6690 N N . ARG B 1 362 ? -32.715 4.261 18.609 1.00 29.65 362 ARG O N 1
ATOM 6691 C CA . ARG B 1 362 ? -31.274 4.329 18.810 1.00 28.67 362 ARG O CA 1
ATOM 6692 C C . ARG B 1 362 ? -30.555 3.668 17.629 1.00 28.06 362 ARG O C 1
ATOM 6693 O O . ARG B 1 362 ? -31.190 3.037 16.784 1.00 27.50 362 ARG O O 1
ATOM 6701 N N . GLY B 1 363 ? -29.236 3.835 17.564 1.00 26.92 363 GLY O N 1
ATOM 6702 C CA . GLY B 1 363 ? -28.469 3.266 16.468 1.00 26.82 363 GLY O CA 1
ATOM 6703 C C . GLY B 1 363 ? -28.585 1.758 16.369 1.00 28.94 363 GLY O C 1
ATOM 6704 O O . GLY B 1 363 ? -28.623 1.061 17.384 1.00 23.70 363 GLY O O 1
ATOM 6705 N N . ALA B 1 364 ? -28.633 1.251 15.141 1.00 25.96 364 ALA O N 1
ATOM 6706 C CA . ALA B 1 364 ? -28.747 -0.182 14.917 1.00 23.76 364 ALA O CA 1
ATOM 6707 C C . ALA B 1 364 ? -28.061 -0.612 13.621 1.00 23.85 364 ALA O C 1
ATOM 6708 O O . ALA B 1 364 ? -27.789 0.209 12.738 1.00 23.57 364 ALA O O 1
ATOM 6710 N N . VAL B 1 365 ? -27.793 -1.912 13.513 1.00 24.56 365 VAL O N 1
ATOM 6711 C CA . VAL B 1 365 ? -27.155 -2.483 12.328 1.00 25.37 365 VAL O CA 1
ATOM 6712 C C . VAL B 1 365 ? -27.882 -3.784 11.996 1.00 24.80 365 VAL O C 1
ATOM 6713 O O . VAL B 1 365 ? -28.299 -4.507 12.895 1.00 23.01 365 VAL O O 1
ATOM 6717 N N . PHE B 1 366 ? -28.032 -4.079 10.707 1.00 27.26 366 PHE O N 1
ATOM 6718 C CA . PHE B 1 366 ? -28.737 -5.282 10.270 1.00 27.16 366 PHE O CA 1
ATOM 6719 C C . PHE B 1 366 ? -28.034 -5.978 9.111 1.00 26.44 366 PHE O C 1
ATOM 6720 O O . PHE B 1 366 ? -27.196 -5.380 8.428 1.00 26.78 366 PHE O O 1
ATOM 6728 N N . GLY B 1 367 ? -28.397 -7.242 8.892 1.00 26.93 367 GLY O N 1
ATOM 6729 C CA . GLY B 1 367 ? -27.846 -8.012 7.786 1.00 27.97 367 GLY O CA 1
ATOM 6730 C C . GLY B 1 367 ? -26.413 -8.489 7.912 1.00 26.17 367 GLY O C 1
ATOM 6731 O O . GLY B 1 367 ? -25.789 -8.844 6.904 1.00 27.87 367 GLY O O 1
ATOM 6732 N N . LEU B 1 368 ? -25.892 -8.531 9.134 1.00 25.61 368 LEU O N 1
ATOM 6733 C CA . LEU B 1 368 ? -24.515 -8.962 9.345 1.00 22.82 368 LEU O CA 1
ATOM 6734 C C . LEU B 1 368 ? -24.328 -10.461 9.117 1.00 26.38 368 LEU O C 1
ATOM 6735 O O . LEU B 1 368 ? -25.178 -11.264 9.486 1.00 26.06 368 LEU O O 1
ATOM 6740 N N . THR B 1 369 ? -23.213 -10.824 8.493 1.00 22.68 369 THR O N 1
ATOM 6741 C CA . THR B 1 369 ? -22.895 -12.233 8.252 1.00 25.99 369 THR O CA 1
ATOM 6742 C C . THR B 1 369 ? -21.421 -12.421 8.575 1.00 25.16 369 THR O C 1
ATOM 6743 O O . THR B 1 369 ? -20.699 -11.448 8.788 1.00 27.03 369 THR O O 1
ATOM 6747 N N . ARG B 1 370 ? -20.971 -13.671 8.601 1.00 25.12 370 ARG O N 1
ATOM 6748 C CA . ARG B 1 370 ? -19.570 -13.954 8.888 1.00 29.06 370 ARG O CA 1
ATOM 6749 C C . ARG B 1 370 ? -18.666 -13.246 7.883 1.00 30.16 370 ARG O C 1
ATOM 6750 O O . ARG B 1 370 ? -17.538 -12.881 8.203 1.00 30.76 370 ARG O O 1
ATOM 6758 N N . GLY B 1 371 ? -19.168 -13.052 6.665 1.00 30.67 371 GLY O N 1
ATOM 6759 C CA . GLY B 1 371 ? -18.377 -12.410 5.627 1.00 34.04 371 GLY O CA 1
ATOM 6760 C C . GLY B 1 371 ? -18.329 -10.888 5.620 1.00 33.17 371 GLY O C 1
ATOM 6761 O O . GLY B 1 371 ? -17.611 -10.296 4.810 1.00 34.03 371 GLY O O 1
ATOM 6762 N N . THR B 1 372 ? -19.085 -10.250 6.508 1.00 32.15 372 THR O N 1
ATOM 6763 C CA . THR B 1 372 ? -19.104 -8.787 6.578 1.00 29.27 372 THR O CA 1
ATOM 6764 C C . THR B 1 372 ? -17.741 -8.266 7.039 1.00 31.81 372 THR O C 1
ATOM 6765 O O . THR B 1 372 ? -17.247 -8.653 8.098 1.00 30.17 372 THR O O 1
ATOM 6769 N N . THR B 1 373 ? -17.153 -7.368 6.254 1.00 29.21 373 THR O N 1
ATOM 6770 C CA . THR B 1 373 ? -15.839 -6.811 6.565 1.00 30.41 373 THR O CA 1
ATOM 6771 C C . THR B 1 373 ? -15.915 -5.370 7.071 1.00 31.69 373 THR O C 1
ATOM 6772 O O . THR B 1 373 ? -16.987 -4.769 7.109 1.00 27.91 373 THR O O 1
ATOM 6776 N N . LYS B 1 374 ? -14.768 -4.820 7.458 1.00 27.47 374 LYS O N 1
ATOM 6777 C CA . LYS B 1 374 ? -14.730 -3.436 7.924 1.00 30.16 374 LYS O CA 1
ATOM 6778 C C . LYS B 1 374 ? -15.185 -2.551 6.769 1.00 31.30 374 LYS O C 1
ATOM 6779 O O . LYS B 1 374 ? -15.960 -1.614 6.963 1.00 30.83 374 LYS O O 1
ATOM 6785 N N . GLU B 1 375 ? -14.697 -2.862 5.569 1.00 30.42 375 GLU O N 1
ATOM 6786 C CA . GLU B 1 375 ? -15.045 -2.105 4.372 1.00 28.15 375 GLU O CA 1
ATOM 6787 C C . GLU B 1 375 ? -16.557 -2.084 4.165 1.00 30.73 375 GLU O C 1
ATOM 6788 O O . GLU B 1 375 ? -17.127 -1.039 3.860 1.00 31.54 375 GLU O O 1
ATOM 6794 N N . ASP B 1 376 ? -17.202 -3.238 4.322 1.00 28.38 376 ASP O N 1
ATOM 6795 C CA . ASP B 1 376 ? -18.655 -3.321 4.168 1.00 29.11 376 ASP O CA 1
ATOM 6796 C C . ASP B 1 376 ? -19.366 -2.462 5.223 1.00 28.48 376 ASP O C 1
ATOM 6797 O O . ASP B 1 376 ? -20.339 -1.764 4.925 1.00 30.14 376 ASP O O 1
ATOM 6802 N N . PHE B 1 377 ? -18.887 -2.534 6.461 1.00 29.70 377 PHE O N 1
ATOM 6803 C CA . PHE B 1 377 ? -19.483 -1.787 7.560 1.00 28.97 377 PHE O CA 1
ATOM 6804 C C . PHE B 1 377 ? -19.376 -0.278 7.319 1.00 28.94 377 PHE O C 1
ATOM 6805 O O . PHE B 1 377 ? -20.323 0.468 7.566 1.00 28.68 377 PHE O O 1
ATOM 6813 N N . VAL B 1 378 ? -18.220 0.166 6.842 1.00 27.70 378 VAL O N 1
ATOM 6814 C CA . VAL B 1 378 ? -18.010 1.582 6.564 1.00 29.94 378 VAL O CA 1
ATOM 6815 C C . VAL B 1 378 ? -18.87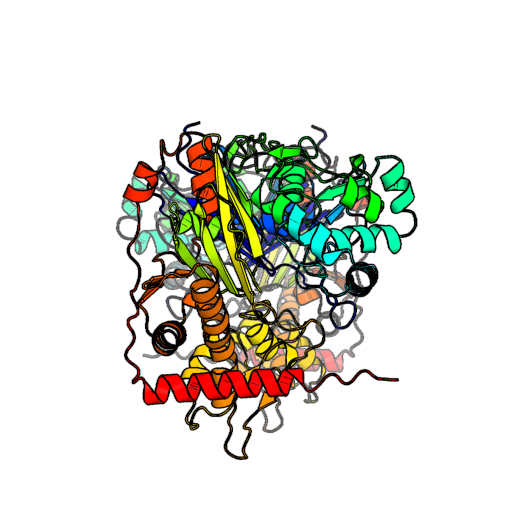5 2.048 5.387 1.00 30.79 378 VAL O C 1
ATOM 6816 O O . VAL B 1 378 ? -19.451 3.137 5.433 1.00 30.42 378 VAL O O 1
ATOM 6820 N N . ARG B 1 379 ? -18.980 1.231 4.339 1.00 27.48 379 ARG O N 1
ATOM 6821 C CA . ARG B 1 379 ? -19.804 1.605 3.190 1.00 26.74 379 ARG O CA 1
ATOM 6822 C C . ARG B 1 379 ? -21.262 1.776 3.613 1.00 26.33 379 ARG O C 1
ATOM 6823 O O . ARG B 1 379 ? -21.929 2.731 3.205 1.00 28.53 379 ARG O O 1
ATOM 6831 N N . ALA B 1 380 ? -21.751 0.850 4.432 1.00 27.48 380 ALA O N 1
ATOM 6832 C CA . ALA B 1 380 ? -23.131 0.897 4.909 1.00 28.33 380 ALA O CA 1
ATOM 6833 C C . ALA B 1 380 ? -23.383 2.167 5.717 1.00 29.30 380 ALA O C 1
ATOM 6834 O O . ALA B 1 380 ? -24.451 2.782 5.619 1.00 29.47 380 ALA O O 1
ATOM 6836 N N . THR B 1 381 ? -22.403 2.545 6.530 1.00 27.58 381 THR O N 1
ATOM 6837 C CA . THR B 1 381 ? -22.533 3.742 7.354 1.00 28.80 381 THR O CA 1
ATOM 6838 C C . THR B 1 381 ? -22.649 4.991 6.479 1.00 28.49 381 THR O C 1
ATOM 6839 O O . THR B 1 381 ? -23.481 5.860 6.739 1.00 30.52 381 THR O O 1
ATOM 6843 N N . LEU B 1 382 ? -21.817 5.076 5.444 1.00 25.73 382 LEU O N 1
ATOM 6844 C CA . LEU B 1 382 ? -21.837 6.214 4.524 1.00 30.85 382 LEU O CA 1
ATOM 6845 C C . LEU B 1 382 ? -23.138 6.283 3.719 1.00 30.87 382 LEU O C 1
ATOM 6846 O O . LEU B 1 382 ? -23.660 7.369 3.456 1.00 29.95 382 LEU O O 1
ATOM 6851 N N . GLN B 1 383 ? -23.670 5.124 3.344 1.00 29.49 383 GLN O N 1
ATOM 6852 C CA . GLN B 1 383 ? -24.894 5.069 2.544 1.00 27.82 383 GLN O CA 1
ATOM 6853 C C . GLN B 1 383 ? -26.164 5.523 3.261 1.00 29.26 383 GLN O C 1
ATOM 6854 O O . GLN B 1 383 ? -27.119 5.986 2.619 1.00 28.12 383 GLN O O 1
ATOM 6860 N N . ALA B 1 384 ? -26.173 5.407 4.586 1.00 27.07 384 ALA O N 1
ATOM 6861 C CA . ALA B 1 384 ? -27.341 5.784 5.363 1.00 28.34 384 ALA O CA 1
ATOM 6862 C C . ALA B 1 384 ? -27.860 7.189 5.059 1.00 27.29 384 ALA O C 1
ATOM 6863 O O . ALA B 1 384 ? -29.070 7.402 4.997 1.00 28.53 384 ALA O O 1
ATOM 6865 N N . VAL B 1 385 ? -26.958 8.144 4.869 1.00 26.25 385 VAL O N 1
ATOM 6866 C CA . VAL B 1 385 ? -27.401 9.507 4.603 1.00 28.40 385 VAL O CA 1
ATOM 6867 C C . VAL B 1 385 ? -28.071 9.627 3.238 1.00 29.16 385 VAL O C 1
ATOM 6868 O O . VAL B 1 385 ? -28.992 10.427 3.066 1.00 31.49 385 VAL O O 1
ATOM 6872 N N . ALA B 1 386 ? -27.625 8.825 2.273 1.00 28.76 386 ALA O N 1
ATOM 6873 C CA . ALA B 1 386 ? -28.225 8.864 0.942 1.00 27.05 386 ALA O CA 1
ATOM 6874 C C . ALA B 1 386 ? -29.639 8.302 1.034 1.00 29.07 386 ALA O C 1
ATOM 6875 O O . ALA B 1 386 ? -30.574 8.823 0.411 1.00 29.56 386 ALA O O 1
ATOM 6877 N N . TYR B 1 387 ? -29.800 7.236 1.813 1.00 27.16 387 TYR O N 1
ATOM 6878 C CA . TYR B 1 387 ? -31.107 6.625 1.978 1.00 24.78 387 TYR O CA 1
ATOM 6879 C C . TYR B 1 387 ? -32.112 7.543 2.664 1.00 29.71 387 TYR O C 1
ATOM 6880 O O . TYR B 1 387 ? -33.228 7.719 2.181 1.00 24.64 387 TYR O O 1
ATOM 6889 N N . GLN B 1 388 ? -31.735 8.125 3.799 1.00 26.31 388 GLN O N 1
ATOM 6890 C CA . GLN B 1 388 ? -32.683 8.983 4.494 1.00 27.49 388 GLN O CA 1
ATOM 6891 C C . GLN B 1 388 ? -32.976 10.240 3.691 1.00 25.88 388 GLN O C 1
ATOM 6892 O O . GLN B 1 388 ? -34.042 10.841 3.839 1.00 29.40 388 GLN O O 1
ATOM 6898 N N . SER B 1 389 ? -32.034 10.645 2.848 1.00 24.00 389 SER O N 1
ATOM 6899 C CA . SER B 1 389 ? -32.258 11.816 2.014 1.00 28.42 389 SER O CA 1
ATOM 6900 C C . SER B 1 389 ? -33.396 11.490 1.051 1.00 29.18 389 SER O C 1
ATOM 6901 O O . SER B 1 389 ? -34.203 12.357 0.715 1.00 29.87 389 SER O O 1
ATOM 6904 N N . LYS B 1 390 ? -33.469 10.235 0.612 1.00 33.02 390 LYS O N 1
ATOM 6905 C CA . LYS B 1 390 ? -34.546 9.833 -0.286 1.00 29.07 390 LYS O CA 1
ATOM 6906 C C . LYS B 1 390 ? -35.854 9.825 0.496 1.00 30.75 390 LYS O C 1
ATOM 6907 O O . LYS B 1 390 ? -36.900 10.194 -0.042 1.00 32.31 390 LYS O O 1
ATOM 6913 N N . ASP B 1 391 ? -35.799 9.406 1.763 1.00 28.90 391 ASP O N 1
ATOM 6914 C CA . ASP B 1 391 ? -36.999 9.381 2.602 1.00 28.67 391 ASP O CA 1
ATOM 6915 C C . ASP B 1 391 ? -37.582 10.788 2.674 1.00 30.72 391 ASP O C 1
ATOM 6916 O O . ASP B 1 391 ? -38.803 10.973 2.621 1.00 27.97 391 ASP O O 1
ATOM 6921 N N . VAL B 1 392 ? -36.688 11.765 2.821 1.00 25.39 392 VAL O N 1
ATOM 6922 C CA . VAL B 1 392 ? -37.047 13.175 2.919 1.00 25.19 392 VAL O CA 1
ATOM 6923 C C . VAL B 1 392 ? -37.599 13.724 1.610 1.00 29.26 392 VAL O C 1
ATOM 6924 O O . VAL B 1 392 ? -38.677 14.320 1.581 1.00 29.90 392 VAL O O 1
ATOM 6928 N N . ILE B 1 393 ? -36.863 13.525 0.528 1.00 30.43 393 ILE O N 1
ATOM 6929 C CA . ILE B 1 393 ? -37.302 14.023 -0.768 1.00 37.11 393 ILE O CA 1
ATOM 6930 C C . ILE B 1 393 ? -38.652 13.444 -1.185 1.00 38.36 393 ILE O C 1
ATOM 6931 O O . ILE B 1 393 ? -39.481 14.157 -1.758 1.00 38.37 393 ILE O O 1
ATOM 6936 N N . ASP B 1 394 ? -38.884 12.165 -0.894 1.00 35.62 394 ASP O N 1
ATOM 6937 C CA . ASP B 1 394 ? -40.162 11.546 -1.243 1.00 36.54 394 ASP O CA 1
ATOM 6938 C C . ASP B 1 394 ? -41.293 12.149 -0.423 1.00 37.10 394 ASP O C 1
ATOM 6939 O O . ASP B 1 394 ? -42.433 12.243 -0.883 1.00 35.86 394 ASP O O 1
ATOM 6944 N N . THR B 1 395 ? -40.979 12.545 0.804 1.00 33.80 395 THR O N 1
ATOM 6945 C CA . THR B 1 395 ? -41.987 13.141 1.665 1.00 35.74 395 THR O CA 1
ATOM 6946 C C . THR B 1 395 ? -42.333 14.527 1.143 1.00 34.98 395 THR O C 1
ATOM 6947 O O . THR B 1 395 ? -43.497 14.926 1.162 1.00 37.77 395 THR O O 1
ATOM 6951 N N . MET B 1 396 ? -41.325 15.257 0.670 1.00 35.13 396 MET O N 1
ATOM 6952 C CA . MET B 1 396 ? -41.559 16.597 0.140 1.00 38.71 396 MET O CA 1
ATOM 6953 C C . MET B 1 396 ? -42.434 16.521 -1.107 1.00 40.60 396 MET O C 1
ATOM 6954 O O . MET B 1 396 ? -43.357 17.318 -1.276 1.00 42.16 396 MET O O 1
ATOM 6959 N N . LYS B 1 397 ? -42.141 15.560 -1.977 1.00 39.79 397 LYS O N 1
ATOM 6960 C CA . LYS B 1 397 ? -42.920 15.380 -3.199 1.00 42.10 397 LYS O CA 1
ATOM 6961 C C . LYS B 1 397 ? -44.375 15.110 -2.841 1.00 41.71 397 LYS O C 1
ATOM 6962 O O . LYS B 1 397 ? -45.289 15.679 -3.434 1.00 43.36 397 LYS O O 1
ATOM 6968 N N . LYS B 1 398 ? -44.581 14.239 -1.860 1.00 42.09 398 LYS O N 1
ATOM 6969 C CA . LYS B 1 398 ? -45.922 13.883 -1.415 1.00 44.28 398 LYS O CA 1
ATOM 6970 C C . LYS B 1 398 ? -46.654 15.069 -0.783 1.00 46.87 398 LYS O C 1
ATOM 6971 O O . LYS B 1 398 ? -47.838 15.288 -1.046 1.00 44.07 398 LYS O O 1
ATOM 6977 N N . ASP B 1 399 ? -45.945 15.833 0.045 1.00 46.16 399 ASP O N 1
ATOM 6978 C CA . ASP B 1 399 ? -46.533 16.987 0.719 1.00 48.06 399 ASP O CA 1
ATOM 6979 C C . ASP B 1 399 ? -46.804 18.171 -0.206 1.00 49.65 399 ASP O C 1
ATOM 6980 O O . ASP B 1 399 ? -47.815 18.857 -0.060 1.00 48.35 399 ASP O O 1
ATOM 6985 N N . SER B 1 400 ? -45.898 18.418 -1.145 1.00 48.15 400 SER O N 1
ATOM 6986 C CA . SER B 1 400 ? -46.058 19.536 -2.065 1.00 52.30 400 SER O CA 1
ATOM 6987 C C . SER B 1 400 ? -46.894 19.142 -3.279 1.00 54.06 400 SER O C 1
ATOM 6988 O O . SER B 1 400 ? -47.487 19.997 -3.939 1.00 55.54 400 SER O O 1
ATOM 6991 N N . GLY B 1 401 ? -46.941 17.846 -3.566 1.00 54.44 401 GLY O N 1
ATOM 6992 C CA . GLY B 1 401 ? -47.698 17.371 -4.708 1.00 57.74 401 GLY O CA 1
ATOM 6993 C C . GLY B 1 401 ? -47.039 17.769 -6.016 1.00 59.80 401 GLY O C 1
ATOM 6994 O O . GLY B 1 401 ? -47.719 18.121 -6.979 1.00 59.63 401 GLY O O 1
ATOM 6995 N N . ILE B 1 402 ? -45.710 17.716 -6.050 1.00 60.74 402 ILE O N 1
ATOM 6996 C CA . ILE B 1 402 ? -44.950 18.078 -7.244 1.00 62.51 402 ILE O CA 1
ATOM 6997 C C . ILE B 1 402 ? -43.742 17.156 -7.413 1.00 62.59 402 ILE O C 1
ATOM 6998 O O . ILE B 1 402 ? -43.363 16.442 -6.485 1.00 64.12 402 ILE O O 1
ATOM 7003 N N . ASP B 1 403 ? -43.147 17.173 -8.602 1.00 60.42 403 ASP O N 1
ATOM 7004 C CA . ASP B 1 403 ? -41.972 16.355 -8.886 1.00 59.04 403 ASP O CA 1
ATOM 7005 C C . ASP B 1 403 ? -40.710 17.171 -8.613 1.00 56.93 403 ASP O C 1
ATOM 7006 O O . ASP B 1 403 ? -40.731 18.402 -8.667 1.00 56.05 403 ASP O O 1
ATOM 7011 N N . ILE B 1 404 ? -39.617 16.475 -8.316 1.00 51.05 404 ILE O N 1
ATOM 7012 C CA . ILE B 1 404 ? -38.334 17.112 -8.045 1.00 48.90 404 ILE O CA 1
ATOM 7013 C C . ILE B 1 404 ? -37.301 16.453 -8.952 1.00 46.63 404 ILE O C 1
ATOM 7014 O O . ILE B 1 404 ? -36.737 15.409 -8.619 1.00 46.38 404 ILE O O 1
ATOM 7019 N N . PRO B 1 405 ? -37.045 17.057 -10.122 1.00 45.54 405 PRO O N 1
ATOM 7020 C CA . PRO B 1 405 ? -36.092 16.561 -11.118 1.00 44.17 405 PRO O CA 1
ATOM 7021 C C . PRO B 1 405 ? -34.615 16.806 -10.823 1.00 43.53 405 PRO O C 1
ATOM 7022 O O . PRO B 1 405 ? -33.751 16.080 -11.320 1.00 39.74 405 PRO O O 1
ATOM 7026 N N . LEU B 1 406 ? -34.322 17.827 -10.022 1.00 40.31 406 LEU O N 1
ATOM 7027 C CA . LEU B 1 406 ? -32.936 18.158 -9.724 1.00 38.86 406 LEU O CA 1
ATOM 7028 C C . LEU B 1 406 ? -32.696 18.503 -8.257 1.00 39.88 406 LEU O C 1
ATOM 7029 O O . LEU B 1 406 ? -33.547 19.103 -7.597 1.00 37.98 406 LEU O O 1
ATOM 7034 N N . LEU B 1 407 ? -31.526 18.113 -7.761 1.00 36.43 407 LEU O N 1
ATOM 7035 C CA . LEU B 1 407 ? -31.141 18.391 -6.382 1.00 36.38 407 LEU O CA 1
ATOM 7036 C C . LEU B 1 407 ? -29.739 18.984 -6.364 1.00 33.43 407 LEU O C 1
ATOM 7037 O O . LEU B 1 407 ? -28.796 18.375 -6.867 1.00 32.95 407 LEU O O 1
ATOM 7042 N N . LYS B 1 408 ? -29.605 20.184 -5.804 1.00 33.33 408 LYS O N 1
ATOM 7043 C CA . LYS B 1 408 ? -28.298 20.819 -5.695 1.00 28.77 408 LYS O CA 1
ATOM 7044 C C . LYS B 1 408 ? -27.697 20.355 -4.371 1.00 31.98 408 LYS O C 1
ATOM 7045 O O . LYS B 1 408 ? -28.402 20.252 -3.369 1.00 34.04 408 LYS O O 1
ATOM 7051 N N . VAL B 1 409 ? -26.405 20.057 -4.366 1.00 30.64 409 VAL O N 1
ATOM 7052 C CA . VAL B 1 409 ? -25.765 19.609 -3.137 1.00 30.69 409 VAL O CA 1
ATOM 7053 C C . VAL B 1 409 ? -24.454 20.332 -2.867 1.00 29.99 409 VAL O C 1
ATOM 7054 O O . VAL B 1 409 ? -23.796 20.838 -3.777 1.00 32.89 409 VAL O O 1
ATOM 7058 N N . ASP B 1 410 ? -24.092 20.387 -1.594 1.00 32.42 410 ASP O N 1
ATOM 7059 C CA . ASP B 1 410 ? -22.865 21.034 -1.161 1.00 35.67 410 ASP O CA 1
ATOM 7060 C C . ASP B 1 410 ? -22.485 20.454 0.197 1.00 34.34 410 ASP O C 1
ATOM 7061 O O . ASP B 1 410 ? -23.139 19.534 0.683 1.00 30.58 410 ASP O O 1
ATOM 7066 N N . GLY B 1 411 ? -21.429 20.989 0.803 1.00 35.17 411 GLY O N 1
ATOM 7067 C CA . GLY B 1 411 ? -21.000 20.492 2.097 1.00 37.51 411 GLY O CA 1
ATOM 7068 C C . GLY B 1 411 ? -19.719 19.689 1.986 1.00 39.79 411 GLY O C 1
ATOM 7069 O O . GLY B 1 411 ? -19.394 19.168 0.916 1.00 38.47 411 GLY O O 1
ATOM 7070 N N . GLY B 1 412 ? -18.993 19.580 3.093 1.00 41.84 412 GLY O N 1
ATOM 7071 C CA . GLY B 1 412 ? -17.739 18.847 3.093 1.00 44.07 412 GLY O CA 1
ATOM 7072 C C . GLY B 1 412 ? -17.804 17.409 2.612 1.00 44.78 412 GLY O C 1
ATOM 7073 O O . GLY B 1 412 ? -16.889 16.937 1.939 1.00 47.30 412 GLY O O 1
ATOM 7074 N N . ALA B 1 413 ? -18.881 16.707 2.951 1.00 44.82 413 ALA O N 1
ATOM 7075 C CA . ALA B 1 413 ? -19.043 15.309 2.561 1.00 45.90 413 ALA O CA 1
ATOM 7076 C C . ALA B 1 413 ? -19.413 15.112 1.093 1.00 45.83 413 ALA O C 1
ATOM 7077 O O . ALA B 1 413 ? -19.253 14.017 0.547 1.00 47.26 413 ALA O O 1
ATOM 7079 N N . ALA B 1 414 ? -19.912 16.164 0.454 1.00 44.34 414 ALA O N 1
ATOM 7080 C CA . ALA B 1 414 ? -20.303 16.079 -0.948 1.00 40.34 414 ALA O CA 1
ATOM 7081 C C . ALA B 1 414 ? -19.076 15.870 -1.825 1.00 40.55 414 ALA O C 1
ATOM 7082 O O . ALA B 1 414 ? -19.192 15.619 -3.022 1.00 43.68 414 ALA O O 1
ATOM 7084 N N . LYS B 1 415 ? -17.902 15.974 -1.211 1.00 42.24 415 LYS O N 1
ATOM 7085 C CA . LYS B 1 415 ? -16.625 15.806 -1.901 1.00 43.64 415 LYS O CA 1
ATOM 7086 C C . LYS B 1 415 ? -16.413 14.356 -2.358 1.00 41.87 415 LYS O C 1
ATOM 7087 O O . LYS B 1 415 ? -15.615 14.090 -3.258 1.00 40.45 415 LYS O O 1
ATOM 7093 N N . ASN B 1 416 ? -17.137 13.429 -1.738 1.00 40.50 416 ASN O N 1
ATOM 7094 C CA . ASN B 1 416 ? -17.037 12.004 -2.067 1.00 36.92 416 ASN O CA 1
ATOM 7095 C C . ASN B 1 416 ? -17.796 11.696 -3.361 1.00 36.51 416 ASN O C 1
ATOM 7096 O O . ASN B 1 416 ? -19.023 11.595 -3.357 1.00 36.97 416 ASN O O 1
ATOM 7101 N N . ASP B 1 417 ? -17.071 11.539 -4.465 1.00 38.48 417 ASP O N 1
ATOM 7102 C CA . ASP B 1 417 ? -17.714 11.254 -5.745 1.00 37.87 417 ASP O CA 1
ATOM 7103 C C . ASP B 1 417 ? -18.577 9.998 -5.703 1.00 38.56 417 ASP O C 1
ATOM 7104 O O . ASP B 1 417 ? -19.693 9.987 -6.230 1.00 37.08 417 ASP O O 1
ATOM 7109 N N . LEU B 1 418 ? -18.055 8.944 -5.084 1.00 35.46 418 LEU O N 1
ATOM 7110 C CA . LEU B 1 418 ? -18.781 7.680 -4.978 1.00 37.30 418 LEU O CA 1
ATOM 7111 C C . LEU B 1 418 ? -20.113 7.839 -4.256 1.00 33.43 418 LEU O C 1
ATOM 7112 O O . LEU B 1 418 ? -21.121 7.279 -4.674 1.00 33.48 418 LEU O O 1
ATOM 7117 N N . LEU B 1 419 ? -20.114 8.603 -3.168 1.00 33.00 419 LEU O N 1
ATOM 7118 C CA . LEU B 1 419 ? -21.336 8.818 -2.405 1.00 31.27 419 LEU O CA 1
ATOM 7119 C C . LEU B 1 419 ? -22.361 9.659 -3.170 1.00 29.57 419 LEU O C 1
ATOM 7120 O O . LEU B 1 419 ? -23.558 9.376 -3.125 1.00 32.81 419 LEU O O 1
ATOM 7125 N N . MET B 1 420 ? -21.902 10.695 -3.864 1.00 29.39 420 MET O N 1
ATOM 7126 C CA . MET B 1 420 ? -22.814 11.544 -4.630 1.00 31.87 420 MET O CA 1
ATOM 7127 C C . MET B 1 420 ? -23.460 10.758 -5.769 1.00 32.30 420 MET O C 1
ATOM 7128 O O . MET B 1 420 ? -24.648 10.927 -6.055 1.00 33.71 420 MET O O 1
ATOM 7133 N N . GLN B 1 421 ? -22.680 9.898 -6.417 1.00 33.83 421 GLN O N 1
ATOM 7134 C CA . GLN B 1 421 ? -23.209 9.075 -7.505 1.00 35.09 421 GLN O CA 1
ATOM 7135 C C . GLN B 1 421 ? -24.251 8.118 -6.934 1.00 33.05 421 GLN O C 1
ATOM 7136 O O . GLN B 1 421 ? -25.271 7.838 -7.570 1.00 34.93 421 GLN O O 1
ATOM 7142 N N . PHE B 1 422 ? -23.990 7.617 -5.727 1.00 31.93 422 PHE O N 1
ATOM 7143 C CA . PHE B 1 422 ? -24.917 6.707 -5.067 1.00 31.62 422 PHE O CA 1
ATOM 7144 C C . PHE B 1 422 ? -26.196 7.461 -4.755 1.00 32.34 422 PHE O C 1
ATOM 7145 O O . PHE B 1 422 ? -27.294 6.917 -4.863 1.00 33.54 422 PHE O O 1
ATOM 7153 N N . GLN B 1 423 ? -26.048 8.721 -4.352 1.00 32.47 423 GLN O N 1
ATOM 7154 C CA . GLN B 1 423 ? -27.202 9.541 -4.023 1.00 31.63 423 GLN O CA 1
ATOM 7155 C C . GLN B 1 423 ? -28.077 9.686 -5.258 1.00 32.08 423 GLN O C 1
ATOM 7156 O O . GLN B 1 423 ? -29.291 9.498 -5.195 1.00 35.13 423 GLN O O 1
ATOM 7162 N N . ALA B 1 424 ? -27.450 10.022 -6.379 1.00 31.12 424 ALA O N 1
ATOM 7163 C CA . ALA B 1 424 ? -28.165 10.188 -7.642 1.00 31.72 424 ALA O CA 1
ATOM 7164 C C . ALA B 1 424 ? -28.806 8.867 -8.075 1.00 30.59 424 ALA O C 1
ATOM 7165 O O . ALA B 1 424 ? -29.939 8.852 -8.561 1.00 31.94 424 ALA O O 1
ATOM 7167 N N . ASP B 1 425 ? -28.086 7.763 -7.889 1.00 30.52 425 ASP O N 1
ATOM 7168 C CA . ASP B 1 425 ? -28.611 6.448 -8.259 1.00 32.72 425 ASP O CA 1
ATOM 7169 C C . ASP B 1 425 ? -29.846 6.051 -7.454 1.00 36.11 425 ASP O C 1
ATOM 7170 O O . ASP B 1 425 ? -30.821 5.558 -8.019 1.00 33.56 425 ASP O O 1
ATOM 7175 N N . ILE B 1 426 ? -29.807 6.250 -6.136 1.00 29.16 426 ILE O N 1
ATOM 7176 C CA . ILE B 1 426 ? -30.944 5.886 -5.302 1.00 31.87 426 ILE O CA 1
ATOM 7177 C C . ILE B 1 426 ? -32.152 6.791 -5.526 1.00 28.98 426 ILE O C 1
ATOM 7178 O O . ILE B 1 426 ? -33.292 6.325 -5.512 1.00 33.40 426 ILE O O 1
ATOM 7183 N N . LEU B 1 427 ? -31.908 8.083 -5.730 1.00 32.27 427 LEU O N 1
ATOM 7184 C CA . LEU B 1 427 ? -32.994 9.029 -5.965 1.00 34.98 427 LEU O CA 1
ATOM 7185 C C . LEU B 1 427 ? -33.542 8.929 -7.389 1.00 37.20 427 LEU O C 1
ATOM 7186 O O . LEU B 1 427 ? -34.712 9.212 -7.631 1.00 39.07 427 LEU O O 1
ATOM 7191 N N . ASP B 1 428 ? -32.682 8.530 -8.319 1.00 40.49 428 ASP O N 1
ATOM 7192 C CA . ASP B 1 428 ? -33.043 8.432 -9.729 1.00 42.17 428 ASP O CA 1
ATOM 7193 C C . ASP B 1 428 ? -33.332 9.825 -10.282 1.00 44.32 428 ASP O C 1
ATOM 7194 O O . ASP B 1 428 ? -34.281 10.028 -11.038 1.00 42.12 428 ASP O O 1
ATOM 7199 N N . ILE B 1 429 ? -32.515 10.789 -9.870 1.00 42.86 429 ILE O N 1
ATOM 7200 C CA . ILE B 1 429 ? -32.637 12.162 -10.349 1.00 40.17 429 ILE O CA 1
ATOM 7201 C C . ILE B 1 429 ? -31.244 12.758 -10.434 1.00 41.22 429 ILE O C 1
ATOM 7202 O O . ILE B 1 429 ? -30.280 12.181 -9.925 1.00 40.24 429 ILE O O 1
ATOM 7207 N N . ASP B 1 430 ? -31.133 13.905 -11.091 1.00 36.49 430 ASP O N 1
ATOM 7208 C CA . ASP B 1 430 ? -29.851 14.562 -11.240 1.00 36.76 430 ASP O CA 1
ATOM 7209 C C . ASP B 1 430 ? -29.428 15.235 -9.939 1.00 36.28 430 ASP O C 1
ATOM 7210 O O . ASP B 1 430 ? -30.245 15.844 -9.241 1.00 35.65 430 ASP O O 1
ATOM 7215 N N . VAL B 1 431 ? -28.145 15.107 -9.625 1.00 36.27 431 VAL O N 1
ATOM 7216 C CA . VAL B 1 431 ? -27.569 15.694 -8.424 1.00 37.33 431 VAL O CA 1
ATOM 7217 C C . VAL B 1 431 ? -26.436 16.603 -8.871 1.00 36.80 431 VAL O C 1
ATOM 7218 O O . VAL B 1 431 ? -25.413 16.138 -9.374 1.00 41.42 431 VAL O O 1
ATOM 7222 N N . GLN B 1 432 ? -26.631 17.906 -8.699 1.00 36.89 432 GLN O N 1
ATOM 7223 C CA . GLN B 1 432 ? -25.637 18.889 -9.112 1.00 37.80 432 GLN O CA 1
ATOM 7224 C C . GLN B 1 432 ? -24.848 19.419 -7.924 1.00 37.07 432 GLN O C 1
ATOM 7225 O O . GLN B 1 432 ? -25.400 20.094 -7.058 1.00 33.68 432 GLN O O 1
ATOM 7231 N N . ARG B 1 433 ? -23.554 19.122 -7.897 1.00 36.56 433 ARG O N 1
ATOM 7232 C CA . ARG B 1 433 ? -22.699 19.566 -6.810 1.00 40.23 433 ARG O CA 1
ATOM 7233 C C . ARG B 1 433 ? -22.102 20.932 -7.110 1.00 41.88 433 ARG O C 1
ATOM 7234 O O . ARG B 1 433 ? -21.697 21.208 -8.237 1.00 39.83 433 ARG O O 1
ATOM 7242 N N . ALA B 1 434 ? -22.050 21.788 -6.096 1.00 42.82 434 ALA O N 1
ATOM 7243 C CA . ALA B 1 434 ? -21.496 23.125 -6.269 1.00 43.54 434 ALA O CA 1
ATOM 7244 C C . ALA B 1 434 ? -19.986 23.052 -6.482 1.00 43.05 434 ALA O C 1
ATOM 7245 O O . ALA B 1 434 ? -19.316 22.183 -5.926 1.00 41.67 434 ALA O O 1
ATOM 7247 N N . ALA B 1 435 ? -19.454 23.964 -7.291 1.00 42.75 435 ALA O N 1
ATOM 7248 C CA . ALA B 1 435 ? -18.019 23.991 -7.561 1.00 47.09 435 ALA O CA 1
ATOM 7249 C C . ALA B 1 435 ? -17.247 24.381 -6.305 1.00 48.57 435 ALA O C 1
ATOM 7250 O O . ALA B 1 435 ? -16.062 24.077 -6.166 1.00 51.56 435 ALA O O 1
ATOM 7252 N N . ASN B 1 436 ? -17.930 25.068 -5.398 1.00 50.30 436 ASN O N 1
ATOM 7253 C CA . ASN B 1 436 ? -17.334 25.489 -4.137 1.00 52.04 436 ASN O CA 1
ATOM 7254 C C . ASN B 1 436 ? -18.175 24.860 -3.031 1.00 51.28 436 ASN O C 1
ATOM 7255 O O . ASN B 1 436 ? -19.298 25.289 -2.778 1.00 50.40 436 ASN O O 1
ATOM 7260 N N . LEU B 1 437 ? -17.629 23.836 -2.380 1.00 50.36 437 LEU O N 1
ATOM 7261 C CA . LEU B 1 437 ? -18.346 23.130 -1.324 1.00 50.11 437 LEU O CA 1
ATOM 7262 C C . LEU B 1 437 ? -18.814 24.004 -0.168 1.00 49.34 437 LEU O C 1
ATOM 7263 O O . LEU B 1 437 ? -19.796 23.679 0.501 1.00 48.42 437 LEU O O 1
ATOM 7268 N N . GLU B 1 438 ? -18.110 25.103 0.074 1.00 50.19 438 GLU O N 1
ATOM 7269 C CA . GLU B 1 438 ? -18.491 26.018 1.146 1.00 50.38 438 GLU O CA 1
ATOM 7270 C C . GLU B 1 438 ? -19.486 27.063 0.645 1.00 49.30 438 GLU O C 1
ATOM 7271 O O . GLU B 1 438 ? -19.238 28.270 0.728 1.00 45.51 438 GLU O O 1
ATOM 7277 N N . THR B 1 439 ? -20.611 26.593 0.116 1.00 45.59 439 THR O N 1
ATOM 7278 C CA . THR B 1 439 ? -21.637 27.497 -0.380 1.00 41.55 439 THR O CA 1
ATOM 7279 C C . THR B 1 439 ? -22.270 28.187 0.823 1.00 40.48 439 THR O C 1
ATOM 7280 O O . THR B 1 439 ? -22.868 29.252 0.696 1.00 35.92 439 THR O O 1
ATOM 7284 N N . THR B 1 440 ? -22.133 27.567 1.993 1.00 36.14 440 THR O N 1
ATOM 7285 C CA . THR B 1 440 ? -22.669 28.137 3.223 1.00 36.77 440 THR O CA 1
ATOM 7286 C C . THR B 1 440 ? -22.004 29.491 3.474 1.00 35.00 440 THR O C 1
ATOM 7287 O O . THR B 1 440 ? -22.685 30.488 3.703 1.00 32.51 440 THR O O 1
ATOM 7291 N N . ALA B 1 441 ? -20.675 29.522 3.428 1.00 31.83 441 ALA O N 1
ATOM 7292 C CA . ALA B 1 441 ? -19.937 30.766 3.637 1.00 32.73 441 ALA O CA 1
ATOM 7293 C C . ALA B 1 441 ? -20.243 31.737 2.500 1.00 32.61 441 ALA O C 1
ATOM 7294 O O . ALA B 1 441 ? -20.307 32.949 2.702 1.00 28.61 441 ALA O O 1
ATOM 7296 N N . LEU B 1 442 ? -20.427 31.196 1.301 1.00 29.12 442 LEU O N 1
ATOM 7297 C CA . LEU B 1 442 ? -20.736 32.022 0.141 1.00 31.93 442 LEU O CA 1
ATOM 7298 C C . LEU B 1 442 ? -22.086 32.715 0.327 1.00 29.18 442 LEU O C 1
ATOM 7299 O O . LEU B 1 442 ? -22.236 33.889 -0.008 1.00 33.93 442 LEU O O 1
ATOM 7304 N N . GLY B 1 443 ? -23.064 31.988 0.862 1.00 26.80 443 GLY O N 1
ATOM 7305 C CA . GLY B 1 443 ? -24.379 32.566 1.087 1.00 28.80 443 GLY O CA 1
ATOM 7306 C C . GLY B 1 443 ? -24.312 33.744 2.049 1.00 33.32 443 GLY O C 1
ATOM 7307 O O . GLY B 1 443 ? -24.955 34.784 1.842 1.00 27.12 443 GLY O O 1
ATOM 7308 N N . ALA B 1 444 ? -23.536 33.575 3.116 1.00 30.76 444 ALA O N 1
ATOM 7309 C CA . ALA B 1 444 ? -23.360 34.631 4.112 1.00 30.95 444 ALA O CA 1
ATOM 7310 C C . ALA B 1 444 ? -22.698 35.850 3.478 1.00 29.79 444 ALA O C 1
ATOM 7311 O O . ALA B 1 444 ? -23.111 36.981 3.718 1.00 31.01 444 ALA O O 1
ATOM 7313 N N . ALA B 1 445 ? -21.664 35.619 2.673 1.00 25.32 445 ALA O N 1
ATOM 7314 C CA . ALA B 1 445 ? -20.961 36.707 2.012 1.00 28.55 445 ALA O CA 1
ATOM 7315 C C . ALA B 1 445 ? -21.894 37.454 1.059 1.00 30.18 445 ALA O C 1
ATOM 7316 O O . ALA B 1 445 ? -21.818 38.677 0.937 1.00 29.84 445 ALA O O 1
ATOM 7318 N N . TYR B 1 446 ? -22.771 36.720 0.380 1.00 29.59 446 TYR O N 1
ATOM 7319 C CA . TYR B 1 446 ? -23.707 37.357 -0.546 1.00 29.87 446 TYR O CA 1
ATOM 7320 C C . TYR B 1 446 ? -24.675 38.280 0.182 1.00 31.25 446 TYR O C 1
ATOM 7321 O O . TYR B 1 446 ? -24.920 39.402 -0.258 1.00 31.27 446 TYR O O 1
ATOM 7330 N N . LEU B 1 447 ? -25.234 37.801 1.290 1.00 30.84 447 LEU O N 1
ATOM 7331 C CA . LEU B 1 447 ? -26.175 38.593 2.072 1.00 33.99 447 LEU O CA 1
ATOM 7332 C C . LEU B 1 447 ? -25.525 39.878 2.573 1.00 33.25 447 LEU O C 1
ATOM 7333 O O . LEU B 1 447 ? -26.117 40.956 2.492 1.00 29.95 447 LEU O O 1
ATOM 7338 N N . ALA B 1 448 ? -24.301 39.766 3.080 1.00 30.35 448 ALA O N 1
ATOM 7339 C CA . ALA B 1 448 ? -23.585 40.933 3.580 1.00 32.23 448 ALA O CA 1
ATOM 7340 C C . ALA B 1 448 ? -23.226 41.858 2.420 1.00 31.63 448 ALA O C 1
ATOM 7341 O O . ALA B 1 448 ? -23.333 43.080 2.535 1.00 29.08 448 ALA O O 1
ATOM 7343 N N . GLY B 1 449 ? -22.792 41.266 1.310 1.00 30.60 449 GLY O N 1
ATOM 7344 C CA . GLY B 1 449 ? -22.420 42.048 0.142 1.00 37.05 449 GLY O CA 1
ATOM 7345 C C . GLY B 1 449 ? -23.568 42.877 -0.404 1.00 33.04 449 GLY O C 1
ATOM 7346 O O . GLY B 1 449 ? -23.387 44.043 -0.768 1.00 34.46 449 GLY O O 1
ATOM 7347 N N . LEU B 1 450 ? -24.752 42.282 -0.467 1.00 32.96 450 LEU O N 1
ATOM 7348 C CA . LEU B 1 450 ? -25.928 42.988 -0.964 1.00 35.04 450 LEU O CA 1
ATOM 7349 C C . LEU B 1 450 ? -26.286 44.143 -0.034 1.00 36.43 450 LEU O C 1
ATOM 7350 O O . LEU B 1 450 ? -26.705 45.212 -0.480 1.00 34.68 450 LEU O O 1
ATOM 7355 N N . ALA B 1 451 ? -26.118 43.926 1.264 1.00 30.39 451 ALA O N 1
ATOM 7356 C CA . ALA B 1 451 ? -26.448 44.953 2.245 1.00 33.50 451 ALA O CA 1
ATOM 7357 C C . ALA B 1 451 ? -25.584 46.203 2.160 1.00 34.20 451 ALA O C 1
ATOM 7358 O O . ALA B 1 451 ? -26.071 47.304 2.427 1.00 35.31 451 ALA O O 1
ATOM 7360 N N . VAL B 1 452 ? -24.311 46.050 1.801 1.00 35.32 452 VAL O N 1
ATOM 7361 C CA . VAL B 1 452 ? -23.419 47.202 1.713 1.00 35.51 452 VAL O CA 1
ATOM 7362 C C . VAL B 1 452 ? -23.134 47.646 0.283 1.00 35.40 452 VAL O C 1
ATOM 7363 O O . VAL B 1 452 ? -22.216 48.431 0.034 1.00 35.58 452 VAL O O 1
ATOM 7367 N N . GLY B 1 453 ? -23.926 47.140 -0.655 1.00 38.79 453 GLY O N 1
ATOM 7368 C CA . GLY B 1 453 ? -23.751 47.515 -2.045 1.00 36.41 453 GLY O CA 1
ATOM 7369 C C . GLY B 1 453 ? -22.500 46.995 -2.719 1.00 36.57 453 GLY O C 1
ATOM 7370 O O . GLY B 1 453 ? -22.074 47.554 -3.731 1.00 36.73 453 GLY O O 1
ATOM 7371 N N . PHE B 1 454 ? -21.904 45.937 -2.169 1.00 33.35 454 PHE O N 1
ATOM 7372 C CA . PHE B 1 454 ? -20.702 45.345 -2.758 1.00 32.93 454 PHE O CA 1
ATOM 7373 C C . PHE B 1 454 ? -21.162 44.718 -4.079 1.00 33.10 454 PHE O C 1
ATOM 7374 O O . PHE B 1 454 ? -20.434 44.705 -5.071 1.00 34.00 454 PHE O O 1
ATOM 7382 N N . TRP B 1 455 ? -22.384 44.190 -4.049 1.00 36.19 455 TRP O N 1
ATOM 7383 C CA . TRP B 1 455 ? -23.063 43.602 -5.201 1.00 36.85 455 TRP O CA 1
ATOM 7384 C C . TRP B 1 455 ? -24.409 44.320 -5.199 1.00 38.51 455 TRP O C 1
ATOM 7385 O O . TRP B 1 455 ? -25.058 44.422 -4.161 1.00 39.26 455 TRP O O 1
ATOM 7396 N N . LYS B 1 456 ? -24.828 44.815 -6.357 1.00 41.17 456 LYS O N 1
ATOM 7397 C CA . LYS B 1 456 ? -26.067 45.582 -6.453 1.00 43.88 456 LYS O CA 1
ATOM 7398 C C . LYS B 1 456 ? -27.399 44.835 -6.416 1.00 44.63 456 LYS O C 1
ATOM 7399 O O . LYS B 1 456 ? -28.401 45.395 -5.969 1.00 46.21 456 LYS O O 1
ATOM 7405 N N . ASP B 1 457 ? -27.432 43.589 -6.877 1.00 44.39 457 ASP O N 1
ATOM 7406 C CA . ASP B 1 457 ? -28.691 42.848 -6.876 1.00 47.24 457 ASP O CA 1
ATOM 7407 C C . ASP B 1 457 ? -28.494 41.352 -7.087 1.00 45.37 457 ASP O C 1
ATOM 7408 O O . ASP B 1 457 ? -27.380 40.894 -7.338 1.00 42.52 457 ASP O O 1
ATOM 7413 N N . LEU B 1 458 ? -29.591 40.603 -6.998 1.00 45.68 458 LEU O N 1
ATOM 7414 C CA . LEU B 1 458 ? -29.556 39.153 -7.172 1.00 47.15 458 LEU O CA 1
ATOM 7415 C C . LEU B 1 458 ? -29.045 38.742 -8.544 1.00 48.62 458 LEU O C 1
ATOM 7416 O O . LEU B 1 458 ? -28.350 37.737 -8.671 1.00 48.08 458 LEU O O 1
ATOM 7421 N N . ASP B 1 459 ? -29.390 39.514 -9.571 1.00 50.62 459 ASP O N 1
ATOM 7422 C CA . ASP B 1 459 ? -28.944 39.199 -10.924 1.00 51.29 459 ASP O CA 1
ATOM 7423 C C . ASP B 1 459 ? -27.421 39.245 -11.021 1.00 49.31 459 ASP O C 1
ATOM 7424 O O . ASP B 1 459 ? -26.817 38.488 -11.780 1.00 46.97 459 ASP O O 1
ATOM 7429 N N . GLU B 1 460 ? -26.799 40.133 -10.250 1.00 46.78 460 GLU O N 1
ATOM 7430 C CA . GLU B 1 460 ? -25.345 40.239 -10.264 1.00 48.41 460 GLU O CA 1
ATOM 7431 C C . GLU B 1 460 ? -24.731 39.009 -9.597 1.00 47.48 460 GLU O C 1
ATOM 7432 O O . GLU B 1 460 ? -23.650 38.557 -9.972 1.00 48.67 460 GLU O O 1
ATOM 7438 N N . LEU B 1 461 ? -25.431 38.470 -8.606 1.00 48.26 461 LEU O N 1
ATOM 7439 C CA . LEU B 1 461 ? -24.962 37.281 -7.910 1.00 48.18 461 LEU O CA 1
ATOM 7440 C C . LEU B 1 461 ? -24.998 36.096 -8.873 1.00 49.04 461 LEU O C 1
ATOM 7441 O O . LEU B 1 461 ? -24.079 35.275 -8.903 1.00 48.29 461 LEU O O 1
ATOM 7446 N N . LYS B 1 462 ? -26.062 36.017 -9.667 1.00 51.36 462 LYS O N 1
ATOM 7447 C CA . LYS B 1 462 ? -26.207 34.932 -10.632 1.00 52.14 462 LYS O CA 1
ATOM 7448 C C . LYS B 1 462 ? -25.097 34.975 -11.678 1.00 53.27 462 LYS O C 1
ATOM 7449 O O . LYS B 1 462 ? -24.613 33.935 -12.119 1.00 51.40 462 LYS O O 1
ATOM 7455 N N . SER B 1 463 ? -24.692 36.184 -12.061 1.00 55.04 463 SER O N 1
ATOM 7456 C CA . SER B 1 463 ? -23.652 36.367 -13.069 1.00 57.41 463 SER O CA 1
ATOM 7457 C C . SER B 1 463 ? -22.332 35.679 -12.731 1.00 58.06 463 SER O C 1
ATOM 7458 O O . SER B 1 463 ? -21.607 35.252 -13.629 1.00 57.48 463 SER O O 1
ATOM 7461 N N . MET B 1 464 ? -22.005 35.574 -11.447 1.00 59.02 464 MET O N 1
ATOM 7462 C CA . MET B 1 464 ? -20.756 34.923 -11.069 1.00 59.91 464 MET O CA 1
ATOM 7463 C C . MET B 1 464 ? -20.955 33.464 -10.674 1.00 60.32 464 MET O C 1
ATOM 7464 O O . MET B 1 464 ? -20.087 32.854 -10.050 1.00 57.77 464 MET O O 1
ATOM 7469 N N . ALA B 1 465 ? -22.099 32.907 -11.059 1.00 60.95 465 ALA O N 1
ATOM 7470 C CA . ALA B 1 465 ? -22.413 31.515 -10.765 1.00 64.87 465 ALA O CA 1
ATOM 7471 C C . ALA B 1 465 ? -21.300 30.607 -11.285 1.00 65.36 465 ALA O C 1
ATOM 7472 O O . ALA B 1 465 ? -20.691 30.882 -12.317 1.00 65.28 465 ALA O O 1
ATOM 7474 N N . GLU B 1 466 ? -21.042 29.523 -10.561 1.00 66.56 466 GLU O N 1
ATOM 7475 C CA . GLU B 1 466 ? -20.001 28.572 -10.936 1.00 67.77 466 GLU O CA 1
ATOM 7476 C C . GLU B 1 466 ? -20.652 27.223 -11.239 1.00 68.14 466 GLU O C 1
ATOM 7477 O O . GLU B 1 466 ? -21.569 26.801 -10.538 1.00 67.22 466 GLU O O 1
ATOM 7483 N N . GLU B 1 467 ? -20.178 26.548 -12.282 1.00 68.68 467 GLU O N 1
ATOM 7484 C CA . GLU B 1 467 ? -20.746 25.259 -12.665 1.00 68.95 467 GLU O CA 1
ATOM 7485 C C . GLU B 1 467 ? -20.033 24.085 -12.005 1.00 65.66 467 GLU O C 1
ATOM 7486 O O . GLU B 1 467 ? -18.828 23.902 -12.172 1.00 64.67 467 GLU O O 1
ATOM 7492 N N . GLY B 1 468 ? -20.789 23.289 -11.257 1.00 64.44 468 GLY O N 1
ATOM 7493 C CA . GLY B 1 468 ? -20.211 22.145 -10.576 1.00 61.39 468 GLY O CA 1
ATOM 7494 C C . GLY B 1 468 ? -20.514 20.815 -11.243 1.00 58.87 468 GLY O C 1
ATOM 7495 O O . GLY B 1 468 ? -21.289 20.747 -12.195 1.00 59.02 468 GLY O O 1
ATOM 7496 N N . GLN B 1 469 ? -19.899 19.755 -10.729 1.00 55.82 469 GLN O N 1
ATOM 7497 C CA . GLN B 1 469 ? -20.076 18.407 -11.260 1.00 52.01 469 GLN O CA 1
ATOM 7498 C C . GLN B 1 469 ? -21.520 17.910 -11.177 1.00 49.33 469 GLN O C 1
ATOM 7499 O O . GLN B 1 469 ? -22.154 17.963 -10.121 1.00 43.94 469 GLN O O 1
ATOM 7505 N N . MET B 1 470 ? -22.031 17.423 -12.303 1.00 43.60 470 MET O N 1
ATOM 7506 C CA . MET B 1 470 ? -23.390 16.901 -12.375 1.00 44.59 470 MET O CA 1
ATOM 7507 C C . MET B 1 470 ? -23.362 15.376 -12.266 1.00 43.15 470 MET O C 1
ATOM 7508 O O . MET B 1 470 ? -22.568 14.713 -12.933 1.00 41.59 470 MET O O 1
ATOM 7513 N N . PHE B 1 471 ? -24.222 14.826 -11.417 1.00 41.87 471 PHE O N 1
ATOM 7514 C CA . PHE B 1 471 ? -24.306 13.381 -11.242 1.00 40.15 471 PHE O CA 1
ATOM 7515 C C . PHE B 1 471 ? -25.655 12.899 -11.754 1.00 43.24 471 PHE O C 1
ATOM 7516 O O . PHE B 1 471 ? -26.704 13.347 -11.288 1.00 42.79 471 PHE O O 1
ATOM 7524 N N . THR B 1 472 ? -25.622 11.991 -12.722 1.00 45.14 472 THR O N 1
ATOM 7525 C CA . THR B 1 472 ? -26.843 11.450 -13.308 1.00 45.60 472 THR O CA 1
ATOM 7526 C C . THR B 1 472 ? -27.016 9.983 -12.921 1.00 41.32 472 THR O C 1
ATOM 7527 O O . THR B 1 472 ? -26.037 9.249 -12.800 1.00 39.32 472 THR O O 1
ATOM 7531 N N . PRO B 1 473 ? -28.268 9.540 -12.714 1.00 39.36 473 PRO O N 1
ATOM 7532 C CA . PRO B 1 473 ? -28.541 8.151 -12.336 1.00 40.72 473 PRO O CA 1
ATOM 7533 C C . PRO B 1 473 ? -28.044 7.156 -13.378 1.00 43.20 473 PRO O C 1
ATOM 7534 O O . PRO B 1 473 ? -28.183 7.381 -14.580 1.00 47.65 473 PRO O O 1
ATOM 7538 N N . GLU B 1 474 ? -27.461 6.060 -12.906 1.00 43.20 474 GLU O N 1
ATOM 7539 C CA . GLU B 1 474 ? -26.950 5.016 -13.787 1.00 47.07 474 GLU O CA 1
ATOM 7540 C C . GLU B 1 474 ? -27.170 3.645 -13.156 1.00 47.40 474 GLU O C 1
ATOM 7541 O O . GLU B 1 474 ? -26.470 2.680 -13.467 1.00 52.23 474 GLU O O 1
ATOM 7547 N N . MET B 1 475 ? -28.154 3.574 -12.266 1.00 44.61 475 MET O N 1
ATOM 7548 C CA . MET B 1 475 ? -28.500 2.333 -11.580 1.00 42.94 475 MET O CA 1
ATOM 7549 C C . MET B 1 475 ? -29.901 1.892 -11.994 1.00 41.39 475 MET O C 1
ATOM 7550 O O . MET B 1 475 ? -30.856 2.667 -11.907 1.00 39.38 475 MET O O 1
ATOM 7555 N N . PRO B 1 476 ? -30.044 0.636 -12.448 1.00 41.40 476 PRO O N 1
ATOM 7556 C CA . PRO B 1 476 ? -31.336 0.089 -12.880 1.00 40.13 476 PRO O CA 1
ATOM 7557 C C . PRO B 1 476 ? -32.401 0.142 -11.789 1.00 36.94 476 PRO O C 1
ATOM 7558 O O . PRO B 1 476 ? -32.094 0.037 -10.600 1.00 37.84 476 PRO O O 1
ATOM 7562 N N . ALA B 1 477 ? -33.653 0.290 -12.204 1.00 37.56 477 ALA O N 1
ATOM 7563 C CA . ALA B 1 477 ? -34.766 0.359 -11.271 1.00 38.31 477 ALA O CA 1
ATOM 7564 C C . ALA B 1 477 ? -34.766 -0.799 -10.277 1.00 40.54 477 ALA O C 1
ATOM 7565 O O . ALA B 1 477 ? -35.006 -0.600 -9.086 1.00 37.79 477 ALA O O 1
ATOM 7567 N N . GLU B 1 478 ? -34.500 -2.008 -10.765 1.00 35.82 478 GLU O N 1
ATOM 7568 C CA . GLU B 1 478 ? -34.491 -3.190 -9.904 1.00 39.80 478 GLU O CA 1
ATOM 7569 C C . GLU B 1 478 ? -33.530 -3.089 -8.719 1.00 38.99 478 GLU O C 1
ATOM 7570 O O . GLU B 1 478 ? -33.932 -3.267 -7.569 1.00 38.65 478 GLU O O 1
ATOM 7576 N N . GLU B 1 479 ? -32.259 -2.827 -9.002 1.00 38.62 479 GLU O N 1
ATOM 7577 C CA . GLU B 1 479 ? -31.264 -2.714 -7.943 1.00 39.45 479 GLU O CA 1
ATOM 7578 C C . GLU B 1 479 ? -31.625 -1.550 -7.025 1.00 38.98 479 GLU O C 1
ATOM 7579 O O . GLU B 1 479 ? -31.576 -1.664 -5.800 1.00 35.39 479 GLU O O 1
ATOM 7585 N N . ARG B 1 480 ? -32.004 -0.438 -7.644 1.00 38.92 480 ARG O N 1
ATOM 7586 C CA . ARG B 1 480 ? -32.393 0.779 -6.944 1.00 40.13 480 ARG O CA 1
ATOM 7587 C C . ARG B 1 480 ? -33.482 0.498 -5.911 1.00 39.54 480 ARG O C 1
ATOM 7588 O O . ARG B 1 480 ? -33.345 0.852 -4.736 1.00 38.71 480 ARG O O 1
ATOM 7596 N N . ASP B 1 481 ? -34.558 -0.151 -6.352 1.00 35.81 481 ASP O N 1
ATOM 7597 C CA . ASP B 1 481 ? -35.683 -0.465 -5.473 1.00 37.97 481 ASP O CA 1
ATOM 7598 C C . ASP B 1 481 ? -35.351 -1.468 -4.372 1.00 36.85 481 ASP O C 1
ATOM 7599 O O . ASP B 1 481 ? -35.859 -1.351 -3.253 1.00 35.22 481 ASP O O 1
ATOM 7604 N N . ASN B 1 482 ? -34.519 -2.460 -4.683 1.00 36.55 482 ASN O N 1
ATOM 7605 C CA .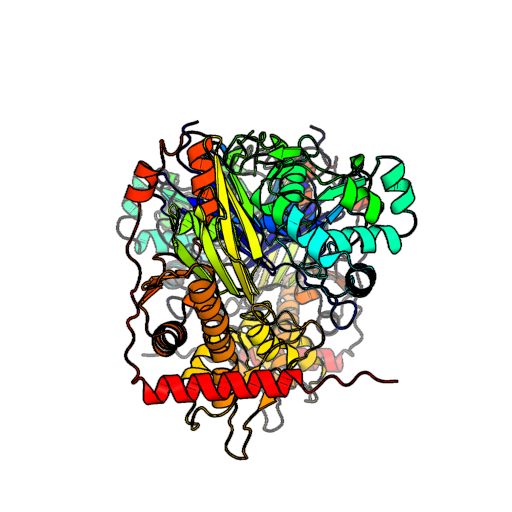 ASN B 1 482 ? -34.141 -3.450 -3.679 1.00 35.00 482 ASN O CA 1
ATOM 7606 C C . ASN B 1 482 ? -33.315 -2.808 -2.570 1.00 31.95 482 ASN O C 1
ATOM 7607 O O . ASN B 1 482 ? -33.569 -3.038 -1.391 1.00 32.13 482 ASN O O 1
ATOM 7612 N N . LEU B 1 483 ? -32.326 -2.010 -2.957 1.00 32.20 483 LEU O N 1
ATOM 7613 C CA . LEU B 1 483 ? -31.466 -1.334 -1.987 1.00 30.93 483 LEU O CA 1
ATOM 7614 C C . LEU B 1 483 ? -32.287 -0.476 -1.038 1.00 29.96 483 LEU O C 1
ATOM 7615 O O . LEU B 1 483 ? -32.106 -0.537 0.186 1.00 29.22 483 LEU O O 1
ATOM 7620 N N . TYR B 1 484 ? -33.206 0.305 -1.597 1.00 32.14 484 TYR O N 1
ATOM 7621 C CA . TYR B 1 484 ? -34.039 1.182 -0.789 1.00 31.40 484 TYR O CA 1
ATOM 7622 C C . TYR B 1 484 ? -35.071 0.420 0.040 1.00 33.45 484 TYR O C 1
ATOM 7623 O O . TYR B 1 484 ? -35.369 0.814 1.160 1.00 29.23 484 TYR O O 1
ATOM 7632 N N . GLU B 1 485 ? -35.620 -0.668 -0.500 1.00 31.39 485 GLU O N 1
ATOM 7633 C CA . GLU B 1 485 ? -36.598 -1.452 0.253 1.00 31.56 485 GLU O CA 1
ATOM 7634 C C . GLU B 1 485 ? -35.938 -2.034 1.505 1.00 30.17 485 GLU O C 1
ATOM 7635 O O . GLU B 1 485 ? -36.562 -2.133 2.560 1.00 31.65 485 GLU O O 1
ATOM 7641 N N . GLY B 1 486 ? -34.673 -2.425 1.380 1.00 26.63 486 GLY O N 1
ATOM 7642 C CA . GLY B 1 486 ? -33.960 -2.972 2.524 1.00 27.70 486 GLY O CA 1
ATOM 7643 C C . GLY B 1 486 ? -33.788 -1.905 3.590 1.00 27.54 486 GLY O C 1
ATOM 7644 O O . GLY B 1 486 ? -33.907 -2.172 4.785 1.00 26.22 486 GLY O O 1
ATOM 7645 N N . TRP B 1 487 ? -33.507 -0.683 3.160 1.00 27.97 487 TRP O N 1
ATOM 7646 C CA . TRP B 1 487 ? -33.340 0.415 4.104 1.00 28.87 487 TRP O CA 1
ATOM 7647 C C . TRP B 1 487 ? -34.636 0.648 4.875 1.00 30.59 487 TRP O C 1
ATOM 7648 O O . TRP B 1 487 ? -34.621 0.783 6.101 1.00 27.84 487 TRP O O 1
ATOM 7659 N N . LYS B 1 488 ? -35.765 0.677 4.170 1.00 29.48 488 LYS O N 1
ATOM 7660 C CA . LYS B 1 488 ? -37.045 0.887 4.835 1.00 27.32 488 LYS O CA 1
ATOM 7661 C C . LYS B 1 488 ? -37.334 -0.190 5.875 1.00 28.19 488 LYS O C 1
ATOM 7662 O O . LYS B 1 488 ? -37.840 0.106 6.958 1.00 29.83 488 LYS O O 1
ATOM 7668 N N . GLN B 1 489 ? -37.008 -1.438 5.555 1.00 27.64 489 GLN O N 1
ATOM 7669 C CA . GLN B 1 489 ? -37.239 -2.527 6.492 1.00 27.34 489 GLN O CA 1
ATOM 7670 C C . GLN B 1 489 ? -36.281 -2.435 7.686 1.00 26.25 489 GLN O C 1
ATOM 7671 O O . GLN B 1 489 ? -36.632 -2.826 8.797 1.00 30.05 489 GLN O O 1
ATOM 7677 N N . ALA B 1 490 ? -35.081 -1.911 7.457 1.00 27.17 490 ALA O N 1
ATOM 7678 C CA . ALA B 1 490 ? -34.101 -1.761 8.535 1.00 26.83 490 ALA O CA 1
ATOM 7679 C C . ALA B 1 490 ? -34.556 -0.669 9.505 1.00 25.30 490 ALA O C 1
ATOM 7680 O O . ALA B 1 490 ? -34.501 -0.838 10.728 1.00 27.12 490 ALA O O 1
ATOM 7682 N N . VAL B 1 491 ? -35.010 0.451 8.957 1.00 28.46 491 VAL O N 1
ATOM 7683 C CA . VAL B 1 491 ? -35.493 1.539 9.797 1.00 29.13 491 VAL O CA 1
ATOM 7684 C C . VAL B 1 491 ? -36.709 1.059 10.595 1.00 28.49 491 VAL O C 1
ATOM 7685 O O . VAL B 1 491 ? -36.849 1.376 11.775 1.00 31.38 491 VAL O O 1
ATOM 7689 N N . ALA B 1 492 ? -37.581 0.277 9.960 1.00 29.37 492 ALA O N 1
ATOM 7690 C CA . ALA B 1 492 ? -38.769 -0.240 10.642 1.00 32.14 492 ALA O CA 1
ATOM 7691 C C . ALA B 1 492 ? -38.356 -1.138 11.811 1.00 32.73 492 ALA O C 1
ATOM 7692 O O . ALA B 1 492 ? -38.938 -1.072 12.900 1.00 29.63 492 ALA O O 1
ATOM 7694 N N . ALA B 1 493 ? -37.355 -1.981 11.582 1.00 31.05 493 ALA O N 1
ATOM 7695 C CA . ALA B 1 493 ? -36.866 -2.872 12.630 1.00 32.79 493 ALA O CA 1
ATOM 7696 C C . ALA B 1 493 ? -36.249 -2.036 13.751 1.00 32.85 493 ALA O C 1
ATOM 7697 O O . ALA B 1 493 ? -36.414 -2.343 14.932 1.00 30.72 493 ALA O O 1
ATOM 7699 N N . THR B 1 494 ? -35.542 -0.976 13.371 1.00 29.68 494 THR O N 1
ATOM 7700 C CA . THR B 1 494 ? -34.906 -0.088 14.342 1.00 32.23 494 THR O CA 1
ATOM 7701 C C . THR B 1 494 ? -35.977 0.530 15.241 1.00 35.53 494 THR O C 1
ATOM 7702 O O . THR B 1 494 ? -35.789 0.655 16.444 1.00 33.19 494 THR O O 1
ATOM 7706 N N . GLN B 1 495 ? -37.111 0.900 14.656 1.00 32.47 495 GLN O N 1
ATOM 7707 C CA . GLN B 1 495 ? -38.182 1.508 15.439 1.00 34.39 495 GLN O CA 1
ATOM 7708 C C . GLN B 1 495 ? -38.940 0.551 16.350 1.00 34.64 495 GLN O C 1
ATOM 7709 O O . GLN B 1 495 ? -39.696 0.991 17.212 1.00 34.47 495 GLN O O 1
ATOM 7715 N N . THR B 1 496 ? -38.747 -0.754 16.168 1.00 33.09 496 THR O N 1
ATOM 7716 C CA . THR B 1 496 ? -39.425 -1.716 17.026 1.00 33.47 496 THR O CA 1
ATOM 7717 C C . THR B 1 496 ? -38.628 -1.935 18.308 1.00 36.10 496 THR O C 1
ATOM 7718 O O . THR B 1 496 ? -39.155 -2.471 19.274 1.00 36.12 496 THR O O 1
ATOM 7722 N N . PHE B 1 497 ? -37.355 -1.541 18.317 1.00 34.03 497 PHE O N 1
ATOM 7723 C CA . PHE B 1 497 ? -36.536 -1.698 19.523 1.00 32.51 497 PHE O CA 1
ATOM 7724 C C . PHE B 1 497 ? -36.680 -0.427 20.355 1.00 30.53 497 PHE O C 1
ATOM 7725 O O . PHE B 1 497 ? -36.058 0.595 20.066 1.00 30.27 497 PHE O O 1
ATOM 7733 N N . LYS B 1 498 ? -37.505 -0.495 21.391 1.00 33.03 498 LYS O N 1
ATOM 7734 C CA . LYS B 1 498 ? -37.738 0.667 22.238 1.00 37.08 498 LYS O CA 1
ATOM 7735 C C . LYS B 1 498 ? -37.570 0.323 23.707 1.00 40.14 498 LYS O C 1
ATOM 7736 O O . LYS B 1 498 ? -38.266 0.857 24.566 1.00 41.60 498 LYS O O 1
ATOM 7742 N N . PHE B 1 499 ? -36.629 -0.572 23.983 1.00 41.22 499 PHE O N 1
ATOM 7743 C CA . PHE B 1 499 ? -36.347 -1.004 25.344 1.00 40.40 499 PHE O CA 1
ATOM 7744 C C . PHE B 1 499 ? -35.995 0.147 26.273 1.00 43.76 499 PHE O C 1
ATOM 7745 O O . PHE B 1 499 ? -35.097 0.936 25.989 1.00 41.73 499 PHE O O 1
ATOM 7753 N N . LYS B 1 500 ? -36.704 0.221 27.393 1.00 46.70 500 LYS O N 1
ATOM 7754 C CA . LYS B 1 500 ? -36.466 1.246 28.402 1.00 50.49 500 LYS O CA 1
ATOM 7755 C C . LYS B 1 500 ? -36.322 0.497 29.725 1.00 50.96 500 LYS O C 1
ATOM 7756 O O . LYS B 1 500 ? -37.277 -0.111 30.205 1.00 48.73 500 LYS O O 1
ATOM 7762 N N . ALA B 1 501 ? -35.127 0.546 30.304 1.00 54.14 501 ALA O N 1
ATOM 7763 C CA . ALA B 1 501 ? -34.860 -0.129 31.569 1.00 58.40 501 ALA O CA 1
ATOM 7764 C C . ALA B 1 501 ? -35.901 0.238 32.621 1.00 61.52 501 ALA O C 1
ATOM 7765 O O . ALA B 1 501 ? -36.454 1.337 32.605 1.00 61.36 501 ALA O O 1
ATOM 7767 N N . LYS B 1 502 ? -36.164 -0.691 33.535 1.00 66.68 502 LYS O N 1
ATOM 7768 C CA . LYS B 1 502 ? -37.138 -0.468 34.596 1.00 67.97 502 LYS O CA 1
ATOM 7769 C C . LYS B 1 502 ? -38.555 -0.391 34.038 1.00 68.57 502 LYS O C 1
ATOM 7770 O O . LYS B 1 502 ? -39.407 -1.215 34.366 1.00 67.97 502 LYS O O 1
#

Secondary structure (DSSP, 8-state):
----EEEEEEE-SSEEEEEEEETT--EEEEEEEE---B-SSTT--EE-HHHHHHHHHHHHHHHHHHHT--GGGEEEEEEEE-SS-EEEEETTT--BSSPEEPTT--TTHHHHHHHHHTT-HHHHHHHHSS-S-TTSHHHHHHHHHHHSTTHHHHHHTT-EEEEEHHHHHHHHHTTTS--EEEHHHHHTTTSEETTTTEE-HHHHHHTT--GGGPPEEE-SEEEEEE--TTTTTT---EEEEEEEHHHHHHHHTT--STT-EEEEESSSEEEEEEEETS--S--TTSEEEEEEEETTEEEEEEEEEE--SHHHHHHHHHTS--SSSSTHHHHHHTT--S-S--EEE--BTBB-TTT-BTT---EEE---TT--HHHHHHHHHHHHHHHHHHHHHHHHHHHT----EEEEESGGGG-HHHHHHHHHHHTSEEEE-SSS-HHHHHHHHHHHHHTTSS-SHHHHHHT--PPPEE---S-HHHHHHHHHHHHHHHHHHHH------/----EEEEEEE-SSEEEEEEEETTS-EEEEEEEE---B-SSTT--EE-HHHHHHHHHHHHHHHHHHHT--GGGEEEEEEEE-SS-BEEEETTT--BSSPEEPTT--TTHHHHHHHHHTT-HHHHHHHHS----TTSHHHHHHHHHHHSTTHHHHHHTT-EEEE-HHHHHHHHHTTTS--EEEHHHHHTTTSEETTTTEE-HHHHHHTT--GGGPPEEE-SEEEEEE--GGGTTT---EEEEEEEHHHHHHHHTT--STT-EEEEESSSEEEEEEEET---S--TTSEEEEEEEETTEEEEEEEEEE--SSHHHHHHHHTS---SSTTHHHHHHTT--S-S--EEE--BTBB-TTT-BTT---EEE---TT--HHHHHHHHHHHHHHHHHHHHHHHHHHH-S---EEEEESGGGG-HHHHHHHHHHHTSEEEE-SSS-HHHHHHHHHHHHHTTSS-SHHHHHTT--PPPEE---S-HHHHHHHHHHHHHHHHHHHH------

Nearest PDB structures (foldseek):
  3h3n-assembly1_X  TM=1.000E+00  e=0.000E+00  Enterococcus casseliflavus
  3h45-assembly1_O  TM=9.993E-01  e=2.252E-103  Enterococcus casseliflavus
  3d7e-assembly1_X  TM=9.962E-01  e=1.444E-99  Enterococcus casseliflavus
  3g25-assembly1_A  TM=9.849E-01  e=3.949E-82  Staphylococcus aureus subsp. aureus COL
  3ezw-assembly1_G  TM=9.488E-01  e=4.933E-74  Escherichia coli K-12

Solvent-accessible surface area: 38401 Å² total; per-residue (Å²): 108,129,93,50,47,0,0,0,0,32,0,15,13,31,20,0,62,0,0,0,2,24,102,120,18,135,87,50,0,22,26,116,107,130,12,62,45,80,137,75,120,118,30,51,12,19,0,45,1,49,54,0,20,57,4,1,50,23,0,6,3,17,0,16,24,106,20,67,30,101,20,70,14,1,12,0,0,0,0,0,0,2,7,3,0,0,0,2,0,17,98,122,87,5,99,26,40,36,51,0,1,0,12,33,0,35,9,0,30,90,32,2,61,100,11,74,123,77,57,41,53,135,38,1,57,120,30,0,2,0,41,3,15,0,2,0,0,0,0,0,0,24,34,2,6,84,80,31,151,48,2,35,111,72,0,87,88,21,67,0,15,2,0,3,0,0,0,0,1,0,22,28,1,2,56,34,127,33,33,1,3,0,42,0,0,0,0,0,2,1,0,2,7,0,100,149,55,110,42,9,118,92,0,3,119,70,8,81,8,26,59,57,0,23,4,113,34,68,22,0,23,57,80,13,16,82,0,43,47,74,63,1,55,50,21,112,2,40,0,0,0,0,0,0,20,14,2,0,0,0,0,6,19,25,0,25,123,129,22,62,5,0,0,10,1,28,29,3,0,11,0,0,3,1,4,12,82,106,33,138,58,58,26,92,63,2,0,13,0,0,0,4,0,7,128,83,103,22,44,17,1,1,1,0,0,4,21,19,17,24,18,1,14,54,82,0,76,91,35,80,195,43,7,145,62,31,105,52,6,70,84,13,13,59,99,13,190,31,111,37,85,12,24,5,1,16,5,64,28,4,6,3,0,20,58,47,19,36,100,0,122,38,26,50,63,40,100,88,234,57,36,63,95,40,7,26,0,38,6,5,24,12,5,12,0,4,14,0,30,8,0,7,35,10,0,78,154,20,25,66,82,106,6,98,58,0,36,0,0,10,54,43,0,157,14,75,105,12,0,36,21,0,0,12,0,14,67,25,49,0,21,35,17,50,43,48,32,2,14,3,14,0,0,0,5,1,0,0,37,33,47,24,7,1,160,69,53,102,58,0,116,90,40,67,135,153,12,100,86,11,76,36,125,31,87,52,132,78,43,88,94,16,33,75,18,1,98,112,5,2,54,38,3,57,111,136,70,155,161,84,125,90,144,92,63,53,0,0,0,0,31,0,16,12,33,20,0,68,0,0,0,2,18,109,114,15,120,80,50,3,25,27,118,105,128,13,62,43,78,135,75,124,123,28,55,11,20,0,45,1,45,53,0,14,58,4,0,31,23,1,1,7,19,0,17,28,110,18,66,26,93,27,65,17,0,14,0,0,0,0,0,0,1,7,3,0,0,1,3,0,12,95,128,89,13,93,25,39,34,46,0,0,0,12,34,0,36,6,0,30,91,29,3,72,104,14,77,112,82,55,43,50,120,41,1,53,97,31,0,3,0,39,1,11,0,2,0,0,0,0,0,0,26,35,2,8,83,80,46,179,44,3,34,128,76,0,84,118,17,75,0,10,2,0,3,0,0,0,0,0,0,23,32,0,2,48,25,120,33,32,2,3,0,43,0,0,1,0,0,2,1,0,3,6,0,88,138,57,94,42,7,106,93,2,3,103,64,11,83,7,25,67,55,0,23,4,117,35,67,22,0,18,60,64,11,16,93,2,99,45,55,58,0,36,24,20,126,4,23,0,0,0,0,1,0,21,14,2,0,0,0,1,5,15,28,0,23,109,135,39,66,7,0,0,11,2,28,31,2,0,11,0,1,10,1,3,12,106,105,17,30,141,60,12,96,63,2,0,6,0,0,0,6,0,10,100,87,82,23,34,15,1,0,1,0,0,3,20,20,16,25,18,2,17,54,84,0,75,87,35,80,191,40,5,149,70,37,107,40,7,61,103,21,13,62,112,13,178,33,129,29,123,16,21,6,1,14,6,67,28,5,7,2,0,21,60,47,19,33,96,0,116,38,28,49,62,44,102,98,236,56,34,62,94,44,8,26,0,44,5,6,23,12,4,14,0,3,15,0,33,7,0,4,52,18,0,78,170,15,32,64,111,95,10,91,60,0,42,0,1,7,58,40,0,151,16,76,103,13,0,37,22,0,0,12,0,14,66,28,49,0,31,34,19,51,37,44,27,3,15,1,15,0,0,0,4,1,0,0,32,32,46,27,9,1,164,57,50,97,59,0,96,89,45,51,114,136,19,99,85,13,72,41,131,26,89,51,132,80,43,88,98,16,28,75,18,3,93,110,6,2,54,36,2,57,112,128,85,157,165,70,256

Radius of gyration: 32.93 Å; Cα contacts (8 Å, |Δi|>4): 2370; chains: 2; bounding box: 96×68×57 Å

Foldseek 3Di:
DAAFWAKEWEQEDFKIKMFIAGLLRDTQFMDMGGFDWDDPDQQFIWAALVRSLVRRVVRVVRRCVSRVDALVNHQAYFYAYAAQFKFKAFLPVLHTLDTITHLRGQVLFVVLVVCVVVPCQVVLCQFQQDGRGPSHNLSRVLCCCVPRPCNLVCQVVLGMAMDISQQSNVCVQQVNPAREAEQQRVSRRSQAGNVVGGGDPVSCVVSVGDCSRDHHYYFQFAFRFFGDCVSRVRDTHTHGGYHYLVLLLCLLLVLPDAQAWAWEAEQWIKIKGWHAQDPPWFQQLWGKGWSGDDPNTTIIMIMWIGNGALVLLVCVCPPVVLDPDSVCLLVLLVPDPDPLLKAKQQQCQHGTTSVRGRQFHIDIDDDDPPDDSNSVSNNSNCNNLLVVLRHVVSVCVTVVHDRQEYEYAYDVVVRPVSQLVSQQLNQHKYWYAPHRPSSSVSSRVSHCCNSVSDPDSVSVVVSGDGGDMHHHDYDPVVSVVSSVSNVVVVVVSVVPRDDPD/DAAFWAKFWEQEDFKIKMFIAGLLRDTQFMDMDGFDWDDPDQQFIFAALVRSLVRRLVRLVRRCVSNVDDPVRHQAYFYAYAAQFKFKAFLVVLHTLDTTTHLRHQVLVVVLVVCVVVPCQVVLCQFQQDGRGPNHNLSVVLVCCVPRPPNLVCQVVLRMAMDISQQSNVCLQAVNPAREAEQARVSRRSQAGNVVGGGDPVSCVVSVGDPSRDHHYYFQFAFRAWGDLVSNVRDTHTHGGYHYLVLLLCVLLVLQDAAAWAWEAEQWIKIKGKHALDFQPLQQLWGKGWSTDPPNGTIIIIMWIGNGALVLLVCCCPPVVLDPDSVVLLVLLVPDDDPLLKAWQQQCQHGTTSPRGRLFHIDIDDDDPPQDSNSVSNNSNQNNLLVVLSVQVSCCVRVVHDRQEYEYAYPVCPRPVSQLSSQQLNQHKYFYAPHRPSSSVSRSVSHCCNSVSDVDSVSSVVSGDGGDMHHHDYDPVVSVVSNVSNVVVVVVSVVPRDDDD

B-factor: mean 37.01, std 10.26, range [18.51, 85.25]

Sequence (1002 aa):
AEKNYVMAIDQGTTSSRAIIFDRNGKKIGSSQKEFPQYFPKSGWVEHNANEIWNSVQSVIAGAFIESGIRPEAIAGIGITNQRETTVVWDKTTGQPIANAIVWQSRQSSPIADQLKVDGHTEMIHEKTGLVIDAYFSATKVRWLLDNIEGAQEKADNGELLFGTIDSWLVWKLTDGQVHVTDYSNASRTMLYNIHKLEWDQEILDLLNIPSSMLPEVKSNSEVYGHTRSYRFYGSEVPIAGMAGDQQAALFGQMAFEKGMIKNTYGTGAFIVMNTGEEPQLSDNDLLTTIGYGINGKVYYALEGSIFVAGSAIQWLRDGLRMIETSPQSEELAAKAKGDNEVYVVPAFTGLGAPYWDSEARGAVFGLTRGTTKEDFVRATLQAVAYQSKDVIDTMKKDSGIDIPLLKVDGGAAKNDLLMQFQADILDIDVQRAANLETTALGAAYLAGLAVGFWKDLDELKSMAEEGQMFTPEMPAEERDNLYEGWKQAVAATQTFKFKAKAEKNYVMAIDQGTTSSRAIIFDRNGKKIGSSQKEFPQYFPKSGWVEHNANEIWNSVQSVIAGAFIESGIRPEAIAGIGITNQRETTVVWDKTTGQPIANAIVWQSRQSSPIADQLKVDGHTEMIHEKTGLVIDAYFSATKVRWLLDNIEGAQEKADNGELLFGTIDSWLVWKLTDGQVHVTDYSNASRTMLYNIHKLEWDQEILDLLNIPSSMLPEVKSNSEVYGHTRSYRFYGSEVPIAGMAGDQQAALFGQMAFEKGMIKNTYGTGAFIVMNTGEEPQLSDNDLLTTIGYGINGKVYYALEGSIFVAGSAIQWLRDGLRMIETSPQSEELAAKAKGDNEVYVVPAFTGLGAPYWDSEARGAVFGLTRGTTKEDFVRATLQAVAYQSKDVIDTMKKDSGIDIPLLKVDGGAAKNDLLMQFQADILDIDVQRAANLETTALGAAYLAGLAVGFWKDLDELKSMAEEGQMFTPEMPAEERDNLYEGWKQAVAATQTFKFKAK